Protein AF-0000000072864903 (afdb_homodimer)

Structure (mmCIF, N/CA/C/O backbone):
data_AF-0000000072864903-model_v1
#
loop_
_entity.id
_entity.type
_entity.pdbx_description
1 polymer 'Lysosomal-trafficking regulator'
#
loop_
_atom_site.group_PDB
_atom_site.id
_atom_site.type_symbol
_atom_site.label_atom_id
_atom_site.label_alt_id
_atom_site.label_comp_id
_atom_site.label_asym_id
_atom_site.label_entity_id
_atom_site.label_seq_id
_atom_site.pdbx_PDB_ins_code
_atom_site.Cartn_x
_atom_site.Cartn_y
_atom_site.Cartn_z
_atom_site.occupancy
_atom_site.B_iso_or_equiv
_atom_site.auth_seq_id
_atom_site.auth_comp_id
_atom_site.auth_asym_id
_atom_site.auth_atom_id
_atom_site.pdbx_PDB_model_num
ATOM 1 N N . MET A 1 1 ? -53.281 0.737 -16.188 1 34.94 1 MET A N 1
ATOM 2 C CA . MET A 1 1 ? -52.219 0.933 -15.211 1 34.94 1 MET A CA 1
ATOM 3 C C . MET A 1 1 ? -52.781 1.471 -13.898 1 34.94 1 MET A C 1
ATOM 5 O O . MET A 1 1 ? -53.594 2.393 -13.898 1 34.94 1 MET A O 1
ATOM 9 N N . PRO A 1 2 ? -52.906 0.613 -12.93 1 45.56 2 PRO A N 1
ATOM 10 C CA . PRO A 1 2 ? -53.5 1.177 -11.719 1 45.56 2 PRO A CA 1
ATOM 11 C C . PRO A 1 2 ? -53.062 2.613 -11.453 1 45.56 2 PRO A C 1
ATOM 13 O O . PRO A 1 2 ? -51.969 3.02 -11.891 1 45.56 2 PRO A O 1
ATOM 16 N N . PRO A 1 3 ? -53.938 3.475 -11.242 1 49.12 3 PRO A N 1
ATOM 17 C CA . PRO A 1 3 ? -53.594 4.883 -11.016 1 49.12 3 PRO A CA 1
ATOM 18 C C . PRO A 1 3 ? -52.406 5.062 -10.094 1 49.12 3 PRO A C 1
ATOM 20 O O . PRO A 1 3 ? -52.312 4.43 -9.039 1 49.12 3 PRO A O 1
ATOM 23 N N . VAL A 1 4 ? -51.312 5.539 -10.617 1 65.62 4 VAL A N 1
ATOM 24 C CA . VAL A 1 4 ? -50.062 5.793 -9.875 1 65.62 4 VAL A CA 1
ATOM 25 C C . VAL A 1 4 ? -50.344 6.805 -8.766 1 65.62 4 VAL A C 1
ATOM 27 O O . VAL A 1 4 ? -50.969 7.832 -8.992 1 65.62 4 VAL A O 1
ATOM 30 N N . GLN A 1 5 ? -50.438 6.383 -7.512 1 75.75 5 GLN A N 1
ATOM 31 C CA . GLN A 1 5 ? -50.562 7.285 -6.371 1 75.75 5 GLN A CA 1
ATOM 32 C C . GLN A 1 5 ? -49.656 8.516 -6.555 1 75.75 5 GLN A C 1
ATOM 34 O O . GLN A 1 5 ? -48.625 8.453 -7.223 1 75.75 5 GLN A O 1
ATOM 39 N N . PRO A 1 6 ? -50.219 9.656 -6.145 1 80.44 6 PRO A N 1
ATOM 40 C CA . PRO A 1 6 ? -49.438 10.883 -6.266 1 80.44 6 PRO A CA 1
ATOM 41 C C . PRO A 1 6 ? -48.094 10.781 -5.57 1 80.44 6 PRO A C 1
ATOM 43 O O . PRO A 1 6 ? -47.969 10.109 -4.543 1 80.44 6 PRO A O 1
ATOM 46 N N . TYR A 1 7 ? -47.125 11.281 -6.188 1 85 7 TYR A N 1
ATOM 47 C CA . TYR A 1 7 ? -45.781 11.305 -5.625 1 85 7 TYR A CA 1
ATOM 48 C C . TYR A 1 7 ? -45.062 12.625 -5.922 1 85 7 TYR A C 1
ATOM 50 O O . TYR A 1 7 ? -45.5 13.383 -6.793 1 85 7 TYR A O 1
ATOM 58 N N . HIS A 1 8 ? -44.156 12.969 -5.098 1 81.5 8 HIS A N 1
ATOM 59 C CA . HIS A 1 8 ? -43.375 14.203 -5.262 1 81.5 8 HIS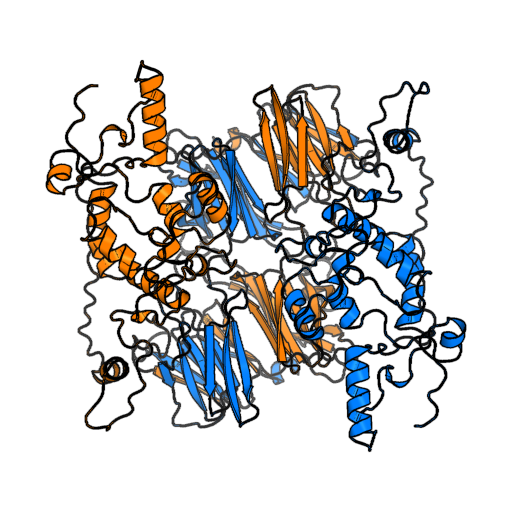 A CA 1
ATOM 60 C C . HIS A 1 8 ? -42.188 14.008 -6.188 1 81.5 8 HIS A C 1
ATOM 62 O O . HIS A 1 8 ? -41.906 14.867 -7.02 1 81.5 8 HIS A O 1
ATOM 68 N N . TYR A 1 9 ? -41.406 12.922 -6.016 1 81.62 9 TYR A N 1
ATOM 69 C CA . TYR A 1 9 ? -40.188 12.711 -6.758 1 81.62 9 TYR A CA 1
ATOM 70 C C . TYR A 1 9 ? -40.25 11.422 -7.566 1 81.62 9 TYR A C 1
ATOM 72 O O . TYR A 1 9 ? -40.625 10.375 -7.047 1 81.62 9 TYR A O 1
ATOM 80 N N . GLY A 1 10 ? -39.719 11.508 -8.75 1 72.44 10 GLY A N 1
ATOM 81 C CA . GLY A 1 10 ? -39.656 10.336 -9.609 1 72.44 10 GLY A CA 1
ATOM 82 C C . GLY A 1 10 ? -38.312 9.625 -9.57 1 72.44 10 GLY A C 1
ATOM 83 O O . GLY A 1 10 ? -38.219 8.484 -10.016 1 72.44 10 GLY A O 1
ATOM 84 N N . SER A 1 11 ? -37.312 10.328 -9.164 1 73.5 11 SER A N 1
ATOM 85 C CA . SER A 1 11 ? -36 9.758 -9.086 1 73.5 11 SER A CA 1
ATOM 86 C C . SER A 1 11 ? -35.375 9.953 -7.695 1 73.5 11 SER A C 1
ATOM 88 O O . SER A 1 11 ? -35.719 10.906 -6.992 1 73.5 11 SER A O 1
ATOM 90 N N . HIS A 1 12 ? -34.625 8.891 -7.305 1 76.25 12 HIS A N 1
ATOM 91 C CA . HIS A 1 12 ? -33.969 8.977 -6 1 76.25 12 HIS A CA 1
ATOM 92 C C . HIS A 1 12 ? -32.719 9.836 -6.07 1 76.25 12 HIS A C 1
ATOM 94 O O . HIS A 1 12 ? -32.156 10.039 -7.148 1 76.25 12 HIS A O 1
ATOM 100 N N . TYR A 1 13 ? -32.312 10.312 -4.891 1 71.06 13 TYR A N 1
ATOM 101 C CA . TYR A 1 13 ? -31.234 11.289 -4.73 1 71.06 13 TYR A CA 1
ATOM 102 C C . TYR A 1 13 ? -29.891 10.703 -5.16 1 71.06 13 TYR A C 1
ATOM 104 O O . TYR A 1 13 ? -29.016 11.43 -5.633 1 71.06 13 TYR A O 1
ATOM 112 N N . SER A 1 14 ? -29.688 9.367 -5.004 1 72.88 14 SER A N 1
ATOM 113 C CA . SER A 1 14 ? -28.391 8.758 -5.32 1 72.88 14 SER A CA 1
ATOM 114 C C . SER A 1 14 ? -28.547 7.609 -6.312 1 72.88 14 SER A C 1
ATOM 116 O O . SER A 1 14 ? -28.062 6.504 -6.074 1 72.88 14 SER A O 1
ATOM 118 N N . ASN A 1 15 ? -29.172 7.879 -7.438 1 79.38 15 ASN A N 1
ATOM 119 C CA . ASN A 1 15 ? -29.312 6.871 -8.484 1 79.38 15 ASN A CA 1
ATOM 120 C C . ASN A 1 15 ? -28.047 6.762 -9.32 1 79.38 15 ASN A C 1
ATOM 122 O O . ASN A 1 15 ? -27.109 7.543 -9.148 1 79.38 15 ASN A O 1
ATOM 126 N N . SER A 1 16 ? -27.984 5.762 -10.18 1 79.56 16 SER A N 1
ATOM 127 C CA . SER A 1 16 ? -26.781 5.488 -10.977 1 79.56 16 SER A CA 1
ATOM 128 C C . SER A 1 16 ? -26.438 6.672 -11.867 1 79.56 16 SER A C 1
ATOM 130 O O . SER A 1 16 ? -25.25 7.02 -12.008 1 79.56 16 SER A O 1
ATOM 132 N N . GLY A 1 17 ? -27.422 7.242 -12.414 1 81.81 17 GLY A N 1
ATOM 133 C CA . GLY A 1 17 ? -27.172 8.383 -13.289 1 81.81 17 GLY A CA 1
ATOM 134 C C . GLY A 1 17 ? -26.531 9.547 -12.57 1 81.81 17 GLY A C 1
ATOM 135 O O . GLY A 1 17 ? -25.578 10.148 -13.078 1 81.81 17 GLY A O 1
ATOM 136 N N . THR A 1 18 ? -27 9.82 -11.375 1 86.5 18 THR A N 1
ATOM 137 C CA . THR A 1 18 ? -26.484 10.93 -10.594 1 86.5 18 THR A CA 1
ATOM 138 C C . THR A 1 18 ? -25.062 10.641 -10.133 1 86.5 18 THR A C 1
ATOM 140 O O . THR A 1 18 ? -24.188 11.508 -10.195 1 86.5 18 THR A O 1
ATOM 143 N N . VAL A 1 19 ? -24.828 9.438 -9.719 1 88.12 19 VAL A N 1
ATOM 144 C CA . VAL A 1 19 ? -23.5 9.055 -9.219 1 88.12 19 VAL A CA 1
ATOM 145 C C . VAL A 1 19 ? -22.484 9.117 -10.352 1 88.12 19 VAL A C 1
ATOM 147 O O . VAL A 1 19 ? -21.406 9.68 -10.195 1 88.12 19 VAL A O 1
ATOM 150 N N . LEU A 1 20 ? -22.891 8.625 -11.5 1 88.56 20 LEU A N 1
ATOM 151 C CA . LEU A 1 20 ? -21.984 8.625 -12.648 1 88.56 20 LEU A CA 1
ATOM 152 C C . LEU A 1 20 ? -21.781 10.039 -13.172 1 88.56 20 LEU A C 1
ATOM 154 O O . LEU A 1 20 ? -20.688 10.367 -13.664 1 88.56 20 LEU A O 1
ATOM 158 N N . HIS A 1 21 ? -22.812 10.812 -13 1 89.88 21 HIS A N 1
ATOM 159 C CA . HIS A 1 21 ? -22.703 12.219 -13.367 1 89.88 21 HIS A CA 1
ATOM 160 C C . HIS A 1 21 ? -21.578 12.906 -12.586 1 89.88 21 HIS A C 1
ATOM 162 O O . HIS A 1 21 ? -20.75 13.609 -13.172 1 89.88 21 HIS A O 1
ATOM 168 N N . PHE A 1 22 ? -21.5 12.633 -11.367 1 93.31 22 PHE A N 1
ATOM 169 C CA . PHE A 1 22 ? -20.484 13.242 -10.523 1 93.31 22 PHE A CA 1
ATOM 170 C C . PHE A 1 22 ? -19.109 12.641 -10.812 1 93.31 22 PHE A C 1
ATOM 172 O O . PHE A 1 22 ? -18.109 13.352 -10.805 1 93.31 22 PHE A O 1
ATOM 179 N N . LEU A 1 23 ? -19.016 11.367 -11.141 1 92.69 23 LEU A N 1
ATOM 180 C CA . LEU A 1 23 ? -17.75 10.648 -11.188 1 92.69 23 LEU A CA 1
ATOM 181 C C . LEU A 1 23 ? -17.25 10.516 -12.625 1 92.69 23 LEU A C 1
ATOM 183 O O . LEU A 1 23 ? -16.375 9.688 -12.914 1 92.69 23 LEU A O 1
ATOM 187 N N . VAL A 1 24 ? -17.641 11.336 -13.469 1 93.12 24 VAL A N 1
ATOM 188 C CA . VAL A 1 24 ? -17.391 11.227 -14.906 1 93.12 24 VAL A CA 1
ATOM 189 C C . VAL A 1 24 ? -15.906 11.398 -15.195 1 93.12 24 VAL A C 1
ATOM 191 O O . VAL A 1 24 ? -15.398 10.898 -16.203 1 93.12 24 VAL A O 1
ATOM 194 N N . ARG A 1 25 ? -15.164 11.938 -14.32 1 92.44 25 ARG A N 1
ATOM 195 C CA . ARG A 1 25 ? -13.758 12.25 -14.57 1 92.44 25 ARG A CA 1
ATOM 196 C C . ARG A 1 25 ? -12.852 11.148 -14.016 1 92.44 25 ARG A C 1
ATOM 198 O O . ARG A 1 25 ? -11.633 11.211 -14.172 1 92.44 25 ARG A O 1
ATOM 205 N N . MET A 1 26 ? -13.398 10.156 -13.438 1 84.94 26 MET A N 1
ATOM 206 C CA . MET A 1 26 ? -12.609 9.148 -12.742 1 84.94 26 MET A CA 1
ATOM 207 C C . MET A 1 26 ? -12.852 7.762 -13.328 1 84.94 26 MET A C 1
ATOM 209 O O . MET A 1 26 ? -13.922 7.188 -13.148 1 84.94 26 MET A O 1
ATOM 213 N N . PRO A 1 27 ? -11.812 7.23 -13.992 1 75.06 27 PRO A N 1
ATOM 214 C CA . PRO A 1 27 ? -11.969 5.816 -14.344 1 75.06 27 PRO A CA 1
ATOM 215 C C . PRO A 1 27 ? -12.047 4.914 -13.117 1 75.06 27 PRO A C 1
ATOM 217 O O . PRO A 1 27 ? -11.398 5.184 -12.102 1 75.06 27 PRO A O 1
ATOM 220 N N . PRO A 1 28 ? -12.906 3.854 -13.188 1 69.88 28 PRO A N 1
ATOM 221 C CA . PRO A 1 28 ? -13.625 3.309 -14.344 1 69.88 28 PRO A CA 1
ATOM 222 C C . PRO A 1 28 ? -15.008 3.932 -14.531 1 69.88 28 PRO A C 1
ATOM 224 O O . PRO A 1 28 ? -15.719 3.59 -15.477 1 69.88 28 PRO A O 1
ATOM 227 N N . PHE A 1 29 ? -15.359 4.812 -13.664 1 80.56 29 PHE A N 1
ATOM 228 C CA . PHE A 1 29 ? -16.703 5.379 -13.703 1 80.56 29 PHE A CA 1
ATOM 229 C C . PHE A 1 29 ? -16.938 6.125 -15.016 1 80.56 29 PHE A C 1
ATOM 231 O O . PHE A 1 29 ? -18.062 6.199 -15.508 1 80.56 29 PHE A O 1
ATOM 238 N N . THR A 1 30 ? -15.852 6.609 -15.602 1 83.56 30 THR A N 1
ATOM 239 C CA . THR A 1 30 ? -15.945 7.258 -16.906 1 83.56 30 THR A CA 1
ATOM 240 C C . THR A 1 30 ? -16.5 6.297 -17.953 1 83.56 30 THR A C 1
ATOM 242 O O . THR A 1 30 ? -17.406 6.645 -18.703 1 83.56 30 THR A O 1
ATOM 245 N N . LYS A 1 31 ? -15.938 5.156 -17.875 1 75.62 31 LYS A N 1
ATOM 246 C CA . LYS A 1 31 ? -16.391 4.148 -18.844 1 75.62 31 LYS A CA 1
ATOM 247 C C . LYS A 1 31 ? -17.844 3.754 -18.578 1 75.62 31 LYS A C 1
ATOM 249 O O . LYS A 1 31 ? -18.609 3.562 -19.516 1 75.62 31 LYS A O 1
ATOM 254 N N . MET A 1 32 ? -18.172 3.639 -17.344 1 76.81 32 MET A N 1
ATOM 255 C CA . MET A 1 32 ? -19.547 3.314 -16.984 1 76.81 32 MET A CA 1
ATOM 256 C C . MET A 1 32 ? -20.5 4.406 -17.469 1 76.81 32 MET A C 1
ATOM 258 O O . MET A 1 32 ? -21.594 4.109 -17.969 1 76.81 32 MET A O 1
ATOM 262 N N . PHE A 1 33 ? -20.094 5.582 -17.406 1 87.56 33 PHE A N 1
ATOM 263 C CA . PHE A 1 33 ? -20.906 6.715 -17.844 1 87.56 33 PHE A CA 1
ATOM 264 C C . PHE A 1 33 ? -21.109 6.676 -19.359 1 87.56 33 PHE A C 1
ATOM 266 O O . PHE A 1 33 ? -22.219 6.891 -19.844 1 87.56 33 PHE A O 1
ATOM 273 N N . LEU A 1 34 ? -20.094 6.355 -20 1 81.75 34 LEU A N 1
ATOM 274 C CA . LEU A 1 34 ? -20.172 6.285 -21.469 1 81.75 34 LEU A CA 1
ATOM 275 C C . LEU A 1 34 ? -21.094 5.164 -21.906 1 81.75 34 LEU A C 1
ATOM 277 O O . LEU A 1 34 ? -21.875 5.332 -22.844 1 81.75 34 LEU A O 1
ATOM 281 N N . ALA A 1 35 ? -21 4.125 -21.188 1 75.94 35 ALA A N 1
ATOM 282 C CA . ALA A 1 35 ? -21.906 3.025 -21.484 1 75.94 35 ALA A CA 1
ATOM 283 C C . ALA A 1 35 ? -23.344 3.418 -21.219 1 75.94 35 ALA A C 1
ATOM 285 O O . ALA A 1 35 ? -24.25 3.031 -21.969 1 75.94 35 ALA A O 1
ATOM 286 N N . TYR A 1 36 ? -23.484 4.18 -20.203 1 77.19 36 TYR A N 1
ATOM 287 C CA . TYR A 1 36 ? -24.797 4.641 -19.781 1 77.19 36 TYR A CA 1
ATOM 288 C C . TYR A 1 36 ? -25.375 5.652 -20.766 1 77.19 36 TYR A C 1
ATOM 290 O O . TYR A 1 36 ? -26.578 5.73 -20.953 1 77.19 36 TYR A O 1
ATOM 298 N N . GLN A 1 37 ? -24.5 6.336 -21.531 1 78.62 37 GLN A N 1
ATOM 299 C CA . GLN A 1 37 ? -24.906 7.426 -22.406 1 78.62 37 GLN A CA 1
ATOM 300 C C . GLN A 1 37 ? -24.594 7.102 -23.875 1 78.62 37 GLN A C 1
ATOM 302 O O . GLN A 1 37 ? -24.203 7.984 -24.641 1 78.62 37 GLN A O 1
ATOM 307 N N . ASP A 1 38 ? -24.672 5.879 -24.219 1 75.94 38 ASP A N 1
ATOM 308 C CA . ASP A 1 38 ? -24.469 5.445 -25.594 1 75.94 38 ASP A CA 1
ATOM 309 C C . ASP A 1 38 ? -23.125 5.914 -26.125 1 75.94 38 ASP A C 1
ATOM 311 O O . ASP A 1 38 ? -23.047 6.5 -27.219 1 75.94 38 ASP A O 1
ATOM 315 N N . GLN A 1 39 ? -22.141 5.883 -25.297 1 76.56 39 GLN A N 1
ATOM 316 C CA . GLN A 1 39 ? -20.734 6.086 -25.625 1 76.56 39 GLN A CA 1
ATOM 317 C C . GLN A 1 39 ? -20.453 7.547 -25.953 1 76.56 39 GLN A C 1
ATOM 319 O O . GLN A 1 39 ? -19.625 7.844 -26.828 1 76.56 39 GLN A O 1
ATOM 324 N N . SER A 1 40 ? -21.203 8.414 -25.359 1 78.62 40 SER A N 1
ATOM 325 C CA . SER A 1 40 ? -21 9.844 -25.531 1 78.62 40 SER A CA 1
ATOM 326 C C . SER A 1 40 ? -21.062 10.57 -24.188 1 78.62 40 SER A C 1
ATOM 328 O O . SER A 1 40 ? -21.781 10.141 -23.281 1 78.62 40 SER A O 1
ATOM 330 N N . PHE A 1 41 ? -20.203 11.719 -24 1 83.5 41 PHE A N 1
ATOM 331 C CA . PHE A 1 41 ? -20.203 12.477 -22.766 1 83.5 41 PHE A CA 1
ATOM 332 C C . PHE A 1 41 ? -21.406 13.406 -22.688 1 83.5 41 PHE A C 1
ATOM 334 O O . PHE A 1 41 ? -21.516 14.211 -21.766 1 83.5 41 PHE A O 1
ATOM 341 N N . ASP A 1 42 ? -22.406 13.172 -23.344 1 77 42 ASP A N 1
ATOM 342 C CA . ASP A 1 42 ? -23.594 14.016 -23.328 1 77 42 ASP A CA 1
ATOM 343 C C . ASP A 1 42 ? -23.25 15.461 -23.688 1 77 42 ASP A C 1
ATOM 345 O O . ASP A 1 42 ? -22.109 15.75 -24.062 1 77 42 ASP A O 1
ATOM 349 N N . ILE A 1 43 ? -24.219 16.391 -23.562 1 83.38 43 ILE A N 1
ATOM 350 C CA . ILE A 1 43 ? -24.016 17.797 -23.875 1 83.38 43 ILE A CA 1
ATOM 351 C C . ILE A 1 43 ? -23.188 18.453 -22.781 1 83.38 43 ILE A C 1
ATOM 353 O O . ILE A 1 43 ? -23.422 18.219 -21.594 1 83.38 43 ILE A O 1
ATOM 357 N N . PRO A 1 44 ? -22.203 19.25 -23.219 1 88.25 44 PRO A N 1
ATOM 358 C CA . PRO A 1 44 ? -21.297 19.875 -22.25 1 88.25 44 PRO A CA 1
ATOM 359 C C . PRO A 1 44 ? -22.031 20.672 -21.172 1 88.25 44 PRO A C 1
ATOM 361 O O . PRO A 1 44 ? -21.625 20.656 -20 1 88.25 44 PRO A O 1
ATOM 364 N N . ASP A 1 45 ? -23.125 21.203 -21.516 1 88.38 45 ASP A N 1
ATOM 365 C CA . ASP A 1 45 ? -23.875 22.016 -20.562 1 88.38 45 ASP A CA 1
ATOM 366 C C . ASP A 1 45 ? -24.5 21.156 -19.469 1 88.38 45 ASP A C 1
ATOM 368 O O . ASP A 1 45 ? -24.859 21.656 -18.391 1 88.38 45 ASP A O 1
ATOM 372 N N . ARG A 1 46 ? -24.609 19.891 -19.688 1 86.38 46 ARG A N 1
ATOM 373 C CA . ARG A 1 46 ? -25.25 19 -18.734 1 86.38 46 ARG A CA 1
ATOM 374 C C . ARG A 1 46 ? -24.219 18.203 -17.953 1 86.38 46 ARG A C 1
ATOM 376 O O . ARG A 1 46 ? -24.562 17.469 -17.016 1 86.38 46 ARG A O 1
ATOM 383 N N . THR A 1 47 ? -22.984 18.375 -18.297 1 91.5 47 THR A N 1
ATOM 384 C CA . THR A 1 47 ? -21.906 17.703 -17.578 1 91.5 47 THR A CA 1
ATOM 385 C C . THR A 1 47 ? -21.609 18.406 -16.266 1 91.5 47 THR A C 1
ATOM 387 O O . THR A 1 47 ? -21.812 19.625 -16.141 1 91.5 47 THR A O 1
ATOM 390 N N . PHE A 1 48 ? -21.219 17.688 -15.266 1 94.56 48 PHE A N 1
ATOM 391 C CA . PHE A 1 48 ? -20.844 18.266 -13.977 1 94.56 48 PHE A CA 1
ATOM 392 C C . PHE A 1 48 ? -19.625 19.172 -14.133 1 94.56 48 PHE A C 1
ATOM 394 O O . PHE A 1 48 ? -18.5 18.703 -14.117 1 94.56 48 PHE A O 1
ATOM 401 N N . HIS A 1 49 ? -19.891 20.453 -14.211 1 94 49 HIS A N 1
ATOM 402 C CA . HIS A 1 49 ? -18.781 21.359 -14.523 1 94 49 HIS A CA 1
ATOM 403 C C . HIS A 1 49 ? -18.609 22.406 -13.43 1 94 49 HIS A C 1
ATOM 405 O O . HIS A 1 49 ? -17.578 23.078 -13.367 1 94 49 HIS A O 1
ATOM 411 N N . SER A 1 50 ? -19.719 22.516 -12.633 1 93.62 50 SER A N 1
ATOM 412 C CA . SER A 1 50 ? -19.656 23.578 -11.633 1 93.62 50 SER A CA 1
ATOM 413 C C . SER A 1 50 ? -20.453 23.203 -10.391 1 93.62 50 SER A C 1
ATOM 415 O O . SER A 1 50 ? -21.609 22.766 -10.492 1 93.62 50 SER A O 1
ATOM 417 N N . THR A 1 51 ? -19.828 23.469 -9.219 1 94 51 THR A N 1
ATOM 418 C CA . THR A 1 51 ? -20.547 23.203 -7.973 1 94 51 THR A CA 1
ATOM 419 C C . THR A 1 51 ? -21.656 24.234 -7.773 1 94 51 THR A C 1
ATOM 421 O O . THR A 1 51 ? -22.719 23.906 -7.246 1 94 51 THR A O 1
ATOM 424 N N . ASN A 1 52 ? -21.391 25.438 -8.18 1 91.88 52 ASN A N 1
ATOM 425 C CA . ASN A 1 52 ? -22.391 26.484 -8.078 1 91.88 52 ASN A CA 1
ATOM 426 C C . ASN A 1 52 ? -23.641 26.156 -8.898 1 91.88 52 ASN A C 1
ATOM 428 O O . ASN A 1 52 ? -24.766 26.219 -8.383 1 91.88 52 ASN A O 1
ATOM 432 N N . THR A 1 53 ? -23.438 25.859 -10.125 1 89.12 53 THR A N 1
ATOM 433 C CA . THR A 1 53 ? -24.531 25.516 -11.016 1 89.12 53 THR A CA 1
ATOM 434 C C . THR A 1 53 ? -25.312 24.312 -10.484 1 89.12 53 THR A C 1
ATOM 436 O O . THR A 1 53 ? -26.547 24.328 -10.438 1 89.12 53 THR A O 1
ATOM 439 N N . THR A 1 54 ? -24.609 23.297 -10.055 1 90.75 54 THR A N 1
ATOM 440 C CA . THR A 1 54 ? -25.25 22.094 -9.555 1 90.75 54 THR A CA 1
ATOM 441 C C . THR A 1 54 ? -26.062 22.375 -8.289 1 90.75 54 THR A C 1
ATOM 443 O O . THR A 1 54 ? -27.172 21.859 -8.125 1 90.75 54 THR A O 1
ATOM 446 N N . TRP A 1 55 ? -25.484 23.219 -7.438 1 90.31 55 TRP A N 1
ATOM 447 C CA . TRP A 1 55 ? -26.188 23.578 -6.215 1 90.31 55 TRP A CA 1
ATOM 448 C C . TRP A 1 55 ? -27.469 24.344 -6.531 1 90.31 55 TRP A C 1
ATOM 450 O O . TRP A 1 55 ? -28.531 24.062 -5.953 1 90.31 55 TRP A O 1
ATOM 460 N N . ARG A 1 56 ? -27.438 25.234 -7.434 1 89.25 56 ARG A N 1
ATOM 461 C CA . ARG A 1 56 ? -28.594 26.031 -7.816 1 89.25 56 ARG A CA 1
ATOM 462 C C . ARG A 1 56 ? -29.672 25.141 -8.453 1 89.25 56 ARG A C 1
ATOM 464 O O . ARG A 1 56 ? -30.844 25.234 -8.094 1 89.25 56 ARG A O 1
ATOM 471 N N . LEU A 1 57 ? -29.266 24.281 -9.344 1 84.31 57 LEU A N 1
ATOM 472 C CA . LEU A 1 57 ? -30.203 23.406 -10.031 1 84.31 57 LEU A CA 1
ATOM 473 C C . LEU A 1 57 ? -30.875 22.438 -9.055 1 84.31 57 LEU A C 1
ATOM 475 O O . LEU A 1 57 ? -32.094 22.219 -9.117 1 84.31 57 LEU A O 1
ATOM 479 N N . SER A 1 58 ? -30.172 21.969 -8.055 1 84.5 58 SER A N 1
ATOM 480 C CA . SER A 1 58 ? -30.688 20.953 -7.141 1 84.5 58 SER A CA 1
ATOM 481 C C . SER A 1 58 ? -31.438 21.594 -5.98 1 84.5 58 SER A C 1
ATOM 483 O O . SER A 1 58 ? -32.219 20.922 -5.309 1 84.5 58 SER A O 1
ATOM 485 N N . SER A 1 59 ? -31.188 22.891 -5.789 1 83.94 59 SER A N 1
ATOM 486 C CA . SER A 1 59 ? -31.766 23.5 -4.605 1 83.94 59 SER A CA 1
ATOM 487 C C . SER A 1 59 ? -33.062 24.25 -4.953 1 83.94 59 SER A C 1
ATOM 489 O O . SER A 1 59 ? -34.062 24.109 -4.254 1 83.94 59 SER A O 1
ATOM 491 N N . PHE A 1 60 ? -33.031 25.078 -6.098 1 84.12 60 PHE A N 1
ATOM 492 C CA . PHE A 1 60 ? -34.219 25.891 -6.223 1 84.12 60 PHE A CA 1
ATOM 493 C C . PHE A 1 60 ? -34.531 26.188 -7.684 1 84.12 60 PHE A C 1
ATOM 495 O O . PHE A 1 60 ? -35.594 26.672 -8.016 1 84.12 60 PHE A O 1
ATOM 502 N N . GLU A 1 61 ? -33.656 25.953 -8.586 1 82.62 61 GLU A N 1
ATOM 503 C CA . GLU A 1 61 ? -33.875 26.359 -9.969 1 82.62 61 GLU A CA 1
ATOM 504 C C . GLU A 1 61 ? -34.594 25.281 -10.758 1 82.62 61 GLU A C 1
ATOM 506 O O . GLU A 1 61 ? -35.406 25.578 -11.641 1 82.62 61 GLU A O 1
ATOM 511 N N . SER A 1 62 ? -34.188 24.062 -10.453 1 77.25 62 SER A N 1
ATOM 512 C CA . SER A 1 62 ? -34.812 22.953 -11.188 1 77.25 62 SER A CA 1
ATOM 513 C C . SER A 1 62 ? -35.688 22.109 -10.281 1 77.25 62 SER A C 1
ATOM 515 O O . SER A 1 62 ? -35.344 21.844 -9.133 1 77.25 62 SER A O 1
ATOM 517 N N . MET A 1 63 ? -36.812 21.688 -10.727 1 71.56 63 MET A N 1
ATOM 518 C CA . MET A 1 63 ? -37.719 20.828 -9.969 1 71.56 63 MET A CA 1
ATOM 519 C C . MET A 1 63 ? -37.406 19.359 -10.211 1 71.56 63 MET A C 1
ATOM 521 O O . MET A 1 63 ? -37.812 18.484 -9.445 1 71.56 63 MET A O 1
ATOM 525 N N . THR A 1 64 ? -36.594 19.141 -11.18 1 69.25 64 THR A N 1
ATOM 526 C CA . THR A 1 64 ? -36.375 17.75 -11.555 1 69.25 64 THR A CA 1
ATOM 527 C C . THR A 1 64 ? -34.969 17.312 -11.188 1 69.25 64 THR A C 1
ATOM 529 O O . THR A 1 64 ? -34.656 16.125 -11.133 1 69.25 64 THR A O 1
ATOM 532 N N . ASP A 1 65 ? -34.156 18.266 -10.945 1 76.44 65 ASP A N 1
ATOM 533 C CA . ASP A 1 65 ? -32.781 17.922 -10.641 1 76.44 65 ASP A CA 1
ATOM 534 C C . ASP A 1 65 ? -32.594 17.656 -9.141 1 76.44 65 ASP A C 1
ATOM 536 O O . ASP A 1 65 ? -32.156 18.547 -8.398 1 76.44 65 ASP A O 1
ATOM 540 N N . VAL A 1 66 ? -32.906 16.5 -8.719 1 77.12 66 VAL A N 1
ATOM 541 C CA . VAL A 1 66 ? -32.781 16.125 -7.316 1 77.12 66 VAL A CA 1
ATOM 542 C C . VAL A 1 66 ? -31.531 15.297 -7.117 1 77.12 66 VAL A C 1
ATOM 544 O O . VAL A 1 66 ? -31.438 14.156 -7.57 1 77.12 66 VAL A O 1
ATOM 547 N N . LYS A 1 67 ? -30.547 15.945 -6.562 1 83.19 67 LYS A N 1
ATOM 548 C CA . LYS A 1 67 ? -29.266 15.266 -6.355 1 83.19 67 LYS A CA 1
ATOM 549 C C . LYS A 1 67 ? -28.828 15.344 -4.898 1 83.19 67 LYS A C 1
ATOM 551 O O . LYS A 1 67 ? -29.094 16.344 -4.219 1 83.19 67 LYS A O 1
ATOM 556 N N . GLU A 1 68 ? -28.219 14.242 -4.426 1 83.62 68 GLU A N 1
ATOM 557 C CA . GLU A 1 68 ? -27.578 14.203 -3.117 1 83.62 68 GLU A CA 1
ATOM 558 C C . GLU A 1 68 ? -26.062 14.109 -3.256 1 83.62 68 GLU A C 1
ATOM 560 O O . GLU A 1 68 ? -25.547 13.617 -4.27 1 83.62 68 GLU A O 1
ATOM 565 N N . LEU A 1 69 ? -25.422 14.609 -2.229 1 88.25 69 LEU A N 1
ATOM 566 C CA . LEU A 1 69 ? -23.969 14.5 -2.225 1 88.25 69 LEU A CA 1
ATOM 567 C C . LEU A 1 69 ? -23.547 13.047 -2.039 1 88.25 69 LEU A C 1
ATOM 569 O O . LEU A 1 69 ? -24.141 12.312 -1.239 1 88.25 69 LEU A O 1
ATOM 573 N N . ILE A 1 70 ? -22.609 12.648 -2.855 1 88.88 70 ILE A N 1
ATOM 574 C CA . ILE A 1 70 ? -22.062 11.305 -2.717 1 88.88 70 ILE A CA 1
ATOM 575 C C . ILE A 1 70 ? -20.828 11.336 -1.812 1 88.88 70 ILE A C 1
ATOM 577 O O . ILE A 1 70 ? -20.297 12.406 -1.523 1 88.88 70 ILE A O 1
ATOM 581 N N . PRO A 1 71 ? -20.375 10.18 -1.292 1 86.25 71 PRO A N 1
ATOM 582 C CA . PRO A 1 71 ? -19.281 10.141 -0.314 1 86.25 71 PRO A CA 1
ATOM 583 C C . PRO A 1 71 ? -18 10.781 -0.835 1 86.25 71 PRO A C 1
ATOM 585 O O . PRO A 1 71 ? -17.219 11.344 -0.055 1 86.25 71 PRO A O 1
ATOM 588 N N . GLU A 1 72 ? -17.797 10.758 -2.102 1 90.62 72 GLU A N 1
ATOM 589 C CA . GLU A 1 72 ? -16.547 11.25 -2.693 1 90.62 72 GLU A CA 1
ATOM 590 C C . GLU A 1 72 ? -16.391 12.75 -2.453 1 90.62 72 GLU A C 1
ATOM 592 O O . GLU A 1 72 ? -15.266 13.273 -2.514 1 90.62 72 GLU A O 1
ATOM 597 N N . PHE A 1 73 ? -17.484 13.453 -2.121 1 93.31 73 PHE A N 1
ATOM 598 C CA . PHE A 1 73 ? -17.422 14.875 -1.821 1 93.31 73 PHE A CA 1
ATOM 599 C C . PHE A 1 73 ? -16.703 15.125 -0.503 1 93.31 73 PHE A C 1
ATOM 601 O O . PHE A 1 73 ? -16.391 16.266 -0.168 1 93.31 73 PHE A O 1
ATOM 608 N N . PHE A 1 74 ? -16.375 14.016 0.152 1 89.25 74 PHE A N 1
ATOM 609 C CA . PHE A 1 74 ? -15.852 14.227 1.496 1 89.25 74 PHE A CA 1
ATOM 610 C C . PHE A 1 74 ? -14.461 13.609 1.635 1 89.25 74 PHE A C 1
ATOM 612 O O . PHE A 1 74 ? -13.797 13.789 2.654 1 89.25 74 PHE A O 1
ATOM 619 N N . TYR A 1 75 ? -13.969 12.883 0.594 1 84.69 75 TYR A N 1
ATOM 620 C CA . TYR A 1 75 ? -12.672 12.266 0.826 1 84.69 75 TYR A CA 1
ATOM 621 C C . TYR A 1 75 ? -11.859 12.203 -0.461 1 84.69 75 TYR A C 1
ATOM 623 O O . TYR A 1 75 ? -10.648 11.977 -0.427 1 84.69 75 TYR A O 1
ATOM 631 N N . LEU A 1 76 ? -12.406 12.5 -1.591 1 87.38 76 LEU A N 1
ATOM 632 C CA . LEU A 1 76 ? -11.711 12.203 -2.838 1 87.38 76 LEU A CA 1
ATOM 633 C C . LEU A 1 76 ? -11.648 13.438 -3.732 1 87.38 76 LEU A C 1
ATOM 635 O O . LEU A 1 76 ? -12.539 13.656 -4.555 1 87.38 76 LEU A O 1
ATOM 639 N N . PRO A 1 77 ? -10.539 14.109 -3.756 1 90.06 77 PRO A N 1
ATOM 640 C CA . PRO A 1 77 ? -10.445 15.305 -4.594 1 90.06 77 PRO A CA 1
ATOM 641 C C . PRO A 1 77 ? -10.281 14.977 -6.078 1 90.06 77 PRO A C 1
ATOM 643 O O . PRO A 1 77 ? -10.602 15.805 -6.938 1 90.06 77 PRO A O 1
ATOM 646 N N . GLU A 1 78 ? -9.977 13.758 -6.422 1 87.31 78 GLU A N 1
ATOM 647 C CA . GLU A 1 78 ? -9.617 13.375 -7.785 1 87.31 78 GLU A CA 1
ATOM 648 C C . GLU A 1 78 ? -10.828 13.422 -8.711 1 87.31 78 GLU A C 1
ATOM 650 O O . GLU A 1 78 ? -10.688 13.609 -9.922 1 87.31 78 GLU A O 1
ATOM 655 N N . PHE A 1 79 ? -12.016 13.258 -8.195 1 93.06 79 PHE A N 1
ATOM 656 C CA . PHE A 1 79 ? -13.172 13.203 -9.078 1 93.06 79 PHE A CA 1
ATOM 657 C C . PHE A 1 79 ? -13.516 14.594 -9.602 1 93.06 79 PHE A C 1
ATOM 659 O O . PHE A 1 79 ? -14.289 14.727 -10.547 1 93.06 79 PHE A O 1
ATOM 666 N N . LEU A 1 80 ? -12.781 15.609 -9.078 1 95.38 80 LEU A N 1
ATOM 667 C CA . LEU A 1 80 ? -13.062 16.984 -9.453 1 95.38 80 LEU A CA 1
ATOM 668 C C . LEU A 1 80 ? -12.078 17.484 -10.508 1 95.38 80 LEU A C 1
ATOM 670 O O . LEU A 1 80 ? -12.227 18.578 -11.039 1 95.38 80 LEU A O 1
ATOM 674 N N . VAL A 1 81 ? -11.078 16.656 -10.812 1 93.12 81 VAL A N 1
ATOM 675 C CA . VAL A 1 81 ? -10.008 17.062 -11.711 1 93.12 81 VAL A CA 1
ATOM 676 C C . VAL A 1 81 ? -9.961 16.125 -12.922 1 93.12 81 VAL A C 1
ATOM 678 O O . VAL A 1 81 ? -10.016 14.898 -12.766 1 93.12 81 VAL A O 1
ATOM 681 N N . ASN A 1 82 ? -9.906 16.734 -14.086 1 90.94 82 ASN A N 1
ATOM 682 C CA . ASN A 1 82 ? -9.773 15.953 -15.305 1 90.94 82 ASN A CA 1
ATOM 683 C C . ASN A 1 82 ? -8.32 15.555 -15.562 1 90.94 82 ASN A C 1
ATOM 685 O O . ASN A 1 82 ? -7.715 16 -16.531 1 90.94 82 ASN A O 1
ATOM 689 N N . ARG A 1 83 ? -7.914 14.664 -14.812 1 78.69 83 ARG A N 1
ATOM 690 C CA . ARG A 1 83 ? -6.51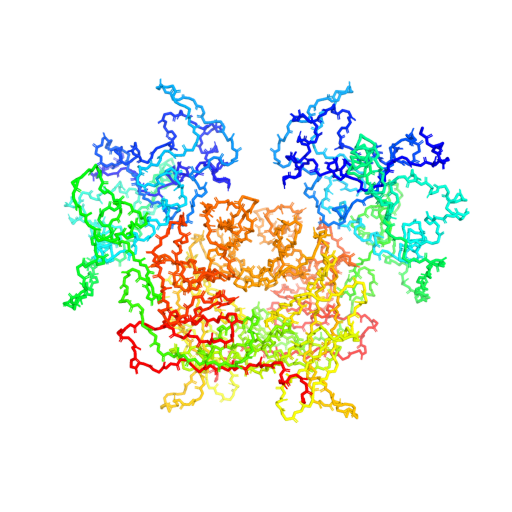2 14.258 -14.859 1 78.69 83 ARG A CA 1
ATOM 691 C C . ARG A 1 83 ? -6.219 13.469 -16.141 1 78.69 83 ARG A C 1
ATOM 693 O O . ARG A 1 83 ? -5.094 13.5 -16.641 1 78.69 83 ARG A O 1
ATOM 700 N N . GLU A 1 84 ? -7.258 12.906 -16.609 1 75 84 GLU A N 1
ATOM 701 C CA . GLU A 1 84 ? -7.094 12.055 -17.781 1 75 84 GLU A CA 1
ATOM 702 C C . GLU A 1 84 ? -7.18 12.875 -19.062 1 75 84 GLU A C 1
ATOM 704 O O . GLU A 1 84 ? -6.875 12.375 -20.156 1 75 84 GLU A O 1
ATOM 709 N N . GLY A 1 85 ? -7.598 14.078 -19 1 81.19 85 GLY A N 1
ATOM 710 C CA . GLY A 1 85 ? -7.684 14.961 -20.156 1 81.19 85 GLY A CA 1
ATOM 711 C C . GLY A 1 85 ? -8.828 14.609 -21.094 1 81.19 85 GLY A C 1
ATOM 712 O O . GLY A 1 85 ? -8.68 14.695 -22.312 1 81.19 85 GLY A O 1
ATOM 713 N N . PHE A 1 86 ? -9.875 14.203 -20.594 1 83.25 86 PHE A N 1
ATOM 714 C CA . PHE A 1 86 ? -11.047 13.906 -21.406 1 83.25 86 PHE A CA 1
ATOM 715 C C . PHE A 1 86 ? -11.586 15.164 -22.062 1 83.25 86 PHE A C 1
ATOM 717 O O . PHE A 1 86 ? -11.531 16.25 -21.484 1 83.25 86 PHE A O 1
ATOM 724 N N . ASP A 1 87 ? -12.008 14.992 -23.281 1 87.69 87 ASP A N 1
ATOM 725 C CA . ASP A 1 87 ? -12.641 16.125 -23.953 1 87.69 87 ASP A CA 1
ATOM 726 C C . ASP A 1 87 ? -14.141 16.156 -23.688 1 87.69 87 ASP A C 1
ATOM 728 O O . ASP A 1 87 ? -14.914 15.484 -24.375 1 87.69 87 ASP A O 1
ATOM 732 N N . PHE A 1 88 ? -14.586 17.047 -22.875 1 91.25 88 PHE A N 1
ATOM 733 C CA . PHE A 1 88 ? -15.992 17.125 -22.5 1 91.25 88 PHE A CA 1
ATOM 734 C C . PHE A 1 88 ? -16.719 18.141 -23.375 1 91.25 88 PHE A C 1
ATOM 736 O O . PHE A 1 88 ? -17.938 18.297 -23.25 1 91.25 88 PHE A O 1
ATOM 743 N N . GLY A 1 89 ? -15.93 18.859 -24.156 1 90.94 89 GLY A N 1
ATOM 744 C CA . GLY A 1 89 ? -16.531 19.797 -25.078 1 90.94 89 GLY A CA 1
ATOM 745 C C . GLY A 1 89 ? -16.641 21.219 -24.531 1 90.94 89 GLY A C 1
ATOM 746 O O . GLY A 1 89 ? -15.977 21.547 -23.547 1 90.94 89 GLY A O 1
ATOM 747 N N . VAL A 1 90 ? -17.422 22.109 -25.359 1 92.75 90 VAL A N 1
ATOM 748 C CA . VAL A 1 90 ? -17.562 23.516 -25.031 1 92.75 90 VAL A CA 1
ATOM 749 C C . VAL A 1 90 ? -19.031 23.844 -24.797 1 92.75 90 VAL A C 1
ATOM 751 O O . VAL A 1 90 ? -19.891 23.453 -25.594 1 92.75 90 VAL A O 1
ATOM 754 N N . ARG A 1 91 ? -19.219 24.531 -23.734 1 92.81 91 ARG A N 1
ATOM 755 C CA . ARG A 1 91 ? -20.578 24.906 -23.406 1 92.81 91 ARG A CA 1
ATOM 756 C C . ARG A 1 91 ? -21.094 25.984 -24.359 1 92.81 91 ARG A C 1
ATOM 758 O O . ARG A 1 91 ? -20.312 26.547 -25.141 1 92.81 91 ARG A O 1
ATOM 765 N N . GLN A 1 92 ? -22.391 26.234 -24.203 1 88.06 92 GLN A N 1
ATOM 766 C CA . GLN A 1 92 ? -23.031 27.219 -25.078 1 88.06 92 GLN A CA 1
ATOM 767 C C . GLN A 1 92 ? -22.469 28.609 -24.828 1 88.06 92 GLN A C 1
ATOM 769 O O . GLN A 1 92 ? -22.406 29.438 -25.75 1 88.06 92 GLN A O 1
ATOM 774 N N . ASN A 1 93 ? -22.031 28.797 -23.656 1 90.12 93 ASN A N 1
ATOM 775 C CA . ASN A 1 93 ? -21.484 30.109 -23.312 1 90.12 93 ASN A CA 1
ATOM 776 C C . ASN A 1 93 ? -20.016 30.234 -23.719 1 90.12 93 ASN A C 1
ATOM 778 O O . ASN A 1 93 ? -19.391 31.25 -23.453 1 90.12 93 ASN A O 1
ATOM 782 N N . GLY A 1 94 ? -19.438 29.219 -24.266 1 90.69 94 GLY A N 1
ATOM 783 C CA . GLY A 1 94 ? -18.094 29.266 -24.797 1 90.69 94 GLY A CA 1
ATOM 784 C C . GLY A 1 94 ? -17.047 28.703 -23.844 1 90.69 94 GLY A C 1
ATOM 785 O O . GLY A 1 94 ? -15.875 28.609 -24.188 1 90.69 94 GLY A O 1
ATOM 786 N N . GLU A 1 95 ? -17.453 28.391 -22.719 1 91.5 95 GLU A N 1
ATOM 787 C CA . GLU A 1 95 ? -16.5 27.875 -21.75 1 91.5 95 GLU A CA 1
ATOM 788 C C . GLU A 1 95 ? -16.281 26.375 -21.922 1 91.5 95 GLU A C 1
ATOM 790 O O . GLU A 1 95 ? -17.234 25.609 -22.078 1 91.5 95 GLU A O 1
ATOM 795 N N . ARG A 1 96 ? -15.086 26.016 -21.922 1 92.38 96 ARG A N 1
ATOM 796 C CA . ARG A 1 96 ? -14.734 24.609 -22.031 1 92.38 96 ARG A CA 1
ATOM 797 C C . ARG A 1 96 ? -14.977 23.875 -20.719 1 92.38 96 ARG A C 1
ATOM 799 O O . ARG A 1 96 ? -14.664 24.406 -19.641 1 92.38 96 ARG A O 1
ATOM 806 N N . VAL A 1 97 ? -15.531 22.641 -20.828 1 93.94 97 VAL A N 1
ATOM 807 C CA . VAL A 1 97 ? -15.711 21.812 -19.641 1 93.94 97 VAL A CA 1
ATOM 808 C C . VAL A 1 97 ? -14.438 21.031 -19.359 1 93.94 97 VAL A C 1
ATOM 810 O O . VAL A 1 97 ? -13.93 20.312 -20.25 1 93.94 97 VAL A O 1
ATOM 813 N N . ASN A 1 98 ? -13.812 21.188 -18.234 1 94 98 ASN A N 1
ATOM 814 C CA . ASN A 1 98 ? -12.578 20.531 -17.844 1 94 98 ASN A CA 1
ATOM 815 C C . ASN A 1 98 ? -12.602 20.125 -16.375 1 94 98 ASN A C 1
ATOM 817 O O . ASN A 1 98 ? -13.234 19.125 -16.016 1 94 98 ASN A O 1
ATOM 821 N N . HIS A 1 99 ? -11.93 20.938 -15.562 1 94.75 99 HIS A N 1
ATOM 822 C CA . HIS A 1 99 ? -12.062 20.734 -14.125 1 94.75 99 HIS A CA 1
ATOM 823 C C . HIS A 1 99 ? -13.352 21.344 -13.594 1 94.75 99 HIS A C 1
ATOM 825 O O . HIS A 1 99 ? -13.93 22.234 -14.227 1 94.75 99 HIS A O 1
ATOM 831 N N . VAL A 1 100 ? -13.789 20.812 -12.492 1 96.25 100 VAL A N 1
ATOM 832 C CA . VAL A 1 100 ? -15.008 21.344 -11.906 1 96.25 100 VAL A CA 1
ATOM 833 C C . VAL A 1 100 ? -14.727 22.719 -11.289 1 96.25 100 VAL A C 1
ATOM 835 O O . VAL A 1 100 ? -13.719 22.906 -10.609 1 96.25 100 VAL A O 1
ATOM 838 N N . ASN A 1 101 ? -15.617 23.656 -11.602 1 94.44 101 ASN A N 1
ATOM 839 C CA . ASN A 1 101 ? -15.523 24.969 -10.961 1 94.44 101 ASN A CA 1
ATOM 840 C C . ASN A 1 101 ? -15.969 24.906 -9.5 1 94.44 101 ASN A C 1
ATOM 842 O O . ASN A 1 101 ? -17.078 24.469 -9.203 1 94.44 101 ASN A O 1
ATOM 846 N N . LEU A 1 102 ? -15.07 25.375 -8.633 1 93.94 102 LEU A N 1
ATOM 847 C CA . LEU A 1 102 ? -15.32 25.266 -7.199 1 93.94 102 LEU A CA 1
ATOM 848 C C . LEU A 1 102 ? -15.68 26.641 -6.617 1 93.94 102 LEU A C 1
ATOM 850 O O . LEU A 1 102 ? -15.453 27.672 -7.254 1 93.94 102 LEU A O 1
ATOM 854 N N . PRO A 1 103 ? -16.312 26.672 -5.465 1 89.56 103 PRO A N 1
ATOM 855 C CA . PRO A 1 103 ? -16.594 27.953 -4.82 1 89.56 103 PRO A CA 1
ATOM 856 C C . PRO A 1 103 ? -15.336 28.734 -4.469 1 89.56 103 PRO A C 1
ATOM 858 O O . PRO A 1 103 ? -14.273 28.141 -4.27 1 89.56 103 PRO A O 1
ATOM 861 N N . PRO A 1 104 ? -15.453 29.969 -4.34 1 84.62 104 PRO A N 1
ATOM 862 C CA . PRO A 1 104 ? -14.281 30.812 -4.105 1 84.62 104 PRO A CA 1
ATOM 863 C C . PRO A 1 104 ? -13.531 30.438 -2.828 1 84.62 104 PRO A C 1
ATOM 865 O O . PRO A 1 104 ? -12.312 30.594 -2.762 1 84.62 104 PRO A O 1
ATOM 868 N N . TRP A 1 105 ? -14.25 30.016 -1.847 1 82.19 105 TRP A N 1
ATOM 869 C CA . TRP A 1 105 ? -13.586 29.703 -0.584 1 82.19 105 TRP A CA 1
ATOM 870 C C . TRP A 1 105 ? -12.641 28.531 -0.744 1 82.19 105 TRP A C 1
ATOM 872 O O . TRP A 1 105 ? -11.781 28.297 0.108 1 82.19 105 TRP A O 1
ATOM 882 N N . ALA A 1 106 ? -12.766 27.734 -1.771 1 87.56 106 ALA A N 1
ATOM 883 C CA . ALA A 1 106 ? -11.891 26.594 -2.023 1 87.56 106 ALA A CA 1
ATOM 884 C C . ALA A 1 106 ? -10.633 27.016 -2.777 1 87.56 106 ALA A C 1
ATOM 886 O O . ALA A 1 106 ? -9.719 26.219 -2.979 1 87.56 106 ALA A O 1
ATOM 887 N N . ARG A 1 107 ? -10.586 28.25 -3.26 1 81.88 107 ARG A N 1
ATOM 888 C CA . ARG A 1 107 ? -9.43 28.797 -3.953 1 81.88 107 ARG A CA 1
ATOM 889 C C . ARG A 1 107 ? -9.016 27.922 -5.129 1 81.88 107 ARG A C 1
ATOM 891 O O . ARG A 1 107 ? -7.836 27.641 -5.312 1 81.88 107 ARG A O 1
ATOM 898 N N . ASN A 1 108 ? -10 27.312 -5.77 1 84.88 108 ASN A N 1
ATOM 899 C CA . ASN A 1 108 ? -9.82 26.453 -6.93 1 84.88 108 ASN A CA 1
ATOM 900 C C . ASN A 1 108 ? -8.969 25.234 -6.594 1 84.88 108 ASN A C 1
ATOM 902 O O . ASN A 1 108 ? -8.242 24.719 -7.453 1 84.88 108 ASN A O 1
ATOM 906 N N . ASP A 1 109 ? -8.914 24.891 -5.34 1 88.12 109 ASP A N 1
ATOM 907 C CA . ASP A 1 109 ? -8.18 23.719 -4.867 1 88.12 109 ASP A CA 1
ATOM 908 C C . ASP A 1 109 ? -9.133 22.609 -4.453 1 88.12 109 ASP A C 1
ATOM 910 O O . ASP A 1 109 ? -9.758 22.672 -3.391 1 88.12 109 ASP A O 1
ATOM 914 N N . PRO A 1 110 ? -9.164 21.547 -5.316 1 91.38 110 PRO A N 1
ATOM 915 C CA . PRO A 1 110 ? -10.07 20.438 -4.988 1 91.38 110 PRO A CA 1
ATOM 916 C C . PRO A 1 110 ? -9.734 19.781 -3.654 1 91.38 110 PRO A C 1
ATOM 918 O O . PRO A 1 110 ? -10.641 19.328 -2.945 1 91.38 110 PRO A O 1
ATOM 921 N N . ARG A 1 111 ? -8.5 19.719 -3.363 1 88.62 111 ARG A N 1
ATOM 922 C CA . ARG A 1 111 ? -8.109 19.141 -2.084 1 88.62 111 ARG A CA 1
ATOM 923 C C . ARG A 1 111 ? -8.664 19.953 -0.918 1 88.62 111 ARG A C 1
ATOM 925 O O . ARG A 1 111 ? -9.242 19.391 0.016 1 88.62 111 ARG A O 1
ATOM 932 N N . LEU A 1 112 ? -8.492 21.234 -0.984 1 86.44 112 LEU A N 1
ATOM 933 C CA . LEU A 1 112 ? -9.008 22.125 0.059 1 86.44 112 LEU A CA 1
ATOM 934 C C . LEU A 1 112 ? -10.523 22.016 0.158 1 86.44 112 LEU A C 1
ATOM 936 O O . LEU A 1 112 ? -11.078 21.969 1.26 1 86.44 112 LEU A O 1
ATOM 940 N N . PHE A 1 113 ? -11.172 21.953 -0.953 1 91.44 113 PHE A N 1
ATOM 941 C CA . PHE A 1 113 ? -12.625 21.797 -1.004 1 91.44 113 PHE A CA 1
ATOM 942 C C . PHE A 1 113 ? -13.07 20.562 -0.227 1 91.44 113 PHE A C 1
ATOM 944 O O . PHE A 1 113 ? -13.977 20.656 0.605 1 91.44 113 PHE A O 1
ATOM 951 N N . ILE A 1 114 ? -12.398 19.469 -0.493 1 90.62 114 ILE A N 1
ATOM 952 C CA . ILE A 1 114 ? -12.781 18.203 0.11 1 90.62 114 ILE A CA 1
ATOM 953 C C . ILE A 1 114 ? -12.5 18.234 1.61 1 90.62 114 ILE A C 1
ATOM 955 O O . ILE A 1 114 ? -13.32 17.781 2.412 1 90.62 114 ILE A O 1
ATOM 959 N N . LEU A 1 115 ? -11.367 18.766 1.978 1 87 115 LEU A N 1
ATOM 960 C CA . LEU A 1 115 ? -11.008 18.812 3.389 1 87 115 LEU A CA 1
ATOM 961 C C . LEU A 1 115 ? -12 19.656 4.176 1 87 115 LEU A C 1
ATOM 963 O O . LEU A 1 115 ? -12.414 19.281 5.273 1 87 115 LEU A O 1
ATOM 967 N N . ILE A 1 116 ? -12.43 20.766 3.648 1 87.06 116 ILE A N 1
ATOM 968 C CA . ILE A 1 116 ? -13.383 21.641 4.309 1 87.06 116 ILE A CA 1
ATOM 969 C C . ILE A 1 116 ? -14.742 20.953 4.41 1 87.06 116 ILE A C 1
ATOM 971 O O . ILE A 1 116 ? -15.398 21.016 5.449 1 87.06 116 ILE A O 1
ATOM 975 N N . HIS A 1 117 ? -15.086 20.312 3.363 1 89.19 117 HIS A N 1
ATOM 976 C CA . HIS A 1 117 ? -16.344 19.578 3.371 1 89.19 117 HIS A CA 1
ATOM 977 C C . HIS A 1 117 ? -16.328 18.484 4.434 1 89.19 117 HIS A C 1
ATOM 979 O O . HIS A 1 117 ? -17.344 18.25 5.109 1 89.19 117 HIS A O 1
ATOM 985 N N . ARG A 1 118 ? -15.258 17.859 4.488 1 87.25 118 ARG A N 1
ATOM 986 C CA . ARG A 1 118 ? -15.141 16.797 5.492 1 87.25 118 ARG A CA 1
ATOM 987 C C . ARG A 1 118 ? -15.273 17.375 6.902 1 87.25 118 ARG A C 1
ATOM 989 O O . ARG A 1 118 ? -15.969 16.797 7.742 1 87.25 118 ARG A O 1
ATOM 996 N N . GLN A 1 119 ? -14.664 18.453 7.148 1 85.19 119 GLN A N 1
ATOM 997 C CA . GLN A 1 119 ? -14.781 19.109 8.445 1 85.19 119 GLN A CA 1
ATOM 998 C C . GLN A 1 119 ? -16.219 19.562 8.703 1 85.19 119 GLN A C 1
ATOM 1000 O O . GLN A 1 119 ? -16.688 19.516 9.844 1 85.19 119 GLN A O 1
ATOM 1005 N N . ALA A 1 120 ? -16.828 20.047 7.707 1 85.88 120 ALA A N 1
ATOM 1006 C CA . ALA A 1 120 ? -18.219 20.484 7.848 1 85.88 120 ALA A CA 1
ATOM 1007 C C . ALA A 1 120 ? -19.109 19.312 8.227 1 85.88 120 ALA A C 1
ATOM 1009 O O . ALA A 1 120 ? -20 19.453 9.078 1 85.88 120 ALA A O 1
ATOM 1010 N N . LEU A 1 121 ? -18.828 18.219 7.578 1 86.62 121 LEU A N 1
ATOM 1011 C CA . LEU A 1 121 ? -19.594 17.016 7.887 1 86.62 121 LEU A CA 1
ATOM 1012 C C . LEU A 1 121 ? -19.422 16.625 9.344 1 86.62 121 LEU A C 1
ATOM 1014 O O . LEU A 1 121 ? -20.375 16.156 9.984 1 86.62 121 LEU A O 1
ATOM 1018 N N . GLU A 1 122 ? -18.266 16.891 9.875 1 82 122 GLU A N 1
ATOM 1019 C CA . GLU A 1 122 ? -17.953 16.469 11.234 1 82 122 GLU A CA 1
ATOM 1020 C C . GLU A 1 122 ? -18.25 17.594 12.234 1 82 122 GLU A C 1
ATOM 1022 O O . GLU A 1 122 ? -17.891 17.484 13.414 1 82 122 GLU A O 1
ATOM 1027 N N . SER A 1 123 ? -18.844 18.625 11.789 1 81.69 123 SER A N 1
ATOM 1028 C CA . SER A 1 123 ? -19.156 19.766 12.648 1 81.69 123 SER A CA 1
ATOM 1029 C C . SER A 1 123 ? -20.234 19.406 13.656 1 81.69 123 SER A C 1
ATOM 1031 O O . SER A 1 123 ? -20.984 18.453 13.461 1 81.69 123 SER A O 1
ATOM 1033 N N . ASP A 1 124 ? -20.328 20.172 14.703 1 76.75 124 ASP A N 1
ATOM 1034 C CA . ASP A 1 124 ? -21.344 19.984 15.734 1 76.75 124 ASP A CA 1
ATOM 1035 C C . ASP A 1 124 ? -22.75 20.188 15.164 1 76.75 124 ASP A C 1
ATOM 1037 O O . ASP A 1 124 ? -23.688 19.484 15.539 1 76.75 124 ASP A O 1
ATOM 1041 N N . TYR A 1 125 ? -22.828 21.109 14.32 1 82.19 125 TYR A N 1
ATOM 1042 C CA . TYR A 1 125 ? -24.125 21.391 13.711 1 82.19 125 TYR A CA 1
ATOM 1043 C C . TYR A 1 125 ? -24.656 20.172 12.969 1 82.19 125 TYR A C 1
ATOM 1045 O O . TYR A 1 125 ? -25.797 19.766 13.164 1 82.19 125 TYR A O 1
ATOM 1053 N N . VAL A 1 126 ? -23.812 19.609 12.125 1 86.56 126 VAL A N 1
ATOM 1054 C CA . VAL A 1 126 ? -24.25 18.453 11.336 1 86.56 126 VAL A CA 1
ATOM 1055 C C . VAL A 1 126 ? -24.516 17.281 12.266 1 86.56 126 VAL A C 1
ATOM 1057 O O . VAL A 1 126 ? -25.5 16.547 12.078 1 86.56 126 VAL A O 1
ATOM 1060 N N . SER A 1 127 ? -23.672 17.109 13.25 1 84 127 SER A N 1
ATOM 1061 C CA . SER A 1 127 ? -23.875 16.016 14.195 1 84 127 SER A CA 1
ATOM 1062 C C . SER A 1 127 ? -25.219 16.141 14.914 1 84 127 SER A C 1
ATOM 1064 O O . SER A 1 127 ? -25.875 15.133 15.164 1 84 127 SER A O 1
ATOM 1066 N N . GLN A 1 128 ? -25.625 17.359 15.156 1 86.12 128 GLN A N 1
ATOM 1067 C CA . GLN A 1 128 ? -26.859 17.594 15.883 1 86.12 128 GLN A CA 1
ATOM 1068 C C . GLN A 1 128 ? -28.078 17.469 14.961 1 86.12 128 GLN A C 1
ATOM 1070 O O . GLN A 1 128 ? -29.172 17.188 15.422 1 86.12 128 GLN A O 1
ATOM 1075 N N . ASN A 1 129 ? -27.812 17.641 13.695 1 88.88 129 ASN A N 1
ATOM 1076 C CA . ASN A 1 129 ? -28.969 17.75 12.82 1 88.88 129 ASN A CA 1
ATOM 1077 C C . ASN A 1 129 ? -29.031 16.594 11.812 1 88.88 129 ASN A C 1
ATOM 1079 O O . ASN A 1 129 ? -29.969 16.5 11.031 1 88.88 129 ASN A O 1
ATOM 1083 N N . ILE A 1 130 ? -28.078 15.742 11.797 1 88.62 130 ILE A N 1
ATOM 1084 C CA . ILE A 1 130 ? -28.016 14.656 10.828 1 88.62 130 ILE A CA 1
ATOM 1085 C C . ILE A 1 130 ? -29.203 13.719 11.023 1 88.62 130 ILE A C 1
ATOM 1087 O O . ILE A 1 130 ? -29.609 13.008 10.102 1 88.62 130 ILE A O 1
ATOM 1091 N N . CYS A 1 131 ? -29.844 13.758 12.18 1 89.62 131 CYS A N 1
ATOM 1092 C CA . CYS A 1 131 ? -31.016 12.953 12.461 1 89.62 131 CYS A CA 1
ATOM 1093 C C . CYS A 1 131 ? -32.188 13.336 11.539 1 89.62 131 CYS A C 1
ATOM 1095 O O . CYS A 1 131 ? -33 12.492 11.18 1 89.62 131 CYS A O 1
ATOM 1097 N N . GLN A 1 132 ? -32.188 14.594 11.156 1 90.25 132 GLN A N 1
ATOM 1098 C CA . GLN A 1 132 ? -33.25 15.047 10.25 1 90.25 132 GLN A CA 1
ATOM 1099 C C . GLN A 1 132 ? -33.125 14.375 8.891 1 90.25 132 GLN A C 1
ATOM 1101 O O . GLN A 1 132 ? -34.125 14.031 8.266 1 90.25 132 GLN A O 1
ATOM 1106 N N . TRP A 1 133 ? -31.922 14.25 8.438 1 89 133 TRP A N 1
ATOM 1107 C CA . TRP A 1 133 ? -31.672 13.539 7.191 1 89 133 TRP A CA 1
ATOM 1108 C C . TRP A 1 133 ? -32 12.055 7.332 1 89 133 TRP A C 1
ATOM 1110 O O . TRP A 1 133 ? -32.625 11.469 6.434 1 89 133 TRP A O 1
ATOM 1120 N N . ILE A 1 134 ? -31.734 11.461 8.43 1 88.69 134 ILE A N 1
ATOM 1121 C CA . ILE A 1 134 ? -32.031 10.055 8.695 1 88.69 134 ILE A CA 1
ATOM 1122 C C . ILE A 1 134 ? -33.531 9.828 8.695 1 88.69 134 ILE A C 1
ATOM 1124 O O . ILE A 1 134 ? -34.031 8.836 8.156 1 88.69 134 ILE A O 1
ATOM 1128 N N . ASP A 1 135 ? -34.25 10.742 9.234 1 91.62 135 ASP A N 1
ATOM 1129 C CA . ASP A 1 135 ? -35.688 10.625 9.297 1 91.62 135 ASP A CA 1
ATOM 1130 C C . ASP A 1 135 ? -36.312 10.602 7.902 1 91.62 135 ASP A C 1
ATOM 1132 O O . ASP A 1 135 ? -37.312 9.93 7.672 1 91.62 135 ASP A O 1
ATOM 1136 N N . LEU A 1 136 ? -35.656 11.266 7.016 1 89.31 136 LEU A N 1
ATOM 1137 C CA . LEU A 1 136 ? -36.156 11.336 5.652 1 89.31 136 LEU A CA 1
ATOM 1138 C C . LEU A 1 136 ? -35.812 10.07 4.875 1 89.31 136 LEU A C 1
ATOM 1140 O O . LEU A 1 136 ? -36.656 9.539 4.145 1 89.31 136 LEU A O 1
ATOM 1144 N N . VAL A 1 137 ? -34.625 9.617 5.066 1 86.31 137 VAL A N 1
ATOM 1145 C CA . VAL A 1 137 ? -34.125 8.555 4.203 1 86.31 137 VAL A CA 1
ATOM 1146 C C . VAL A 1 137 ? -34.469 7.195 4.801 1 86.31 137 VAL A C 1
ATOM 1148 O O . VAL A 1 137 ? -34.938 6.301 4.098 1 86.31 137 VAL A O 1
ATOM 1151 N N . PHE A 1 138 ? -34.344 7.098 6.117 1 87.31 138 PHE A N 1
ATOM 1152 C CA . PHE A 1 138 ? -34.469 5.789 6.75 1 87.31 138 PHE A CA 1
ATOM 1153 C C . PHE A 1 138 ? -35.562 5.82 7.824 1 87.31 138 PHE A C 1
ATOM 1155 O O . PHE A 1 138 ? -35.938 4.777 8.367 1 87.31 138 PHE A O 1
ATOM 1162 N N . GLY A 1 139 ? -36.125 7.004 8.07 1 89.94 139 GLY A N 1
ATOM 1163 C CA . GLY A 1 139 ? -36.969 7.16 9.258 1 89.94 139 GLY A CA 1
ATOM 1164 C C . GLY A 1 139 ? -38.438 7.324 8.938 1 89.94 139 GLY A C 1
ATOM 1165 O O . GLY A 1 139 ? -38.875 6.938 7.863 1 89.94 139 GLY A O 1
ATOM 1166 N N . TYR A 1 140 ? -39.188 7.891 9.914 1 92.19 140 TYR A N 1
ATOM 1167 C CA . TYR A 1 140 ? -40.625 7.922 9.93 1 92.19 140 TYR A CA 1
ATOM 1168 C C . TYR A 1 140 ? -41.188 8.844 8.844 1 92.19 140 TYR A C 1
ATOM 1170 O O . TYR A 1 140 ? -42.344 8.766 8.484 1 92.19 140 TYR A O 1
ATOM 1178 N N . LYS A 1 141 ? -40.312 9.57 8.258 1 93.5 141 LYS A N 1
ATOM 1179 C CA . LYS A 1 141 ? -40.781 10.5 7.227 1 93.5 141 LYS A CA 1
ATOM 1180 C C . LYS A 1 141 ? -40.625 9.898 5.832 1 93.5 141 LYS A C 1
ATOM 1182 O O . LYS A 1 141 ? -40.781 10.602 4.828 1 93.5 141 LYS A O 1
ATOM 1187 N N . GLN A 1 142 ? -40.219 8.633 5.793 1 90.56 142 GLN A N 1
ATOM 1188 C CA . GLN A 1 142 ? -40 7.984 4.5 1 90.56 142 GLN A CA 1
ATOM 1189 C C . GLN A 1 142 ? -41.344 7.539 3.891 1 90.56 142 GLN A C 1
ATOM 1191 O O . GLN A 1 142 ? -41.5 7.539 2.668 1 90.56 142 GLN A O 1
ATOM 1196 N N . LYS A 1 143 ? -42.281 7.184 4.785 1 89.06 143 LYS A N 1
ATOM 1197 C CA . LYS A 1 143 ? -43.594 6.707 4.316 1 89.06 143 LYS A CA 1
ATOM 1198 C C . LYS A 1 143 ? -44.719 7.285 5.164 1 89.06 143 LYS A C 1
ATOM 1200 O O . LYS A 1 143 ? -44.469 7.828 6.246 1 89.06 143 LYS A O 1
ATOM 1205 N N . GLY A 1 144 ? -45.938 7.195 4.562 1 88.75 144 GLY A N 1
ATOM 1206 C CA . GLY A 1 144 ? -47.125 7.574 5.309 1 88.75 144 GLY A CA 1
ATOM 1207 C C . GLY A 1 144 ? -47.375 9.062 5.289 1 88.75 144 GLY A C 1
ATOM 1208 O O . GLY A 1 144 ? -46.969 9.766 4.375 1 88.75 144 GLY A O 1
ATOM 1209 N N . LYS A 1 145 ? -48.188 9.531 6.203 1 92.31 145 LYS A N 1
ATOM 1210 C CA . LYS A 1 145 ? -48.625 10.922 6.281 1 92.31 145 LYS A CA 1
ATOM 1211 C C . LYS A 1 145 ? -47.438 11.852 6.539 1 92.31 145 LYS A C 1
ATOM 1213 O O . LYS A 1 145 ? -47.375 12.961 6.012 1 92.31 145 LYS A O 1
ATOM 1218 N N . ALA A 1 146 ? -46.531 11.336 7.305 1 93.81 146 ALA A N 1
ATOM 1219 C CA . ALA A 1 146 ? -45.344 12.133 7.637 1 93.81 146 ALA A CA 1
ATOM 1220 C C . ALA A 1 146 ? -44.5 12.422 6.395 1 93.81 146 ALA A C 1
ATOM 1222 O O . ALA A 1 146 ? -43.906 13.492 6.281 1 93.81 146 ALA A O 1
ATOM 1223 N N . SER A 1 147 ? -44.438 11.5 5.484 1 92.88 147 SER A N 1
ATOM 1224 C CA . SER A 1 147 ? -43.688 11.688 4.246 1 92.88 147 SER A CA 1
ATOM 1225 C C . SER A 1 147 ? -44.344 12.742 3.357 1 92.88 147 SER A C 1
ATOM 1227 O O . SER A 1 147 ? -43.656 13.516 2.691 1 92.88 147 SER A O 1
ATOM 1229 N N . VAL A 1 148 ? -45.656 12.766 3.359 1 92.81 148 VAL A N 1
ATOM 1230 C CA . VAL A 1 148 ? -46.406 13.75 2.58 1 92.81 148 VAL A CA 1
ATOM 1231 C C . VAL A 1 148 ? -46.125 15.148 3.139 1 92.81 148 VAL A C 1
ATOM 1233 O O . VAL A 1 148 ? -45.875 16.094 2.385 1 92.81 148 VAL A O 1
ATOM 1236 N N . GLN A 1 149 ? -46.188 15.195 4.434 1 92.81 149 GLN A N 1
ATOM 1237 C CA . GLN A 1 149 ? -45.969 16.484 5.086 1 92.81 149 GLN A CA 1
ATOM 1238 C C . GLN A 1 149 ? -44.531 16.984 4.848 1 92.81 149 GLN A C 1
ATOM 1240 O O . GLN A 1 149 ? -44.312 18.188 4.738 1 92.81 149 GLN A O 1
ATOM 1245 N N . ALA A 1 150 ? -43.625 16.078 4.734 1 92.44 150 ALA A N 1
ATOM 1246 C CA . ALA A 1 150 ? -42.219 16.422 4.555 1 92.44 150 ALA A CA 1
ATOM 1247 C C . ALA A 1 150 ? -41.875 16.562 3.072 1 92.44 150 ALA A C 1
ATOM 1249 O O . ALA A 1 150 ? -40.719 16.781 2.715 1 92.44 150 ALA A O 1
ATOM 1250 N N . ILE A 1 151 ? -42.844 16.359 2.217 1 87.81 151 ILE A N 1
ATOM 1251 C CA . ILE A 1 151 ? -42.656 16.422 0.77 1 87.81 151 ILE A CA 1
ATOM 1252 C C . ILE A 1 151 ? -41.562 15.422 0.353 1 87.81 151 ILE A C 1
ATOM 1254 O O . ILE A 1 151 ? -40.656 15.773 -0.386 1 87.81 151 ILE A O 1
ATOM 1258 N N . ASN A 1 152 ? -41.688 14.242 0.842 1 89.56 152 ASN A N 1
ATOM 1259 C CA . ASN A 1 152 ? -40.688 13.188 0.653 1 89.56 152 ASN A CA 1
ATOM 1260 C C . ASN A 1 152 ? -41.312 11.906 0.115 1 89.56 152 ASN A C 1
ATOM 1262 O O . ASN A 1 152 ? -40.938 10.805 0.534 1 89.56 152 ASN A O 1
ATOM 1266 N N . VAL A 1 153 ? -42.25 12.07 -0.767 1 87.62 153 VAL A N 1
ATOM 1267 C CA . VAL A 1 153 ? -42.938 10.898 -1.328 1 87.62 153 VAL A CA 1
ATOM 1268 C C . VAL A 1 153 ? -42.344 10.586 -2.705 1 87.62 153 VAL A C 1
ATOM 1270 O O . VAL A 1 153 ? -42.312 11.445 -3.582 1 87.62 153 VAL A O 1
ATOM 1273 N N . PHE A 1 154 ? -41.875 9.375 -2.891 1 85.06 154 PHE A N 1
ATOM 1274 C CA . PHE A 1 154 ? -41.312 8.922 -4.156 1 85.06 154 PHE A CA 1
ATOM 1275 C C . PHE A 1 154 ? -42.312 8.055 -4.918 1 85.06 154 PHE A C 1
ATOM 1277 O O . PHE A 1 154 ? -43.344 7.656 -4.375 1 85.06 154 PHE A O 1
ATOM 1284 N N . HIS A 1 155 ? -41.969 7.879 -6.172 1 78.88 155 HIS A N 1
ATOM 1285 C CA . HIS A 1 155 ? -42.812 7.008 -6.973 1 78.88 155 HIS A CA 1
ATOM 1286 C C . HIS A 1 155 ? -43 5.645 -6.316 1 78.88 155 HIS A C 1
ATOM 1288 O O . HIS A 1 155 ? -42.031 5.039 -5.867 1 78.88 155 HIS A O 1
ATOM 1294 N N . PRO A 1 156 ? -44.156 5.152 -6.199 1 78.06 156 PRO A N 1
ATOM 1295 C CA . PRO A 1 156 ? -44.469 3.934 -5.445 1 78.06 156 PRO A CA 1
ATOM 1296 C C . PRO A 1 156 ? -43.656 2.725 -5.93 1 78.06 156 PRO A C 1
ATOM 1298 O O . PRO A 1 156 ? -43.344 1.835 -5.137 1 78.06 156 PRO A O 1
ATOM 1301 N N . ALA A 1 157 ? -43.25 2.781 -7.145 1 74.44 157 ALA A N 1
ATOM 1302 C CA . ALA A 1 157 ? -42.562 1.635 -7.723 1 74.44 157 ALA A CA 1
ATOM 1303 C C . ALA A 1 157 ? -41.094 1.596 -7.273 1 74.44 157 ALA A C 1
ATOM 1305 O O . ALA A 1 157 ? -40.438 0.578 -7.434 1 74.44 157 ALA A O 1
ATOM 1306 N N . THR A 1 158 ? -40.656 2.641 -6.668 1 79.19 158 THR A N 1
ATOM 1307 C CA . THR A 1 158 ? -39.25 2.734 -6.371 1 79.19 158 THR A CA 1
ATOM 1308 C C . THR A 1 158 ? -38.969 2.381 -4.91 1 79.19 158 THR A C 1
ATOM 1310 O O . THR A 1 158 ? -37.812 2.342 -4.48 1 79.19 158 THR A O 1
ATOM 1313 N N . TYR A 1 159 ? -40 2.135 -4.125 1 81.56 159 TYR A N 1
ATOM 1314 C CA . TYR A 1 159 ? -39.781 1.812 -2.721 1 81.56 159 TYR A CA 1
ATOM 1315 C C . TYR A 1 159 ? -39.312 0.372 -2.559 1 81.56 159 TYR A C 1
ATOM 1317 O O . TYR A 1 159 ? -39.75 -0.521 -3.275 1 81.56 159 TYR A O 1
ATOM 1325 N N . PHE A 1 160 ? -38.438 0.276 -1.581 1 79.12 160 PHE A N 1
ATOM 1326 C CA . PHE A 1 160 ? -37.875 -1.043 -1.288 1 79.12 160 PHE A CA 1
ATOM 1327 C C . PHE A 1 160 ? -39 -2.031 -0.965 1 79.12 160 PHE A C 1
ATOM 1329 O O . PHE A 1 160 ? -39.969 -1.694 -0.259 1 79.12 160 PHE A O 1
ATOM 1336 N N . GLY A 1 161 ? -38.875 -3.256 -1.472 1 67.25 161 GLY A N 1
ATOM 1337 C CA . GLY A 1 161 ? -39.844 -4.301 -1.156 1 67.25 161 GLY A CA 1
ATOM 1338 C C . GLY A 1 161 ? -40.875 -4.508 -2.244 1 67.25 161 GLY A C 1
ATOM 1339 O O . GLY A 1 161 ? -41.719 -5.418 -2.156 1 67.25 161 GLY A O 1
ATOM 1340 N N . MET A 1 162 ? -40.938 -3.596 -3.166 1 66.12 162 MET A N 1
ATOM 1341 C CA . MET A 1 162 ? -41.844 -3.834 -4.273 1 66.12 162 MET A CA 1
ATOM 1342 C C . MET A 1 162 ? -41.531 -5.141 -4.984 1 66.12 162 MET A C 1
ATOM 1344 O O . MET A 1 162 ? -40.375 -5.363 -5.383 1 66.12 162 MET A O 1
ATOM 1348 N N . ASP A 1 163 ? -42.281 -6.082 -4.801 1 67.44 163 ASP A N 1
ATOM 1349 C CA . ASP A 1 163 ? -42.125 -7.391 -5.426 1 67.44 163 ASP A CA 1
ATOM 1350 C C . ASP A 1 163 ? -42.312 -7.309 -6.938 1 67.44 163 ASP A C 1
ATOM 1352 O O . ASP A 1 163 ? -43.438 -7.398 -7.426 1 67.44 163 ASP A O 1
ATOM 1356 N N . VAL A 1 164 ? -41.312 -7.129 -7.68 1 72.12 164 VAL A N 1
ATOM 1357 C CA . VAL A 1 164 ? -41.344 -7.023 -9.133 1 72.12 164 VAL A CA 1
ATOM 1358 C C . VAL A 1 164 ? -41.812 -8.328 -9.75 1 72.12 164 VAL A C 1
ATOM 1360 O O . VAL A 1 164 ? -42.469 -8.328 -10.805 1 72.12 164 VAL A O 1
ATOM 1363 N N . SER A 1 165 ? -41.656 -9.336 -9.047 1 70.12 165 SER A N 1
ATOM 1364 C CA . SER A 1 165 ? -42.062 -10.648 -9.555 1 70.12 165 SER A CA 1
ATOM 1365 C C . SER A 1 165 ? -43.562 -10.836 -9.516 1 70.12 165 SER A C 1
ATOM 1367 O O . SER A 1 165 ? -44.125 -11.664 -10.242 1 70.12 165 SER A O 1
ATOM 1369 N N . ALA A 1 166 ? -44.219 -10.055 -8.695 1 69.44 166 ALA A N 1
ATOM 1370 C CA . ALA A 1 166 ? -45.688 -10.18 -8.555 1 69.44 166 ALA A CA 1
ATOM 1371 C C . ALA A 1 166 ? -46.406 -9.57 -9.75 1 69.44 166 ALA A C 1
ATOM 1373 O O . ALA A 1 166 ? -47.594 -9.789 -9.938 1 69.44 166 ALA A O 1
ATOM 1374 N N . VAL A 1 167 ? -45.594 -8.875 -10.508 1 73.44 167 VAL A N 1
ATOM 1375 C CA . VAL A 1 167 ? -46.219 -8.289 -11.703 1 73.44 167 VAL A CA 1
ATOM 1376 C C . VAL A 1 167 ? -46.281 -9.336 -12.812 1 73.44 167 VAL A C 1
ATOM 1378 O O . VAL A 1 167 ? -45.25 -9.891 -13.219 1 73.44 167 VAL A O 1
ATOM 1381 N N . GLU A 1 168 ? -47.469 -9.781 -13.188 1 77 168 GLU A N 1
ATOM 1382 C CA . GLU A 1 168 ? -47.719 -10.867 -14.125 1 77 168 GLU A CA 1
ATOM 1383 C C . GLU A 1 168 ? -47.344 -10.477 -15.547 1 77 168 GLU A C 1
ATOM 1385 O O . GLU A 1 168 ? -46.781 -11.297 -16.297 1 77 168 GLU A O 1
ATOM 1390 N N . ASP A 1 169 ? -47.594 -9.234 -15.914 1 78.12 169 ASP A N 1
ATOM 1391 C CA . ASP A 1 169 ? -47.281 -8.789 -17.266 1 78.12 169 ASP A CA 1
ATOM 1392 C C . ASP A 1 169 ? -45.781 -8.609 -17.438 1 78.12 169 ASP A C 1
ATOM 1394 O O . ASP A 1 169 ? -45.156 -7.801 -16.75 1 78.12 169 ASP A O 1
ATOM 1398 N N . PRO A 1 170 ? -45.188 -9.438 -18.297 1 81 170 PRO A N 1
ATOM 1399 C CA . PRO A 1 170 ? -43.719 -9.383 -18.484 1 81 170 PRO A CA 1
ATOM 1400 C C . PRO A 1 170 ? -43.25 -8 -18.922 1 81 170 PRO A C 1
ATOM 1402 O O . PRO A 1 170 ? -42.156 -7.574 -18.531 1 81 170 PRO A O 1
ATOM 1405 N N . VAL A 1 171 ? -44 -7.348 -19.766 1 77.56 171 VAL A N 1
ATOM 1406 C CA . VAL A 1 171 ? -43.625 -6.016 -20.234 1 77.56 171 VAL A CA 1
ATOM 1407 C C . VAL A 1 171 ? -43.625 -5.039 -19.062 1 77.56 171 VAL A C 1
ATOM 1409 O O . VAL A 1 171 ? -42.688 -4.234 -18.922 1 77.56 171 VAL A O 1
ATOM 1412 N N . GLN A 1 172 ? -44.562 -5.211 -18.234 1 77.75 172 GLN A N 1
ATOM 1413 C CA . GLN A 1 172 ? -44.656 -4.344 -17.078 1 77.75 172 GLN A CA 1
ATOM 1414 C C . GLN A 1 172 ? -43.562 -4.66 -16.062 1 77.75 172 GLN A C 1
ATOM 1416 O O . GLN A 1 172 ? -43.031 -3.76 -15.422 1 77.75 172 GLN A O 1
ATOM 1421 N N . ARG A 1 173 ? -43.281 -5.883 -15.992 1 81.19 173 ARG A N 1
ATOM 1422 C CA . ARG A 1 173 ? -42.219 -6.309 -15.078 1 81.19 173 ARG A CA 1
ATOM 1423 C C . ARG A 1 173 ? -40.875 -5.738 -15.5 1 81.19 173 ARG A C 1
ATOM 1425 O O . ARG A 1 173 ? -40.125 -5.207 -14.672 1 81.19 173 ARG A O 1
ATOM 1432 N N . ARG A 1 174 ? -40.562 -5.879 -16.703 1 78.81 174 ARG A N 1
ATOM 1433 C CA . ARG A 1 174 ? -39.312 -5.352 -17.234 1 78.81 174 ARG A CA 1
ATOM 1434 C C . ARG A 1 174 ? -39.25 -3.838 -17.078 1 78.81 174 ARG A C 1
ATOM 1436 O O . ARG A 1 174 ? -38.188 -3.283 -16.797 1 78.81 174 ARG A O 1
ATOM 1443 N N . ALA A 1 175 ? -40.344 -3.225 -17.312 1 77.12 175 ALA A N 1
ATOM 1444 C CA . ALA A 1 175 ? -40.406 -1.771 -17.172 1 77.12 175 ALA A CA 1
ATOM 1445 C C . ALA A 1 175 ? -40.125 -1.347 -15.734 1 77.12 175 ALA A C 1
ATOM 1447 O O . ALA A 1 175 ? -39.375 -0.388 -15.5 1 77.12 175 ALA A O 1
ATOM 1448 N N . LEU A 1 176 ? -40.594 -2.168 -14.891 1 77.19 176 LEU A N 1
ATOM 1449 C CA . LEU A 1 176 ? -40.406 -1.853 -13.484 1 77.19 176 LEU A CA 1
ATOM 1450 C C . LEU A 1 176 ? -38.938 -2.094 -13.062 1 77.19 176 LEU A C 1
ATOM 1452 O O . LEU A 1 176 ? -38.375 -1.306 -12.305 1 77.19 176 LEU A O 1
ATOM 1456 N N . GLU A 1 177 ? -38.406 -3.08 -13.555 1 78.44 177 GLU A N 1
ATOM 1457 C CA . GLU A 1 177 ? -37 -3.377 -13.266 1 78.44 177 GLU A CA 1
ATOM 1458 C C . GLU A 1 177 ? -36.062 -2.275 -13.789 1 78.44 177 GLU A C 1
ATOM 1460 O O . GLU A 1 177 ? -35.125 -1.869 -13.109 1 78.44 177 GLU A O 1
ATOM 1465 N N . THR A 1 178 ? -36.344 -1.865 -14.875 1 74.25 178 THR A N 1
ATOM 1466 C CA . THR A 1 178 ? -35.562 -0.798 -15.492 1 74.25 178 THR A CA 1
ATOM 1467 C C . THR A 1 178 ? -35.719 0.505 -14.711 1 74.25 178 THR A C 1
ATOM 1469 O O . THR A 1 178 ? -34.75 1.256 -14.547 1 74.25 178 THR A O 1
ATOM 1472 N N . MET A 1 179 ? -36.906 0.701 -14.281 1 73.62 179 MET A N 1
ATOM 1473 C CA . MET A 1 179 ? -37.156 1.909 -13.508 1 73.62 179 MET A CA 1
ATOM 1474 C C . MET A 1 179 ? -36.344 1.909 -12.219 1 73.62 179 MET A C 1
ATOM 1476 O O . MET A 1 179 ? -35.75 2.922 -11.859 1 73.62 179 MET A O 1
ATOM 1480 N N . ILE A 1 180 ? -36.312 0.838 -11.625 1 73.44 180 ILE A N 1
ATOM 1481 C CA . ILE A 1 180 ? -35.594 0.703 -10.359 1 73.44 180 ILE A CA 1
ATOM 1482 C C . ILE A 1 180 ? -34.125 0.872 -10.594 1 73.44 180 ILE A C 1
ATOM 1484 O O . ILE A 1 180 ? -33.438 1.535 -9.812 1 73.44 180 ILE A O 1
ATOM 1488 N N . LYS A 1 181 ? -33.656 0.386 -11.625 1 73.12 181 LYS A N 1
ATOM 1489 C CA . LYS A 1 181 ? -32.219 0.452 -11.945 1 73.12 181 LYS A CA 1
ATOM 1490 C C . LYS A 1 181 ? -31.812 1.869 -12.336 1 73.12 181 LYS A C 1
ATOM 1492 O O . LYS A 1 181 ? -30.719 2.318 -11.992 1 73.12 181 LYS A O 1
ATOM 1497 N N . THR A 1 182 ? -32.688 2.561 -12.914 1 71.12 182 THR A N 1
ATOM 1498 C CA . THR A 1 182 ? -32.344 3.861 -13.484 1 71.12 182 THR A CA 1
ATOM 1499 C C . THR A 1 182 ? -32.688 4.98 -12.5 1 71.12 182 THR A C 1
ATOM 1501 O O . THR A 1 182 ? -31.906 5.926 -12.336 1 71.12 182 THR A O 1
ATOM 1504 N N . TYR A 1 183 ? -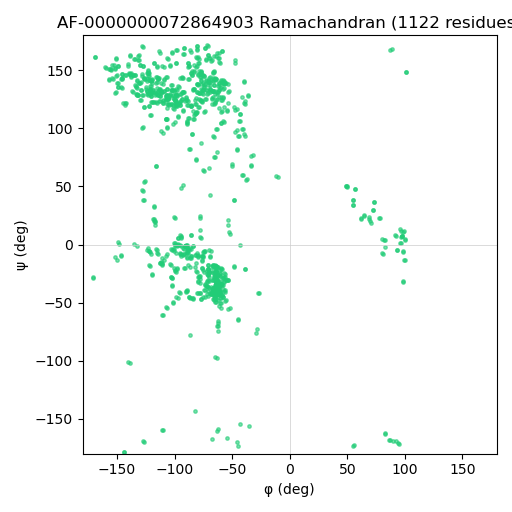33.875 4.812 -11.852 1 73.75 183 TYR A N 1
ATOM 1505 C CA . TYR A 1 183 ? -34.344 5.914 -11.016 1 73.75 183 TYR A CA 1
ATOM 1506 C C . TYR A 1 183 ? -33.938 5.711 -9.562 1 73.75 183 TYR A C 1
ATOM 1508 O O . TYR A 1 183 ? -34 6.645 -8.758 1 73.75 183 TYR A O 1
ATOM 1516 N N . GLY A 1 184 ? -33.406 4.582 -9.328 1 77.12 184 GLY A N 1
ATOM 1517 C CA . GLY A 1 184 ? -32.969 4.301 -7.969 1 77.12 184 GLY A CA 1
ATOM 1518 C C . GLY A 1 184 ? -34.062 3.713 -7.102 1 77.12 184 GLY A C 1
ATOM 1519 O O . GLY A 1 184 ? -35.25 3.674 -7.508 1 77.12 184 GLY A O 1
ATOM 1520 N N . GLN A 1 185 ? -33.688 3.193 -5.938 1 77.12 185 GLN A N 1
ATOM 1521 C CA . GLN A 1 185 ? -34.594 2.574 -4.996 1 77.12 185 GLN A CA 1
ATOM 1522 C C . GLN A 1 185 ? -34.531 3.246 -3.629 1 77.12 185 GLN A C 1
ATOM 1524 O O . GLN A 1 185 ? -33.438 3.527 -3.127 1 77.12 185 GLN A O 1
ATOM 1529 N N . THR A 1 186 ? -35.781 3.584 -3.195 1 80.88 186 THR A N 1
ATOM 1530 C CA . THR A 1 186 ? -35.812 4.074 -1.823 1 80.88 186 THR A CA 1
ATOM 1531 C C . THR A 1 186 ? -35.406 2.982 -0.843 1 80.88 186 THR A C 1
ATOM 1533 O O . THR A 1 186 ? -35.906 1.857 -0.906 1 80.88 186 THR A O 1
ATOM 1536 N N . PRO A 1 187 ? -34.469 3.361 0.007 1 79.06 187 PRO A N 1
ATOM 1537 C CA . PRO A 1 187 ? -33.969 2.336 0.931 1 79.06 187 PRO A CA 1
ATOM 1538 C C . PRO A 1 187 ? -35.062 1.847 1.898 1 79.06 187 PRO A C 1
ATOM 1540 O O . PRO A 1 187 ? -36.125 2.469 2.018 1 79.06 187 PRO A O 1
ATOM 1543 N N . ARG A 1 188 ? -34.75 0.691 2.461 1 80.19 188 ARG A N 1
ATOM 1544 C CA . ARG A 1 188 ? -35.656 0.146 3.467 1 80.19 188 ARG A CA 1
ATOM 1545 C C . ARG A 1 188 ? -35.781 1.083 4.664 1 80.19 188 ARG A C 1
ATOM 1547 O O . ARG A 1 188 ? -34.781 1.658 5.109 1 80.19 188 ARG A O 1
ATOM 1554 N N . GLN A 1 189 ? -37.062 1.27 5.023 1 85.31 189 GLN A N 1
ATOM 1555 C CA . GLN A 1 189 ? -37.281 2.086 6.215 1 85.31 189 GLN A CA 1
ATOM 1556 C C . GLN A 1 189 ? -36.781 1.381 7.465 1 85.31 189 GLN A C 1
ATOM 1558 O O . GLN A 1 189 ? -37.188 0.253 7.758 1 85.31 189 GLN A O 1
ATOM 1563 N N . LEU A 1 190 ? -35.938 1.976 8.219 1 81.06 190 LEU A N 1
ATOM 1564 C CA . LEU A 1 190 ? -35.312 1.354 9.383 1 81.06 190 LEU A CA 1
ATOM 1565 C C . LEU A 1 190 ? -35.969 1.827 10.672 1 81.06 190 LEU A C 1
ATOM 1567 O O . LEU A 1 190 ? -36 1.088 11.664 1 81.06 190 LEU A O 1
ATOM 1571 N N . PHE A 1 191 ? -36.531 3.061 10.695 1 86.12 191 PHE A N 1
ATOM 1572 C CA . PHE A 1 191 ? -37.062 3.646 11.922 1 86.12 191 PHE A CA 1
ATOM 1573 C C . PHE A 1 191 ? -38.469 4.152 11.727 1 86.12 191 PHE A C 1
ATOM 1575 O O . PHE A 1 191 ? -38.812 4.691 10.664 1 86.12 191 PHE A O 1
ATOM 1582 N N . GLN A 1 192 ? -39.281 3.938 12.695 1 88.5 192 GLN A N 1
ATOM 1583 C CA . GLN A 1 192 ? -40.656 4.383 12.617 1 88.5 192 GLN A CA 1
ATOM 1584 C C . GLN A 1 192 ? -40.875 5.633 13.461 1 88.5 192 GLN A C 1
ATOM 1586 O O . GLN A 1 192 ? -41.906 6.316 13.32 1 88.5 192 GLN A O 1
ATOM 1591 N N . SER A 1 193 ? -39.875 5.828 14.352 1 89 193 SER A N 1
ATOM 1592 C CA . SER A 1 193 ? -39.938 7.023 15.188 1 89 193 SER A CA 1
ATOM 1593 C C . SER A 1 193 ? -38.812 7.98 14.859 1 89 193 SER A C 1
ATOM 1595 O O . SER A 1 193 ? -37.812 7.59 14.219 1 89 193 SER A O 1
ATOM 1597 N N . ALA A 1 194 ? -39 9.18 15.383 1 89.12 194 ALA A N 1
ATOM 1598 C CA . ALA A 1 194 ? -38 10.211 15.117 1 89.12 194 ALA A CA 1
ATOM 1599 C C . ALA A 1 194 ? -36.656 9.828 15.711 1 89.12 194 ALA A C 1
ATOM 1601 O O . ALA A 1 194 ? -36.594 9.344 16.844 1 89.12 194 ALA A O 1
ATOM 1602 N N . HIS A 1 195 ? -35.656 9.953 14.898 1 87.81 195 HIS A N 1
ATOM 1603 C CA . HIS A 1 195 ? -34.312 9.672 15.367 1 87.81 195 HIS A CA 1
ATOM 1604 C C . HIS A 1 195 ? -33.844 10.742 16.344 1 87.81 195 HIS A C 1
ATOM 1606 O O . HIS A 1 195 ? -34.031 11.938 16.125 1 87.81 195 HIS A O 1
ATOM 1612 N N . ALA A 1 196 ? -33.188 10.32 17.359 1 84.5 196 ALA A N 1
ATOM 1613 C CA . ALA A 1 196 ? -32.75 11.234 18.422 1 84.5 196 ALA A CA 1
ATOM 1614 C C . ALA A 1 196 ? -31.578 12.086 17.969 1 84.5 196 ALA A C 1
ATOM 1616 O O . ALA A 1 196 ? -30.703 11.617 17.234 1 84.5 196 ALA A O 1
ATOM 1617 N N . SER A 1 197 ? -31.656 13.312 18.312 1 84.44 197 SER A N 1
ATOM 1618 C CA . SER A 1 197 ? -30.562 14.227 18.031 1 84.44 197 SER A CA 1
ATOM 1619 C C . SER A 1 197 ? -29.453 14.086 19.062 1 84.44 197 SER A C 1
ATOM 1621 O O . SER A 1 197 ? -29.703 13.758 20.219 1 84.44 197 SER A O 1
ATOM 1623 N N . ARG A 1 198 ? -28.234 14.094 18.688 1 76.56 198 ARG A N 1
ATOM 1624 C CA . ARG A 1 198 ? -27.109 14.102 19.609 1 76.56 198 ARG A CA 1
ATOM 1625 C C . ARG A 1 198 ? -27.078 15.391 20.422 1 76.56 198 ARG A C 1
ATOM 1627 O O . ARG A 1 198 ? -27.266 16.484 19.875 1 76.56 198 ARG A O 1
ATOM 1634 N N . PRO A 1 199 ? -27.141 15.148 21.766 1 68.25 199 PRO A N 1
ATOM 1635 C CA . PRO A 1 199 ? -27.094 16.375 22.578 1 68.25 199 PRO A CA 1
ATOM 1636 C C . PRO A 1 199 ? -25.812 17.172 22.328 1 68.25 199 PRO A C 1
ATOM 1638 O O . PRO A 1 199 ? -24.766 16.609 22.031 1 68.25 199 PRO A O 1
ATOM 1641 N N . GLY A 1 200 ? -26.016 18.234 21.828 1 56.94 200 GLY A N 1
ATOM 1642 C CA . GLY A 1 200 ? -24.875 19.125 21.609 1 56.94 200 GLY A CA 1
ATOM 1643 C C . GLY A 1 200 ? -23.938 19.188 22.781 1 56.94 200 GLY A C 1
ATOM 1644 O O . GLY A 1 200 ? -24.344 18.984 23.938 1 56.94 200 GLY A O 1
ATOM 1645 N N . SER A 1 201 ? -22.844 18.625 22.719 1 48.25 201 SER A N 1
ATOM 1646 C CA . SER A 1 201 ? -21.906 18.875 23.797 1 48.25 201 SER A CA 1
ATOM 1647 C C . SER A 1 201 ? -21.938 20.344 24.234 1 48.25 201 SER A C 1
ATOM 1649 O O . SER A 1 201 ? -21.891 21.25 23.406 1 48.25 201 SER A O 1
ATOM 1651 N N . ARG A 1 202 ? -22.766 20.766 25.359 1 43.38 202 ARG A N 1
ATOM 1652 C CA . ARG A 1 202 ? -22.578 22.062 25.984 1 43.38 202 ARG A CA 1
ATOM 1653 C C . ARG A 1 202 ? -21.094 22.391 26.109 1 43.38 202 ARG A C 1
ATOM 1655 O O . ARG A 1 202 ? -20.391 21.859 26.969 1 43.38 202 ARG A O 1
ATOM 1662 N N . LEU A 1 203 ? -20.469 22.438 25.125 1 38.28 203 LEU A N 1
ATOM 1663 C CA . LEU A 1 203 ? -19.188 23.062 25.422 1 38.28 203 LEU A CA 1
ATOM 1664 C C . LEU A 1 203 ? -19.375 24.312 26.281 1 38.28 203 LEU A C 1
ATOM 1666 O O . LEU A 1 203 ? -20.094 25.234 25.906 1 38.28 203 LEU A O 1
ATOM 1670 N N . SER A 1 204 ? -19.547 24.188 27.609 1 33.78 204 SER A N 1
ATOM 1671 C CA . SER A 1 204 ? -19.234 25.297 28.484 1 33.78 204 SER A CA 1
ATOM 1672 C C . SER A 1 204 ? -17.984 26.047 28.016 1 33.78 204 SER A C 1
ATOM 1674 O O . SER A 1 204 ? -16.859 25.578 28.219 1 33.78 204 SER A O 1
ATOM 1676 N N . ILE A 1 205 ? -17.953 26.484 26.859 1 35.25 205 ILE A N 1
ATOM 1677 C CA . ILE A 1 205 ? -16.906 27.438 26.531 1 35.25 205 ILE A CA 1
ATOM 1678 C C . ILE A 1 205 ? -16.938 28.594 27.516 1 35.25 205 ILE A C 1
ATOM 1680 O O . ILE A 1 205 ? -17.344 29.703 27.172 1 35.25 205 ILE A O 1
ATOM 1684 N N . GLU A 1 206 ? -17.5 28.531 28.719 1 32.47 206 GLU A N 1
ATOM 1685 C CA . GLU A 1 206 ? -17.312 29.75 29.484 1 32.47 206 GLU A CA 1
ATOM 1686 C C . GLU A 1 206 ? -15.844 30.125 29.562 1 32.47 206 GLU A C 1
ATOM 1688 O O . GLU A 1 206 ? -15.484 31.125 30.203 1 32.47 206 GLU A O 1
ATOM 1693 N N . GLY A 1 207 ? -14.93 29.172 29.547 1 30.8 207 GLY A N 1
ATOM 1694 C CA . GLY A 1 207 ? -13.656 29.781 29.891 1 30.8 207 GLY A CA 1
ATOM 1695 C C . GLY A 1 207 ? -13.156 30.75 28.828 1 30.8 207 GLY A C 1
ATOM 1696 O O . GLY A 1 207 ? -13.461 30.594 27.641 1 30.8 207 GLY A O 1
ATOM 1697 N N . GLU A 1 208 ? -12.938 32.062 29.172 1 28.14 208 GLU A N 1
ATOM 1698 C CA . GLU A 1 208 ? -12.414 33.25 28.453 1 28.14 208 GLU A CA 1
ATOM 1699 C C . GLU A 1 208 ? -11.344 32.844 27.453 1 28.14 208 GLU A C 1
ATOM 1701 O O . GLU A 1 208 ? -10.25 32.406 27.828 1 28.14 208 GLU A O 1
ATOM 1706 N N . LEU A 1 209 ? -11.656 32.188 26.469 1 31.58 209 LEU A N 1
ATOM 1707 C CA . LEU A 1 209 ? -10.609 32.188 25.453 1 31.58 209 LEU A CA 1
ATOM 1708 C C . LEU A 1 209 ? -10.07 33.594 25.234 1 31.58 209 LEU A C 1
ATOM 1710 O O . LEU A 1 209 ? -10.836 34.531 25.047 1 31.58 209 LEU A O 1
ATOM 1714 N N . PRO A 1 210 ? -8.945 34 25.812 1 30.12 210 PRO A N 1
ATOM 1715 C CA . PRO A 1 210 ? -8.57 35.406 25.578 1 30.12 210 PRO A CA 1
ATOM 1716 C C . PRO A 1 210 ? -8.844 35.875 24.141 1 30.12 210 PRO A C 1
ATOM 1718 O O . PRO A 1 210 ? -8.766 35.062 23.219 1 30.12 210 PRO A O 1
ATOM 1721 N N . ALA A 1 211 ? -9.703 36.969 23.906 1 30.67 211 ALA A N 1
ATOM 1722 C CA . ALA A 1 211 ? -10.141 37.812 22.781 1 30.67 211 ALA A CA 1
ATOM 1723 C C . ALA A 1 211 ? -9.055 37.875 21.703 1 30.67 211 ALA A C 1
ATOM 1725 O O . ALA A 1 211 ? -9.359 38.062 20.531 1 30.67 211 ALA A O 1
ATOM 1726 N N . ALA A 1 212 ? -7.82 38 22.188 1 28.17 212 ALA A N 1
ATOM 1727 C CA . ALA A 1 212 ? -6.766 38.406 21.266 1 28.17 212 ALA A CA 1
ATOM 1728 C C . ALA A 1 212 ? -6.539 37.375 20.188 1 28.17 212 ALA A C 1
ATOM 1730 O O . ALA A 1 212 ? -6.043 37.688 19.109 1 28.17 212 ALA A O 1
ATOM 1731 N N . VAL A 1 213 ? -6.824 36.188 20.578 1 28.78 213 VAL A N 1
ATOM 1732 C CA . VAL A 1 213 ? -6.418 35.156 19.625 1 28.78 213 VAL A CA 1
ATOM 1733 C C . VAL A 1 213 ? -7.461 35.031 18.516 1 28.78 213 VAL A C 1
ATOM 1735 O O . VAL A 1 213 ? -7.195 34.469 17.453 1 28.78 213 VAL A O 1
ATOM 1738 N N . GLY A 1 214 ? -8.734 35.594 18.719 1 28.94 214 GLY A N 1
ATOM 1739 C CA . GLY A 1 214 ? -9.836 35.656 17.766 1 28.94 214 GLY A CA 1
ATOM 1740 C C . GLY A 1 214 ? -9.602 36.688 16.672 1 28.94 214 GLY A C 1
ATOM 1741 O O . GLY A 1 214 ? -10.227 36.625 15.609 1 28.94 214 GLY A O 1
ATOM 1742 N N . LEU A 1 215 ? -9.141 37.875 17.109 1 27.88 215 LEU A N 1
ATOM 1743 C CA . LEU A 1 215 ? -8.945 39 16.219 1 27.88 215 LEU A CA 1
ATOM 1744 C C . LEU A 1 215 ? -7.996 38.625 15.078 1 27.88 215 LEU A C 1
ATOM 1746 O O . LEU A 1 215 ? -8.195 39.031 13.93 1 27.88 215 LEU A O 1
ATOM 1750 N N . LEU A 1 216 ? -6.922 37.844 15.445 1 27.97 216 LEU A N 1
ATOM 1751 C CA . LEU A 1 216 ? -5.957 37.594 14.383 1 27.97 216 LEU A CA 1
ATOM 1752 C C . LEU A 1 216 ? -6.535 36.656 13.328 1 27.97 216 LEU A C 1
ATOM 1754 O O . LEU A 1 216 ? -6.164 36.75 12.156 1 27.97 216 LEU A O 1
ATOM 1758 N N . VAL A 1 217 ? -7.52 35.938 13.703 1 29.09 217 VAL A N 1
ATOM 1759 C CA . VAL A 1 217 ? -8.211 35.125 12.711 1 29.09 217 VAL A CA 1
ATOM 1760 C C . VAL A 1 217 ? -9.148 36 11.883 1 29.09 217 VAL A C 1
ATOM 1762 O O . VAL A 1 217 ? -9.32 35.781 10.68 1 29.09 217 VAL A O 1
ATOM 1765 N N . GLN A 1 218 ? -9.711 37.125 12.438 1 28.91 218 GLN A N 1
ATOM 1766 C CA . GLN A 1 218 ? -10.641 38.031 11.75 1 28.91 218 GLN A CA 1
ATOM 1767 C C . GLN A 1 218 ? -9.898 38.906 10.766 1 28.91 218 GLN A C 1
ATOM 1769 O O . GLN A 1 218 ? -10.453 39.281 9.719 1 28.91 218 GLN A O 1
ATOM 1774 N N . PHE A 1 219 ? -8.734 39.5 11.133 1 29.61 219 PHE A N 1
ATOM 1775 C CA . PHE A 1 219 ? -8.086 40.5 10.281 1 29.61 219 PHE A CA 1
ATOM 1776 C C . PHE A 1 219 ? -7.594 39.875 8.984 1 29.61 219 PHE A C 1
ATOM 1778 O O . PHE A 1 219 ? -7.289 40.594 8.023 1 29.61 219 PHE A O 1
ATOM 1785 N N . ALA A 1 220 ? -7.203 38.531 8.977 1 28.2 220 ALA A N 1
ATOM 1786 C CA . ALA A 1 220 ? -6.562 38.125 7.723 1 28.2 220 ALA A CA 1
ATOM 1787 C C . ALA A 1 220 ? -7.539 38.219 6.555 1 28.2 220 ALA A C 1
ATOM 1789 O O . ALA A 1 220 ? -7.156 38 5.398 1 28.2 220 ALA A O 1
ATOM 1790 N N . PHE A 1 221 ? -8.953 38.156 6.875 1 29.94 221 PHE A N 1
ATOM 1791 C CA . PHE A 1 221 ? -9.883 38.375 5.777 1 29.94 221 PHE A CA 1
ATOM 1792 C C . PHE A 1 221 ? -10.203 39.875 5.656 1 29.94 221 PHE A C 1
ATOM 1794 O O . PHE A 1 221 ? -11.273 40.25 5.172 1 29.94 221 PHE A O 1
ATOM 1801 N N . ARG A 1 222 ? -9.641 40.875 6.625 1 27.39 222 ARG A N 1
ATOM 1802 C CA . ARG A 1 222 ? -10.078 42.25 6.406 1 27.39 222 ARG A CA 1
ATOM 1803 C C . ARG A 1 222 ? -9.531 42.781 5.09 1 27.39 222 ARG A C 1
ATOM 1805 O O . ARG A 1 222 ? -8.352 42.594 4.773 1 27.39 222 ARG A O 1
ATOM 1812 N N . GLU A 1 223 ? -10.352 43.281 4.27 1 28.64 223 GLU A N 1
ATOM 1813 C CA . GLU A 1 223 ? -10.086 44.344 3.287 1 28.64 223 GLU A CA 1
ATOM 1814 C C . GLU A 1 223 ? -9.102 45.375 3.828 1 28.64 223 GLU A C 1
ATOM 1816 O O . GLU A 1 223 ? -8.844 45.406 5.035 1 28.64 223 GLU A O 1
ATOM 1821 N N . THR A 1 224 ? -9.023 46.688 3.373 1 27.88 224 THR A N 1
ATOM 1822 C CA . THR A 1 224 ? -8.242 47.906 3.402 1 27.88 224 THR A CA 1
ATOM 1823 C C . THR A 1 224 ? -7.988 48.344 4.84 1 27.88 224 THR A C 1
ATOM 1825 O O . THR A 1 224 ? -8.727 47.969 5.75 1 27.88 224 THR A O 1
ATOM 1828 N N . LYS A 1 225 ? -7.488 49.656 5.266 1 29.7 225 LYS A N 1
ATOM 1829 C CA . LYS A 1 225 ? -6.773 50.594 6.125 1 29.7 225 LYS A CA 1
ATOM 1830 C C . LYS A 1 225 ? -7.422 50.656 7.504 1 29.7 225 LYS A C 1
ATOM 1832 O O . LYS A 1 225 ? -6.992 51.469 8.352 1 29.7 225 LYS A O 1
ATOM 1837 N N . GLU A 1 226 ? -8.414 50.625 8.258 1 27.72 226 GLU A N 1
ATOM 1838 C CA . GLU A 1 226 ? -8.086 51.562 9.32 1 27.72 226 GLU A CA 1
ATOM 1839 C C . GLU A 1 226 ? -6.926 51.062 10.172 1 27.72 226 GLU A C 1
ATOM 1841 O O . GLU A 1 226 ? -6.609 49.875 10.156 1 27.72 226 GLU A O 1
ATOM 1846 N N . GLN A 1 227 ? -6.41 51.5 11.43 1 28.25 227 GLN A N 1
ATOM 1847 C CA . GLN A 1 227 ? -5.43 51.719 12.492 1 28.25 227 GLN A CA 1
ATOM 1848 C C . GLN A 1 227 ? -5.195 50.438 13.281 1 28.25 227 GLN A C 1
ATOM 1850 O O . GLN A 1 227 ? -4.531 50.469 14.32 1 28.25 227 GLN A O 1
ATOM 1855 N N . VAL A 1 228 ? -5.512 49.125 13.117 1 29.05 228 VAL A N 1
ATOM 1856 C CA . VAL A 1 228 ? -5.121 48.375 14.305 1 29.05 228 VAL A CA 1
ATOM 1857 C C . VAL A 1 228 ? -3.6 48.281 14.367 1 29.05 228 VAL A C 1
ATOM 1859 O O . VAL A 1 228 ? -2.953 47.938 13.375 1 29.05 228 VAL A O 1
ATOM 1862 N N . LYS A 1 229 ? -2.785 48.438 15.484 1 31.55 229 LYS A N 1
ATOM 1863 C CA . LYS A 1 229 ? -1.471 48.375 16.109 1 31.55 229 LYS A CA 1
ATOM 1864 C C . LYS A 1 229 ? -0.93 46.938 16.094 1 31.55 229 LYS A C 1
ATOM 1866 O O . LYS A 1 229 ? 0.255 46.719 15.844 1 31.55 229 LYS A O 1
ATOM 1871 N N . GLU A 1 230 ? -1.409 45.844 16.984 1 33.75 230 GLU A N 1
ATOM 1872 C CA . GLU A 1 230 ? -1.002 44.594 17.641 1 33.75 230 GLU A CA 1
ATOM 1873 C C . GLU A 1 230 ? -0.933 43.438 16.656 1 33.75 230 GLU A C 1
ATOM 1875 O O . GLU A 1 230 ? -1.81 43.281 15.805 1 33.75 230 GLU A O 1
ATOM 1880 N N . VAL A 1 231 ? 0.124 42.531 16.469 1 33.62 231 VAL A N 1
ATOM 1881 C CA . VAL A 1 231 ? 0.749 41.688 15.445 1 33.62 231 VAL A CA 1
ATOM 1882 C C . VAL A 1 231 ? -0.167 40.531 15.102 1 33.62 231 VAL A C 1
ATOM 1884 O O . VAL A 1 231 ? -0.355 39.625 15.914 1 33.62 231 VAL A O 1
ATOM 1887 N N . THR A 1 232 ? -1.361 40.5 14.516 1 32.84 232 THR A N 1
ATOM 1888 C CA . THR A 1 232 ? -2.486 39.625 14.188 1 32.84 232 THR A CA 1
ATOM 1889 C C . THR A 1 232 ? -2.049 38.5 13.242 1 32.84 232 THR A C 1
ATOM 1891 O O . THR A 1 232 ? -1.659 38.75 12.102 1 32.84 232 THR A O 1
ATOM 1894 N N . TYR A 1 233 ? -1.382 37.344 13.633 1 35.22 233 TYR A N 1
ATOM 1895 C CA . TYR A 1 233 ? -1.157 36.312 12.648 1 35.22 233 TYR A CA 1
ATOM 1896 C C . TYR A 1 233 ? -2.439 36 11.891 1 35.22 233 TYR A C 1
ATOM 1898 O O . TYR A 1 233 ? -3.521 35.938 12.477 1 35.22 233 TYR A O 1
ATOM 1906 N N . PRO A 1 234 ? -2.518 36.188 10.586 1 39 234 PRO A N 1
ATOM 1907 C CA . PRO A 1 234 ? -3.682 35.969 9.727 1 39 234 PRO A CA 1
ATOM 1908 C C . PRO A 1 234 ? -4.234 34.531 9.805 1 39 234 PRO A C 1
ATOM 1910 O O . PRO A 1 234 ? -3.484 33.594 10.086 1 39 234 PRO A O 1
ATOM 1913 N N . SER A 1 235 ? -5.453 34.375 10.234 1 45.38 235 SER A N 1
ATOM 1914 C CA . SER A 1 235 ? -6.152 33.094 10.156 1 45.38 235 SER A CA 1
ATOM 1915 C C . SER A 1 235 ? -5.879 32.406 8.828 1 45.38 235 SER A C 1
ATOM 1917 O O . SER A 1 235 ? -5.75 33.062 7.793 1 45.38 235 SER A O 1
ATOM 1919 N N . PRO A 1 236 ? -5.438 31.172 8.93 1 45.12 236 PRO A N 1
ATOM 1920 C CA . PRO A 1 236 ? -5.098 30.5 7.668 1 45.12 236 PRO A CA 1
ATOM 1921 C C . PRO A 1 236 ? -6.156 30.719 6.59 1 45.12 236 PRO A C 1
ATOM 1923 O O . PRO A 1 236 ? -5.82 30.906 5.418 1 45.12 236 PRO A O 1
ATOM 1926 N N . LEU A 1 237 ? -7.453 30.188 6.789 1 50.5 237 LEU A N 1
ATOM 1927 C CA . LEU A 1 237 ? -8.422 30.391 5.715 1 50.5 237 LEU A CA 1
ATOM 1928 C C . LEU A 1 237 ? -9.344 31.562 6.031 1 50.5 237 LEU A C 1
ATOM 1930 O O . LEU A 1 237 ? -9.797 31.719 7.172 1 50.5 237 LEU A O 1
ATOM 1934 N N . SER A 1 238 ? -9.539 32.656 5.277 1 50.5 238 SER A N 1
ATOM 1935 C CA . SER A 1 238 ? -10.172 33.938 5.5 1 50.5 238 SER A CA 1
ATOM 1936 C C . SER A 1 238 ? -11.688 33.781 5.66 1 50.5 238 SER A C 1
ATOM 1938 O O . SER A 1 238 ? -12.32 34.594 6.328 1 50.5 238 SER A O 1
ATOM 1940 N N . TRP A 1 239 ? -12.328 32.781 5.211 1 56.03 239 TRP A N 1
ATOM 1941 C CA . TRP A 1 239 ? -13.773 32.906 5.062 1 56.03 239 TRP A CA 1
ATOM 1942 C C . TRP A 1 239 ? -14.492 31.688 5.648 1 56.03 239 TRP A C 1
ATOM 1944 O O . TRP A 1 239 ? -15.727 31.625 5.637 1 56.03 239 TRP A O 1
ATOM 1954 N N . ILE A 1 240 ? -13.75 30.75 6.145 1 65.12 240 ILE A N 1
ATOM 1955 C CA . ILE A 1 240 ? -14.461 29.562 6.617 1 65.12 240 ILE A CA 1
ATOM 1956 C C . ILE A 1 240 ? -14.469 29.547 8.148 1 65.12 240 ILE A C 1
ATOM 1958 O O . ILE A 1 240 ? -13.422 29.672 8.781 1 65.12 240 ILE A O 1
ATOM 1962 N N . LYS A 1 241 ? -15.695 29.609 8.758 1 66.75 241 LYS A N 1
ATOM 1963 C CA . LYS A 1 241 ? -15.867 29.562 10.203 1 66.75 241 LYS A CA 1
ATOM 1964 C C . LYS A 1 241 ? -16.109 28.141 10.688 1 66.75 241 LYS A C 1
ATOM 1966 O O . LYS A 1 241 ? -16.75 27.344 9.992 1 66.75 241 LYS A O 1
ATOM 1971 N N . GLY A 1 242 ? -15.539 27.844 11.875 1 70.75 242 GLY A N 1
ATOM 1972 C CA . GLY A 1 242 ? -15.891 26.609 12.562 1 70.75 242 GLY A CA 1
ATOM 1973 C C . GLY A 1 242 ? -14.914 25.484 12.297 1 70.75 242 GLY A C 1
ATOM 1974 O O . GLY A 1 242 ? -15.211 24.312 12.562 1 70.75 242 GLY A O 1
ATOM 1975 N N . LEU A 1 243 ? -13.875 25.891 11.742 1 77.62 243 LEU A N 1
ATOM 1976 C CA . LEU A 1 243 ? -12.875 24.844 11.523 1 77.62 243 LEU A CA 1
ATOM 1977 C C . LEU A 1 243 ? -12.219 24.438 12.844 1 77.62 243 LEU A C 1
ATOM 1979 O O . LEU A 1 243 ? -11.969 25.281 13.703 1 77.62 243 LEU A O 1
ATOM 1983 N N . LYS A 1 244 ? -11.984 23.156 12.969 1 80.38 244 LYS A N 1
ATOM 1984 C CA . LYS A 1 244 ? -11.367 22.609 14.172 1 80.38 244 LYS A CA 1
ATOM 1985 C C . LYS A 1 244 ? -9.891 22.297 13.93 1 80.38 244 LYS A C 1
ATOM 1987 O O . LYS A 1 244 ? -9.539 21.703 12.914 1 80.38 244 LYS A O 1
ATOM 1992 N N . TRP A 1 245 ? -8.953 22.656 14.766 1 80 245 TRP A N 1
ATOM 1993 C CA . TRP A 1 245 ? -7.512 22.531 14.578 1 80 245 TRP A CA 1
ATOM 1994 C C . TRP A 1 245 ? -6.945 21.422 15.453 1 80 245 TRP A C 1
ATOM 1996 O O . TRP A 1 245 ? -5.793 21.016 15.289 1 80 245 TRP A O 1
ATOM 2006 N N . GLY A 1 246 ? -7.605 20.859 16.328 1 79.19 246 GLY A N 1
ATOM 2007 C CA . GLY A 1 246 ? -7.109 19.828 17.219 1 79.19 246 GLY A CA 1
ATOM 2008 C C . GLY A 1 246 ? -6.578 20.391 18.531 1 79.19 246 GLY A C 1
ATOM 2009 O O . GLY A 1 246 ? -6.68 21.578 18.781 1 79.19 246 GLY A O 1
ATOM 2010 N N . GLU A 1 247 ? -5.879 19.469 19.312 1 80.06 247 GLU A N 1
ATOM 2011 C CA . GLU A 1 247 ? -5.461 19.859 20.656 1 80.06 247 GLU A CA 1
ATOM 2012 C C . GLU A 1 247 ? -3.941 19.828 20.781 1 80.06 247 GLU A C 1
ATOM 2014 O O . GLU A 1 247 ? -3.414 19.688 21.891 1 80.06 247 GLU A O 1
ATOM 2019 N N . TYR A 1 248 ? -3.27 19.906 19.703 1 86.94 248 TYR A N 1
ATOM 2020 C CA . TYR A 1 248 ? -1.813 19.906 19.766 1 86.94 248 TYR A CA 1
ATOM 2021 C C . TYR A 1 248 ? -1.295 21.234 20.312 1 86.94 248 TYR A C 1
ATOM 2023 O O . TYR A 1 248 ? -2.008 22.234 20.297 1 86.94 248 TYR A O 1
ATOM 2031 N N . VAL A 1 249 ? -0.052 21.188 20.828 1 88.31 249 VAL A N 1
ATOM 2032 C CA . VAL A 1 249 ? 0.575 22.406 21.328 1 88.31 249 VAL A CA 1
ATOM 2033 C C . VAL A 1 249 ? 0.698 23.438 20.219 1 88.31 249 VAL A C 1
ATOM 2035 O O . VAL A 1 249 ? 1.206 23.141 19.141 1 88.31 249 VAL A O 1
ATOM 2038 N N . GLY A 1 250 ? 0.199 24.656 20.469 1 86.69 250 GLY A N 1
ATOM 2039 C CA . GLY A 1 250 ? 0.262 25.719 19.469 1 86.69 250 GLY A CA 1
ATOM 2040 C C . GLY A 1 250 ? -0.979 25.797 18.609 1 86.69 250 GLY A C 1
ATOM 2041 O O . GLY A 1 250 ? -1.099 26.688 17.766 1 86.69 250 GLY A O 1
ATOM 2042 N N . SER A 1 251 ? -1.873 24.828 18.828 1 85.38 251 SER A N 1
ATOM 2043 C CA . SER A 1 251 ? -3.129 24.859 18.094 1 85.38 251 SER A CA 1
ATOM 2044 C C . SER A 1 251 ? -3.883 26.156 18.328 1 85.38 251 SER A C 1
ATOM 2046 O O . SER A 1 251 ? -3.916 26.656 19.453 1 85.38 251 SER A O 1
ATOM 2048 N N . PRO A 1 252 ? -4.469 26.719 17.25 1 79.62 252 PRO A N 1
ATOM 2049 C CA . PRO A 1 252 ? -5.273 27.922 17.422 1 79.62 252 PRO A CA 1
ATOM 2050 C C . PRO A 1 252 ? -6.461 27.719 18.359 1 79.62 252 PRO A C 1
ATOM 2052 O O . PRO A 1 252 ? -6.992 28.688 18.906 1 79.62 252 PRO A O 1
ATOM 2055 N N . SER A 1 253 ? -6.828 26.5 18.5 1 75.62 253 SER A N 1
ATOM 2056 C CA . SER A 1 253 ? -7.973 26.172 19.344 1 75.62 253 SER A CA 1
ATOM 2057 C C . SER A 1 253 ? -7.535 25.906 20.781 1 75.62 253 SER A C 1
ATOM 2059 O O . SER A 1 253 ? -8.367 25.609 21.641 1 75.62 253 SER A O 1
ATOM 2061 N N . ALA A 1 254 ? -6.258 25.984 21.047 1 77.88 254 ALA A N 1
ATOM 2062 C CA . ALA A 1 254 ? -5.723 25.703 22.375 1 77.88 254 ALA A CA 1
ATOM 2063 C C . ALA A 1 254 ? -5.043 26.938 22.969 1 77.88 254 ALA A C 1
ATOM 2065 O O . ALA A 1 254 ? -4.691 27.875 22.234 1 77.88 254 ALA A O 1
ATOM 2066 N N . PRO A 1 255 ? -4.961 26.953 24.344 1 79.69 255 PRO A N 1
ATOM 2067 C CA . PRO A 1 255 ? -4.258 28.078 24.969 1 79.69 255 PRO A CA 1
ATOM 2068 C C . PRO A 1 255 ? -2.807 28.203 24.516 1 79.69 255 PRO A C 1
ATOM 2070 O O . PRO A 1 255 ? -2.275 27.281 23.891 1 79.69 255 PRO A O 1
ATOM 2073 N N . VAL A 1 256 ? -2.262 29.328 24.844 1 82.69 256 VAL A N 1
ATOM 2074 C CA . VAL A 1 256 ? -0.883 29.625 24.469 1 82.69 256 VAL A CA 1
ATOM 2075 C C . VAL A 1 256 ? 0.06 28.609 25.109 1 82.69 256 VAL A C 1
ATOM 2077 O O . VAL A 1 256 ? -0.117 28.25 26.281 1 82.69 256 VAL A O 1
ATOM 2080 N N . PRO A 1 257 ? 0.985 28.203 24.297 1 88.25 257 PRO A N 1
ATOM 2081 C CA . PRO A 1 257 ? 1.942 27.234 24.844 1 88.25 257 PRO A CA 1
ATOM 2082 C C . PRO A 1 257 ? 2.816 27.828 25.938 1 88.25 257 PRO A C 1
ATOM 2084 O O . PRO A 1 257 ? 3.186 29.016 25.875 1 88.25 257 PRO A O 1
ATOM 2087 N N . VAL A 1 258 ? 3.109 27.047 26.922 1 89.75 258 VAL A N 1
ATOM 2088 C CA . VAL A 1 258 ? 3.998 27.453 28 1 89.75 258 VAL A CA 1
ATOM 2089 C C . VAL A 1 258 ? 5.109 26.422 28.172 1 89.75 258 VAL A C 1
ATOM 2091 O O . VAL A 1 258 ? 4.941 25.25 27.828 1 89.75 258 VAL A O 1
ATOM 2094 N N . VAL A 1 259 ? 6.27 26.875 28.703 1 90 259 VAL A N 1
ATOM 2095 C CA . VAL A 1 259 ? 7.398 25.984 28.938 1 90 259 VAL A CA 1
ATOM 2096 C C . VAL A 1 259 ? 7.141 25.141 30.188 1 90 259 VAL A C 1
ATOM 2098 O O . VAL A 1 259 ? 6.855 25.688 31.266 1 90 259 VAL A O 1
ATOM 2101 N N . CYS A 1 260 ? 7.195 23.859 30.031 1 87.25 260 CYS A N 1
ATOM 2102 C CA . CYS A 1 260 ? 6.949 23 31.188 1 87.25 260 CYS A CA 1
ATOM 2103 C C . CYS A 1 260 ? 8.219 22.25 31.594 1 87.25 260 CYS A C 1
ATOM 2105 O O . CYS A 1 260 ? 8.273 21.656 32.656 1 87.25 260 CYS A O 1
ATOM 2107 N N . PHE A 1 261 ? 9.094 22.234 30.781 1 84.38 261 PHE A N 1
ATOM 2108 C CA . PHE A 1 261 ? 10.352 21.531 31 1 84.38 261 PHE A CA 1
ATOM 2109 C C . PHE A 1 261 ? 11.492 22.188 30.234 1 84.38 261 PHE A C 1
ATOM 2111 O O . PHE A 1 261 ? 11.297 22.672 29.109 1 84.38 261 PHE A O 1
ATOM 2118 N N . SER A 1 262 ? 12.641 22.484 30.859 1 89 262 SER A N 1
ATOM 2119 C CA . SER A 1 262 ? 13.859 22.969 30.219 1 89 262 SER A CA 1
ATOM 2120 C C . SER A 1 262 ? 15.109 22.375 30.859 1 89 262 SER A C 1
ATOM 2122 O O . SER A 1 262 ? 15.32 22.516 32.062 1 89 262 SER A O 1
ATOM 2124 N N . GLN A 1 263 ? 15.898 21.703 30.078 1 90.38 263 GLN A N 1
ATOM 2125 C CA . GLN A 1 263 ? 17.078 21.047 30.641 1 90.38 263 GLN A CA 1
ATOM 2126 C C . GLN A 1 263 ? 18.25 21.078 29.641 1 90.38 263 GLN A C 1
ATOM 2128 O O . GLN A 1 263 ? 18.109 20.625 28.5 1 90.38 263 GLN A O 1
ATOM 2133 N N . PRO A 1 264 ? 19.344 21.656 30.062 1 91.5 264 PRO A N 1
ATOM 2134 C CA . PRO A 1 264 ? 20.547 21.562 29.234 1 91.5 264 PRO A CA 1
ATOM 2135 C C . PRO A 1 264 ? 21.234 20.203 29.344 1 91.5 264 PRO A C 1
ATOM 2137 O O . PRO A 1 264 ? 21.297 19.625 30.438 1 91.5 264 PRO A O 1
ATOM 2140 N N . HIS A 1 265 ? 21.766 19.609 28.328 1 89.75 265 HIS A N 1
ATOM 2141 C CA . HIS A 1 265 ? 22.406 18.297 28.344 1 89.75 265 HIS A CA 1
ATOM 2142 C C . HIS A 1 265 ? 23.859 18.391 27.906 1 89.75 265 HIS A C 1
ATOM 2144 O O . HIS A 1 265 ? 24.594 17.406 27.953 1 89.75 265 HIS A O 1
ATOM 2150 N N . GLY A 1 266 ? 24.281 19.547 27.438 1 87.94 266 GLY A N 1
ATOM 2151 C CA . GLY A 1 266 ? 25.672 19.797 27.125 1 87.94 266 GLY A CA 1
ATOM 2152 C C . GLY A 1 266 ? 26.094 19.234 25.781 1 87.94 266 GLY A C 1
ATOM 2153 O O . GLY A 1 266 ? 27.281 19.297 25.422 1 87.94 266 GLY A O 1
ATOM 2154 N N . GLU A 1 267 ? 25.281 18.469 25.094 1 90.44 267 GLU A N 1
ATOM 2155 C CA . GLU A 1 267 ? 25.562 17.891 23.797 1 90.44 267 GLU A CA 1
ATOM 2156 C C . GLU A 1 267 ? 24.391 18.094 22.828 1 90.44 267 GLU A C 1
ATOM 2158 O O . GLU A 1 267 ? 23.234 18 23.234 1 90.44 267 GLU A O 1
ATOM 2163 N N . ARG A 1 268 ? 24.859 18.375 21.594 1 91.06 268 ARG A N 1
ATOM 2164 C CA . ARG A 1 268 ? 23.844 18.562 20.547 1 91.06 268 ARG A CA 1
ATOM 2165 C C . ARG A 1 268 ? 23.188 17.234 20.188 1 91.06 268 ARG A C 1
ATOM 2167 O O . ARG A 1 268 ? 23.859 16.25 19.891 1 91.06 268 ARG A O 1
ATOM 2174 N N . PHE A 1 269 ? 21.891 17.281 20.188 1 91.06 269 PHE A N 1
ATOM 2175 C CA . PHE A 1 269 ? 21.156 16.078 19.797 1 91.06 269 PHE A CA 1
ATOM 2176 C C . PHE A 1 269 ? 21.016 16 18.281 1 91.06 269 PHE A C 1
ATOM 2178 O O . PHE A 1 269 ? 20.984 17.031 17.609 1 91.06 269 PHE A O 1
ATOM 2185 N N . GLY A 1 270 ? 20.969 14.828 17.781 1 90.25 270 GLY A N 1
ATOM 2186 C CA . GLY A 1 270 ? 20.656 14.609 16.391 1 90.25 270 GLY A CA 1
ATOM 2187 C C . GLY A 1 270 ? 19.156 14.586 16.109 1 90.25 270 GLY A C 1
ATOM 2188 O O . GLY A 1 270 ? 18.688 15.211 15.164 1 90.25 270 GLY A O 1
ATOM 2189 N N . PHE A 1 271 ? 18.484 13.797 17.016 1 90.56 271 PHE A N 1
ATOM 2190 C CA . PHE A 1 271 ? 17.062 13.617 16.766 1 90.56 271 PHE A CA 1
ATOM 2191 C C . PHE A 1 271 ? 16.297 13.43 18.078 1 90.56 271 PHE A C 1
ATOM 2193 O O . PHE A 1 271 ? 16.812 12.812 19.016 1 90.56 271 PHE A O 1
ATOM 2200 N N . LEU A 1 272 ? 15.102 14.109 18.109 1 92.31 272 LEU A N 1
ATOM 2201 C CA . LEU A 1 272 ? 14.117 13.797 19.141 1 92.31 272 LEU A CA 1
ATOM 2202 C C . LEU A 1 272 ? 13.055 12.836 18.609 1 92.31 272 LEU A C 1
ATOM 2204 O O . LEU A 1 272 ? 12.594 12.977 17.469 1 92.31 272 LEU A O 1
ATOM 2208 N N . GLN A 1 273 ? 12.773 11.859 19.344 1 89.81 273 GLN A N 1
ATOM 2209 C CA . GLN A 1 273 ? 11.797 10.859 18.906 1 89.81 273 GLN A CA 1
ATOM 2210 C C . GLN A 1 273 ? 10.742 10.617 19.969 1 89.81 273 GLN A C 1
ATOM 2212 O O . GLN A 1 273 ? 11.07 10.383 21.141 1 89.81 273 GLN A O 1
ATOM 2217 N N . ALA A 1 274 ? 9.508 10.789 19.562 1 89.19 274 ALA A N 1
ATOM 2218 C CA . ALA A 1 274 ? 8.398 10.453 20.453 1 89.19 274 ALA A CA 1
ATOM 2219 C C . ALA A 1 274 ? 8.086 8.961 20.391 1 89.19 274 ALA A C 1
ATOM 2221 O O . ALA A 1 274 ? 8.094 8.359 19.312 1 89.19 274 ALA A O 1
ATOM 2222 N N . LEU A 1 275 ? 7.918 8.359 21.5 1 82.06 275 LEU A N 1
ATOM 2223 C CA . LEU A 1 275 ? 7.598 6.934 21.578 1 82.06 275 LEU A CA 1
ATOM 2224 C C . LEU A 1 275 ? 6.121 6.727 21.906 1 82.06 275 LEU A C 1
ATOM 2226 O O . LEU A 1 275 ? 5.516 7.551 22.594 1 82.06 275 LEU A O 1
ATOM 2230 N N . PRO A 1 276 ? 5.625 5.574 21.484 1 74.56 276 PRO A N 1
ATOM 2231 C CA . PRO A 1 276 ? 4.227 5.277 21.797 1 74.56 276 PRO A CA 1
ATOM 2232 C C . PRO A 1 276 ? 3.984 5.125 23.297 1 74.56 276 PRO A C 1
ATOM 2234 O O . PRO A 1 276 ? 2.842 5.215 23.766 1 74.56 276 PRO A O 1
ATOM 2237 N N . THR A 1 277 ? 4.977 4.871 24.109 1 69.56 277 THR A N 1
ATOM 2238 C CA . THR A 1 277 ? 4.875 4.754 25.562 1 69.56 277 THR A CA 1
ATOM 2239 C C . THR A 1 277 ? 4.781 6.133 26.203 1 69.56 277 THR A C 1
ATOM 2241 O O . THR A 1 277 ? 4.879 6.258 27.438 1 69.56 277 THR A O 1
ATOM 2244 N N . ARG A 1 278 ? 4.668 7.203 25.516 1 75.12 278 ARG A N 1
ATOM 2245 C CA . ARG A 1 278 ? 4.523 8.594 25.922 1 75.12 278 ARG A CA 1
ATOM 2246 C C . ARG A 1 278 ? 5.871 9.195 26.312 1 75.12 278 ARG A C 1
ATOM 2248 O O . ARG A 1 278 ? 5.938 10.344 26.766 1 75.12 278 ARG A O 1
ATOM 2255 N N . ALA A 1 279 ? 6.875 8.422 26.125 1 81.5 279 ALA A N 1
ATOM 2256 C CA . ALA A 1 279 ? 8.203 8.953 26.391 1 81.5 279 ALA A CA 1
ATOM 2257 C C . ALA A 1 279 ? 8.781 9.656 25.156 1 81.5 279 ALA A C 1
ATOM 2259 O O . ALA A 1 279 ? 8.312 9.445 24.047 1 81.5 279 ALA A O 1
ATOM 2260 N N . ILE A 1 280 ? 9.672 10.594 25.422 1 90.44 280 ILE A N 1
ATOM 2261 C CA . ILE A 1 280 ? 10.43 11.258 24.375 1 90.44 280 ILE A CA 1
ATOM 2262 C C . ILE A 1 280 ? 11.914 10.914 24.5 1 90.44 280 ILE A C 1
ATOM 2264 O O . ILE A 1 280 ? 12.469 10.953 25.609 1 90.44 280 ILE A O 1
ATOM 2268 N N . CYS A 1 281 ? 12.523 10.555 23.453 1 90.75 281 CYS A N 1
ATOM 2269 C CA . CYS A 1 281 ? 13.945 10.211 23.469 1 90.75 281 CYS A CA 1
ATOM 2270 C C . CYS A 1 281 ? 14.758 11.234 22.688 1 90.75 281 CYS A C 1
ATOM 2272 O O . CYS A 1 281 ? 14.352 11.656 21.594 1 90.75 281 CYS A O 1
ATOM 2274 N N . GLY A 1 282 ? 15.758 11.742 23.312 1 93.31 282 GLY A N 1
ATOM 2275 C CA . GLY A 1 282 ? 16.781 12.492 22.609 1 93.31 282 GLY A CA 1
ATOM 2276 C C . GLY A 1 282 ? 17.984 11.648 22.219 1 93.31 282 GLY A C 1
ATOM 2277 O O . GLY A 1 282 ? 18.594 11.016 23.078 1 93.31 282 GLY A O 1
ATOM 2278 N N . LEU A 1 283 ? 18.297 11.617 20.969 1 92.62 283 LEU A N 1
ATOM 2279 C CA . LEU A 1 283 ? 19.391 10.797 20.469 1 92.62 283 LEU A CA 1
ATOM 2280 C C . LEU A 1 283 ? 20.531 11.664 19.953 1 92.62 283 LEU A C 1
ATOM 2282 O O . LEU A 1 283 ? 20.297 12.633 19.234 1 92.62 283 LEU A O 1
ATOM 2286 N N . SER A 1 284 ? 21.703 11.281 20.375 1 93.25 284 SER A N 1
ATOM 2287 C CA . SER A 1 284 ? 22.891 11.977 19.859 1 93.25 284 SER A CA 1
ATOM 2288 C C . SER A 1 284 ? 23.016 11.82 18.359 1 93.25 284 SER A C 1
ATOM 2290 O O . SER A 1 284 ? 22.281 11.039 17.734 1 93.25 284 SER A O 1
ATOM 2292 N N . ARG A 1 285 ? 23.891 12.695 17.812 1 92.25 285 ARG A N 1
ATOM 2293 C CA . ARG A 1 285 ? 24.172 12.562 16.391 1 92.25 285 ARG A CA 1
ATOM 2294 C C . ARG A 1 285 ? 24.703 11.172 16.062 1 92.25 285 ARG A C 1
ATOM 2296 O O . ARG A 1 285 ? 25.484 10.602 16.828 1 92.25 285 ARG A O 1
ATOM 2303 N N . ASN A 1 286 ? 24.344 10.609 15 1 93.69 286 ASN A N 1
ATOM 2304 C CA . ASN A 1 286 ? 24.766 9.305 14.492 1 93.69 286 ASN A CA 1
ATOM 2305 C C . ASN A 1 286 ? 24.219 8.172 15.352 1 93.69 286 ASN A C 1
ATOM 2307 O O . ASN A 1 286 ? 24.875 7.141 15.523 1 93.69 286 ASN A O 1
ATOM 2311 N N . PHE A 1 287 ? 23.156 8.469 16.062 1 93.12 287 PHE A N 1
ATOM 2312 C CA . PHE A 1 287 ? 22.438 7.438 16.797 1 93.12 287 PHE A CA 1
ATOM 2313 C C . PHE A 1 287 ? 21.109 7.105 16.125 1 93.12 287 PHE A C 1
ATOM 2315 O O . PHE A 1 287 ? 20.484 7.977 15.531 1 93.12 287 PHE A O 1
ATOM 2322 N N . CYS A 1 288 ? 20.734 5.922 16.156 1 93.56 288 CYS A N 1
ATOM 2323 C CA . CYS A 1 288 ? 19.406 5.453 15.742 1 93.56 288 CYS A CA 1
ATOM 2324 C C . CYS A 1 288 ? 18.812 4.504 16.781 1 93.56 288 CYS A C 1
ATOM 2326 O O . CYS A 1 288 ? 19.5 3.594 17.25 1 93.56 288 CYS A O 1
ATOM 2328 N N . LEU A 1 289 ? 17.609 4.785 17.156 1 91.75 289 LEU A N 1
ATOM 2329 C CA . LEU A 1 289 ? 16.922 3.939 18.141 1 91.75 289 LEU A CA 1
ATOM 2330 C C . LEU A 1 289 ? 16.25 2.76 17.453 1 91.75 289 LEU A C 1
ATOM 2332 O O . LEU A 1 289 ? 15.398 2.951 16.578 1 91.75 289 LEU A O 1
ATOM 2336 N N . LEU A 1 290 ? 16.656 1.595 17.812 1 90.56 290 LEU A N 1
ATOM 2337 C CA . LEU A 1 290 ? 16 0.375 17.359 1 90.56 290 LEU A CA 1
ATOM 2338 C C . LEU A 1 290 ? 15.039 -0.153 18.422 1 90.56 290 LEU A C 1
ATOM 2340 O O . LEU A 1 290 ? 15.422 -0.333 19.578 1 90.56 290 LEU A O 1
ATOM 2344 N N . MET A 1 291 ? 13.844 -0.237 18.016 1 86.31 291 MET A N 1
ATOM 2345 C CA . MET A 1 291 ? 12.875 -0.735 18.984 1 86.31 291 MET A CA 1
ATOM 2346 C C . MET A 1 291 ? 11.891 -1.694 18.328 1 86.31 291 MET A C 1
ATOM 2348 O O . MET A 1 291 ? 11.625 -1.592 17.125 1 86.31 291 MET A O 1
ATOM 2352 N N . THR A 1 292 ? 11.516 -2.584 19.078 1 78.31 292 THR A N 1
ATOM 2353 C CA . THR A 1 292 ? 10.383 -3.438 18.719 1 78.31 292 THR A CA 1
ATOM 2354 C C . THR A 1 292 ? 9.305 -3.391 19.797 1 78.31 292 THR A C 1
ATOM 2356 O O . THR A 1 292 ? 9.609 -3.238 20.984 1 78.31 292 THR A O 1
ATOM 2359 N N . TYR A 1 293 ? 8.25 -3.229 19.375 1 65.31 293 TYR A N 1
ATOM 2360 C CA . TYR A 1 293 ? 7.141 -3.082 20.312 1 65.31 293 TYR A CA 1
ATOM 2361 C C . TYR A 1 293 ? 6.395 -4.398 20.484 1 65.31 293 TYR A C 1
ATOM 2363 O O . TYR A 1 293 ? 6.414 -5.254 19.594 1 65.31 293 TYR A O 1
ATOM 2371 N N . SER A 1 294 ? 6.34 -4.621 21.797 1 52.97 294 SER A N 1
ATOM 2372 C CA . SER A 1 294 ? 5.395 -5.699 22.062 1 52.97 294 SER A CA 1
ATOM 2373 C C . SER A 1 294 ? 3.967 -5.172 22.156 1 52.97 294 SER A C 1
ATOM 2375 O O . SER A 1 294 ? 3.74 -4.051 22.609 1 52.97 294 SER A O 1
ATOM 2377 N N . LYS A 1 295 ? 3.305 -5.191 21.25 1 46.31 295 LYS A N 1
ATOM 2378 C CA . LYS A 1 295 ? 1.938 -4.719 21.438 1 46.31 295 LYS A CA 1
ATOM 2379 C C . LYS A 1 295 ? 1.289 -5.391 22.641 1 46.31 295 LYS A C 1
ATOM 2381 O O . LYS A 1 295 ? 1.128 -6.613 22.672 1 46.31 295 LYS A O 1
ATOM 2386 N N . GLU A 1 296 ? 1.756 -5.105 23.938 1 38 296 GLU A N 1
ATOM 2387 C CA . GLU A 1 296 ? 1 -5.656 25.047 1 38 296 GLU A CA 1
ATOM 2388 C C . GLU A 1 296 ? -0.475 -5.27 24.969 1 38 296 GLU A C 1
ATOM 2390 O O . GLU A 1 296 ? -0.806 -4.129 24.641 1 38 296 GLU A O 1
ATOM 2395 N N . GLN A 1 297 ? -1.322 -6.293 24.781 1 34.53 297 GLN A N 1
ATOM 2396 C CA . GLN A 1 297 ? -2.781 -6.305 24.75 1 34.53 297 GLN A CA 1
ATOM 2397 C C . GLN A 1 297 ? -3.357 -5.625 26 1 34.53 297 GLN A C 1
ATOM 2399 O O . GLN A 1 297 ? -4.344 -6.098 26.562 1 34.53 297 GLN A O 1
ATOM 2404 N N . GLY A 1 298 ? -2.703 -4.895 27 1 30.44 298 GLY A N 1
ATOM 2405 C CA . GLY A 1 298 ? -3.605 -4.648 28.109 1 30.44 298 GLY A CA 1
ATOM 2406 C C . GLY A 1 298 ? -4.809 -3.807 27.719 1 30.44 298 GLY A C 1
ATOM 2407 O O . GLY A 1 298 ? -4.992 -3.473 26.547 1 30.44 298 GLY A O 1
ATOM 2408 N N . VAL A 1 299 ? -5.504 -3.107 28.844 1 29.2 299 VAL A N 1
ATOM 2409 C CA . VAL A 1 299 ? -6.762 -2.387 29 1 29.2 299 VAL A CA 1
ATOM 2410 C C . VAL A 1 299 ? -6.926 -1.381 27.859 1 29.2 299 VAL A C 1
ATOM 2412 O O . VAL A 1 299 ? -5.941 -0.925 27.281 1 29.2 299 VAL A O 1
ATOM 2415 N N . ARG A 1 300 ? -8.227 -0.971 27.609 1 33.53 300 ARG A N 1
ATOM 2416 C CA . ARG A 1 300 ? -8.961 -0.088 26.703 1 33.53 300 ARG A CA 1
ATOM 2417 C C . ARG A 1 300 ? -8.086 1.078 26.25 1 33.53 300 ARG A C 1
ATOM 2419 O O . ARG A 1 300 ? -8.203 1.542 25.109 1 33.53 300 ARG A O 1
ATOM 2426 N N . SER A 1 301 ? -7.953 1.974 27.188 1 34.16 301 SER A N 1
ATOM 2427 C CA . SER A 1 301 ? -7.641 3.391 27.047 1 34.16 301 SER A CA 1
ATOM 2428 C C . SER A 1 301 ? -6.27 3.592 26.406 1 34.16 301 SER A C 1
ATOM 2430 O O . SER A 1 301 ? -6.102 4.469 25.547 1 34.16 301 SER A O 1
ATOM 2432 N N . MET A 1 302 ? -5.27 3.17 27.219 1 33.59 302 MET A N 1
ATOM 2433 C CA . MET A 1 302 ? -3.896 3.59 26.938 1 33.59 302 MET A CA 1
ATOM 2434 C C . MET A 1 302 ? -3.174 2.566 26.078 1 33.59 302 MET A C 1
ATOM 2436 O O . MET A 1 302 ? -2.783 1.502 26.562 1 33.59 302 MET A O 1
ATOM 2440 N N . ASN A 1 303 ? -3.625 2.002 24.859 1 41 303 ASN A N 1
ATOM 2441 C CA . ASN A 1 303 ? -2.771 1.296 23.906 1 41 303 ASN A CA 1
ATOM 2442 C C . ASN A 1 303 ? -1.293 1.457 24.266 1 41 303 ASN A C 1
ATOM 2444 O O . ASN A 1 303 ? -0.673 2.459 23.906 1 41 303 ASN A O 1
ATOM 2448 N N . SER A 1 304 ? -1.093 1.018 25.453 1 44.84 304 SER A N 1
ATOM 2449 C CA . SER A 1 304 ? 0.272 1.198 25.938 1 44.84 304 SER A CA 1
ATOM 2450 C C . SER A 1 304 ? 1.258 0.351 25.125 1 44.84 304 SER A C 1
ATOM 2452 O O . SER A 1 304 ? 1.083 -0.863 25.016 1 44.84 304 SER A O 1
ATOM 2454 N N . THR A 1 305 ? 1.624 0.629 24 1 57.22 305 THR A N 1
ATOM 2455 C CA . THR A 1 305 ? 2.76 0.07 23.266 1 57.22 305 THR A CA 1
ATOM 2456 C C . THR A 1 305 ? 3.965 -0.087 24.188 1 57.22 305 THR A C 1
ATOM 2458 O O . THR A 1 305 ? 4.379 0.871 24.844 1 57.22 305 THR A O 1
ATOM 2461 N N . ASP A 1 306 ? 4.008 -1.523 24.609 1 63.12 306 ASP A N 1
ATOM 2462 C CA . ASP A 1 306 ? 5.219 -1.775 25.391 1 63.12 306 ASP A CA 1
ATOM 2463 C C . ASP A 1 306 ? 6.406 -2.072 24.469 1 63.12 306 ASP A C 1
ATOM 2465 O O . ASP A 1 306 ? 6.238 -2.625 23.391 1 63.12 306 ASP A O 1
ATOM 2469 N N . ILE A 1 307 ? 7.473 -1.604 25 1 72.88 307 ILE A N 1
ATOM 2470 C CA . ILE A 1 307 ? 8.719 -1.832 24.281 1 72.88 307 ILE A CA 1
ATOM 2471 C C . ILE A 1 307 ? 9.242 -3.234 24.578 1 72.88 307 ILE A C 1
ATOM 2473 O O . ILE A 1 307 ? 9.469 -3.582 25.75 1 72.88 307 ILE A O 1
ATOM 2477 N N . GLN A 1 308 ? 9.297 -4.129 23.625 1 68.75 308 GLN A N 1
ATOM 2478 C CA . GLN A 1 308 ? 9.82 -5.484 23.781 1 68.75 308 GLN A CA 1
ATOM 2479 C C . GLN A 1 308 ? 11.344 -5.488 23.797 1 68.75 308 GLN A C 1
ATOM 2481 O O . GLN A 1 308 ? 11.953 -6.223 24.578 1 68.75 308 GLN A O 1
ATOM 2486 N N . TRP A 1 309 ? 11.844 -4.852 22.953 1 77 309 TRP A N 1
ATOM 2487 C CA . TRP A 1 309 ? 13.297 -4.758 22.797 1 77 309 TRP A CA 1
ATOM 2488 C C . TRP A 1 309 ? 13.703 -3.377 22.297 1 77 309 TRP A C 1
ATOM 2490 O O . TRP A 1 309 ? 12.969 -2.754 21.516 1 77 309 TRP A O 1
ATOM 2500 N N . SER A 1 310 ? 14.812 -2.926 22.828 1 86 310 SER A N 1
ATOM 2501 C CA . SER A 1 310 ? 15.344 -1.658 22.344 1 86 310 SER A CA 1
ATOM 2502 C C . SER A 1 310 ? 16.875 -1.652 22.344 1 86 310 SER A C 1
ATOM 2504 O O . SER A 1 310 ? 17.484 -2.361 23.141 1 86 310 SER A O 1
ATOM 2506 N N . ALA A 1 311 ? 17.469 -1.011 21.453 1 88.69 311 ALA A N 1
ATOM 2507 C CA . ALA A 1 311 ? 18.906 -0.81 21.375 1 88.69 311 ALA A CA 1
ATOM 2508 C C . ALA A 1 311 ? 19.25 0.492 20.656 1 88.69 311 ALA A C 1
ATOM 2510 O O . ALA A 1 311 ? 18.438 0.996 19.859 1 88.69 311 ALA A O 1
ATOM 2511 N N . ILE A 1 312 ? 20.375 1.022 21.031 1 92 312 ILE A N 1
ATOM 2512 C CA . ILE A 1 312 ? 20.875 2.191 20.312 1 92 312 ILE A CA 1
ATOM 2513 C C . ILE A 1 312 ? 21.938 1.76 19.297 1 92 312 ILE A C 1
ATOM 2515 O O . ILE A 1 312 ? 22.922 1.105 19.656 1 92 312 ILE A O 1
ATOM 2519 N N . LEU A 1 313 ? 21.656 2.029 18.078 1 93.19 313 LEU A N 1
ATOM 2520 C CA . LEU A 1 313 ? 22.641 1.844 17.016 1 93.19 313 LEU A CA 1
ATOM 2521 C C . LEU A 1 313 ? 23.469 3.111 16.812 1 93.19 313 LEU A C 1
ATOM 2523 O O . LEU A 1 313 ? 22.906 4.207 16.703 1 93.19 313 LEU A O 1
ATOM 2527 N N . SER A 1 314 ? 24.766 2.969 16.875 1 93.94 314 SER A N 1
ATOM 2528 C CA . SER A 1 314 ? 25.656 4.102 16.641 1 93.94 314 SER A CA 1
ATOM 2529 C C . SER A 1 314 ? 26.625 3.824 15.508 1 93.94 314 SER A C 1
ATOM 2531 O O . SER A 1 314 ? 27 2.674 15.273 1 93.94 314 SER A O 1
ATOM 2533 N N . TRP A 1 315 ? 26.984 4.891 14.781 1 92.5 315 TRP A N 1
ATOM 2534 C CA . TRP A 1 315 ? 27.938 4.766 13.68 1 92.5 315 TRP A CA 1
ATOM 2535 C C . TRP A 1 315 ? 28.828 5.992 13.602 1 92.5 315 TRP A C 1
ATOM 2537 O O . TRP A 1 315 ? 28.766 6.879 14.453 1 92.5 315 TRP A O 1
ATOM 2547 N N . GLY A 1 316 ? 29.766 6.07 12.602 1 89.44 316 GLY A N 1
ATOM 2548 C CA . GLY A 1 316 ? 30.672 7.188 12.406 1 89.44 316 GLY A CA 1
ATOM 2549 C C . GLY A 1 316 ? 32.062 6.941 12.977 1 89.44 316 GLY A C 1
ATOM 2550 O O . GLY A 1 316 ? 32.844 7.883 13.18 1 89.44 316 GLY A O 1
ATOM 2551 N N . TYR A 1 317 ? 32.344 5.781 13.336 1 88 317 TYR A N 1
ATOM 2552 C CA . TYR A 1 317 ? 33.625 5.43 13.883 1 88 317 TYR A CA 1
ATOM 2553 C C . TYR A 1 317 ? 34.656 5.23 12.773 1 88 317 TYR A C 1
ATOM 2555 O O . TYR A 1 317 ? 34.281 4.984 11.625 1 88 317 TYR A O 1
ATOM 2563 N N . ALA A 1 318 ? 35.875 5.301 13.133 1 85.69 318 ALA A N 1
ATOM 2564 C CA . ALA A 1 318 ? 36.969 5.203 12.172 1 85.69 318 ALA A CA 1
ATOM 2565 C C . ALA A 1 318 ? 37 3.834 11.5 1 85.69 318 ALA A C 1
ATOM 2567 O O . ALA A 1 318 ? 37.375 3.713 10.328 1 85.69 318 ALA A O 1
ATOM 2568 N N . ASP A 1 319 ? 36.562 2.809 12.172 1 84.88 319 ASP A N 1
ATOM 2569 C CA . ASP A 1 319 ? 36.594 1.455 11.617 1 84.88 319 ASP A CA 1
ATOM 2570 C C . ASP A 1 319 ? 35.344 1.179 10.781 1 84.88 319 ASP A C 1
ATOM 2572 O O . ASP A 1 319 ? 35.188 0.083 10.234 1 84.88 319 ASP A O 1
ATOM 2576 N N . ASN A 1 320 ? 34.375 2.066 10.672 1 85.62 320 ASN A N 1
ATOM 2577 C CA . ASN A 1 320 ? 33.156 1.992 9.875 1 85.62 320 ASN A CA 1
ATOM 2578 C C . ASN A 1 320 ? 32.25 0.867 10.344 1 85.62 320 ASN A C 1
ATOM 2580 O O . ASN A 1 320 ? 31.516 0.277 9.547 1 85.62 320 ASN A O 1
ATOM 2584 N N . ILE A 1 321 ? 32.375 0.512 11.57 1 89 321 ILE A N 1
ATOM 2585 C CA . ILE A 1 321 ? 31.516 -0.509 12.141 1 89 321 ILE A CA 1
ATOM 2586 C C . ILE A 1 321 ? 30.328 0.154 12.844 1 89 321 ILE A C 1
ATOM 2588 O O . ILE A 1 321 ? 30.516 1.11 13.602 1 89 321 ILE A O 1
ATOM 2592 N N . LEU A 1 322 ? 29.156 -0.318 12.508 1 92.06 322 LEU A N 1
ATOM 2593 C CA . LEU A 1 322 ? 27.984 0.075 13.281 1 92.06 322 LEU A CA 1
ATOM 2594 C C . LEU A 1 322 ? 27.875 -0.749 14.555 1 92.06 322 LEU A C 1
ATOM 2596 O O . LEU A 1 322 ? 28 -1.976 14.523 1 92.06 322 LEU A O 1
ATOM 2600 N N . ARG A 1 323 ? 27.688 -0.089 15.609 1 92.19 323 ARG A N 1
ATOM 2601 C CA . ARG A 1 323 ? 27.688 -0.75 16.906 1 92.19 323 ARG A CA 1
ATOM 2602 C C . ARG A 1 323 ? 26.312 -0.67 17.578 1 92.19 323 ARG A C 1
ATOM 2604 O O . ARG A 1 323 ? 25.594 0.311 17.391 1 92.19 323 ARG A O 1
ATOM 2611 N N . LEU A 1 324 ? 26 -1.723 18.25 1 90.94 324 LEU A N 1
ATOM 2612 C CA . LEU A 1 324 ? 24.719 -1.845 18.922 1 90.94 324 LEU A CA 1
ATOM 2613 C C . LEU A 1 324 ? 24.891 -1.94 20.422 1 90.94 324 LEU A C 1
ATOM 2615 O O . LEU A 1 324 ? 25.703 -2.715 20.922 1 90.94 324 LEU A O 1
ATOM 2619 N N . LYS A 1 325 ? 24.141 -1.095 21.125 1 88.69 325 LYS A N 1
ATOM 2620 C CA . LYS A 1 325 ? 24.141 -1.141 22.578 1 88.69 325 LYS A CA 1
ATOM 2621 C C . LYS A 1 325 ? 22.719 -1.262 23.125 1 88.69 325 LYS A C 1
ATOM 2623 O O . LYS A 1 325 ? 21.875 -0.381 22.891 1 88.69 325 LYS A O 1
ATOM 2628 N N . SER A 1 326 ? 22.406 -2.309 23.812 1 82.25 326 SER A N 1
ATOM 2629 C CA . SER A 1 326 ? 21.062 -2.568 24.297 1 82.25 326 SER A CA 1
ATOM 2630 C C . SER A 1 326 ? 20.922 -2.238 25.781 1 82.25 326 SER A C 1
ATOM 2632 O O . SER A 1 326 ? 19.844 -1.854 26.234 1 82.25 326 SER A O 1
ATOM 2634 N N . LYS A 1 327 ? 22.016 -2.484 26.547 1 79.06 327 LYS A N 1
ATOM 2635 C CA . LYS A 1 327 ? 21.969 -2.225 27.984 1 79.06 327 LYS A CA 1
ATOM 2636 C C . LYS A 1 327 ? 23.078 -1.261 28.406 1 79.06 327 LYS A C 1
ATOM 2638 O O . LYS A 1 327 ? 24.203 -1.331 27.875 1 79.06 327 LYS A O 1
ATOM 2643 N N . GLN A 1 328 ? 22.75 -0.43 29.375 1 78.06 328 GLN A N 1
ATOM 2644 C CA . GLN A 1 328 ? 23.703 0.573 29.859 1 78.06 328 GLN A CA 1
ATOM 2645 C C . GLN A 1 328 ? 24.922 -0.083 30.484 1 78.06 328 GLN A C 1
ATOM 2647 O O . GLN A 1 328 ? 26.031 0.441 30.391 1 78.06 328 GLN A O 1
ATOM 2652 N N . SER A 1 329 ? 24.703 -1.215 31.094 1 77.12 329 SER A N 1
ATOM 2653 C CA . SER A 1 329 ? 25.766 -1.866 31.859 1 77.12 329 SER A CA 1
ATOM 2654 C C . SER A 1 329 ? 26.688 -2.658 30.938 1 77.12 329 SER A C 1
ATOM 2656 O O . SER A 1 329 ? 27.781 -3.062 31.344 1 77.12 329 SER A O 1
ATOM 2658 N N . GLU A 1 330 ? 26.391 -2.834 29.703 1 78.62 330 GLU A N 1
ATOM 2659 C CA . GLU A 1 330 ? 27.172 -3.641 28.766 1 78.62 330 GLU A CA 1
ATOM 2660 C C . GLU A 1 330 ? 27.797 -2.773 27.672 1 78.62 330 GLU A C 1
ATOM 2662 O O . GLU A 1 330 ? 27.234 -1.745 27.297 1 78.62 330 GLU A O 1
ATOM 2667 N N . PRO A 1 331 ? 28.984 -3.143 27.297 1 83.81 331 PRO A N 1
ATOM 2668 C CA . PRO A 1 331 ? 29.578 -2.402 26.188 1 83.81 331 PRO A CA 1
ATOM 2669 C C . PRO A 1 331 ? 28.859 -2.629 24.859 1 83.81 331 PRO A C 1
ATOM 2671 O O . PRO A 1 331 ? 28.156 -3.627 24.703 1 83.81 331 PRO A O 1
ATOM 2674 N N . PRO A 1 332 ? 29.062 -1.661 23.953 1 87.75 332 PRO A N 1
ATOM 2675 C CA . PRO A 1 332 ? 28.453 -1.855 22.625 1 87.75 332 PRO A CA 1
ATOM 2676 C C . PRO A 1 332 ? 29.062 -3.031 21.859 1 87.75 332 PRO A C 1
ATOM 2678 O O . PRO A 1 332 ? 30.266 -3.322 22.031 1 87.75 332 PRO A O 1
ATOM 2681 N N . VAL A 1 333 ? 28.266 -3.715 21.047 1 85.38 333 VAL A N 1
ATOM 2682 C CA . VAL A 1 333 ? 28.703 -4.863 20.266 1 85.38 333 VAL A CA 1
ATOM 2683 C C . VAL A 1 333 ? 28.766 -4.48 18.781 1 85.38 333 VAL A C 1
ATOM 2685 O O . VAL A 1 333 ? 27.953 -3.689 18.312 1 85.38 333 VAL A O 1
ATOM 2688 N N . SER A 1 334 ? 29.781 -5.016 18.109 1 87.5 334 SER A N 1
ATOM 2689 C CA . SER A 1 334 ? 29.859 -4.828 16.656 1 87.5 334 SER A CA 1
ATOM 2690 C C . SER A 1 334 ? 28.672 -5.496 15.953 1 87.5 334 SER A C 1
ATOM 2692 O O . SER A 1 334 ? 28.453 -6.699 16.109 1 87.5 334 SER A O 1
ATOM 2694 N N . PHE A 1 335 ? 27.953 -4.746 15.188 1 88.56 335 PHE A N 1
ATOM 2695 C CA . PHE A 1 335 ? 26.719 -5.25 14.594 1 88.56 335 PHE A CA 1
ATOM 2696 C C . PHE A 1 335 ? 26.875 -5.43 13.094 1 88.56 335 PHE A C 1
ATOM 2698 O O . PHE A 1 335 ? 26.734 -6.543 12.578 1 88.56 335 PHE A O 1
ATOM 2705 N N . ILE A 1 336 ? 27.156 -4.328 12.406 1 87.88 336 ILE A N 1
ATOM 2706 C CA . ILE A 1 336 ? 27.297 -4.375 10.961 1 87.88 336 ILE A CA 1
ATOM 2707 C C . ILE A 1 336 ? 28.609 -3.732 10.539 1 87.88 336 ILE A C 1
ATOM 2709 O O . ILE A 1 336 ? 28.953 -2.635 10.984 1 87.88 336 ILE A O 1
ATOM 2713 N N . GLN A 1 337 ? 29.359 -4.449 9.742 1 83.38 337 GLN A N 1
ATOM 2714 C CA . GLN A 1 337 ? 30.562 -3.871 9.156 1 83.38 337 GLN A CA 1
ATOM 2715 C C . GLN A 1 337 ? 30.219 -3.07 7.898 1 83.38 337 GLN A C 1
ATOM 2717 O O . GLN A 1 337 ? 29.812 -3.641 6.883 1 83.38 337 GLN A O 1
ATOM 2722 N N . GLY A 1 338 ? 30.312 -1.855 8.047 1 77.31 338 GLY A N 1
ATOM 2723 C CA . GLY A 1 338 ? 30.047 -0.988 6.914 1 77.31 338 GLY A CA 1
ATOM 2724 C C . GLY A 1 338 ? 31.094 -1.063 5.828 1 77.31 338 GLY A C 1
ATOM 2725 O O . GLY A 1 338 ? 32.25 -1.386 6.105 1 77.31 338 GLY A O 1
ATOM 2726 N N . SER A 1 339 ? 30.688 -0.963 4.57 1 73.88 339 SER A N 1
ATOM 2727 C CA . SER A 1 339 ? 31.625 -0.875 3.463 1 73.88 339 SER A CA 1
ATOM 2728 C C . SER A 1 339 ? 32.344 0.474 3.449 1 73.88 339 SER A C 1
ATOM 2730 O O . SER A 1 339 ? 31.766 1.489 3.846 1 73.88 339 SER A O 1
ATOM 2732 N N . ARG A 1 340 ? 33.656 0.531 3.133 1 76.5 340 ARG A N 1
ATOM 2733 C CA . ARG A 1 340 ? 34.406 1.782 2.992 1 76.5 340 ARG A CA 1
ATOM 2734 C C . ARG A 1 340 ? 33.812 2.646 1.887 1 76.5 340 ARG A C 1
ATOM 2736 O O . ARG A 1 340 ? 33.906 3.875 1.936 1 76.5 340 ARG A O 1
ATOM 2743 N N . GLN A 1 341 ? 33.156 1.969 0.973 1 78.5 341 GLN A N 1
ATOM 2744 C CA . GLN A 1 341 ? 32.562 2.678 -0.159 1 78.5 341 GLN A CA 1
ATOM 2745 C C . GLN A 1 341 ? 31.25 3.361 0.238 1 78.5 341 GLN A C 1
ATOM 2747 O O . GLN A 1 341 ? 30.891 4.398 -0.326 1 78.5 341 GLN A O 1
ATOM 2752 N N . TYR A 1 342 ? 30.609 2.801 1.19 1 83.75 342 TYR A N 1
ATOM 2753 C CA . TYR A 1 342 ? 29.312 3.316 1.576 1 83.75 342 TYR A CA 1
ATOM 2754 C C . TYR A 1 342 ? 29.328 3.861 3 1 83.75 342 TYR A C 1
ATOM 2756 O O . TYR A 1 342 ? 28.641 3.342 3.883 1 83.75 342 TYR A O 1
ATOM 2764 N N . GLN A 1 343 ? 30.047 4.93 3.193 1 90.5 343 GLN A N 1
ATOM 2765 C CA . GLN A 1 343 ? 30.078 5.551 4.512 1 90.5 343 GLN A CA 1
ATOM 2766 C C . GLN A 1 343 ? 28.688 5.949 4.969 1 90.5 343 GLN A C 1
ATOM 2768 O O . GLN A 1 343 ? 28 6.719 4.289 1 90.5 343 GLN A O 1
ATOM 2773 N N . VAL A 1 344 ? 28.297 5.504 6.141 1 93.31 344 VAL A N 1
ATOM 2774 C CA . VAL A 1 344 ? 26.938 5.668 6.617 1 93.31 344 VAL A CA 1
ATOM 2775 C C . VAL A 1 344 ? 26.703 7.113 7.059 1 93.31 344 VAL A C 1
ATOM 2777 O O . VAL A 1 344 ? 27.531 7.68 7.781 1 93.31 344 VAL A O 1
ATOM 2780 N N . THR A 1 345 ? 25.594 7.707 6.625 1 94 345 THR A N 1
ATOM 2781 C CA . THR A 1 345 ? 25.281 9.094 6.973 1 94 345 THR A CA 1
ATOM 2782 C C . THR A 1 345 ? 23.969 9.172 7.73 1 94 345 THR A C 1
ATOM 2784 O O . THR A 1 345 ? 23.703 10.148 8.438 1 94 345 THR A O 1
ATOM 2787 N N . SER A 1 346 ? 23.125 8.234 7.516 1 93.88 346 SER A N 1
ATOM 2788 C CA . SER A 1 346 ? 21.812 8.234 8.133 1 93.88 346 SER A CA 1
ATOM 2789 C C . SER A 1 346 ? 21.297 6.816 8.344 1 93.88 346 SER A C 1
ATOM 2791 O O . SER A 1 346 ? 21.812 5.871 7.75 1 93.88 346 SER A O 1
ATOM 2793 N N . CYS A 1 347 ? 20.328 6.723 9.266 1 93.81 347 CYS A N 1
ATOM 2794 C CA . CYS A 1 347 ? 19.766 5.414 9.57 1 93.81 347 CYS A CA 1
ATOM 2795 C C . CYS A 1 347 ? 18.281 5.523 9.891 1 93.81 347 CYS A C 1
ATOM 2797 O O . CYS A 1 347 ? 17.812 6.555 10.391 1 93.81 347 CYS A O 1
ATOM 2799 N N . ALA A 1 348 ? 17.547 4.559 9.477 1 93.62 348 ALA A N 1
ATOM 2800 C CA . ALA A 1 348 ? 16.141 4.43 9.844 1 93.62 348 ALA A CA 1
ATOM 2801 C C . ALA A 1 348 ? 15.789 2.982 10.164 1 93.62 348 ALA A C 1
ATOM 2803 O O . ALA A 1 348 ? 16.328 2.053 9.555 1 93.62 348 ALA A O 1
ATOM 2804 N N . TRP A 1 349 ? 14.922 2.834 11.125 1 91.44 349 TRP A N 1
ATOM 2805 C CA . TRP A 1 349 ? 14.523 1.52 11.609 1 91.44 349 TRP A CA 1
ATOM 2806 C C . TRP A 1 349 ? 13.016 1.319 11.461 1 91.44 349 TRP A C 1
ATOM 2808 O O . TRP A 1 349 ? 12.234 2.236 11.727 1 91.44 349 TRP A O 1
ATOM 2818 N N . VAL A 1 350 ? 12.695 0.174 10.93 1 86.94 350 VAL A N 1
ATOM 2819 C CA . VAL A 1 350 ? 11.289 -0.216 10.836 1 86.94 350 VAL A CA 1
ATOM 2820 C C . VAL A 1 350 ? 10.992 -1.311 11.852 1 86.94 350 VAL A C 1
ATOM 2822 O O . VAL A 1 350 ? 11.336 -2.477 11.641 1 86.94 350 VAL A O 1
ATOM 2825 N N . PRO A 1 351 ? 10.273 -1.004 12.891 1 76.62 351 PRO A N 1
ATOM 2826 C CA . PRO A 1 351 ? 10.094 -1.948 14 1 76.62 351 PRO A CA 1
ATOM 2827 C C . PRO A 1 351 ? 9.32 -3.199 13.586 1 76.62 351 PRO A C 1
ATOM 2829 O O . PRO A 1 351 ? 9.664 -4.309 14.008 1 76.62 351 PRO A O 1
ATOM 2832 N N . ASP A 1 352 ? 8.281 -3.066 12.812 1 69.25 352 ASP A N 1
ATOM 2833 C CA . ASP A 1 352 ? 7.391 -4.18 12.5 1 69.25 352 ASP A CA 1
ATOM 2834 C C . ASP A 1 352 ? 8.102 -5.234 11.656 1 69.25 352 ASP A C 1
ATOM 2836 O O . ASP A 1 352 ? 7.949 -6.434 11.898 1 69.25 352 ASP A O 1
ATOM 2840 N N . SER A 1 353 ? 8.867 -4.789 10.688 1 71.5 353 SER A N 1
ATOM 2841 C CA . SER A 1 353 ? 9.531 -5.719 9.781 1 71.5 353 SER A CA 1
ATOM 2842 C C . SER A 1 353 ? 10.992 -5.934 10.18 1 71.5 353 SER A C 1
ATOM 2844 O O . SER A 1 353 ? 11.711 -6.684 9.523 1 71.5 353 SER A O 1
ATOM 2846 N N . CYS A 1 354 ? 11.422 -5.328 11.211 1 79.75 354 CYS A N 1
ATOM 2847 C CA . CYS A 1 354 ? 12.797 -5.402 11.688 1 79.75 354 CYS A CA 1
ATOM 2848 C C . CYS A 1 354 ? 13.781 -5.125 10.555 1 79.75 354 CYS A C 1
ATOM 2850 O O . CYS A 1 354 ? 14.703 -5.906 10.328 1 79.75 354 CYS A O 1
ATOM 2852 N N . GLN A 1 355 ? 13.562 -4.113 9.891 1 87.06 355 GLN A N 1
ATOM 2853 C CA . GLN A 1 355 ? 14.438 -3.686 8.805 1 87.06 355 GLN A CA 1
ATOM 2854 C C . GLN A 1 355 ? 15.211 -2.426 9.18 1 87.06 355 GLN A C 1
ATOM 2856 O O . GLN A 1 355 ? 14.664 -1.522 9.82 1 87.06 355 GLN A O 1
ATOM 2861 N N . LEU A 1 356 ? 16.453 -2.5 8.93 1 92.44 356 LEU A N 1
ATOM 2862 C CA . LEU A 1 356 ? 17.328 -1.341 9.109 1 92.44 356 LEU A CA 1
ATOM 2863 C C . LEU A 1 356 ? 17.75 -0.76 7.758 1 92.44 356 LEU A C 1
ATOM 2865 O O . LEU A 1 356 ? 18.188 -1.494 6.871 1 92.44 356 LEU A O 1
ATOM 2869 N N . PHE A 1 357 ? 17.547 0.505 7.598 1 93.38 357 PHE A N 1
ATOM 2870 C CA . PHE A 1 357 ? 18.016 1.202 6.398 1 93.38 357 PHE A CA 1
ATOM 2871 C C . PHE A 1 357 ? 19.141 2.164 6.73 1 93.38 357 PHE A C 1
ATOM 2873 O O . PHE A 1 357 ? 19.062 2.92 7.699 1 93.38 357 PHE A O 1
ATOM 2880 N N . THR A 1 358 ? 20.203 2.1 5.984 1 94.5 358 THR A N 1
ATOM 2881 C CA . THR A 1 358 ? 21.297 3.049 6.148 1 94.5 358 THR A CA 1
ATOM 2882 C C . THR A 1 358 ? 21.531 3.828 4.855 1 94.5 358 THR A C 1
ATOM 2884 O O . THR A 1 358 ? 21.5 3.256 3.764 1 94.5 358 THR A O 1
ATOM 2887 N N . GLY A 1 359 ? 21.594 5.121 4.984 1 94.31 359 GLY A N 1
ATOM 2888 C CA . GLY A 1 359 ? 22.031 5.965 3.887 1 94.31 359 GLY A CA 1
ATOM 2889 C C . GLY A 1 359 ? 23.531 6.176 3.857 1 94.31 359 GLY A C 1
ATOM 2890 O O . GLY A 1 359 ? 24.188 6.121 4.898 1 94.31 359 GLY A O 1
ATOM 2891 N N . SER A 1 360 ? 24.109 6.508 2.678 1 93.38 360 SER A N 1
ATOM 2892 C CA . SER A 1 360 ? 25.547 6.668 2.547 1 93.38 360 SER A CA 1
ATOM 2893 C C . SER A 1 360 ? 25.906 8.008 1.9 1 93.38 360 SER A C 1
ATOM 2895 O O . SER A 1 360 ? 25.031 8.711 1.403 1 93.38 360 SER A O 1
ATOM 2897 N N . LYS A 1 361 ? 27.125 8.312 1.916 1 92.81 361 LYS A N 1
ATOM 2898 C CA . LYS A 1 361 ? 27.656 9.547 1.336 1 92.81 361 LYS A CA 1
ATOM 2899 C C . LYS A 1 361 ? 27.578 9.516 -0.188 1 92.81 361 LYS A C 1
ATOM 2901 O O . LYS A 1 361 ? 27.484 10.562 -0.832 1 92.81 361 LYS A O 1
ATOM 2906 N N . CYS A 1 362 ? 27.531 8.312 -0.752 1 88.38 362 CYS A N 1
ATOM 2907 C CA . CYS A 1 362 ? 27.547 8.203 -2.207 1 88.38 362 CYS A CA 1
ATOM 2908 C C . CYS A 1 362 ? 26.141 8.023 -2.75 1 88.38 362 CYS A C 1
ATOM 2910 O O . CYS A 1 362 ? 25.953 7.77 -3.943 1 88.38 362 CYS A O 1
ATOM 2912 N N . GLY A 1 363 ? 25.203 7.988 -1.898 1 88.69 363 GLY A N 1
ATOM 2913 C CA . GLY A 1 363 ? 23.812 7.98 -2.365 1 88.69 363 GLY A CA 1
ATOM 2914 C C . GLY A 1 363 ? 23.188 6.598 -2.355 1 88.69 363 GLY A C 1
ATOM 2915 O O . GLY A 1 363 ? 22.047 6.426 -2.787 1 88.69 363 GLY A O 1
ATOM 2916 N N . VAL A 1 364 ? 23.875 5.648 -1.878 1 88.44 364 VAL A N 1
ATOM 2917 C CA . VAL A 1 364 ? 23.359 4.285 -1.839 1 88.44 364 VAL A CA 1
ATOM 2918 C C . VAL A 1 364 ? 22.672 4.027 -0.498 1 88.44 364 VAL A C 1
ATOM 2920 O O . VAL A 1 364 ? 23.203 4.395 0.555 1 88.44 364 VAL A O 1
ATOM 2923 N N . ILE A 1 365 ? 21.469 3.479 -0.608 1 91.62 365 ILE A N 1
ATOM 2924 C CA . ILE A 1 365 ? 20.766 3.043 0.599 1 91.62 365 ILE A CA 1
ATOM 2925 C C . ILE A 1 365 ? 20.906 1.529 0.753 1 91.62 365 ILE A C 1
ATOM 2927 O O . ILE A 1 365 ? 20.781 0.786 -0.223 1 91.62 365 ILE A O 1
ATOM 2931 N N . THR A 1 366 ? 21.234 1.073 1.907 1 91.25 366 THR A N 1
ATOM 2932 C CA . THR A 1 366 ? 21.312 -0.359 2.174 1 91.25 366 THR A CA 1
ATOM 2933 C C . THR A 1 366 ? 20.188 -0.796 3.109 1 91.25 366 THR A C 1
ATOM 2935 O O . THR A 1 366 ? 19.984 -0.2 4.168 1 91.25 366 THR A O 1
ATOM 2938 N N . ALA A 1 367 ? 19.438 -1.749 2.639 1 90.06 367 ALA A N 1
ATOM 2939 C CA . ALA A 1 367 ? 18.375 -2.332 3.461 1 90.06 367 ALA A CA 1
ATOM 2940 C C . ALA A 1 367 ? 18.828 -3.641 4.098 1 90.06 367 ALA A C 1
ATOM 2942 O O . ALA A 1 367 ? 19.266 -4.562 3.398 1 90.06 367 ALA A O 1
ATOM 2943 N N . TYR A 1 368 ? 18.812 -3.67 5.445 1 88.88 368 TYR A N 1
ATOM 2944 C CA . TYR A 1 368 ? 19.172 -4.871 6.191 1 88.88 368 TYR A CA 1
ATOM 2945 C C . TYR A 1 368 ? 17.922 -5.531 6.785 1 88.88 368 TYR A C 1
ATOM 2947 O O . TYR A 1 368 ? 17.156 -4.891 7.512 1 88.88 368 TYR A O 1
ATOM 2955 N N . THR A 1 369 ? 17.734 -6.676 6.414 1 82.06 369 THR A N 1
ATOM 2956 C CA . THR A 1 369 ? 16.719 -7.453 7.109 1 82.06 369 THR A CA 1
ATOM 2957 C C . THR A 1 369 ? 17.312 -8.18 8.312 1 82.06 369 THR A C 1
ATOM 2959 O O . THR A 1 369 ? 18.344 -8.852 8.188 1 82.06 369 THR A O 1
ATOM 2962 N N . ASN A 1 370 ? 16.719 -7.914 9.469 1 82.12 370 ASN A N 1
ATOM 2963 C CA . ASN A 1 370 ? 17.266 -8.445 10.711 1 82.12 370 ASN A CA 1
ATOM 2964 C C . ASN A 1 370 ? 16.312 -9.438 11.367 1 82.12 370 ASN A C 1
ATOM 2966 O O . ASN A 1 370 ? 15.109 -9.406 11.117 1 82.12 370 ASN A O 1
ATOM 2970 N N . ARG A 1 371 ? 16.984 -10.352 12.156 1 74.62 371 ARG A N 1
ATOM 2971 C CA . ARG A 1 371 ? 16.203 -11.328 12.898 1 74.62 371 ARG A CA 1
ATOM 2972 C C . ARG A 1 371 ? 16.688 -11.438 14.344 1 74.62 371 ARG A C 1
ATOM 2974 O O . ARG A 1 371 ? 17.891 -11.383 14.602 1 74.62 371 ARG A O 1
ATOM 2981 N N . PHE A 1 372 ? 15.75 -11.508 15.281 1 67.69 372 PHE A N 1
ATOM 2982 C CA . PHE A 1 372 ? 16.109 -11.672 16.688 1 67.69 372 PHE A CA 1
ATOM 2983 C C . PHE A 1 372 ? 16.438 -13.125 16.984 1 67.69 372 PHE A C 1
ATOM 2985 O O . PHE A 1 372 ? 15.781 -14.039 16.484 1 67.69 372 PHE A O 1
ATOM 2992 N N . THR A 1 373 ? 17.75 -13.477 17.438 1 57.38 373 THR A N 1
ATOM 2993 C CA . THR A 1 373 ? 18.188 -14.828 17.781 1 57.38 373 THR A CA 1
ATOM 2994 C C . THR A 1 373 ? 17.75 -15.195 19.188 1 57.38 373 THR A C 1
ATOM 2996 O O . THR A 1 373 ? 17.812 -14.367 20.094 1 57.38 373 THR A O 1
ATOM 2999 N N . SER A 1 374 ? 16.906 -16.078 19.469 1 47.97 374 SER A N 1
ATOM 3000 C CA . SER A 1 374 ? 16.578 -16.609 20.781 1 47.97 374 SER A CA 1
ATOM 3001 C C . SER A 1 374 ? 17.812 -17.203 21.469 1 47.97 374 SER A C 1
ATOM 3003 O O . SER A 1 374 ? 18.781 -17.562 20.797 1 47.97 374 SER A O 1
ATOM 3005 N N . GLY A 1 375 ? 18.031 -17.016 22.812 1 40.38 375 GLY A N 1
ATOM 3006 C CA . GLY A 1 375 ? 19.062 -17.484 23.734 1 40.38 375 GLY A CA 1
ATOM 3007 C C . GLY A 1 375 ? 19.5 -18.906 23.484 1 40.38 375 GLY A C 1
ATOM 3008 O O . GLY A 1 375 ? 20.25 -19.484 24.266 1 40.38 375 GLY A O 1
ATOM 3009 N N . THR A 1 376 ? 18.859 -19.859 22.844 1 35.5 376 THR A N 1
ATOM 3010 C CA . THR A 1 376 ? 19.375 -21.188 23.188 1 35.5 376 THR A CA 1
ATOM 3011 C C . THR A 1 376 ? 20.828 -21.328 22.781 1 35.5 376 THR A C 1
ATOM 3013 O O . THR A 1 376 ? 21.594 -22.031 23.438 1 35.5 376 THR A O 1
ATOM 3016 N N . LEU A 1 377 ? 21.266 -21.406 21.547 1 33.38 377 LEU A N 1
ATOM 3017 C CA . LEU A 1 377 ? 22.656 -21.812 21.391 1 33.38 377 LEU A CA 1
ATOM 3018 C C . LEU A 1 377 ? 23.594 -20.656 21.75 1 33.38 377 LEU A C 1
ATOM 3020 O O . LEU A 1 377 ? 23.781 -19.734 20.969 1 33.38 377 LEU A O 1
ATOM 3024 N N . ILE A 1 378 ? 23.609 -20.25 22.875 1 31.81 378 ILE A N 1
ATOM 3025 C CA . ILE A 1 378 ? 24.609 -19.391 23.531 1 31.81 378 ILE A CA 1
ATOM 3026 C C . ILE A 1 378 ? 26 -19.938 23.266 1 31.81 378 ILE A C 1
ATOM 3028 O O . ILE A 1 378 ? 26.469 -20.859 23.969 1 31.81 378 ILE A O 1
ATOM 3032 N N . LEU A 1 379 ? 26.484 -20.469 22.188 1 31.36 379 LEU A N 1
ATOM 3033 C CA . LEU A 1 379 ? 27.922 -20.547 22.406 1 31.36 379 LEU A CA 1
ATOM 3034 C C . LEU A 1 379 ? 28.453 -19.266 23 1 31.36 379 LEU A C 1
ATOM 3036 O O . LEU A 1 379 ? 27.797 -18.219 22.953 1 31.36 379 LEU A O 1
ATOM 3040 N N . LEU A 1 380 ? 29.891 -19.156 23.125 1 31.89 380 LEU A N 1
ATOM 3041 C CA . LEU A 1 380 ? 30.859 -18.312 23.828 1 31.89 380 LEU A CA 1
ATOM 3042 C C . LEU A 1 380 ? 30.578 -16.844 23.578 1 31.89 380 LEU A C 1
ATOM 3044 O O . LEU A 1 380 ? 31.078 -15.977 24.297 1 31.89 380 LEU A O 1
ATOM 3048 N N . PHE A 1 381 ? 30.5 -16.438 22.266 1 34.66 381 PHE A N 1
ATOM 3049 C CA . PHE A 1 381 ? 30.594 -14.992 22.094 1 34.66 381 PHE A CA 1
ATOM 3050 C C . PHE A 1 381 ? 29.266 -14.32 22.469 1 34.66 381 PHE A C 1
ATOM 3052 O O . PHE A 1 381 ? 28.219 -14.961 22.438 1 34.66 381 PHE A O 1
ATOM 3059 N N . GLN A 1 382 ? 29.156 -13.297 23.203 1 40.72 382 GLN A N 1
ATOM 3060 C CA . GLN A 1 382 ? 28.047 -12.469 23.656 1 40.72 382 GLN A CA 1
ATOM 3061 C C . GLN A 1 382 ? 26.953 -12.375 22.594 1 40.72 382 GLN A C 1
ATOM 3063 O O . GLN A 1 382 ? 27.172 -11.781 21.531 1 40.72 382 GLN A O 1
ATOM 3068 N N . PRO A 1 383 ? 26.078 -13.383 22.344 1 44.94 383 PRO A N 1
ATOM 3069 C CA . PRO A 1 383 ? 25.062 -13.5 21.281 1 44.94 383 PRO A CA 1
ATOM 3070 C C . PRO A 1 383 ? 24.25 -12.211 21.094 1 44.94 383 PRO A C 1
ATOM 3072 O O . PRO A 1 383 ? 23.766 -11.633 22.078 1 44.94 383 PRO A O 1
ATOM 3075 N N . SER A 1 384 ? 24.578 -11.305 20.219 1 56.88 384 SER A N 1
ATOM 3076 C CA . SER A 1 384 ? 23.703 -10.188 19.875 1 56.88 384 SER A CA 1
ATOM 3077 C C . SER A 1 384 ? 22.266 -10.656 19.641 1 56.88 384 SER A C 1
ATOM 3079 O O . SER A 1 384 ? 22.047 -11.719 19.047 1 56.88 384 SER A O 1
ATOM 3081 N N . GLU A 1 385 ? 21.312 -10.203 20.469 1 68 385 GLU A N 1
ATOM 3082 C CA . GLU A 1 385 ? 19.891 -10.492 20.438 1 68 385 GLU A CA 1
ATOM 3083 C C . GLU A 1 385 ? 19.312 -10.32 19.031 1 68 385 GLU A C 1
ATOM 3085 O O . GLU A 1 385 ? 18.312 -10.945 18.688 1 68 385 GLU A O 1
ATOM 3090 N N . ILE A 1 386 ? 20.016 -9.609 18.188 1 76.31 386 ILE A N 1
ATOM 3091 C CA . ILE A 1 386 ? 19.531 -9.336 16.844 1 76.31 386 ILE A CA 1
ATOM 3092 C C . ILE A 1 386 ? 20.641 -9.625 15.828 1 76.31 386 ILE A C 1
ATOM 3094 O O . ILE A 1 386 ? 21.812 -9.328 16.078 1 76.31 386 ILE A O 1
ATOM 3098 N N . GLU A 1 387 ? 20.359 -10.43 14.766 1 77.75 387 GLU A N 1
ATOM 3099 C CA . GLU A 1 387 ? 21.312 -10.766 13.719 1 77.75 387 GLU A CA 1
ATOM 3100 C C . GLU A 1 387 ? 20.828 -10.305 12.344 1 77.75 387 GLU A C 1
ATOM 3102 O O . GLU A 1 387 ? 19.625 -10.352 12.062 1 77.75 387 GLU A O 1
ATOM 3107 N N . MET A 1 388 ? 21.781 -9.852 11.602 1 78.06 388 MET A N 1
ATOM 3108 C CA . MET A 1 388 ? 21.5 -9.414 10.234 1 78.06 388 MET A CA 1
ATOM 3109 C C . MET A 1 388 ? 21.328 -10.609 9.305 1 78.06 388 MET A C 1
ATOM 3111 O O . MET A 1 388 ? 22.203 -11.477 9.234 1 78.06 388 MET A O 1
ATOM 3115 N N . GLU A 1 389 ? 20.266 -10.641 8.531 1 70.69 389 GLU A N 1
ATOM 3116 C CA . GLU A 1 389 ? 19.938 -11.773 7.676 1 70.69 389 GLU A CA 1
ATOM 3117 C C . GLU A 1 389 ? 20.328 -11.508 6.227 1 70.69 389 GLU A C 1
ATOM 3119 O O . GLU A 1 389 ? 20.906 -12.375 5.562 1 70.69 389 GLU A O 1
ATOM 3124 N N . SER A 1 390 ? 19.922 -10.414 5.762 1 73.12 390 SER A N 1
ATOM 3125 C CA . SER A 1 390 ? 20.203 -10.086 4.371 1 73.12 390 SER A CA 1
ATOM 3126 C C . SER A 1 390 ? 20.359 -8.578 4.18 1 73.12 390 SER A C 1
ATOM 3128 O O . SER A 1 390 ? 19.984 -7.797 5.055 1 73.12 390 SER A O 1
ATOM 3130 N N . GLN A 1 391 ? 21.141 -8.266 3.121 1 83.19 391 GLN A N 1
ATOM 3131 C CA . GLN A 1 391 ? 21.312 -6.859 2.783 1 83.19 391 GLN A CA 1
ATOM 3132 C C . GLN A 1 391 ? 21.031 -6.605 1.306 1 83.19 391 GLN A C 1
ATOM 3134 O O . GLN A 1 391 ? 21.359 -7.434 0.453 1 83.19 391 GLN A O 1
ATOM 3139 N N . VAL A 1 392 ? 20.266 -5.605 0.999 1 79.5 392 VAL A N 1
ATOM 3140 C CA . VAL A 1 392 ? 19.984 -5.184 -0.367 1 79.5 392 VAL A CA 1
ATOM 3141 C C . VAL A 1 392 ? 20.344 -3.713 -0.544 1 79.5 392 VAL A C 1
ATOM 3143 O O . VAL A 1 392 ? 20.094 -2.893 0.342 1 79.5 392 VAL A O 1
ATOM 3146 N N . HIS A 1 393 ? 21 -3.385 -1.637 1 80.75 393 HIS A N 1
ATOM 3147 C CA . HIS A 1 393 ? 21.328 -1.996 -1.935 1 80.75 393 HIS A CA 1
ATOM 3148 C C . HIS A 1 393 ? 20.266 -1.354 -2.816 1 80.75 393 HIS A C 1
ATOM 3150 O O . HIS A 1 393 ? 19.797 -1.971 -3.775 1 80.75 393 HIS A O 1
ATOM 3156 N N . LEU A 1 394 ? 19.844 -0.275 -2.453 1 81.81 394 LEU A N 1
ATOM 3157 C CA . LEU A 1 394 ? 18.891 0.525 -3.209 1 81.81 394 LEU A CA 1
ATOM 3158 C C . LEU A 1 394 ? 19.578 1.714 -3.873 1 81.81 394 LEU A C 1
ATOM 3160 O O . LEU A 1 394 ? 20.234 2.518 -3.199 1 81.81 394 LEU A O 1
ATOM 3164 N N . TYR A 1 395 ? 19.406 1.804 -5.164 1 77.38 395 TYR A N 1
ATOM 3165 C CA . TYR A 1 395 ? 20.047 2.861 -5.934 1 77.38 395 TYR A CA 1
ATOM 3166 C C . TYR A 1 395 ? 19.031 3.85 -6.469 1 77.38 395 TYR A C 1
ATOM 3168 O O . TYR A 1 395 ? 17.953 3.451 -6.949 1 77.38 395 TYR A O 1
ATOM 3176 N N . GLY A 1 396 ? 19.203 5.102 -6.316 1 76.81 396 GLY A N 1
ATOM 3177 C CA . GLY A 1 396 ? 18.328 6.129 -6.848 1 76.81 396 GLY A CA 1
ATOM 3178 C C . GLY A 1 396 ? 18.891 7.531 -6.711 1 76.81 396 GLY A C 1
ATOM 3179 O O . GLY A 1 396 ? 18.641 8.391 -7.555 1 76.81 396 GLY A O 1
ATOM 3180 N N . HIS A 1 397 ? 19.719 7.695 -5.68 1 83.06 397 HIS A N 1
ATOM 3181 C CA . HIS A 1 397 ? 20.344 8.992 -5.414 1 83.06 397 HIS A CA 1
ATOM 3182 C C . HIS A 1 397 ? 21.766 9.047 -5.961 1 83.06 397 HIS A C 1
ATOM 3184 O O . HIS A 1 397 ? 22.375 8 -6.211 1 83.06 397 HIS A O 1
ATOM 3190 N N . THR A 1 398 ? 22.266 10.281 -6.227 1 81.69 398 THR A N 1
ATOM 3191 C CA . THR A 1 398 ? 23.594 10.422 -6.793 1 81.69 398 THR A CA 1
ATOM 3192 C C . THR A 1 398 ? 24.547 11.055 -5.781 1 81.69 398 THR A C 1
ATOM 3194 O O . THR A 1 398 ? 25.766 11.078 -5.992 1 81.69 398 THR A O 1
ATOM 3197 N N . GLU A 1 399 ? 23.984 11.625 -4.758 1 91.38 399 GLU A N 1
ATOM 3198 C CA . GLU A 1 399 ? 24.797 12.25 -3.721 1 91.38 399 GLU A CA 1
ATOM 3199 C C . GLU A 1 399 ? 24.422 11.734 -2.336 1 91.38 399 GLU A C 1
ATOM 3201 O O . GLU A 1 399 ? 23.641 10.797 -2.209 1 91.38 399 GLU A O 1
ATOM 3206 N N . GLU A 1 400 ? 24.906 12.344 -1.347 1 94 400 GLU A N 1
ATOM 3207 C CA . GLU A 1 400 ? 24.766 11.938 0.047 1 94 400 GLU A CA 1
ATOM 3208 C C . GLU A 1 400 ? 23.312 11.898 0.469 1 94 400 GLU A C 1
ATOM 3210 O O . GLU A 1 400 ? 22.547 12.812 0.158 1 94 400 GLU A O 1
ATOM 3215 N N . ILE A 1 401 ? 23 10.789 1.155 1 92.88 401 ILE A N 1
ATOM 3216 C CA . ILE A 1 401 ? 21.672 10.688 1.772 1 92.88 401 ILE A CA 1
ATOM 3217 C C . ILE A 1 401 ? 21.641 11.508 3.061 1 92.88 401 ILE A C 1
ATOM 3219 O O . ILE A 1 401 ? 22.438 11.273 3.971 1 92.88 401 ILE A O 1
ATOM 3223 N N . THR A 1 402 ? 20.703 12.414 3.146 1 91.94 402 THR A N 1
ATOM 3224 C CA . THR A 1 402 ? 20.703 13.32 4.293 1 91.94 402 THR A CA 1
ATOM 3225 C C . THR A 1 402 ? 19.656 12.891 5.316 1 91.94 402 THR A C 1
ATOM 3227 O O . THR A 1 402 ? 19.766 13.203 6.504 1 91.94 402 THR A O 1
ATOM 3230 N N . SER A 1 403 ? 18.578 12.242 4.793 1 92.19 403 SER A N 1
ATOM 3231 C CA . SER A 1 403 ? 17.547 11.836 5.742 1 92.19 403 SER A CA 1
ATOM 3232 C C . SER A 1 403 ? 16.766 10.633 5.227 1 92.19 403 SER A C 1
ATOM 3234 O O . SER A 1 403 ? 16.625 10.461 4.016 1 92.19 403 SER A O 1
ATOM 3236 N N . LEU A 1 404 ? 16.453 9.812 6.137 1 92.69 404 LEU A N 1
ATOM 3237 C CA . LEU A 1 404 ? 15.547 8.688 5.926 1 92.69 404 LEU A CA 1
ATOM 3238 C C . LEU A 1 404 ? 14.344 8.773 6.859 1 92.69 404 LEU A C 1
ATOM 3240 O O . LEU A 1 404 ? 14.5 9.016 8.055 1 92.69 404 LEU A O 1
ATOM 3244 N N . CYS A 1 405 ? 13.133 8.633 6.238 1 90.31 405 CYS A N 1
ATOM 3245 C CA . CYS A 1 405 ? 11.914 8.703 7.039 1 90.31 405 CYS A CA 1
ATOM 3246 C C . CYS A 1 405 ? 10.977 7.559 6.703 1 90.31 405 CYS A C 1
ATOM 3248 O O . CYS A 1 405 ? 10.672 7.32 5.535 1 90.31 405 CYS A O 1
ATOM 3250 N N . VAL A 1 406 ? 10.57 6.891 7.746 1 86.62 406 VAL A N 1
ATOM 3251 C CA . VAL A 1 406 ? 9.664 5.758 7.566 1 86.62 406 VAL A CA 1
ATOM 3252 C C . VAL A 1 406 ? 8.234 6.184 7.895 1 86.62 406 VAL A C 1
ATOM 3254 O O . VAL A 1 406 ? 7.992 6.855 8.898 1 86.62 406 VAL A O 1
ATOM 3257 N N . CYS A 1 407 ? 7.352 5.91 6.98 1 81.44 407 CYS A N 1
ATOM 3258 C CA . CYS A 1 407 ? 5.918 6.051 7.227 1 81.44 407 CYS A CA 1
ATOM 3259 C C . CYS A 1 407 ? 5.254 4.688 7.367 1 81.44 407 CYS A C 1
ATOM 3261 O O . CYS A 1 407 ? 4.898 4.055 6.371 1 81.44 407 CYS A O 1
ATOM 3263 N N . LYS A 1 408 ? 5.008 4.281 8.531 1 73.5 408 LYS A N 1
ATOM 3264 C CA . LYS A 1 408 ? 4.547 2.93 8.844 1 73.5 408 LYS A CA 1
ATOM 3265 C C . LYS A 1 408 ? 3.152 2.68 8.273 1 73.5 408 LYS A C 1
ATOM 3267 O O . LYS A 1 408 ? 2.922 1.666 7.609 1 73.5 408 LYS A O 1
ATOM 3272 N N . PRO A 1 409 ? 2.281 3.635 8.516 1 68.06 409 PRO A N 1
ATOM 3273 C CA . PRO A 1 409 ? 0.925 3.354 8.039 1 68.06 409 PRO A CA 1
ATOM 3274 C C . PRO A 1 409 ? 0.875 3.061 6.539 1 68.06 409 PRO A C 1
ATOM 3276 O O . PRO A 1 409 ? 0.069 2.24 6.094 1 68.06 409 PRO A O 1
ATOM 3279 N N . TYR A 1 410 ? 1.732 3.66 5.801 1 70.19 410 TYR A N 1
ATOM 3280 C CA . TYR A 1 410 ? 1.733 3.477 4.355 1 70.19 410 TYR A CA 1
ATOM 3281 C C . TYR A 1 410 ? 2.801 2.475 3.932 1 70.19 410 TYR A C 1
ATOM 3283 O O . TYR A 1 410 ? 2.949 2.182 2.742 1 70.19 410 TYR A O 1
ATOM 3291 N N . SER A 1 411 ? 3.502 1.986 4.895 1 75.62 411 SER A N 1
ATOM 3292 C CA . SER A 1 411 ? 4.598 1.059 4.633 1 75.62 411 SER A CA 1
ATOM 3293 C C . SER A 1 411 ? 5.516 1.584 3.535 1 75.62 411 SER A C 1
ATOM 3295 O O . SER A 1 411 ? 5.812 0.873 2.57 1 75.62 411 SER A O 1
ATOM 3297 N N . ILE A 1 412 ? 5.934 2.805 3.686 1 81.12 412 ILE A N 1
ATOM 3298 C CA . ILE A 1 412 ? 6.859 3.41 2.734 1 81.12 412 ILE A CA 1
ATOM 3299 C C . ILE A 1 412 ? 8.031 4.043 3.486 1 81.12 412 ILE A C 1
ATOM 3301 O O . ILE A 1 412 ? 7.926 4.332 4.68 1 81.12 412 ILE A O 1
ATOM 3305 N N . MET A 1 413 ? 9.086 4.156 2.875 1 87.06 413 MET A N 1
ATOM 3306 C CA . MET A 1 413 ? 10.258 4.883 3.352 1 87.06 413 MET A CA 1
ATOM 3307 C C . MET A 1 413 ? 10.664 5.977 2.365 1 87.06 413 MET A C 1
ATOM 3309 O O . MET A 1 413 ? 10.664 5.75 1.153 1 87.06 413 MET A O 1
ATOM 3313 N N . ILE A 1 414 ? 10.859 7.18 2.898 1 88.75 414 ILE A N 1
ATOM 3314 C CA . ILE A 1 414 ? 11.281 8.312 2.078 1 88.75 414 ILE A CA 1
ATOM 3315 C C . ILE A 1 414 ? 12.766 8.586 2.305 1 88.75 414 ILE A C 1
ATOM 3317 O O . ILE A 1 414 ? 13.227 8.641 3.447 1 88.75 414 ILE A O 1
ATOM 3321 N N . SER A 1 415 ? 13.5 8.688 1.264 1 91.31 415 SER A N 1
ATOM 3322 C CA . SER A 1 415 ? 14.906 9.086 1.332 1 91.31 415 SER A CA 1
ATOM 3323 C C . SER A 1 415 ? 15.133 10.414 0.618 1 91.31 415 SER A C 1
ATOM 3325 O O . SER A 1 415 ? 14.492 10.703 -0.396 1 91.31 415 SER A O 1
ATOM 3327 N N . VAL A 1 416 ? 15.945 11.25 1.209 1 91.06 416 VAL A N 1
ATOM 3328 C CA . VAL A 1 416 ? 16.312 12.523 0.603 1 91.06 416 VAL A CA 1
ATOM 3329 C C . VAL A 1 416 ? 17.844 12.609 0.47 1 91.06 416 VAL A C 1
ATOM 3331 O O . VAL A 1 416 ? 18.562 12.078 1.307 1 91.06 416 VAL A O 1
ATOM 3334 N N . SER A 1 417 ? 18.297 13.32 -0.537 1 89.5 417 SER A N 1
ATOM 3335 C CA . SER A 1 417 ? 19.719 13.406 -0.853 1 89.5 417 SER A CA 1
ATOM 3336 C C . SER A 1 417 ? 20.125 14.844 -1.139 1 89.5 417 SER A C 1
ATOM 3338 O O . SER A 1 417 ? 19.281 15.695 -1.421 1 89.5 417 SER A O 1
ATOM 3340 N N . ARG A 1 418 ? 21.391 15.094 -1.028 1 91.19 418 ARG A N 1
ATOM 3341 C CA . ARG A 1 418 ? 21.969 16.391 -1.356 1 91.19 418 ARG A CA 1
ATOM 3342 C C . ARG A 1 418 ? 21.797 16.703 -2.84 1 91.19 418 ARG A C 1
ATOM 3344 O O . ARG A 1 418 ? 21.906 17.859 -3.25 1 91.19 418 ARG A O 1
ATOM 3351 N N . ASP A 1 419 ? 21.547 15.703 -3.59 1 83.31 419 ASP A N 1
ATOM 3352 C CA . ASP A 1 419 ? 21.359 15.93 -5.02 1 83.31 419 ASP A CA 1
ATOM 3353 C C . ASP A 1 419 ? 20 16.562 -5.316 1 83.31 419 ASP A C 1
ATOM 3355 O O . ASP A 1 419 ? 19.688 16.844 -6.473 1 83.31 419 ASP A O 1
ATOM 3359 N N . GLY A 1 420 ? 19.125 16.688 -4.25 1 80.19 420 GLY A N 1
ATOM 3360 C CA . GLY A 1 420 ? 17.844 17.359 -4.398 1 80.19 420 GLY A CA 1
ATOM 3361 C C . GLY A 1 420 ? 16.703 16.391 -4.66 1 80.19 420 GLY A C 1
ATOM 3362 O O . GLY A 1 420 ? 15.555 16.828 -4.824 1 80.19 420 GLY A O 1
ATOM 3363 N N . THR A 1 421 ? 16.953 15.148 -4.703 1 79.62 421 THR A N 1
ATOM 3364 C CA . THR A 1 421 ? 15.898 14.18 -5 1 79.62 421 THR A CA 1
ATOM 3365 C C . THR A 1 421 ? 15.281 13.641 -3.711 1 79.62 421 THR A C 1
ATOM 3367 O O . THR A 1 421 ? 15.945 13.602 -2.67 1 79.62 421 THR A O 1
ATOM 3370 N N . CYS A 1 422 ? 13.977 13.406 -3.785 1 87.19 422 CYS A N 1
ATOM 3371 C CA . CYS A 1 422 ? 13.203 12.695 -2.77 1 87.19 422 CYS A CA 1
ATOM 3372 C C . CYS A 1 422 ? 12.547 11.453 -3.359 1 87.19 422 CYS A C 1
ATOM 3374 O O . CYS A 1 422 ? 11.836 11.539 -4.363 1 87.19 422 CYS A O 1
ATOM 3376 N N . ILE A 1 423 ? 12.828 10.281 -2.781 1 83.19 423 ILE A N 1
ATOM 3377 C CA . ILE A 1 423 ? 12.328 9.039 -3.361 1 83.19 423 ILE A CA 1
ATOM 3378 C C . ILE A 1 423 ? 11.469 8.297 -2.338 1 83.19 423 ILE A C 1
ATOM 3380 O O . ILE A 1 423 ? 11.844 8.195 -1.167 1 83.19 423 ILE A O 1
ATOM 3384 N N . ILE A 1 424 ? 10.297 7.828 -2.793 1 84.25 424 ILE A N 1
ATOM 3385 C CA . ILE A 1 424 ? 9.414 6.992 -1.982 1 84.25 424 ILE A CA 1
ATOM 3386 C C . ILE A 1 424 ? 9.664 5.52 -2.299 1 84.25 424 ILE A C 1
ATOM 3388 O O . ILE A 1 424 ? 9.562 5.102 -3.453 1 84.25 424 ILE A O 1
ATOM 3392 N N . TRP A 1 425 ? 10.031 4.711 -1.264 1 81.25 425 TRP A N 1
ATOM 3393 C CA . TRP A 1 425 ? 10.289 3.283 -1.403 1 81.25 425 TRP A CA 1
ATOM 3394 C C . TRP A 1 425 ? 9.156 2.461 -0.802 1 81.25 425 TRP A C 1
ATOM 3396 O O . TRP A 1 425 ? 8.742 2.707 0.333 1 81.25 425 TRP A O 1
ATOM 3406 N N . ASP A 1 426 ? 8.633 1.519 -1.591 1 77.06 426 ASP A N 1
ATOM 3407 C CA . ASP A 1 426 ? 7.625 0.592 -1.084 1 77.06 426 ASP A CA 1
ATOM 3408 C C . ASP A 1 426 ? 8.266 -0.521 -0.259 1 77.06 426 ASP A C 1
ATOM 3410 O O . ASP A 1 426 ? 9.195 -1.188 -0.722 1 77.06 426 ASP A O 1
ATOM 3414 N N . LEU A 1 427 ? 7.777 -0.752 0.866 1 69.94 427 LEU A N 1
ATOM 3415 C CA . LEU A 1 427 ? 8.383 -1.711 1.782 1 69.94 427 LEU A CA 1
ATOM 3416 C C . LEU A 1 427 ? 7.723 -3.08 1.651 1 69.94 427 LEU A C 1
ATOM 3418 O O . LEU A 1 427 ? 8.148 -4.043 2.297 1 69.94 427 LEU A O 1
ATOM 3422 N N . ASN A 1 428 ? 6.668 -3.225 0.729 1 60.94 428 ASN A N 1
ATOM 3423 C CA . ASN A 1 428 ? 5.957 -4.492 0.604 1 60.94 428 ASN A CA 1
ATOM 3424 C C . ASN A 1 428 ? 6.617 -5.41 -0.419 1 60.94 428 ASN A C 1
ATOM 3426 O O . ASN A 1 428 ? 7.035 -4.957 -1.486 1 60.94 428 ASN A O 1
ATOM 3430 N N . SER A 1 429 ? 7.449 -6.598 -0.241 1 56.72 429 SER A N 1
ATOM 3431 C CA . SER A 1 429 ? 8.266 -7.246 -1.266 1 56.72 429 SER A CA 1
ATOM 3432 C C . SER A 1 429 ? 7.703 -8.609 -1.638 1 56.72 429 SER A C 1
ATOM 3434 O O . SER A 1 429 ? 8.172 -9.25 -2.584 1 56.72 429 SER A O 1
ATOM 3436 N N . GLU A 1 430 ? 6.82 -9.281 -1.066 1 57 430 GLU A N 1
ATOM 3437 C CA . GLU A 1 430 ? 7.066 -10.711 -1.196 1 57 430 GLU A CA 1
ATOM 3438 C C . GLU A 1 430 ? 6.207 -11.328 -2.301 1 57 430 GLU A C 1
ATOM 3440 O O . GLU A 1 430 ? 6.516 -12.406 -2.809 1 57 430 GLU A O 1
ATOM 3445 N N . THR A 1 431 ? 5.141 -10.766 -2.693 1 62.28 431 THR A N 1
ATOM 3446 C CA . THR A 1 431 ? 4.297 -11.445 -3.666 1 62.28 431 THR A CA 1
ATOM 3447 C C . THR A 1 431 ? 3.793 -10.477 -4.727 1 62.28 431 THR A C 1
ATOM 3449 O O . THR A 1 431 ? 3.807 -9.258 -4.516 1 62.28 431 THR A O 1
ATOM 3452 N N . THR A 1 432 ? 3.623 -11.055 -5.988 1 64.88 432 THR A N 1
ATOM 3453 C CA . THR A 1 432 ? 3.074 -10.242 -7.062 1 64.88 432 THR A CA 1
ATOM 3454 C C . THR A 1 432 ? 1.686 -9.727 -6.695 1 64.88 432 THR A C 1
ATOM 3456 O O . THR A 1 432 ? 1.188 -8.773 -7.305 1 64.88 432 THR A O 1
ATOM 3459 N N . GLY A 1 433 ? 1.062 -10.445 -5.707 1 73.56 433 GLY A N 1
ATOM 3460 C CA . GLY A 1 433 ? -0.25 -10.008 -5.258 1 73.56 433 GLY A CA 1
ATOM 3461 C C . GLY A 1 433 ? -1.367 -10.391 -6.207 1 73.56 433 GLY A C 1
ATOM 3462 O O . GLY A 1 433 ? -2.424 -9.758 -6.223 1 73.56 433 GLY A O 1
ATOM 3463 N N . ASP A 1 434 ? -1.162 -11.469 -7.074 1 83.56 434 ASP A N 1
ATOM 3464 C CA . ASP A 1 434 ? -2.182 -11.898 -8.023 1 83.56 434 ASP A CA 1
ATOM 3465 C C . ASP A 1 434 ? -3.408 -12.453 -7.305 1 83.56 434 ASP A C 1
ATOM 3467 O O . ASP A 1 434 ? -3.295 -12.992 -6.199 1 83.56 434 ASP A O 1
ATOM 3471 N N . ILE A 1 435 ? -4.57 -12.273 -7.93 1 86.56 435 ILE A N 1
ATOM 3472 C CA . ILE A 1 435 ? -5.84 -12.695 -7.352 1 86.56 435 ILE A CA 1
ATOM 3473 C C . ILE A 1 435 ? -6.5 -13.727 -8.258 1 86.56 435 ILE A C 1
ATOM 3475 O O . ILE A 1 435 ? -6.684 -13.492 -9.453 1 86.56 435 ILE A O 1
ATOM 3479 N N . ALA A 1 436 ? -6.793 -14.906 -7.723 1 92.62 436 ALA A N 1
ATOM 3480 C CA . ALA A 1 436 ? -7.551 -15.93 -8.445 1 92.62 436 ALA A CA 1
ATOM 3481 C C . ALA A 1 436 ? -9.016 -15.914 -8.023 1 92.62 436 ALA A C 1
ATOM 3483 O O . ALA A 1 436 ? -9.328 -15.922 -6.832 1 92.62 436 ALA A O 1
ATOM 3484 N N . THR A 1 437 ? -9.922 -15.859 -9.008 1 90.88 437 THR A N 1
ATOM 3485 C CA . THR A 1 437 ? -11.352 -15.922 -8.734 1 90.88 437 THR A CA 1
ATOM 3486 C C . THR A 1 437 ? -11.984 -17.125 -9.445 1 90.88 437 THR A C 1
ATOM 3488 O O . THR A 1 437 ? -11.594 -17.469 -10.562 1 90.88 437 THR A O 1
ATOM 3491 N N . VAL A 1 438 ? -12.898 -17.781 -8.812 1 93.25 438 VAL A N 1
ATOM 3492 C CA . VAL A 1 438 ? -13.641 -18.906 -9.383 1 93.25 438 VAL A CA 1
ATOM 3493 C C . VAL A 1 438 ? -15.141 -18.578 -9.383 1 93.25 438 VAL A C 1
ATOM 3495 O O . VAL A 1 438 ? -15.688 -18.141 -8.367 1 93.25 438 VAL A O 1
ATOM 3498 N N . CYS A 1 439 ? -15.773 -18.719 -10.539 1 89.69 439 CYS A N 1
ATOM 3499 C CA . CYS A 1 439 ? -17.219 -18.531 -10.656 1 89.69 439 CYS A CA 1
ATOM 3500 C C . CYS A 1 439 ? -17.859 -19.703 -11.406 1 89.69 439 CYS A C 1
ATOM 3502 O O . CYS A 1 439 ? -17.281 -20.234 -12.352 1 89.69 439 CYS A O 1
ATOM 3504 N N . ASP A 1 440 ? -19 -20.109 -10.914 1 89.12 440 ASP A N 1
ATOM 3505 C CA . ASP A 1 440 ? -19.734 -21.125 -11.656 1 89.12 440 ASP A CA 1
ATOM 3506 C C . ASP A 1 440 ? -20.281 -20.578 -12.969 1 89.12 440 ASP A C 1
ATOM 3508 O O . ASP A 1 440 ? -20.766 -19.438 -13.016 1 89.12 440 ASP A O 1
ATOM 3512 N N . SER A 1 441 ? -20.078 -21.297 -13.969 1 85.81 441 SER A N 1
ATOM 3513 C CA . SER A 1 441 ? -20.5 -20.875 -15.297 1 85.81 441 SER A CA 1
ATOM 3514 C C . SER A 1 441 ? -21.953 -21.25 -15.578 1 85.81 441 SER A C 1
ATOM 3516 O O . SER A 1 441 ? -22.422 -22.297 -15.109 1 85.81 441 SER A O 1
ATOM 3518 N N . ALA A 1 442 ? -22.703 -20.453 -16.375 1 81.31 442 ALA A N 1
ATOM 3519 C CA . ALA A 1 442 ? -24.094 -20.703 -16.75 1 81.31 442 ALA A CA 1
ATOM 3520 C C . ALA A 1 442 ? -24.234 -22 -17.531 1 81.31 442 ALA A C 1
ATOM 3522 O O . ALA A 1 442 ? -25.234 -22.719 -17.391 1 81.31 442 ALA A O 1
ATOM 3523 N N . GLY A 1 443 ? -23.344 -22.359 -18.359 1 85.69 443 GLY A N 1
ATOM 3524 C CA . GLY A 1 443 ? -23.391 -23.562 -19.172 1 85.69 443 GLY A CA 1
ATOM 3525 C C . GLY A 1 443 ? -22.844 -24.781 -18.469 1 85.69 443 GLY A C 1
ATOM 3526 O O . GLY A 1 443 ? -22.719 -25.859 -19.062 1 85.69 443 GLY A O 1
ATOM 3527 N N . GLY A 1 444 ? -22.562 -24.688 -17.219 1 89.56 444 GLY A N 1
ATOM 3528 C CA . GLY A 1 444 ? -21.969 -25.781 -16.453 1 89.56 444 GLY A CA 1
ATOM 3529 C C . GLY A 1 444 ? -20.484 -25.609 -16.234 1 89.56 444 GLY A C 1
ATOM 3530 O O . GLY A 1 444 ? -19.797 -24.953 -17.031 1 89.56 444 GLY A O 1
ATOM 3531 N N . GLY A 1 445 ? -20.016 -26.125 -15.086 1 93.56 445 GLY A N 1
ATOM 3532 C CA . GLY A 1 445 ? -18.594 -26.031 -14.766 1 93.56 445 GLY A CA 1
ATOM 3533 C C . GLY A 1 445 ? -18.234 -24.734 -14.07 1 93.56 445 GLY A C 1
ATOM 3534 O O . GLY A 1 445 ? -19.109 -24.062 -13.508 1 93.56 445 GLY A O 1
ATOM 3535 N N . SER A 1 446 ? -16.953 -24.484 -13.984 1 94.62 446 SER A N 1
ATOM 3536 C CA . SER A 1 446 ? -16.469 -23.281 -13.312 1 94.62 446 SER A CA 1
ATOM 3537 C C . SER A 1 446 ? -15.492 -22.516 -14.203 1 94.62 446 SER A C 1
ATOM 3539 O O . SER A 1 446 ? -14.805 -23.109 -15.039 1 94.62 446 SER A O 1
ATOM 3541 N N . ASP A 1 447 ? -15.539 -21.219 -14.055 1 93.62 447 ASP A N 1
ATOM 3542 C CA . ASP A 1 447 ? -14.547 -20.359 -14.703 1 93.62 447 ASP A CA 1
ATOM 3543 C C . ASP A 1 447 ? -13.516 -19.875 -13.695 1 93.62 447 ASP A C 1
ATOM 3545 O O . ASP A 1 447 ? -13.867 -19.297 -12.664 1 93.62 447 ASP A O 1
ATOM 3549 N N . LEU A 1 448 ? -12.297 -20.203 -13.984 1 94.62 448 LEU A N 1
ATOM 3550 C CA . LEU A 1 448 ? -11.172 -19.688 -13.211 1 94.62 448 LEU A CA 1
ATOM 3551 C C . LEU A 1 448 ? -10.508 -18.516 -13.914 1 94.62 448 LEU A C 1
ATOM 3553 O O . LEU A 1 448 ? -10.172 -18.609 -15.102 1 94.62 448 LEU A O 1
ATOM 3557 N N . ARG A 1 449 ? -10.422 -17.391 -13.188 1 93.19 449 ARG A N 1
ATOM 3558 C CA . ARG A 1 449 ? -9.766 -16.203 -13.711 1 93.19 449 ARG A CA 1
ATOM 3559 C C . ARG A 1 449 ? -8.625 -15.758 -12.797 1 93.19 449 ARG A C 1
ATOM 3561 O O . ARG A 1 449 ? -8.719 -15.875 -11.57 1 93.19 449 ARG A O 1
ATOM 3568 N N . LEU A 1 450 ? -7.562 -15.32 -13.367 1 91.62 450 LEU A N 1
ATOM 3569 C CA . LEU A 1 450 ? -6.402 -14.773 -12.672 1 91.62 450 LEU A CA 1
ATOM 3570 C C . LEU A 1 450 ? -6.227 -13.289 -12.984 1 91.62 450 LEU A C 1
ATOM 3572 O O . LEU A 1 450 ? -6.262 -12.891 -14.148 1 91.62 450 LEU A O 1
ATOM 3576 N N . TRP A 1 451 ? -6.094 -12.508 -11.859 1 87.25 451 TRP A N 1
ATOM 3577 C CA . TRP A 1 451 ? -5.965 -11.062 -11.977 1 87.25 451 TRP A CA 1
ATOM 3578 C C . TRP A 1 451 ? -4.688 -10.578 -11.297 1 87.25 451 TRP A C 1
ATOM 3580 O O . TRP A 1 451 ? -4.25 -11.148 -10.297 1 87.25 451 TRP A O 1
ATOM 3590 N N . THR A 1 452 ? -4.102 -9.516 -11.844 1 82.31 452 THR A N 1
ATOM 3591 C CA . THR A 1 452 ? -3.057 -8.828 -11.094 1 82.31 452 THR A CA 1
ATOM 3592 C C . THR A 1 452 ? -3.652 -8.023 -9.938 1 82.31 452 THR A C 1
ATOM 3594 O O . THR A 1 452 ? -4.867 -7.816 -9.883 1 82.31 452 THR A O 1
ATOM 3597 N N . VAL A 1 453 ? -2.82 -7.566 -9.109 1 77.5 453 VAL A N 1
ATOM 3598 C CA . VAL A 1 453 ? -3.254 -6.785 -7.957 1 77.5 453 VAL A CA 1
ATOM 3599 C C . VAL A 1 453 ? -3.854 -5.461 -8.422 1 77.5 453 VAL A C 1
ATOM 3601 O O . VAL A 1 453 ? -4.645 -4.84 -7.711 1 77.5 453 VAL A O 1
ATOM 3604 N N . ASN A 1 454 ? -3.551 -5.086 -9.625 1 66.56 454 ASN A N 1
ATOM 3605 C CA . ASN A 1 454 ? -4.062 -3.834 -10.172 1 66.56 454 ASN A CA 1
ATOM 3606 C C . ASN A 1 454 ? -5.371 -4.047 -10.93 1 66.56 454 ASN A C 1
ATOM 3608 O O . ASN A 1 454 ? -5.914 -3.109 -11.516 1 66.56 454 ASN A O 1
ATOM 3612 N N . GLY A 1 455 ? -5.805 -5.309 -11.047 1 74.25 455 GLY A N 1
ATOM 3613 C CA . GLY A 1 455 ? -7.109 -5.586 -11.633 1 74.25 455 GLY A CA 1
ATOM 3614 C C . GLY A 1 455 ? -7.035 -5.969 -13.094 1 74.25 455 GLY A C 1
ATOM 3615 O O . GLY A 1 455 ? -8.062 -6.043 -13.773 1 74.25 455 GLY A O 1
ATOM 3616 N N . ASP A 1 456 ? -5.82 -6.16 -13.648 1 77.88 456 ASP A N 1
ATOM 3617 C CA . ASP A 1 456 ? -5.695 -6.625 -15.023 1 77.88 456 ASP A CA 1
ATOM 3618 C C . ASP A 1 456 ? -5.914 -8.133 -15.117 1 77.88 456 ASP A C 1
ATOM 3620 O O . ASP A 1 456 ? -5.422 -8.891 -14.281 1 77.88 456 ASP A O 1
ATOM 3624 N N . LEU A 1 457 ? -6.66 -8.562 -16.156 1 86.06 457 LEU A N 1
ATOM 3625 C CA . LEU A 1 457 ? -6.887 -9.992 -16.359 1 86.06 457 LEU A CA 1
ATOM 3626 C C . LEU A 1 457 ? -5.648 -10.656 -16.938 1 86.06 457 LEU A C 1
ATOM 3628 O O . LEU A 1 457 ? -5.148 -10.25 -17.984 1 86.06 457 LEU A O 1
ATOM 3632 N N . VAL A 1 458 ? -5.133 -11.648 -16.281 1 86.5 458 VAL A N 1
ATOM 3633 C CA . VAL A 1 458 ? -3.977 -12.414 -16.734 1 86.5 458 VAL A CA 1
ATOM 3634 C C . VAL A 1 458 ? -4.43 -13.555 -17.641 1 86.5 458 VAL A C 1
ATOM 3636 O O . VAL A 1 458 ? -3.814 -13.82 -18.672 1 86.5 458 VAL A O 1
ATOM 3639 N N . GLY A 1 459 ? -5.488 -14.266 -17.203 1 89.31 459 GLY A N 1
ATOM 3640 C CA . GLY A 1 459 ? -6.008 -15.383 -17.969 1 89.31 459 GLY A CA 1
ATOM 3641 C C . GLY A 1 459 ? -7.344 -15.891 -17.469 1 89.31 459 GLY A C 1
ATOM 3642 O O . GLY A 1 459 ? -7.789 -15.508 -16.375 1 89.31 459 GLY A O 1
ATOM 3643 N N . HIS A 1 460 ? -7.973 -16.625 -18.391 1 91.94 460 HIS A N 1
ATOM 3644 C CA . HIS A 1 460 ? -9.266 -17.234 -18.078 1 91.94 460 HIS A CA 1
ATOM 3645 C C . HIS A 1 460 ? -9.32 -18.672 -18.594 1 91.94 460 HIS A C 1
ATOM 3647 O O . HIS A 1 460 ? -8.891 -18.953 -19.719 1 91.94 460 HIS A O 1
ATOM 3653 N N . VAL A 1 461 ? -9.758 -19.578 -17.719 1 93.25 461 VAL A N 1
ATOM 3654 C CA . VAL A 1 461 ? -9.914 -20.969 -18.141 1 93.25 461 VAL A CA 1
ATOM 3655 C C . VAL A 1 461 ? -11.273 -21.5 -17.672 1 93.25 461 VAL A C 1
ATOM 3657 O O . VAL A 1 461 ? -11.703 -21.219 -16.562 1 93.25 461 VAL A O 1
ATOM 3660 N N . HIS A 1 462 ? -11.93 -22.203 -18.625 1 93.62 462 HIS A N 1
ATOM 3661 C CA . HIS A 1 462 ? -13.172 -22.891 -18.281 1 93.62 462 HIS A CA 1
ATOM 3662 C C . HIS A 1 462 ? -12.906 -24.344 -17.891 1 93.62 462 HIS A C 1
ATOM 3664 O O . HIS A 1 462 ? -12.203 -25.062 -18.609 1 93.62 462 HIS A O 1
ATOM 3670 N N . CYS A 1 463 ? -13.336 -24.703 -16.797 1 92.81 463 CYS A N 1
ATOM 3671 C CA . CYS A 1 463 ? -13.25 -26.062 -16.297 1 92.81 463 CYS A CA 1
ATOM 3672 C C . CYS A 1 463 ? -14.617 -26.734 -16.312 1 92.81 463 CYS A C 1
ATOM 3674 O O . CYS A 1 463 ? -15.57 -26.234 -15.734 1 92.81 463 CYS A O 1
ATOM 3676 N N . ARG A 1 464 ? -14.656 -27.844 -16.953 1 94.06 464 ARG A N 1
ATOM 3677 C CA . ARG A 1 464 ? -15.922 -28.562 -17.062 1 94.06 464 ARG A CA 1
ATOM 3678 C C . ARG A 1 464 ? -16.406 -29.016 -15.68 1 94.06 464 ARG A C 1
ATOM 3680 O O . ARG A 1 464 ? -17.609 -29 -15.398 1 94.06 464 ARG A O 1
ATOM 3687 N N . GLU A 1 465 ? -15.477 -29.484 -14.891 1 94.5 465 GLU A N 1
ATOM 3688 C CA . GLU A 1 465 ? -15.812 -29.844 -13.516 1 94.5 465 GLU A CA 1
ATOM 3689 C C . GLU A 1 465 ? -15.93 -28.609 -12.641 1 94.5 465 GLU A C 1
ATOM 3691 O O . GLU A 1 465 ? -15.227 -27.609 -12.852 1 94.5 465 GLU A O 1
ATOM 3696 N N . LEU A 1 466 ? -16.766 -28.688 -11.695 1 95.25 466 LEU A N 1
ATOM 3697 C CA . LEU A 1 466 ? -16.844 -27.594 -10.727 1 95.25 466 LEU A CA 1
ATOM 3698 C C . LEU A 1 466 ? -15.57 -27.516 -9.898 1 95.25 466 LEU A C 1
ATOM 3700 O O . LEU A 1 466 ? -15.062 -28.531 -9.43 1 95.25 466 LEU A O 1
ATOM 3704 N N . ILE A 1 467 ? -15.062 -26.312 -9.789 1 95.44 467 ILE A N 1
ATOM 3705 C CA . ILE A 1 467 ? -13.938 -26.047 -8.906 1 95.44 467 ILE A CA 1
ATOM 3706 C C . ILE A 1 467 ? -14.453 -25.688 -7.508 1 95.44 467 ILE A C 1
ATOM 3708 O O . ILE A 1 467 ? -15.102 -24.656 -7.32 1 95.44 467 ILE A O 1
ATOM 3712 N N . CYS A 1 468 ? -14.07 -26.484 -6.484 1 94.75 468 CYS A N 1
ATOM 3713 C CA . CYS A 1 468 ? -14.633 -26.328 -5.148 1 94.75 468 CYS A CA 1
ATOM 3714 C C . CYS A 1 468 ? -13.688 -25.547 -4.242 1 94.75 468 CYS A C 1
ATOM 3716 O O . CYS A 1 468 ? -14.109 -24.984 -3.23 1 94.75 468 CYS A O 1
ATOM 3718 N N . SER A 1 469 ? -12.477 -25.547 -4.555 1 94.88 469 SER A N 1
ATOM 3719 C CA . SER A 1 469 ? -11.461 -24.859 -3.748 1 94.88 469 SER A CA 1
ATOM 3720 C C . SER A 1 469 ? -10.234 -24.516 -4.586 1 94.88 469 SER A C 1
ATOM 3722 O O . SER A 1 469 ? -9.984 -25.141 -5.617 1 94.88 469 SER A O 1
ATOM 3724 N N . VAL A 1 470 ? -9.562 -23.406 -4.16 1 95.12 470 VAL A N 1
ATOM 3725 C CA . VAL A 1 470 ? -8.359 -22.984 -4.871 1 95.12 470 VAL A CA 1
ATOM 3726 C C . VAL A 1 470 ? -7.301 -22.547 -3.865 1 95.12 470 VAL A C 1
ATOM 3728 O O . VAL A 1 470 ? -7.629 -22.047 -2.789 1 95.12 470 VAL A O 1
ATOM 3731 N N . ALA A 1 471 ? -6.035 -22.766 -4.176 1 94.38 471 ALA A N 1
ATOM 3732 C CA . ALA A 1 471 ? -4.891 -22.312 -3.389 1 94.38 471 ALA A CA 1
ATOM 3733 C C . ALA A 1 471 ? -3.676 -22.062 -4.277 1 94.38 471 ALA A C 1
ATOM 3735 O O . ALA A 1 471 ? -3.473 -22.766 -5.27 1 94.38 471 ALA A O 1
ATOM 3736 N N . PHE A 1 472 ? -2.875 -21.031 -3.91 1 92.06 472 PHE A N 1
ATOM 3737 C CA . PHE A 1 472 ? -1.622 -20.766 -4.609 1 92.06 472 PHE A CA 1
ATOM 3738 C C . PHE A 1 472 ? -0.483 -21.578 -3.996 1 92.06 472 PHE A C 1
ATOM 3740 O O . PHE A 1 472 ? -0.438 -21.766 -2.779 1 92.06 472 PHE A O 1
ATOM 3747 N N . SER A 1 473 ? 0.386 -22.031 -4.879 1 91 473 SER A N 1
ATOM 3748 C CA . SER A 1 473 ? 1.679 -22.438 -4.34 1 91 473 SER A CA 1
ATOM 3749 C C . SER A 1 473 ? 2.496 -21.234 -3.887 1 91 473 SER A C 1
ATOM 3751 O O . SER A 1 473 ? 2.131 -20.094 -4.168 1 91 473 SER A O 1
ATOM 3753 N N . ASN A 1 474 ? 3.506 -21.484 -3.084 1 82.12 474 ASN A N 1
ATOM 3754 C CA . ASN A 1 474 ? 4.168 -20.344 -2.443 1 82.12 474 ASN A CA 1
ATOM 3755 C C . ASN A 1 474 ? 5.68 -20.391 -2.662 1 82.12 474 ASN A C 1
ATOM 3757 O O . ASN A 1 474 ? 6.453 -20.172 -1.728 1 82.12 474 ASN A O 1
ATOM 3761 N N . GLN A 1 475 ? 6.023 -20.625 -3.861 1 82.88 475 GLN A N 1
ATOM 3762 C CA . GLN A 1 475 ? 7.449 -20.594 -4.168 1 82.88 475 GLN A CA 1
ATOM 3763 C C . GLN A 1 475 ? 7.898 -19.188 -4.543 1 82.88 475 GLN A C 1
ATOM 3765 O O . GLN A 1 475 ? 7.09 -18.375 -4.98 1 82.88 475 GLN A O 1
ATOM 3770 N N . PRO A 1 476 ? 9.195 -18.938 -4.289 1 75.62 476 PRO A N 1
ATOM 3771 C CA . PRO A 1 476 ? 9.68 -17.594 -4.594 1 75.62 476 PRO A CA 1
ATOM 3772 C C . PRO A 1 476 ? 9.469 -17.203 -6.059 1 75.62 476 PRO A C 1
ATOM 3774 O O . PRO A 1 476 ? 9.836 -17.953 -6.957 1 75.62 476 PRO A O 1
ATOM 3777 N N . GLU A 1 477 ? 8.977 -16 -6.223 1 73.69 477 GLU A N 1
ATOM 3778 C CA . GLU A 1 477 ? 8.734 -15.5 -7.57 1 73.69 477 GLU A CA 1
ATOM 3779 C C . GLU A 1 477 ? 10.039 -15.117 -8.258 1 73.69 477 GLU A C 1
ATOM 3781 O O . GLU A 1 477 ? 10.961 -14.625 -7.617 1 73.69 477 GLU A O 1
ATOM 3786 N N . GLY A 1 478 ? 10.148 -15.32 -9.523 1 72.12 478 GLY A N 1
ATOM 3787 C CA . GLY A 1 478 ? 11.367 -15.023 -10.266 1 72.12 478 GLY A CA 1
ATOM 3788 C C . GLY A 1 478 ? 12.242 -16.234 -10.5 1 72.12 478 GLY A C 1
ATOM 3789 O O . GLY A 1 478 ? 12.93 -16.328 -11.516 1 72.12 478 GLY A O 1
ATOM 3790 N N . VAL A 1 479 ? 12.148 -17.172 -9.469 1 76.06 479 VAL A N 1
ATOM 3791 C CA . VAL A 1 479 ? 12.984 -18.359 -9.625 1 76.06 479 VAL A CA 1
ATOM 3792 C C . VAL A 1 479 ? 12.109 -19.594 -9.781 1 76.06 479 VAL A C 1
ATOM 3794 O O . VAL A 1 479 ? 12.609 -20.688 -10.039 1 76.06 479 VAL A O 1
ATOM 3797 N N . SER A 1 480 ? 10.828 -19.359 -9.586 1 82.69 480 SER A N 1
ATOM 3798 C CA . SER A 1 480 ? 9.891 -20.469 -9.742 1 82.69 480 SER A CA 1
ATOM 3799 C C . SER A 1 480 ? 8.578 -20 -10.367 1 82.69 480 SER A C 1
ATOM 3801 O O . SER A 1 480 ? 8.188 -18.844 -10.203 1 82.69 480 SER A O 1
ATOM 3803 N N . ILE A 1 481 ? 8.086 -20.875 -11.109 1 85.38 481 ILE A N 1
ATOM 3804 C CA . ILE A 1 481 ? 6.73 -20.641 -11.609 1 85.38 481 ILE A CA 1
ATOM 3805 C C . ILE A 1 481 ? 5.715 -21.281 -10.664 1 85.38 481 ILE A C 1
ATOM 3807 O O . ILE A 1 481 ? 5.688 -22.5 -10.508 1 85.38 481 ILE A O 1
ATOM 3811 N N . ASN A 1 482 ? 4.938 -20.5 -10.086 1 89.25 482 ASN A N 1
ATOM 3812 C CA . ASN A 1 482 ? 3.932 -20.969 -9.148 1 89.25 482 ASN A CA 1
ATOM 3813 C C . ASN A 1 482 ? 2.691 -21.5 -9.867 1 89.25 482 ASN A C 1
ATOM 3815 O O . ASN A 1 482 ? 2.568 -21.344 -11.086 1 89.25 482 ASN A O 1
ATOM 3819 N N . VAL A 1 483 ? 1.839 -22.172 -9.086 1 92.81 483 VAL A N 1
ATOM 3820 C CA . VAL A 1 483 ? 0.618 -22.734 -9.656 1 92.81 483 VAL A CA 1
ATOM 3821 C C . VAL A 1 483 ? -0.579 -22.359 -8.781 1 92.81 483 VAL A C 1
ATOM 3823 O O . VAL A 1 483 ? -0.413 -21.984 -7.621 1 92.81 483 VAL A O 1
ATOM 3826 N N . ILE A 1 484 ? -1.706 -22.438 -9.438 1 94.31 484 ILE A N 1
ATOM 3827 C CA . ILE A 1 484 ? -2.986 -22.469 -8.734 1 94.31 484 ILE A CA 1
ATOM 3828 C C . ILE A 1 484 ? -3.508 -23.906 -8.672 1 94.31 484 ILE A C 1
ATOM 3830 O O . ILE A 1 484 ? -3.709 -24.531 -9.711 1 94.31 484 ILE A O 1
ATOM 3834 N N . ALA A 1 485 ? -3.635 -24.406 -7.488 1 96.75 485 ALA A N 1
ATOM 3835 C CA . ALA A 1 485 ? -4.234 -25.719 -7.301 1 96.75 485 ALA A CA 1
ATOM 3836 C C . ALA A 1 485 ? -5.742 -25.625 -7.094 1 96.75 485 ALA A C 1
ATOM 3838 O O . ALA A 1 485 ? -6.207 -24.875 -6.223 1 96.75 485 ALA A O 1
ATOM 3839 N N . GLY A 1 486 ? -6.465 -26.312 -7.922 1 96.5 486 GLY A N 1
ATOM 3840 C CA . GLY A 1 486 ? -7.914 -26.344 -7.793 1 96.5 486 GLY A CA 1
ATOM 3841 C C . GLY A 1 486 ? -8.445 -27.719 -7.41 1 96.5 486 GLY A C 1
ATOM 3842 O O . GLY A 1 486 ? -8.086 -28.719 -8.031 1 96.5 486 GLY A O 1
ATOM 3843 N N . GLY A 1 487 ? -9.203 -27.797 -6.289 1 96.94 487 GLY A N 1
ATOM 3844 C CA . GLY A 1 487 ? -9.938 -29 -5.941 1 96.94 487 GLY A CA 1
ATOM 3845 C C . GLY A 1 487 ? -11.258 -29.125 -6.672 1 96.94 487 GLY A C 1
ATOM 3846 O O . GLY A 1 487 ? -12.141 -28.281 -6.516 1 96.94 487 GLY A O 1
ATOM 3847 N N . LEU A 1 488 ? -11.391 -30.219 -7.414 1 96.38 488 LEU A N 1
ATOM 3848 C CA . LEU A 1 488 ? -12.555 -30.359 -8.281 1 96.38 488 LEU A CA 1
ATOM 3849 C C . LEU A 1 488 ? -13.617 -31.219 -7.625 1 96.38 488 LEU A C 1
ATOM 3851 O O . LEU A 1 488 ? -13.352 -31.891 -6.621 1 96.38 488 LEU A O 1
ATOM 3855 N N . GLU A 1 489 ? -14.805 -31.203 -8.211 1 96.06 489 GLU A N 1
ATOM 3856 C CA . GLU A 1 489 ? -15.961 -31.922 -7.672 1 96.06 489 GLU A CA 1
ATOM 3857 C C . GLU A 1 489 ? -15.789 -33.438 -7.836 1 96.06 489 GLU A C 1
ATOM 3859 O O . GLU A 1 489 ? -16.406 -34.219 -7.117 1 96.06 489 GLU A O 1
ATOM 3864 N N . ASN A 1 490 ? -14.93 -33.906 -8.758 1 94.69 490 ASN A N 1
ATOM 3865 C CA . ASN A 1 490 ? -14.75 -35.312 -9.008 1 94.69 490 ASN A CA 1
ATOM 3866 C C . ASN A 1 490 ? -13.578 -35.875 -8.203 1 94.69 490 ASN A C 1
ATOM 3868 O O . ASN A 1 490 ? -13.133 -37 -8.445 1 94.69 490 ASN A O 1
ATOM 3872 N N . GLY A 1 491 ? -13 -35.062 -7.355 1 95.25 491 GLY A N 1
ATOM 3873 C CA . GLY A 1 491 ? -11.953 -35.531 -6.465 1 95.25 491 GLY A CA 1
ATOM 3874 C C . GLY A 1 491 ? -10.555 -35.375 -7.035 1 95.25 491 GLY A C 1
ATOM 3875 O O . GLY A 1 491 ? -9.57 -35.812 -6.441 1 95.25 491 GLY A O 1
ATOM 3876 N N . ILE A 1 492 ? -10.453 -34.719 -8.117 1 94.75 492 ILE A N 1
ATOM 3877 C CA . ILE A 1 492 ? -9.172 -34.469 -8.766 1 94.75 492 ILE A CA 1
ATOM 3878 C C . ILE A 1 492 ? -8.648 -33.094 -8.383 1 94.75 492 ILE A C 1
ATOM 3880 O O . ILE A 1 492 ? -9.43 -32.125 -8.242 1 94.75 492 ILE A O 1
ATOM 3884 N N . VAL A 1 493 ? -7.348 -33.031 -8.078 1 96.06 493 VAL A N 1
ATOM 3885 C CA . VAL A 1 493 ? -6.691 -31.75 -7.949 1 96.06 493 VAL A CA 1
ATOM 3886 C C . VAL A 1 493 ? -6.016 -31.375 -9.266 1 96.06 493 VAL A C 1
ATOM 3888 O O . VAL A 1 493 ? -5.164 -32.125 -9.766 1 96.06 493 VAL A O 1
ATOM 3891 N N . ARG A 1 494 ? -6.41 -30.281 -9.828 1 95.06 494 ARG A N 1
ATOM 3892 C CA . ARG A 1 494 ? -5.793 -29.781 -11.055 1 95.06 494 ARG A CA 1
ATOM 3893 C C . ARG A 1 494 ? -4.914 -28.578 -10.781 1 95.06 494 ARG A C 1
ATOM 3895 O O . ARG A 1 494 ? -5.305 -27.672 -10.039 1 95.06 494 ARG A O 1
ATOM 3902 N N . LEU A 1 495 ? -3.729 -28.547 -11.32 1 94.5 495 LEU A N 1
ATOM 3903 C CA . LEU A 1 495 ? -2.785 -27.438 -11.18 1 94.5 495 LEU A CA 1
ATOM 3904 C C . LEU A 1 495 ? -2.717 -26.625 -12.461 1 94.5 495 LEU A C 1
ATOM 3906 O O . LEU A 1 495 ? -2.582 -27.172 -13.555 1 94.5 495 LEU A O 1
ATOM 3910 N N . TRP A 1 496 ? -2.895 -25.266 -12.328 1 93.12 496 TRP A N 1
ATOM 3911 C CA . TRP A 1 496 ? -2.727 -24.344 -13.438 1 93.12 496 TRP A CA 1
ATOM 3912 C C . TRP A 1 496 ? -1.54 -23.406 -13.195 1 93.12 496 TRP A C 1
ATOM 3914 O O . TRP A 1 496 ? -1.317 -22.969 -12.062 1 93.12 496 TRP A O 1
ATOM 3924 N N . SER A 1 497 ? -0.802 -23.078 -14.195 1 89.94 497 SER A N 1
ATOM 3925 C CA . SER A 1 497 ? 0.31 -22.141 -14.117 1 89.94 497 SER A CA 1
ATOM 3926 C C . SER A 1 497 ? -0.18 -20.734 -13.789 1 89.94 497 SER A C 1
ATOM 3928 O O . SER A 1 497 ? -1.19 -20.281 -14.336 1 89.94 497 SER A O 1
ATOM 3930 N N . THR A 1 498 ? 0.519 -20 -12.883 1 89.81 498 THR A N 1
ATOM 3931 C CA . THR A 1 498 ? 0.146 -18.625 -12.547 1 89.81 498 THR A CA 1
ATOM 3932 C C . THR A 1 498 ? 0.572 -17.672 -13.656 1 89.81 498 THR A C 1
ATOM 3934 O O . THR A 1 498 ? 0.234 -16.484 -13.617 1 89.81 498 THR A O 1
ATOM 3937 N N . TRP A 1 499 ? 1.341 -18.125 -14.602 1 85.69 499 TRP A N 1
ATOM 3938 C CA . TRP A 1 499 ? 1.812 -17.266 -15.688 1 85.69 499 TRP A CA 1
ATOM 3939 C C . TRP A 1 499 ? 0.719 -17.047 -16.719 1 85.69 499 TRP A C 1
ATOM 3941 O O . TRP A 1 499 ? 0.545 -15.938 -17.234 1 85.69 499 TRP A O 1
ATOM 3951 N N . ASP A 1 500 ? -0.023 -18.172 -17.047 1 84 500 ASP A N 1
ATOM 3952 C CA . ASP A 1 500 ? -0.964 -18.062 -18.156 1 84 500 ASP A CA 1
ATOM 3953 C C . ASP A 1 500 ? -2.168 -18.984 -17.938 1 84 500 ASP A C 1
ATOM 3955 O O . ASP A 1 500 ? -2.996 -19.141 -18.844 1 84 500 ASP A O 1
ATOM 3959 N N . LEU A 1 501 ? -2.303 -19.703 -16.891 1 88.75 501 LEU A N 1
ATOM 3960 C CA . LEU A 1 501 ? -3.393 -20.578 -16.453 1 88.75 501 LEU A CA 1
ATOM 3961 C C . LEU A 1 501 ? -3.475 -21.828 -17.328 1 88.75 501 LEU A C 1
ATOM 3963 O O . LEU A 1 501 ? -4.523 -22.469 -17.422 1 88.75 501 LEU A O 1
ATOM 3967 N N . LYS A 1 502 ? -2.416 -22.125 -17.984 1 85 502 LYS A N 1
ATOM 3968 C CA . LYS A 1 502 ? -2.379 -23.422 -18.672 1 85 502 LYS A CA 1
ATOM 3969 C C . LYS A 1 502 ? -2.277 -24.562 -17.656 1 85 502 LYS A C 1
ATOM 3971 O O . LYS A 1 502 ? -1.583 -24.438 -16.641 1 85 502 LYS A O 1
ATOM 3976 N N . PRO A 1 503 ? -3.002 -25.672 -17.891 1 88.25 503 PRO A N 1
ATOM 3977 C CA . PRO A 1 503 ? -2.928 -26.812 -16.953 1 88.25 503 PRO A CA 1
ATOM 3978 C C . PRO A 1 503 ? -1.522 -27.391 -16.859 1 88.25 503 PRO A C 1
ATOM 3980 O O . PRO A 1 503 ? -0.812 -27.484 -17.859 1 88.25 503 PRO A O 1
ATOM 3983 N N . VAL A 1 504 ? -1.105 -27.719 -15.719 1 87.06 504 VAL A N 1
ATOM 3984 C CA . VAL A 1 504 ? 0.235 -28.219 -15.445 1 87.06 504 VAL A CA 1
ATOM 3985 C C . VAL A 1 504 ? 0.169 -29.719 -15.141 1 87.06 504 VAL A C 1
ATOM 3987 O O . VAL A 1 504 ? 0.911 -30.516 -15.734 1 87.06 504 VAL A O 1
ATOM 3990 N N . ARG A 1 505 ? -0.658 -30.078 -14.188 1 88.94 505 ARG A N 1
ATOM 3991 C CA . ARG A 1 505 ? -0.74 -31.453 -13.711 1 88.94 505 ARG A CA 1
ATOM 3992 C C . ARG A 1 505 ? -2.059 -31.719 -12.992 1 88.94 505 ARG A C 1
ATOM 3994 O O . ARG A 1 505 ? -2.68 -30.781 -12.477 1 88.94 505 ARG A O 1
ATOM 4001 N N . GLU A 1 506 ? -2.451 -32.969 -13.055 1 91.75 506 GLU A N 1
ATOM 4002 C CA . GLU A 1 506 ? -3.57 -33.438 -12.227 1 91.75 506 GLU A CA 1
ATOM 4003 C C . GLU A 1 506 ? -3.115 -34.438 -11.18 1 91.75 506 GLU A C 1
ATOM 4005 O O . GLU A 1 506 ? -2.275 -35.312 -11.461 1 91.75 506 GLU A O 1
ATOM 4010 N N . ILE A 1 507 ? -3.566 -34.25 -10.008 1 91.56 507 ILE A N 1
ATOM 4011 C CA . ILE A 1 507 ? -3.289 -35.156 -8.898 1 91.56 507 ILE A CA 1
ATOM 4012 C C . ILE A 1 507 ? -4.566 -35.906 -8.508 1 91.56 507 ILE A C 1
ATOM 4014 O O . ILE A 1 507 ? -5.562 -35.281 -8.133 1 91.56 507 ILE A O 1
ATOM 4018 N N . THR A 1 508 ? -4.488 -37.156 -8.57 1 90.62 508 THR A N 1
ATOM 4019 C CA . THR A 1 508 ? -5.688 -37.938 -8.328 1 90.62 508 THR A CA 1
ATOM 4020 C C . THR A 1 508 ? -5.473 -38.906 -7.16 1 90.62 508 THR A C 1
ATOM 4022 O O . THR A 1 508 ? -4.391 -39.469 -7.008 1 90.62 508 THR A O 1
ATOM 4025 N N . PHE A 1 509 ? -6.414 -38.969 -6.344 1 87.31 509 PHE A N 1
ATOM 4026 C CA . PHE A 1 509 ? -6.492 -40 -5.316 1 87.31 509 PHE A CA 1
ATOM 4027 C C . PHE A 1 509 ? -7.402 -41.156 -5.762 1 87.31 509 PHE A C 1
ATOM 4029 O O . PHE A 1 509 ? -8.617 -41 -5.84 1 87.31 509 PHE A O 1
ATOM 4036 N N . PRO A 1 510 ? -6.836 -42.344 -6.059 1 81.81 510 PRO A N 1
ATOM 4037 C CA . PRO A 1 510 ? -7.613 -43.438 -6.672 1 81.81 510 PRO A CA 1
ATOM 4038 C C . PRO A 1 510 ? -8.727 -43.938 -5.766 1 81.81 510 PRO A C 1
ATOM 4040 O O . PRO A 1 510 ? -9.742 -44.438 -6.254 1 81.81 510 PRO A O 1
ATOM 4043 N N . LYS A 1 511 ? -8.617 -43.812 -4.52 1 84 511 LYS A N 1
ATOM 4044 C CA . LYS A 1 511 ? -9.562 -44.438 -3.605 1 84 511 LYS A CA 1
ATOM 4045 C C . LYS A 1 511 ? -10.75 -43.5 -3.34 1 84 511 LYS A C 1
ATOM 4047 O O . LYS A 1 511 ? -11.664 -43.844 -2.584 1 84 511 LYS A O 1
ATOM 4052 N N . SER A 1 512 ? -10.789 -42.344 -3.826 1 84 512 SER A N 1
ATOM 4053 C CA . SER A 1 512 ? -11.891 -41.438 -3.543 1 84 512 SER A CA 1
ATOM 4054 C C . SER A 1 512 ? -12.195 -40.531 -4.738 1 84 512 SER A C 1
ATOM 4056 O O . SER A 1 512 ? -11.273 -40.094 -5.43 1 84 512 SER A O 1
ATOM 4058 N N . ASN A 1 513 ? -13.523 -40.344 -5.094 1 90.56 513 ASN A N 1
ATOM 4059 C CA . ASN A 1 513 ? -13.969 -39.438 -6.137 1 90.56 513 ASN A CA 1
ATOM 4060 C C . ASN A 1 513 ? -14.859 -38.344 -5.574 1 90.56 513 ASN A C 1
ATOM 4062 O O . ASN A 1 513 ? -15.664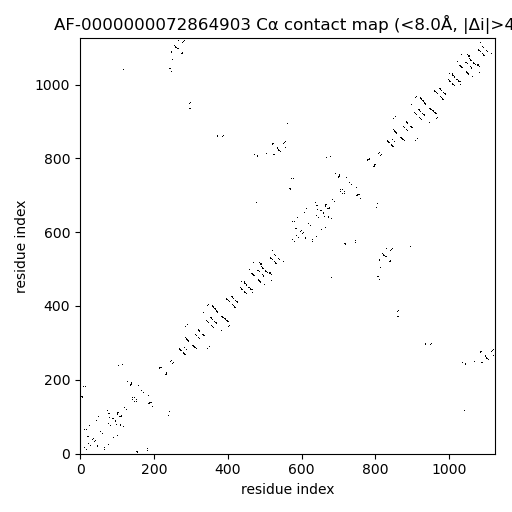 -37.75 -6.305 1 90.56 513 ASN A O 1
ATOM 4066 N N . LYS A 1 514 ? -14.719 -38.156 -4.266 1 94 514 LYS A N 1
ATOM 4067 C CA . LYS A 1 514 ? -15.547 -37.156 -3.609 1 94 514 LYS A CA 1
ATOM 4068 C C . LYS A 1 514 ? -14.992 -35.75 -3.85 1 94 514 LYS A C 1
ATOM 4070 O O . LYS A 1 514 ? -13.781 -35.562 -3.986 1 94 514 LYS A O 1
ATOM 4075 N N . PRO A 1 515 ? -15.891 -34.781 -3.887 1 95.38 515 PRO A N 1
ATOM 4076 C CA . PRO A 1 515 ? -15.461 -33.406 -4.125 1 95.38 515 PRO A CA 1
ATOM 4077 C C . PRO A 1 515 ? -14.43 -32.938 -3.111 1 95.38 515 PRO A C 1
ATOM 4079 O O . PRO A 1 515 ? -14.539 -33.25 -1.921 1 95.38 515 PRO A O 1
ATOM 4082 N N . ILE A 1 516 ? -13.422 -32.219 -3.535 1 96.25 516 ILE A N 1
ATOM 4083 C CA . ILE A 1 516 ? -12.414 -31.594 -2.676 1 96.25 516 ILE A CA 1
ATOM 4084 C C . ILE A 1 516 ? -12.883 -30.219 -2.238 1 96.25 516 ILE A C 1
ATOM 4086 O O . ILE A 1 516 ? -12.82 -29.25 -3.012 1 96.25 516 ILE A O 1
ATOM 4090 N N . VAL A 1 517 ? -13.227 -30.016 -1.022 1 95.31 517 VAL A N 1
ATOM 4091 C CA . VAL A 1 517 ? -13.898 -28.812 -0.563 1 95.31 517 VAL A CA 1
ATOM 4092 C C . VAL A 1 517 ? -12.867 -27.797 -0.098 1 95.31 517 VAL A C 1
ATOM 4094 O O . VAL A 1 517 ? -13.164 -26.594 0.021 1 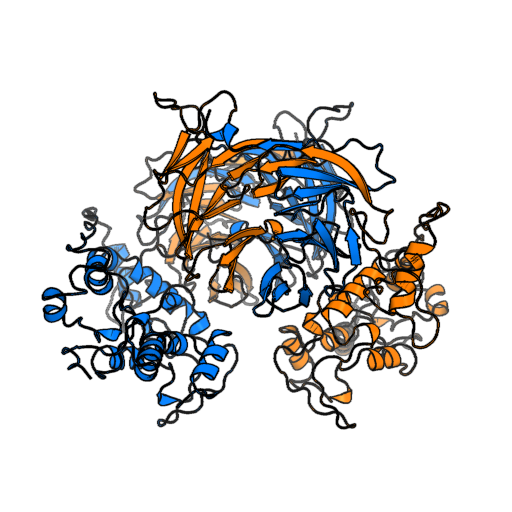95.31 517 VAL A O 1
ATOM 4097 N N . SER A 1 518 ? -11.672 -28.25 0.219 1 95.12 518 SER A N 1
ATOM 4098 C CA . SER A 1 518 ? -10.586 -27.344 0.601 1 95.12 518 SER A CA 1
ATOM 4099 C C . SER A 1 518 ? -9.227 -27.969 0.337 1 95.12 518 SER A C 1
ATOM 4101 O O . SER A 1 518 ? -9.086 -29.203 0.362 1 95.12 518 SER A O 1
ATOM 4103 N N . LEU A 1 519 ? -8.266 -27.203 0.074 1 94.81 519 LEU A N 1
ATOM 4104 C CA . LEU A 1 519 ? -6.891 -27.672 -0.075 1 94.81 519 LEU A CA 1
ATOM 4105 C C . LEU A 1 519 ? -5.895 -26.547 0.243 1 94.81 519 LEU A C 1
ATOM 4107 O O . LEU A 1 519 ? -6.246 -25.375 0.197 1 94.81 519 LEU A O 1
ATOM 4111 N N . THR A 1 520 ? -4.723 -26.875 0.648 1 94.94 520 THR A N 1
ATOM 4112 C CA . THR A 1 520 ? -3.678 -25.906 0.953 1 94.94 520 THR A CA 1
ATOM 4113 C C . THR A 1 520 ? -2.299 -26.547 0.864 1 94.94 520 THR A C 1
ATOM 4115 O O . THR A 1 520 ? -2.131 -27.719 1.213 1 94.94 520 THR A O 1
ATOM 4118 N N . PHE A 1 521 ? -1.381 -25.766 0.341 1 92.56 521 PHE A N 1
ATOM 4119 C CA . PHE A 1 521 ? 0.018 -26.172 0.437 1 92.56 521 PHE A CA 1
ATOM 4120 C C . PHE A 1 521 ? 0.58 -25.844 1.817 1 92.56 521 PHE A C 1
ATOM 4122 O O . PHE A 1 521 ? 0.114 -24.922 2.48 1 92.56 521 PHE A O 1
ATOM 4129 N N . SER A 1 522 ? 1.483 -26.703 2.236 1 87.75 522 SER A N 1
ATOM 4130 C CA . SER A 1 522 ? 2.268 -26.297 3.395 1 87.75 522 SER A CA 1
ATOM 4131 C C . SER A 1 522 ? 3.078 -25.047 3.096 1 87.75 522 SER A C 1
ATOM 4133 O O . SER A 1 522 ? 3.262 -24.672 1.933 1 87.75 522 SER A O 1
ATOM 4135 N N . CYS A 1 523 ? 3.527 -24.328 4.145 1 80.62 523 CYS A N 1
ATOM 4136 C CA . CYS A 1 523 ? 4.207 -23.047 3.963 1 80.62 523 CYS A CA 1
ATOM 4137 C C . CYS A 1 523 ? 5.473 -23.219 3.133 1 80.62 523 CYS A C 1
ATOM 4139 O O . CYS A 1 523 ? 5.891 -22.297 2.428 1 80.62 523 CYS A O 1
ATOM 4141 N N . ASP A 1 524 ? 6.059 -24.391 3.184 1 76.81 524 ASP A N 1
ATOM 4142 C CA . ASP A 1 524 ? 7.262 -24.625 2.393 1 76.81 524 ASP A CA 1
ATOM 4143 C C . ASP A 1 524 ? 6.91 -25.203 1.024 1 76.81 524 ASP A C 1
ATOM 4145 O O . ASP A 1 524 ? 7.785 -25.391 0.177 1 76.81 524 ASP A O 1
ATOM 4149 N N . GLY A 1 525 ? 5.641 -25.562 0.813 1 85.75 525 GLY A N 1
ATOM 4150 C CA . GLY A 1 525 ? 5.18 -26.062 -0.468 1 85.75 525 GLY A CA 1
ATOM 4151 C C . GLY A 1 525 ? 5.453 -27.547 -0.656 1 85.75 525 GLY A C 1
ATOM 4152 O O . GLY A 1 525 ? 5.066 -28.141 -1.669 1 85.75 525 GLY A O 1
ATOM 4153 N N . HIS A 1 526 ? 5.992 -28.266 0.321 1 86.38 526 HIS A N 1
ATOM 4154 C CA . HIS A 1 526 ? 6.441 -29.656 0.156 1 86.38 526 HIS A CA 1
ATOM 4155 C C . HIS A 1 526 ? 5.312 -30.641 0.445 1 86.38 526 HIS A C 1
ATOM 4157 O O . HIS A 1 526 ? 5.484 -31.844 0.281 1 86.38 526 HIS A O 1
ATOM 4163 N N . HIS A 1 527 ? 4.238 -30.109 0.885 1 90.62 527 HIS A N 1
ATOM 4164 C CA . HIS A 1 527 ? 3.049 -30.922 1.121 1 90.62 527 HIS A CA 1
ATOM 4165 C C . HIS A 1 527 ? 1.798 -30.219 0.595 1 90.62 527 HIS A C 1
ATOM 4167 O O . HIS A 1 527 ? 1.731 -28.984 0.568 1 90.62 527 HIS A O 1
ATOM 4173 N N . LEU A 1 528 ? 0.917 -30.969 0.132 1 93.88 528 LEU A N 1
ATOM 4174 C CA . LEU A 1 528 ? -0.41 -30.516 -0.265 1 93.88 528 LEU A CA 1
ATOM 4175 C C . LEU A 1 528 ? -1.496 -31.266 0.495 1 93.88 528 LEU A C 1
ATOM 4177 O O . LEU A 1 528 ? -1.543 -32.5 0.461 1 93.88 528 LEU A O 1
ATOM 4181 N N . TYR A 1 529 ? -2.281 -30.594 1.238 1 94.81 529 TYR A N 1
ATOM 4182 C CA . TYR A 1 529 ? -3.383 -31.188 1.987 1 94.81 529 TYR A CA 1
ATOM 4183 C C . TYR A 1 529 ? -4.715 -30.938 1.293 1 94.81 529 TYR A C 1
ATOM 4185 O O . TYR A 1 529 ? -4.977 -29.812 0.828 1 94.81 529 TYR A O 1
ATOM 4193 N N . THR A 1 530 ? -5.469 -31.938 1.171 1 95.88 530 THR A N 1
ATOM 4194 C CA . THR A 1 530 ? -6.809 -31.828 0.609 1 95.88 530 THR A CA 1
ATOM 4195 C C . THR A 1 530 ? -7.852 -32.375 1.587 1 95.88 530 THR A C 1
ATOM 4197 O O . THR A 1 530 ? -7.59 -33.344 2.314 1 95.88 530 THR A O 1
ATOM 4200 N N . ALA A 1 531 ? -8.953 -31.734 1.67 1 95.19 531 ALA A N 1
ATOM 4201 C CA . ALA A 1 531 ? -10.109 -32.219 2.438 1 95.19 531 ALA A CA 1
ATOM 4202 C C . ALA A 1 531 ? -11.289 -32.5 1.522 1 95.19 531 ALA A C 1
ATOM 4204 O O . ALA A 1 531 ? -11.734 -31.656 0.762 1 95.19 531 ALA A O 1
ATOM 4205 N N . SER A 1 532 ? -11.734 -33.719 1.581 1 95.06 532 SER A N 1
ATOM 4206 C CA . SER A 1 532 ? -12.891 -34.125 0.781 1 95.06 532 SER A CA 1
ATOM 4207 C C . SER A 1 532 ? -14.195 -33.812 1.496 1 95.06 532 SER A C 1
ATOM 4209 O O . SER A 1 532 ? -14.195 -33.469 2.686 1 95.06 532 SER A O 1
ATOM 4211 N N . SER A 1 533 ? -15.312 -33.875 0.726 1 94.25 533 SER A N 1
ATOM 4212 C CA . SER A 1 533 ? -16.625 -33.531 1.244 1 94.25 533 SER A CA 1
ATOM 4213 C C . SER A 1 533 ? -17.062 -34.5 2.344 1 94.25 533 SER A C 1
ATOM 4215 O O . SER A 1 533 ? -17.938 -34.188 3.146 1 94.25 533 SER A O 1
ATOM 4217 N N . ASP A 1 534 ? -16.453 -35.656 2.414 1 92.25 534 ASP A N 1
ATOM 4218 C CA . ASP A 1 534 ? -16.812 -36.625 3.443 1 92.25 534 ASP A CA 1
ATOM 4219 C C . ASP A 1 534 ? -15.961 -36.438 4.695 1 92.25 534 ASP A C 1
ATOM 4221 O O . ASP A 1 534 ? -16.078 -37.188 5.656 1 92.25 534 ASP A O 1
ATOM 4225 N N . GLY A 1 535 ? -15.047 -35.5 4.691 1 92.38 535 GLY A N 1
ATOM 4226 C CA . GLY A 1 535 ? -14.258 -35.188 5.875 1 92.38 535 GLY A CA 1
ATOM 4227 C C . GLY A 1 535 ? -12.906 -35.875 5.891 1 92.38 535 GLY A C 1
ATOM 4228 O O . GLY A 1 535 ? -12.188 -35.844 6.891 1 92.38 535 GLY A O 1
ATOM 4229 N N . THR A 1 536 ? -12.586 -36.531 4.824 1 93.62 536 THR A N 1
ATOM 4230 C CA . THR A 1 536 ? -11.281 -37.188 4.742 1 93.62 536 THR A CA 1
ATOM 4231 C C . T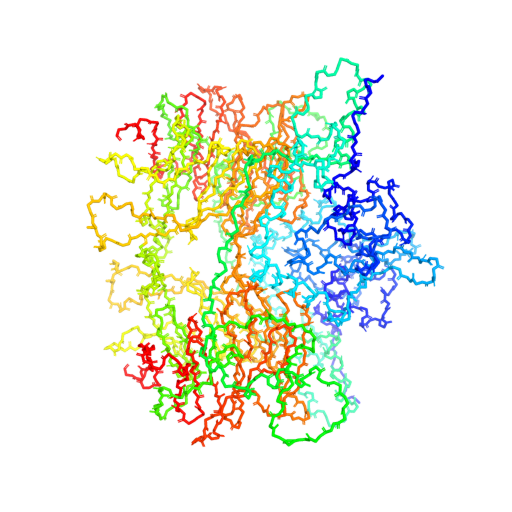HR A 1 536 ? -10.195 -36.188 4.344 1 93.62 536 THR A C 1
ATOM 4233 O O . THR A 1 536 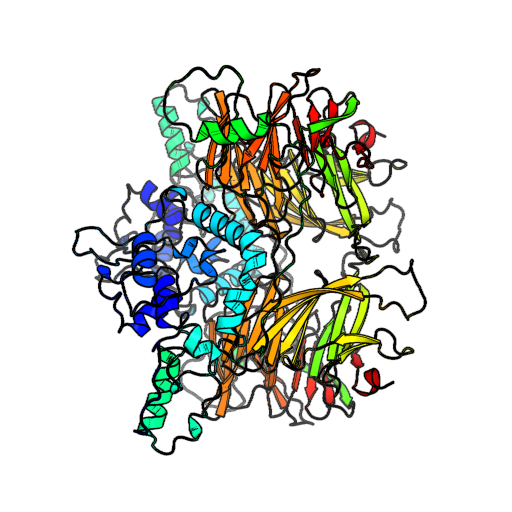? -10.352 -35.438 3.375 1 93.62 536 THR A O 1
ATOM 4236 N N . VAL A 1 537 ? -9.18 -36.156 5.164 1 94.44 537 VAL A N 1
ATOM 4237 C CA . VAL A 1 537 ? -8.031 -35.312 4.855 1 94.44 537 VAL A CA 1
ATOM 4238 C C . VAL A 1 537 ? -6.898 -36.156 4.297 1 94.44 537 VAL A C 1
ATOM 4240 O O . VAL A 1 537 ? -6.535 -37.188 4.887 1 94.44 537 VAL A O 1
ATOM 4243 N N . ILE A 1 538 ? -6.402 -35.812 3.16 1 94.62 538 ILE A N 1
ATOM 4244 C CA . ILE A 1 538 ? -5.301 -36.531 2.506 1 94.62 538 ILE A CA 1
ATOM 4245 C C . ILE A 1 538 ? -4.113 -35.562 2.35 1 94.62 538 ILE A C 1
ATOM 4247 O O . ILE A 1 538 ? -4.277 -34.406 1.932 1 94.62 538 ILE A O 1
ATOM 4251 N N . ALA A 1 539 ? -2.969 -36 2.742 1 93.19 539 ALA A N 1
ATOM 4252 C CA . ALA A 1 539 ? -1.737 -35.219 2.545 1 93.19 539 ALA A CA 1
ATOM 4253 C C . ALA A 1 539 ? -0.873 -35.844 1.456 1 93.19 539 ALA A C 1
ATOM 4255 O O . ALA A 1 539 ? -0.604 -37.062 1.485 1 93.19 539 ALA A O 1
ATOM 4256 N N . TRP A 1 540 ? -0.528 -35.031 0.521 1 93.56 540 TRP A N 1
ATOM 4257 C CA . TRP A 1 540 ? 0.372 -35.438 -0.555 1 93.56 540 TRP A CA 1
ATOM 4258 C C . TRP A 1 540 ? 1.778 -34.906 -0.318 1 93.56 540 TRP A C 1
ATOM 4260 O O . TRP A 1 540 ? 1.945 -33.75 0.114 1 93.56 540 TRP A O 1
ATOM 4270 N N . CYS A 1 541 ? 2.75 -35.688 -0.533 1 91.25 541 CYS A N 1
ATOM 4271 C CA . CYS A 1 541 ? 4.141 -35.25 -0.459 1 91.25 541 CYS A CA 1
ATOM 4272 C C . CYS A 1 541 ? 4.918 -35.719 -1.687 1 91.25 541 CYS A C 1
ATOM 4274 O O . CYS A 1 541 ? 4.418 -36.5 -2.484 1 91.25 541 CYS A O 1
ATOM 4276 N N . ARG A 1 542 ? 5.996 -35.094 -1.857 1 84.38 542 ARG A N 1
ATOM 4277 C CA . ARG A 1 542 ? 6.895 -35.531 -2.918 1 84.38 542 ARG A CA 1
ATOM 4278 C C . ARG A 1 542 ? 7.453 -36.906 -2.611 1 84.38 542 ARG A C 1
ATOM 4280 O O . ARG A 1 542 ? 7.777 -37.219 -1.461 1 84.38 542 ARG A O 1
ATOM 4287 N N . LYS A 1 543 ? 7.562 -37.688 -3.576 1 82.75 543 LYS A N 1
ATOM 4288 C CA . LYS A 1 543 ? 8.031 -39.062 -3.406 1 82.75 543 LYS A CA 1
ATOM 4289 C C . LYS A 1 543 ? 9.422 -39.094 -2.773 1 82.75 543 LYS A C 1
ATOM 4291 O O . LYS A 1 543 ? 9.711 -39.969 -1.956 1 82.75 543 LYS A O 1
ATOM 4296 N N . ASP A 1 544 ? 10.25 -38.125 -3.111 1 80.25 544 ASP A N 1
ATOM 4297 C CA . ASP A 1 544 ? 11.625 -38.094 -2.607 1 80.25 544 ASP A CA 1
ATOM 4298 C C . ASP A 1 544 ? 11.664 -37.531 -1.178 1 80.25 544 ASP A C 1
ATOM 4300 O O . ASP A 1 544 ? 12.703 -37.625 -0.517 1 80.25 544 ASP A O 1
ATOM 4304 N N . GLN A 1 545 ? 10.562 -37.062 -0.717 1 79.06 545 GLN A N 1
ATOM 4305 C CA . GLN A 1 545 ? 10.539 -36.469 0.616 1 79.06 545 GLN A CA 1
ATOM 4306 C C . GLN A 1 545 ? 9.625 -37.25 1.553 1 79.06 545 GLN A C 1
ATOM 4308 O O . GLN A 1 545 ? 9.18 -36.719 2.578 1 79.06 545 GLN A O 1
ATOM 4313 N N . GLN A 1 546 ? 9.312 -38.406 1.197 1 81.19 546 GLN A N 1
ATOM 4314 C CA . GLN A 1 546 ? 8.375 -39.219 1.962 1 81.19 546 GLN A CA 1
ATOM 4315 C C . GLN A 1 546 ? 8.922 -39.531 3.352 1 81.19 546 GLN A C 1
ATOM 4317 O O . GLN A 1 546 ? 8.156 -39.719 4.301 1 81.19 546 GLN A O 1
ATOM 4322 N N . ARG A 1 547 ? 10.242 -39.469 3.5 1 76.25 547 ARG A N 1
ATOM 4323 C CA . ARG A 1 547 ? 10.867 -39.844 4.762 1 76.25 547 ARG A CA 1
ATOM 4324 C C . ARG A 1 547 ? 10.977 -38.656 5.707 1 76.25 547 ARG A C 1
ATOM 4326 O O . ARG A 1 547 ? 11.273 -38.812 6.891 1 76.25 547 ARG A O 1
ATOM 4333 N N . LEU A 1 548 ? 10.641 -37.5 5.176 1 75.81 548 LEU A N 1
ATOM 4334 C CA . LEU A 1 548 ? 10.75 -36.312 6.016 1 75.81 548 LEU A CA 1
ATOM 4335 C C . LEU A 1 548 ? 9.539 -36.188 6.926 1 75.81 548 LEU A C 1
ATOM 4337 O O . LEU A 1 548 ? 8.477 -36.719 6.641 1 75.81 548 LEU A O 1
ATOM 4341 N N . LYS A 1 549 ? 9.828 -35.531 8.039 1 77.81 549 LYS A N 1
ATOM 4342 C CA . LYS A 1 549 ? 8.773 -35.344 9.023 1 77.81 549 LYS A CA 1
ATOM 4343 C C . LYS A 1 549 ? 7.594 -34.562 8.414 1 77.81 549 LYS A C 1
ATOM 4345 O O . LYS A 1 549 ? 7.777 -33.531 7.797 1 77.81 549 LYS A O 1
ATOM 4350 N N . GLN A 1 550 ? 6.453 -35.188 8.523 1 81.69 550 GLN A N 1
ATOM 4351 C CA . GLN A 1 550 ? 5.223 -34.594 8.016 1 81.69 550 GLN A CA 1
ATOM 4352 C C . GLN A 1 550 ? 4.727 -33.469 8.945 1 81.69 550 GLN A C 1
ATOM 4354 O O . GLN A 1 550 ? 4.941 -33.531 10.156 1 81.69 550 GLN A O 1
ATOM 4359 N N . PRO A 1 551 ? 4.152 -32.5 8.305 1 83.19 551 PRO A N 1
ATOM 4360 C CA . PRO A 1 551 ? 3.549 -31.469 9.148 1 83.19 551 PRO A CA 1
ATOM 4361 C C . PRO A 1 551 ? 2.469 -32.031 10.078 1 83.19 551 PRO A C 1
ATOM 4363 O O . PRO A 1 551 ? 1.75 -32.938 9.703 1 83.19 551 PRO A O 1
ATOM 4366 N N . MET A 1 552 ? 2.465 -31.484 11.32 1 82.38 552 MET A N 1
ATOM 4367 C CA . MET A 1 552 ? 1.396 -31.859 12.242 1 82.38 552 MET A CA 1
ATOM 4368 C C . MET A 1 552 ? 0.049 -31.328 11.758 1 82.38 552 MET A C 1
ATOM 4370 O O . MET A 1 552 ? -0.048 -30.203 11.289 1 82.38 552 MET A O 1
ATOM 4374 N N . PHE A 1 553 ? -0.938 -32.219 11.766 1 90.12 553 PHE A N 1
ATOM 4375 C CA . PHE A 1 553 ? -2.281 -31.828 11.375 1 90.12 553 PHE A CA 1
ATOM 4376 C C . PHE A 1 553 ? -3.188 -31.688 12.586 1 90.12 553 PHE A C 1
ATOM 4378 O O . PHE A 1 553 ? -3.336 -32.625 13.367 1 90.12 553 PHE A O 1
ATOM 4385 N N . TYR A 1 554 ? -3.795 -30.469 12.852 1 86.69 554 TYR A N 1
ATOM 4386 C CA . TYR A 1 554 ? -4.762 -30.219 13.914 1 86.69 554 TYR A CA 1
ATOM 4387 C C . TYR A 1 554 ? -6.168 -30.078 13.352 1 86.69 554 TYR A C 1
ATOM 4389 O O . TYR A 1 554 ? -6.391 -29.344 12.383 1 86.69 554 TYR A O 1
ATOM 4397 N N . SER A 1 555 ? -7.062 -30.859 13.891 1 88.81 555 SER A N 1
ATOM 4398 C CA . SER A 1 555 ? -8.453 -30.766 13.445 1 88.81 555 SER A CA 1
ATOM 4399 C C . SER A 1 555 ? -9.32 -30.078 14.5 1 88.81 555 SER A C 1
ATOM 4401 O O . SER A 1 555 ? -9.297 -30.453 15.672 1 88.81 555 SER A O 1
ATOM 4403 N N . PHE A 1 556 ? -9.977 -29.094 14.164 1 89 556 PHE A N 1
ATOM 4404 C CA . PHE A 1 556 ? -10.977 -28.422 14.992 1 89 556 PHE A CA 1
ATOM 4405 C C . PHE A 1 556 ? -12.375 -28.656 14.438 1 89 556 PHE A C 1
ATOM 4407 O O . PHE A 1 556 ? -12.82 -27.922 13.547 1 89 556 PHE A O 1
ATOM 4414 N N . LEU A 1 557 ? -13.031 -29.641 15 1 88.94 557 LEU A N 1
ATOM 4415 C CA . LEU A 1 557 ? -14.352 -30.047 14.539 1 88.94 557 LEU A CA 1
ATOM 4416 C C . LEU A 1 557 ? -15.445 -29.297 15.312 1 88.94 557 LEU A C 1
ATOM 4418 O O . LEU A 1 557 ? -15.148 -28.578 16.266 1 88.94 557 LEU A O 1
ATOM 4422 N N . SER A 1 558 ? -16.672 -29.438 14.812 1 88.12 558 SER A N 1
ATOM 4423 C CA . SER A 1 558 ? -17.797 -28.719 15.406 1 88.12 558 SER A CA 1
ATOM 4424 C C . SER A 1 558 ? -17.953 -29.047 16.891 1 88.12 558 SER A C 1
ATOM 4426 O O . SER A 1 558 ? -18.422 -28.219 17.672 1 88.12 558 SER A O 1
ATOM 4428 N N . SER A 1 559 ? -17.531 -30.25 17.344 1 82.38 559 SER A N 1
ATOM 4429 C CA . SER A 1 559 ? -17.625 -30.656 18.734 1 82.38 559 SER A CA 1
ATOM 4430 C C . SER A 1 559 ? -16.719 -29.812 19.625 1 82.38 559 SER A C 1
ATOM 4432 O O . SER A 1 559 ? -16.953 -29.719 20.844 1 82.38 559 SER A O 1
ATOM 4434 N N . TYR A 1 560 ? -15.703 -29.281 19 1 81.5 560 TYR A N 1
ATOM 4435 C CA . TYR A 1 560 ? -14.797 -28.438 19.766 1 81.5 560 TYR A CA 1
ATOM 4436 C C . TYR A 1 560 ? -15.523 -27.219 20.328 1 81.5 560 TYR A C 1
ATOM 4438 O O . TYR A 1 560 ? -15.273 -26.797 21.453 1 81.5 560 TYR A O 1
ATOM 4446 N N . ALA A 1 561 ? -16.375 -26.578 19.578 1 78.62 561 ALA A N 1
ATOM 4447 C CA . ALA A 1 561 ? -17.094 -25.375 20 1 78.62 561 ALA A CA 1
ATOM 4448 C C . ALA A 1 561 ? -18.25 -25.719 20.922 1 78.62 561 ALA A C 1
ATOM 4450 O O . ALA A 1 561 ? -18.781 -24.844 21.609 1 78.62 561 ALA A O 1
ATOM 4451 N N . ALA A 1 562 ? -18.922 -26.938 20.906 1 70.81 562 ALA A N 1
ATOM 4452 C CA . ALA A 1 562 ? -20.078 -27.344 21.703 1 70.81 562 ALA A CA 1
ATOM 4453 C C . ALA A 1 562 ? -19.672 -27.625 23.141 1 70.81 562 ALA A C 1
ATOM 4455 O O . ALA A 1 562 ? -20.5 -27.547 24.062 1 70.81 562 ALA A O 1
ATOM 4456 N N . GLY A 1 563 ? -18.406 -27.953 23.5 1 60.75 563 GLY A N 1
ATOM 4457 C CA . GLY A 1 563 ? -18.062 -28.359 24.859 1 60.75 563 GLY A CA 1
ATOM 4458 C C . GLY A 1 563 ? -17.391 -27.25 25.641 1 60.75 563 GLY A C 1
ATOM 4459 O O . GLY A 1 563 ? -16.922 -26.25 25.078 1 60.75 563 GLY A O 1
ATOM 4460 N N . MET B 1 1 ? 42.812 20.531 -29.719 1 34.88 1 MET B N 1
ATOM 4461 C CA . MET B 1 1 ? 42.188 19.5 -28.891 1 34.88 1 MET B CA 1
ATOM 4462 C C . MET B 1 1 ? 43.094 18.281 -28.766 1 34.88 1 MET B C 1
ATOM 4464 O O . MET B 1 1 ? 43.688 17.828 -29.766 1 34.88 1 MET B O 1
ATOM 4468 N N . PRO B 1 2 ? 43.719 18.125 -27.656 1 45.53 2 PRO B N 1
ATOM 4469 C CA . PRO B 1 2 ? 44.594 16.969 -27.609 1 45.53 2 PRO B CA 1
ATOM 4470 C C . PRO B 1 2 ? 44.031 15.766 -28.359 1 45.53 2 PRO B C 1
ATOM 4472 O O . PRO B 1 2 ? 42.812 15.648 -28.516 1 45.53 2 PRO B O 1
ATOM 4475 N N . PRO B 1 3 ? 44.781 15.211 -29.219 1 48.97 3 PRO B N 1
ATOM 4476 C CA . PRO B 1 3 ? 44.281 14.078 -30.016 1 48.97 3 PRO B CA 1
ATOM 4477 C C . PRO B 1 3 ? 43.5 13.062 -29.203 1 48.97 3 PRO B C 1
ATOM 4479 O O . PRO B 1 3 ? 43.938 12.664 -28.109 1 48.97 3 PRO B O 1
ATOM 4482 N N . VAL B 1 4 ? 42.219 12.961 -29.438 1 65.12 4 VAL B N 1
ATOM 4483 C CA . VAL B 1 4 ? 41.344 12.031 -28.75 1 65.12 4 VAL B CA 1
ATOM 4484 C C . VAL B 1 4 ? 41.812 10.602 -28.984 1 65.12 4 VAL B C 1
ATOM 4486 O O . VAL B 1 4 ? 42.125 10.219 -30.109 1 65.12 4 VAL B O 1
ATOM 4489 N N . GLN B 1 5 ? 42.438 9.961 -28.016 1 75.44 5 GLN B N 1
ATOM 4490 C CA . GLN B 1 5 ? 42.812 8.555 -28.094 1 75.44 5 GLN B CA 1
ATOM 4491 C C . GLN B 1 5 ? 41.719 7.73 -28.766 1 75.44 5 GLN B C 1
ATOM 4493 O O . GLN B 1 5 ? 40.562 8.078 -28.703 1 75.44 5 GLN B O 1
ATOM 4498 N N . PRO B 1 6 ? 42.188 6.801 -29.594 1 80.12 6 PRO B N 1
ATOM 4499 C CA . PRO B 1 6 ? 41.219 5.949 -30.266 1 80.12 6 PRO B CA 1
ATOM 4500 C C . PRO B 1 6 ? 40.25 5.254 -29.297 1 80.12 6 PRO B C 1
ATOM 4502 O O . PRO B 1 6 ? 40.656 4.906 -28.188 1 80.12 6 PRO B O 1
ATOM 4505 N N . TYR B 1 7 ? 39.062 5.211 -29.641 1 84.62 7 TYR B N 1
ATOM 4506 C CA . TYR B 1 7 ? 38.062 4.539 -28.828 1 84.62 7 TYR B CA 1
ATOM 4507 C C . TYR B 1 7 ? 37.062 3.779 -29.703 1 84.62 7 TYR B C 1
ATOM 4509 O O . TYR B 1 7 ? 37 4.008 -30.922 1 84.62 7 TYR B O 1
ATOM 4517 N N . HIS B 1 8 ? 36.469 2.783 -29.141 1 81.25 8 HIS B N 1
ATOM 4518 C CA . HIS B 1 8 ? 35.5 1.964 -29.859 1 81.25 8 HIS B CA 1
ATOM 4519 C C . HIS B 1 8 ? 34.094 2.564 -29.781 1 81.25 8 HIS B C 1
ATOM 4521 O O . HIS B 1 8 ? 33.344 2.568 -30.781 1 81.25 8 HIS B O 1
ATOM 4527 N N . TYR B 1 9 ? 33.625 2.992 -28.609 1 81.12 9 TYR B N 1
ATOM 4528 C CA . TYR B 1 9 ? 32.281 3.455 -28.406 1 81.12 9 TYR B CA 1
ATOM 4529 C C . TYR B 1 9 ? 32.25 4.902 -27.922 1 81.12 9 TYR B C 1
ATOM 4531 O O . TYR B 1 9 ? 33 5.27 -27.016 1 81.12 9 TYR B O 1
ATOM 4539 N N . GLY B 1 10 ? 31.328 5.633 -28.453 1 71.88 10 GLY B N 1
ATOM 4540 C CA . GLY B 1 10 ? 31.156 7.016 -28.047 1 71.88 10 GLY B CA 1
ATOM 4541 C C . GLY B 1 10 ? 30.062 7.203 -27.016 1 71.88 10 GLY B C 1
ATOM 4542 O O . GLY B 1 10 ? 29.969 8.258 -26.375 1 71.88 10 GLY B O 1
ATOM 4543 N N . SER B 1 11 ? 29.188 6.266 -26.938 1 73 11 SER B N 1
ATOM 4544 C CA . SER B 1 11 ? 28.078 6.336 -25.984 1 73 11 SER B CA 1
ATOM 4545 C C . SER B 1 11 ? 28.016 5.082 -25.125 1 73 11 SER B C 1
ATOM 4547 O O . SER B 1 11 ? 28.438 4.004 -25.562 1 73 11 SER B O 1
ATOM 4549 N N . HIS B 1 12 ? 27.656 5.332 -23.844 1 75.88 12 HIS B N 1
ATOM 4550 C CA . HIS B 1 12 ? 27.531 4.199 -22.938 1 75.88 12 HIS B CA 1
ATOM 4551 C C . HIS B 1 12 ? 26.203 3.471 -23.125 1 75.88 12 HIS B C 1
ATOM 4553 O O . HIS B 1 12 ? 25.266 4.035 -23.688 1 75.88 12 HIS B O 1
ATOM 4559 N N . TYR B 1 13 ? 26.188 2.227 -22.625 1 70.19 13 TYR B N 1
ATOM 4560 C CA . TYR B 1 13 ? 25.109 1.282 -22.859 1 70.19 13 TYR B CA 1
ATOM 4561 C C . TYR B 1 13 ? 23.828 1.743 -22.172 1 70.19 13 TYR B C 1
ATOM 4563 O O . TYR B 1 13 ? 22.719 1.466 -22.641 1 70.19 13 TYR B O 1
ATOM 4571 N N . SER B 1 14 ? 23.938 2.473 -21.031 1 72.06 14 SER B N 1
ATOM 4572 C CA . SER B 1 14 ? 22.766 2.875 -20.281 1 72.06 14 SER B CA 1
ATOM 4573 C C . SER B 1 14 ? 22.734 4.383 -20.031 1 72.06 14 SER B C 1
ATOM 4575 O O . SER B 1 14 ? 22.578 4.836 -18.906 1 72.06 14 SER B O 1
ATOM 4577 N N . ASN B 1 15 ? 22.844 5.148 -21.094 1 79.12 15 ASN B N 1
ATOM 4578 C CA . ASN B 1 15 ? 22.75 6.602 -20.984 1 79.12 15 ASN B CA 1
ATOM 4579 C C . ASN B 1 15 ? 21.297 7.07 -20.906 1 79.12 15 ASN B C 1
ATOM 4581 O O . ASN B 1 15 ? 20.375 6.266 -21.047 1 79.12 15 ASN B O 1
ATOM 4585 N N . SER B 1 16 ? 21.094 8.344 -20.625 1 79.31 16 SER B N 1
ATOM 4586 C CA . SER B 1 16 ? 19.766 8.898 -20.422 1 79.31 16 SER B CA 1
ATOM 4587 C C . SER B 1 16 ? 18.906 8.719 -21.672 1 79.31 16 SER B C 1
ATOM 4589 O O . SER B 1 16 ? 17.719 8.383 -21.578 1 79.31 16 SER B O 1
ATOM 4591 N N . GLY B 1 17 ? 19.516 8.938 -22.781 1 81.62 17 GLY B N 1
ATOM 4592 C CA . GLY B 1 17 ? 18.766 8.789 -24.016 1 81.62 17 GLY B CA 1
ATOM 4593 C C . GLY B 1 17 ? 18.234 7.387 -24.234 1 81.62 17 GLY B C 1
ATOM 4594 O O . GLY B 1 17 ? 17.078 7.203 -24.609 1 81.62 17 GLY B O 1
ATOM 4595 N N . THR B 1 18 ? 19.062 6.418 -23.938 1 86.44 18 THR B N 1
ATOM 4596 C CA . THR B 1 18 ? 18.672 5.023 -24.141 1 86.44 18 THR B CA 1
ATOM 4597 C C . THR B 1 18 ? 17.609 4.609 -23.125 1 86.44 18 THR B C 1
ATOM 4599 O O . THR B 1 18 ? 16.641 3.943 -23.484 1 86.44 18 THR B O 1
ATOM 4602 N N . VAL B 1 19 ? 17.75 5.043 -21.906 1 88.31 19 VAL B N 1
ATOM 4603 C CA . VAL B 1 19 ? 16.812 4.688 -20.859 1 88.31 19 VAL B CA 1
ATOM 4604 C C . VAL B 1 19 ? 15.445 5.305 -21.172 1 88.31 19 VAL B C 1
ATOM 4606 O O . VAL B 1 19 ? 14.422 4.629 -21.094 1 88.31 19 VAL B O 1
ATOM 4609 N N . LEU B 1 20 ? 15.469 6.551 -21.594 1 88.56 20 LEU B N 1
ATOM 4610 C CA . LEU B 1 20 ? 14.227 7.238 -21.906 1 88.56 20 LEU B CA 1
ATOM 4611 C C . LEU B 1 20 ? 13.586 6.672 -23.172 1 88.56 20 LEU B C 1
ATOM 4613 O O . LEU B 1 20 ? 12.359 6.633 -23.281 1 88.56 20 LEU B O 1
ATOM 4617 N N . HIS B 1 21 ? 14.453 6.23 -24.031 1 89.88 21 HIS B N 1
ATOM 4618 C CA . HIS B 1 21 ? 13.969 5.566 -25.234 1 89.88 21 HIS B CA 1
ATOM 4619 C C . HIS B 1 21 ? 13.117 4.348 -24.891 1 89.88 21 HIS B C 1
ATOM 4621 O O . HIS B 1 21 ? 12.016 4.184 -25.422 1 89.88 21 HIS B O 1
ATOM 4627 N N . PHE B 1 22 ? 13.547 3.607 -23.984 1 93.25 22 PHE B N 1
ATOM 4628 C CA . PHE B 1 22 ? 12.82 2.408 -23.594 1 93.25 22 PHE B CA 1
ATOM 4629 C C . PHE B 1 22 ? 11.57 2.768 -22.797 1 93.25 22 PHE B C 1
ATOM 4631 O O . PHE B 1 22 ? 10.523 2.129 -22.938 1 93.25 22 PHE B O 1
ATOM 4638 N N . LEU B 1 23 ? 11.586 3.814 -21.984 1 92.75 23 LEU B N 1
ATOM 4639 C CA . LEU B 1 23 ? 10.539 4.094 -21 1 92.75 23 LEU B CA 1
ATOM 4640 C C . LEU B 1 23 ? 9.57 5.148 -21.531 1 92.75 23 LEU B C 1
ATOM 4642 O O . LEU B 1 23 ? 8.812 5.738 -20.75 1 92.75 23 LEU B O 1
ATOM 4646 N N . VAL B 1 24 ? 9.477 5.312 -22.766 1 93.19 24 VAL B N 1
ATOM 4647 C CA . VAL B 1 24 ? 8.734 6.398 -23.391 1 93.19 24 VAL B CA 1
ATOM 4648 C C . VAL B 1 24 ? 7.242 6.234 -23.125 1 93.19 24 VAL B C 1
ATOM 4650 O O . VAL B 1 24 ? 6.488 7.211 -23.141 1 93.19 24 VAL B O 1
ATOM 4653 N N . ARG B 1 25 ? 6.797 5.109 -22.75 1 92.44 25 ARG B N 1
ATOM 4654 C CA . ARG B 1 25 ? 5.371 4.848 -22.594 1 92.44 25 ARG B CA 1
ATOM 4655 C C . ARG B 1 25 ? 4.941 4.992 -21.141 1 92.44 25 ARG B C 1
ATOM 4657 O O . ARG B 1 25 ? 3.758 4.855 -20.828 1 92.44 25 ARG B O 1
ATOM 4664 N N . MET B 1 26 ? 5.824 5.285 -20.297 1 84.81 26 MET B N 1
ATOM 4665 C CA . MET B 1 26 ? 5.527 5.285 -18.875 1 84.81 26 MET B CA 1
ATOM 4666 C C . MET B 1 26 ? 5.777 6.664 -18.266 1 84.81 26 MET B C 1
ATOM 4668 O O . MET B 1 26 ? 6.922 7.094 -18.141 1 84.81 26 MET B O 1
ATOM 4672 N N . PRO B 1 27 ? 4.691 7.316 -17.859 1 75.12 27 PRO B N 1
ATOM 4673 C CA . PRO B 1 27 ? 4.949 8.523 -17.062 1 75.12 27 PRO B CA 1
ATOM 4674 C C . PRO B 1 27 ? 5.637 8.211 -15.742 1 75.12 27 PRO B C 1
ATOM 4676 O O . PRO B 1 27 ? 5.375 7.176 -15.133 1 75.12 27 PRO B O 1
ATOM 4679 N N . PRO B 1 28 ? 6.574 9.109 -15.32 1 68.75 28 PRO B N 1
ATOM 4680 C CA . PRO B 1 28 ? 6.891 10.445 -15.828 1 68.75 28 PRO B CA 1
ATOM 4681 C C . PRO B 1 28 ? 7.977 10.422 -16.906 1 68.75 28 PRO B C 1
ATOM 4683 O O . PRO B 1 28 ? 8.328 11.477 -17.453 1 68.75 28 PRO B O 1
ATOM 4686 N N . PHE B 1 29 ? 8.469 9.273 -17.203 1 80.81 29 PHE B N 1
ATOM 4687 C CA . PHE B 1 29 ? 9.578 9.172 -18.141 1 80.81 29 PHE B CA 1
ATOM 4688 C C . PHE B 1 29 ? 9.172 9.695 -19.516 1 80.81 29 PHE B C 1
ATOM 4690 O O . PHE B 1 29 ? 10.008 10.219 -20.25 1 80.81 29 PHE B O 1
ATOM 4697 N N . THR B 1 30 ? 7.883 9.633 -19.797 1 83.62 30 THR B N 1
ATOM 4698 C CA . THR B 1 30 ? 7.367 10.188 -21.047 1 83.62 30 THR B CA 1
ATOM 4699 C C . THR B 1 30 ? 7.648 11.68 -21.125 1 83.62 30 THR B C 1
ATOM 4701 O O . THR B 1 30 ? 8.141 12.172 -22.141 1 83.62 30 THR B O 1
ATOM 4704 N N . LYS B 1 31 ? 7.363 12.266 -20.031 1 75.62 31 LYS B N 1
ATOM 4705 C CA . LYS B 1 31 ? 7.594 13.711 -20 1 75.62 31 LYS B CA 1
ATOM 4706 C C . LYS B 1 31 ? 9.078 14.031 -20.094 1 75.62 31 LYS B C 1
ATOM 4708 O O . LYS B 1 31 ? 9.469 14.984 -20.766 1 75.62 31 LYS B O 1
ATOM 4713 N N . MET B 1 32 ? 9.867 13.258 -19.438 1 77.06 32 MET B N 1
ATOM 4714 C CA . MET B 1 32 ? 11.312 13.453 -19.516 1 77.06 32 MET B CA 1
ATOM 4715 C C . MET B 1 32 ? 11.812 13.266 -20.938 1 77.06 32 MET B C 1
ATOM 4717 O O . MET B 1 32 ? 12.672 14.016 -21.406 1 77.06 32 MET B O 1
ATOM 4721 N N . PHE B 1 33 ? 11.258 12.391 -21.625 1 87.56 33 PHE B N 1
ATOM 4722 C CA . PHE B 1 33 ? 11.625 12.117 -23 1 87.56 33 PHE B CA 1
ATOM 4723 C C . PHE B 1 33 ? 11.258 13.297 -23.906 1 87.56 33 PHE B C 1
ATOM 4725 O O . PHE B 1 33 ? 12.055 13.719 -24.75 1 87.56 33 PHE B O 1
ATOM 4732 N N . LEU B 1 34 ? 10.148 13.797 -23.672 1 82.12 34 LEU B N 1
ATOM 4733 C CA . LEU B 1 34 ? 9.688 14.93 -24.469 1 82.12 34 LEU B CA 1
ATOM 4734 C C . LEU B 1 34 ? 10.562 16.156 -24.219 1 82.12 34 LEU B C 1
ATOM 4736 O O . LEU B 1 34 ? 10.891 16.875 -25.172 1 82.12 34 LEU B O 1
ATOM 4740 N N . ALA B 1 35 ? 10.906 16.281 -23.016 1 75.88 35 ALA B N 1
ATOM 4741 C CA . ALA B 1 35 ? 11.812 17.375 -22.703 1 75.88 35 ALA B CA 1
ATOM 4742 C C . ALA B 1 35 ? 13.172 17.188 -23.391 1 75.88 35 ALA B C 1
ATOM 4744 O O . ALA B 1 35 ? 13.781 18.141 -23.859 1 75.88 35 ALA B O 1
ATOM 4745 N N . TYR B 1 36 ? 13.547 15.953 -23.422 1 77.12 36 TYR B N 1
ATOM 4746 C CA . TYR B 1 36 ? 14.828 15.578 -24.016 1 77.12 36 TYR B CA 1
ATOM 4747 C C . TYR B 1 36 ? 14.797 15.75 -25.531 1 77.12 36 TYR B C 1
ATOM 4749 O O . TYR B 1 36 ? 15.82 16.062 -26.141 1 77.12 36 TYR B O 1
ATOM 4757 N N . GLN B 1 37 ? 13.609 15.711 -26.141 1 78.31 37 GLN B N 1
ATOM 4758 C CA . GLN B 1 37 ? 13.453 15.727 -27.594 1 78.31 37 GLN B CA 1
ATOM 4759 C C . GLN B 1 37 ? 12.688 16.953 -28.047 1 78.31 37 GLN B C 1
ATOM 4761 O O . GLN B 1 37 ? 11.898 16.891 -28.984 1 78.31 37 GLN B O 1
ATOM 4766 N N . ASP B 1 38 ? 12.852 18.016 -27.359 1 75.81 38 ASP B N 1
ATOM 4767 C CA . ASP B 1 38 ? 12.234 19.297 -27.734 1 75.81 38 ASP B CA 1
ATOM 4768 C C . ASP B 1 38 ? 10.719 19.141 -27.891 1 75.81 38 ASP B C 1
ATOM 4770 O O . ASP B 1 38 ? 10.148 19.547 -28.891 1 75.81 38 ASP B O 1
ATOM 4774 N N . GLN B 1 39 ? 10.133 18.359 -27.031 1 76.38 39 GLN B N 1
ATOM 4775 C CA . GLN B 1 39 ? 8.688 18.219 -26.844 1 76.38 39 GLN B CA 1
ATOM 4776 C C . GLN B 1 39 ? 8.055 17.469 -28 1 76.38 39 GLN B C 1
ATOM 4778 O O . GLN B 1 39 ? 6.934 17.781 -28.406 1 76.38 39 GLN B O 1
ATOM 4783 N N . SER B 1 40 ? 8.812 16.609 -28.594 1 78.56 40 SER B N 1
ATOM 4784 C CA . SER B 1 40 ? 8.305 15.766 -29.672 1 78.56 40 SER B CA 1
ATOM 4785 C C . SER B 1 40 ? 8.742 14.312 -29.484 1 78.56 40 SER B C 1
ATOM 4787 O O . SER B 1 40 ? 9.812 14.055 -28.922 1 78.56 40 SER B O 1
ATOM 4789 N N . PHE B 1 41 ? 7.812 13.281 -29.922 1 83.38 41 PHE B N 1
ATOM 4790 C CA . PHE B 1 41 ? 8.133 11.867 -29.781 1 83.38 41 PHE B CA 1
ATOM 4791 C C . PHE B 1 41 ? 9.094 11.414 -30.875 1 83.38 41 PHE B C 1
ATOM 4793 O O . PHE B 1 41 ? 9.383 10.227 -31 1 83.38 41 PHE B O 1
ATOM 4800 N N . ASP B 1 42 ? 9.828 12.234 -31.422 1 77 42 ASP B N 1
ATOM 4801 C CA . ASP B 1 42 ? 10.773 11.883 -32.469 1 77 42 ASP B CA 1
ATOM 4802 C C . ASP B 1 42 ? 10.062 11.148 -33.625 1 77 42 ASP B C 1
ATOM 4804 O O . ASP B 1 42 ? 8.836 11.039 -33.625 1 77 42 ASP B O 1
ATOM 4808 N N . ILE B 1 43 ? 10.812 10.641 -34.594 1 83.31 43 ILE B N 1
ATOM 4809 C CA . ILE B 1 43 ? 10.266 9.922 -35.75 1 83.31 43 ILE B CA 1
ATOM 4810 C C . ILE B 1 43 ? 9.805 8.531 -35.312 1 83.31 43 ILE B C 1
ATOM 4812 O O . ILE B 1 43 ? 10.5 7.848 -34.562 1 83.31 43 ILE B O 1
ATOM 4816 N N . PRO B 1 44 ? 8.609 8.156 -35.781 1 88.38 44 PRO B N 1
ATOM 4817 C CA . PRO B 1 44 ? 8.031 6.875 -35.344 1 88.38 44 PRO B CA 1
ATOM 4818 C C . PRO B 1 44 ? 8.961 5.695 -35.594 1 88.38 44 PRO B C 1
ATOM 4820 O O . PRO B 1 44 ? 9.023 4.766 -34.781 1 88.38 44 PRO B O 1
ATOM 4823 N N . ASP B 1 45 ? 9.758 5.797 -36.625 1 88.5 45 ASP B N 1
ATOM 4824 C CA . ASP B 1 45 ? 10.648 4.691 -36.969 1 88.5 45 ASP B CA 1
ATOM 4825 C C . ASP B 1 45 ? 11.781 4.562 -35.938 1 88.5 45 ASP B C 1
ATOM 4827 O O . ASP B 1 45 ? 12.406 3.508 -35.844 1 88.5 45 ASP B O 1
ATOM 4831 N N . ARG B 1 46 ? 12.008 5.574 -35.188 1 86.5 46 ARG B N 1
ATOM 4832 C CA . ARG B 1 46 ? 13.109 5.566 -34.219 1 86.5 46 ARG B CA 1
ATOM 4833 C C . ARG B 1 46 ? 12.594 5.32 -32.812 1 86.5 46 ARG B C 1
ATOM 4835 O O . ARG B 1 46 ? 13.383 5.168 -31.859 1 86.5 46 ARG B O 1
ATOM 4842 N N . THR B 1 47 ? 11.312 5.246 -32.656 1 91.56 47 THR B N 1
ATOM 4843 C CA . THR B 1 47 ? 10.711 4.965 -31.375 1 91.56 47 THR B CA 1
ATOM 4844 C C . THR B 1 47 ? 10.812 3.48 -31.031 1 91.56 47 THR B C 1
ATOM 4846 O O . THR B 1 47 ? 10.836 2.637 -31.938 1 91.56 47 THR B O 1
ATOM 4849 N N . PHE B 1 48 ? 10.953 3.141 -29.781 1 94.56 48 PHE B N 1
ATOM 4850 C CA . PHE B 1 48 ? 11 1.747 -29.359 1 94.56 48 PHE B CA 1
ATOM 4851 C C . PHE B 1 48 ? 9.672 1.052 -29.656 1 94.56 48 PHE B C 1
ATOM 4853 O O . PHE B 1 48 ? 8.727 1.135 -28.875 1 94.56 48 PHE B O 1
ATOM 4860 N N . HIS B 1 49 ? 9.656 0.334 -30.75 1 93.94 49 HIS B N 1
ATOM 4861 C CA . HIS B 1 49 ? 8.375 -0.219 -31.188 1 93.94 49 HIS B CA 1
ATOM 4862 C C . HIS B 1 49 ? 8.438 -1.74 -31.281 1 93.94 49 HIS B C 1
ATOM 4864 O O . HIS B 1 49 ? 7.398 -2.404 -31.359 1 93.94 49 HIS B O 1
ATOM 4870 N N . SER B 1 50 ? 9.719 -2.197 -31.328 1 93.5 50 SER B N 1
ATOM 4871 C CA . SER B 1 50 ? 9.859 -3.635 -31.516 1 93.5 50 SER B CA 1
ATOM 4872 C C . SER B 1 50 ? 11.117 -4.168 -30.844 1 93.5 50 SER B C 1
ATOM 4874 O O . SER B 1 50 ? 12.203 -3.609 -31.016 1 93.5 50 SER B O 1
ATOM 4876 N N . THR B 1 51 ? 10.93 -5.316 -30.141 1 93.88 51 THR B N 1
ATOM 4877 C CA . THR B 1 51 ? 12.094 -5.941 -29.531 1 93.88 51 THR B CA 1
ATOM 4878 C C . THR B 1 51 ? 13.008 -6.559 -30.594 1 93.88 51 THR B C 1
ATOM 4880 O O . THR B 1 51 ? 14.227 -6.543 -30.453 1 93.88 51 THR B O 1
ATOM 4883 N N . ASN B 1 52 ? 12.398 -7.094 -31.609 1 91.62 52 ASN B N 1
ATOM 4884 C CA . ASN B 1 52 ? 13.164 -7.676 -32.719 1 91.62 52 ASN B CA 1
ATOM 4885 C C . ASN B 1 52 ? 14.055 -6.633 -33.375 1 91.62 52 ASN B C 1
ATOM 4887 O O . ASN B 1 52 ? 15.25 -6.852 -33.562 1 91.62 52 ASN B O 1
ATOM 4891 N N . THR B 1 53 ? 13.445 -5.566 -33.781 1 89.12 53 THR B N 1
ATOM 4892 C CA . THR B 1 53 ? 14.18 -4.496 -34.438 1 89.12 53 THR B CA 1
ATOM 4893 C C . THR B 1 53 ? 15.297 -3.971 -33.531 1 89.12 53 THR B C 1
ATOM 4895 O O . THR B 1 53 ? 16.438 -3.799 -33.969 1 89.12 53 THR B O 1
ATOM 4898 N N . THR B 1 54 ? 15 -3.756 -32.281 1 90.62 54 THR B N 1
ATOM 4899 C CA . THR B 1 54 ? 15.977 -3.221 -31.344 1 90.62 54 THR B CA 1
ATOM 4900 C C . THR B 1 54 ? 17.141 -4.195 -31.156 1 90.62 54 THR B C 1
ATOM 4902 O O . THR B 1 54 ? 18.297 -3.787 -31.109 1 90.62 54 THR B O 1
ATOM 4905 N N . TRP B 1 55 ? 16.781 -5.48 -31.078 1 90.25 55 TRP B N 1
ATOM 4906 C CA . TRP B 1 55 ? 17.828 -6.488 -30.922 1 90.25 55 TRP B CA 1
ATOM 4907 C C . TRP B 1 55 ? 18.734 -6.52 -32.156 1 90.25 55 TRP B C 1
ATOM 4909 O O . TRP B 1 55 ? 19.969 -6.578 -32 1 90.25 55 TRP B O 1
ATOM 4919 N N . ARG B 1 56 ? 18.203 -6.449 -33.312 1 89.06 56 ARG B N 1
ATOM 4920 C CA . ARG B 1 56 ? 18.984 -6.473 -34.531 1 89.06 56 ARG B CA 1
ATOM 4921 C C . ARG B 1 56 ? 19.875 -5.238 -34.625 1 89.06 56 ARG B C 1
ATOM 4923 O O . ARG B 1 56 ? 21.062 -5.355 -34.938 1 89.06 56 ARG B O 1
ATOM 4930 N N . LEU B 1 57 ? 19.328 -4.09 -34.344 1 84.44 57 LEU B N 1
ATOM 4931 C CA . LEU B 1 57 ? 20.078 -2.844 -34.438 1 84.44 57 LEU B CA 1
ATOM 4932 C C . LEU B 1 57 ? 21.219 -2.826 -33.438 1 84.44 57 LEU B C 1
ATOM 4934 O O . LEU B 1 57 ? 22.344 -2.424 -33.75 1 84.44 57 LEU B O 1
ATOM 4938 N N . SER B 1 58 ? 21.031 -3.379 -32.25 1 84.19 58 SER B N 1
ATOM 4939 C CA . SER B 1 58 ? 22.031 -3.305 -31.188 1 84.19 58 SER B CA 1
ATOM 4940 C C . SER B 1 58 ? 23.047 -4.438 -31.297 1 84.19 58 SER B C 1
ATOM 4942 O O . SER B 1 58 ? 24.125 -4.352 -30.734 1 84.19 58 SER B O 1
ATOM 4944 N N . SER B 1 59 ? 22.656 -5.484 -32.031 1 83.81 59 SER B N 1
ATOM 4945 C CA . SER B 1 59 ? 23.516 -6.652 -32.031 1 83.81 59 SER B CA 1
ATOM 4946 C C . SER B 1 59 ? 24.438 -6.656 -33.25 1 83.81 59 SER B C 1
ATOM 4948 O O . SER B 1 59 ? 25.625 -6.914 -33.156 1 83.81 59 SER B O 1
ATOM 4950 N N . PHE B 1 60 ? 23.812 -6.348 -34.5 1 83.88 60 PHE B N 1
ATOM 4951 C CA . PHE B 1 60 ? 24.734 -6.57 -35.625 1 83.88 60 PHE B CA 1
ATOM 4952 C C . PHE B 1 60 ? 24.391 -5.641 -36.781 1 83.88 60 PHE B C 1
ATOM 4954 O O . PHE B 1 60 ? 25.172 -5.527 -37.75 1 83.88 60 PHE B O 1
ATOM 4961 N N . GLU B 1 61 ? 23.312 -4.969 -36.781 1 82.44 61 GLU B N 1
ATOM 4962 C CA . GLU B 1 61 ? 22.922 -4.184 -37.938 1 82.44 61 GLU B CA 1
ATOM 4963 C C . GLU B 1 61 ? 23.484 -2.764 -37.875 1 82.44 61 GLU B C 1
ATOM 4965 O O . GLU B 1 61 ? 23.844 -2.172 -38.875 1 82.44 61 GLU B O 1
ATOM 4970 N N . SER B 1 62 ? 23.438 -2.256 -36.656 1 77.19 62 SER B N 1
ATOM 4971 C CA . SER B 1 62 ? 23.906 -0.886 -36.469 1 77.19 62 SER B CA 1
ATOM 4972 C C . SER B 1 62 ? 25.219 -0.844 -35.688 1 77.19 62 SER B C 1
ATOM 4974 O O . SER B 1 62 ? 25.375 -1.595 -34.719 1 77.19 62 SER B O 1
ATOM 4976 N N . MET B 1 63 ? 26.141 -0.048 -36.062 1 71.69 63 MET B N 1
ATOM 4977 C CA . MET B 1 63 ? 27.406 0.119 -35.344 1 71.69 63 MET B CA 1
ATOM 4978 C C . MET B 1 63 ? 27.297 1.194 -34.281 1 71.69 63 MET B C 1
ATOM 4980 O O . MET B 1 63 ? 28.125 1.275 -33.375 1 71.69 63 MET B O 1
ATOM 4984 N N . THR B 1 64 ? 26.219 1.899 -34.344 1 69.31 64 THR B N 1
ATOM 4985 C CA . THR B 1 64 ? 26.125 3.041 -33.438 1 69.31 64 THR B CA 1
ATOM 4986 C C . THR B 1 64 ? 25.062 2.803 -32.375 1 69.31 64 THR B C 1
ATOM 4988 O O . THR B 1 64 ? 25.031 3.49 -31.359 1 69.31 64 THR B O 1
ATOM 4991 N N . ASP B 1 65 ? 24.234 1.876 -32.656 1 76.31 65 ASP B N 1
ATOM 4992 C CA . ASP B 1 65 ? 23.156 1.631 -31.703 1 76.31 65 ASP B CA 1
ATOM 4993 C C . ASP B 1 65 ? 23.578 0.664 -30.609 1 76.31 65 ASP B C 1
ATOM 4995 O O . ASP B 1 65 ? 23.297 -0.535 -30.672 1 76.31 65 ASP B O 1
ATOM 4999 N N . VAL B 1 66 ? 24.25 1.166 -29.625 1 77 66 VAL B N 1
ATOM 5000 C CA . VAL B 1 66 ? 24.719 0.346 -28.516 1 77 66 VAL B CA 1
ATOM 5001 C C . VAL B 1 66 ? 23.781 0.514 -27.328 1 77 66 VAL B C 1
ATOM 5003 O O . VAL B 1 66 ? 23.719 1.589 -26.719 1 77 66 VAL B O 1
ATOM 5006 N N . LYS B 1 67 ? 23 -0.488 -27.125 1 82.88 67 LYS B N 1
ATOM 5007 C CA . LYS B 1 67 ? 22.031 -0.424 -26.031 1 82.88 67 LYS B CA 1
ATOM 5008 C C . LYS B 1 67 ? 22.172 -1.632 -25.109 1 82.88 67 LYS B C 1
ATOM 5010 O O . LYS B 1 67 ? 22.484 -2.732 -25.547 1 82.88 67 LYS B O 1
ATOM 5015 N N . GLU B 1 68 ? 22 -1.365 -23.797 1 83.56 68 GLU B N 1
ATOM 5016 C CA . GLU B 1 68 ? 21.906 -2.414 -22.781 1 83.56 68 GLU B CA 1
ATOM 5017 C C . GLU B 1 68 ? 20.484 -2.52 -22.234 1 83.56 68 GLU B C 1
ATOM 5019 O O . GLU B 1 68 ? 19.734 -1.54 -22.234 1 83.56 68 GLU B O 1
ATOM 5024 N N . LEU B 1 69 ? 20.188 -3.723 -21.797 1 88.25 69 LEU B N 1
ATOM 5025 C CA . LEU B 1 69 ? 18.891 -3.906 -21.172 1 88.25 69 LEU B CA 1
ATOM 5026 C C . LEU B 1 69 ? 18.828 -3.18 -19.828 1 88.25 69 LEU B C 1
ATOM 5028 O O . LEU B 1 69 ? 19.797 -3.191 -19.062 1 88.25 69 LEU B O 1
ATOM 5032 N N . ILE B 1 70 ? 17.75 -2.488 -19.641 1 88.94 70 ILE B N 1
ATOM 5033 C CA . ILE B 1 70 ? 17.531 -1.812 -18.359 1 88.94 70 ILE B CA 1
ATOM 5034 C C . ILE B 1 70 ? 16.75 -2.723 -17.422 1 88.94 70 ILE B C 1
ATOM 5036 O O . ILE B 1 70 ? 16.172 -3.727 -17.844 1 88.94 70 ILE B O 1
ATOM 5040 N N . PRO B 1 71 ? 16.734 -2.438 -16.109 1 86.31 71 PRO B N 1
ATOM 5041 C CA . PRO B 1 71 ? 16.125 -3.328 -15.117 1 86.31 71 PRO B CA 1
ATOM 5042 C C . PRO B 1 71 ? 14.641 -3.594 -15.406 1 86.31 71 PRO B C 1
ATOM 5044 O O . PRO B 1 71 ? 14.133 -4.672 -15.094 1 86.31 71 PRO B O 1
ATOM 5047 N N . GLU B 1 72 ? 13.977 -2.682 -16.016 1 90.56 72 GLU B N 1
ATOM 5048 C CA . GLU B 1 72 ? 12.539 -2.787 -16.25 1 90.56 72 GLU B CA 1
ATOM 5049 C C . GLU B 1 72 ? 12.211 -3.969 -17.156 1 90.56 72 GLU B C 1
ATOM 5051 O O . GLU B 1 72 ? 11.086 -4.461 -17.156 1 90.56 72 GLU B O 1
ATOM 5056 N N . PHE B 1 73 ? 13.203 -4.465 -17.906 1 93.19 73 PHE B N 1
ATOM 5057 C CA . PHE B 1 73 ? 13.016 -5.621 -18.766 1 93.19 73 PHE B CA 1
ATOM 5058 C C . PHE B 1 73 ? 12.805 -6.887 -17.938 1 93.19 73 PHE B C 1
ATOM 5060 O O . PHE B 1 73 ? 12.438 -7.93 -18.484 1 93.19 73 PHE B O 1
ATOM 5067 N N . PHE B 1 74 ? 12.953 -6.711 -16.641 1 89.25 74 PHE B N 1
ATOM 5068 C CA . PHE B 1 74 ? 12.945 -7.934 -15.844 1 89.25 74 PHE B CA 1
ATOM 5069 C C . PHE B 1 74 ? 11.844 -7.883 -14.797 1 89.25 74 PHE B C 1
ATOM 5071 O O . PHE B 1 74 ? 11.586 -8.867 -14.102 1 89.25 74 PHE B O 1
ATOM 5078 N N . TYR B 1 75 ? 11.125 -6.734 -14.656 1 84.81 75 TYR B N 1
ATOM 5079 C CA . TYR B 1 75 ? 10.141 -6.734 -13.586 1 84.81 75 TYR B CA 1
ATOM 5080 C C . TYR B 1 75 ? 8.922 -5.891 -13.961 1 84.81 75 TYR B C 1
ATOM 5082 O O . TYR B 1 75 ? 7.875 -5.984 -13.32 1 84.81 75 TYR B O 1
ATOM 5090 N N . LEU B 1 76 ? 8.961 -5.145 -15.016 1 87.19 76 LEU B N 1
ATOM 5091 C CA . LEU B 1 76 ? 7.91 -4.156 -15.234 1 87.19 76 LEU B CA 1
ATOM 5092 C C . LEU B 1 76 ? 7.301 -4.309 -16.625 1 87.19 76 LEU B C 1
ATOM 5094 O O . LEU B 1 76 ? 7.781 -3.707 -17.578 1 87.19 76 LEU B O 1
ATOM 5098 N N . PRO B 1 77 ? 6.156 -4.922 -16.719 1 89.94 77 PRO B N 1
ATOM 5099 C CA . PRO B 1 77 ? 5.547 -5.098 -18.031 1 89.94 77 PRO B CA 1
ATOM 5100 C C . PRO B 1 77 ? 4.906 -3.816 -18.562 1 89.94 77 PRO B C 1
ATOM 5102 O O . PRO B 1 77 ? 4.727 -3.664 -19.766 1 89.94 77 PRO B O 1
ATOM 5105 N N . GLU B 1 78 ? 4.711 -2.83 -17.75 1 87.19 78 GLU B N 1
ATOM 5106 C CA . GLU B 1 78 ? 3.939 -1.639 -18.078 1 87.19 78 GLU B CA 1
ATOM 5107 C C . GLU B 1 78 ? 4.684 -0.769 -19.094 1 87.19 78 GLU B C 1
ATOM 5109 O O . GLU B 1 78 ? 4.066 -0.028 -19.859 1 87.19 78 GLU B O 1
ATOM 5114 N N . PHE B 1 79 ? 5.984 -0.825 -19.109 1 93.06 79 PHE B N 1
ATOM 5115 C CA . PHE B 1 79 ? 6.711 0.072 -20 1 93.06 79 PHE B CA 1
ATOM 5116 C C . PHE B 1 79 ? 6.582 -0.383 -21.453 1 93.06 79 PHE B C 1
ATOM 5118 O O . PHE B 1 79 ? 6.918 0.363 -22.375 1 93.06 79 PHE B O 1
ATOM 5125 N N . LEU B 1 80 ? 5.945 -1.566 -21.641 1 95.31 80 LEU B N 1
ATOM 5126 C CA . LEU B 1 80 ? 5.82 -2.137 -22.969 1 95.31 80 LEU B CA 1
ATOM 5127 C C . LEU B 1 80 ? 4.445 -1.847 -23.562 1 95.31 80 LEU B C 1
ATOM 5129 O O . LEU B 1 80 ? 4.191 -2.146 -24.734 1 95.31 80 LEU B O 1
ATOM 5133 N N . VAL B 1 81 ? 3.564 -1.272 -22.75 1 93.12 81 VAL B N 1
ATOM 5134 C CA . VAL B 1 81 ? 2.182 -1.061 -23.156 1 93.12 81 VAL B CA 1
ATOM 5135 C C . VAL B 1 81 ? 1.857 0.432 -23.125 1 93.12 81 VAL B C 1
ATOM 5137 O O . VAL B 1 81 ? 2.189 1.127 -22.172 1 93.12 81 VAL B O 1
ATOM 5140 N N . ASN B 1 82 ? 1.269 0.88 -24.219 1 90.94 82 ASN B N 1
ATOM 5141 C CA . ASN B 1 82 ? 0.829 2.27 -24.281 1 90.94 82 ASN B CA 1
ATOM 5142 C C . ASN B 1 82 ? -0.518 2.463 -23.594 1 90.94 82 ASN B C 1
ATOM 5144 O O . ASN B 1 82 ? -1.514 2.787 -24.234 1 90.94 82 ASN B O 1
ATOM 5148 N N . ARG B 1 83 ? -0.456 2.406 -22.359 1 78.75 83 ARG B N 1
ATOM 5149 C CA . ARG B 1 83 ? -1.681 2.461 -21.562 1 78.75 83 ARG B CA 1
ATOM 5150 C C . ARG B 1 83 ? -2.285 3.861 -21.594 1 78.75 83 ARG B C 1
ATOM 5152 O O . ARG B 1 83 ? -3.504 4.016 -21.484 1 78.75 83 ARG B O 1
ATOM 5159 N N . GLU B 1 84 ? -1.407 4.758 -21.812 1 74.62 84 GLU B N 1
ATOM 5160 C CA . GLU B 1 84 ? -1.851 6.148 -21.797 1 74.62 84 GLU B CA 1
ATOM 5161 C C . GLU B 1 84 ? -2.393 6.574 -23.156 1 74.62 84 GLU B C 1
ATOM 5163 O O . GLU B 1 84 ? -2.98 7.652 -23.281 1 74.62 84 GLU B O 1
ATOM 5168 N N . GLY B 1 85 ? -2.205 5.82 -24.156 1 81.31 85 GLY B N 1
ATOM 5169 C CA . GLY B 1 85 ? -2.713 6.109 -25.484 1 81.31 85 GLY B CA 1
ATOM 5170 C C . GLY B 1 85 ? -1.964 7.23 -26.188 1 81.31 85 GLY B C 1
ATOM 5171 O O . GLY B 1 85 ? -2.566 8.047 -26.875 1 81.31 85 GLY B O 1
ATOM 5172 N N . PHE B 1 86 ? -0.754 7.301 -26 1 83.19 86 PHE B N 1
ATOM 5173 C CA . PHE B 1 86 ? 0.057 8.312 -26.672 1 83.19 86 PHE B CA 1
ATOM 5174 C C . PHE B 1 86 ? 0.08 8.07 -28.172 1 83.19 86 PHE B C 1
ATOM 5176 O O . PHE B 1 86 ? 0.069 6.93 -28.625 1 83.19 86 PHE B O 1
ATOM 5183 N N . ASP B 1 87 ? 0.049 9.148 -28.875 1 87.56 87 ASP B N 1
ATOM 5184 C CA . ASP B 1 87 ? 0.167 9.023 -30.328 1 87.56 87 ASP B CA 1
ATOM 5185 C C . ASP B 1 87 ? 1.628 9.078 -30.766 1 87.56 87 ASP B C 1
ATOM 5187 O O . ASP B 1 87 ? 2.188 10.164 -30.953 1 87.56 87 ASP B O 1
ATOM 5191 N N . PHE B 1 88 ? 2.186 7.992 -31.125 1 91.12 88 PHE B N 1
ATOM 5192 C CA . PHE B 1 88 ? 3.592 7.906 -31.5 1 91.12 88 PHE B CA 1
ATOM 5193 C C . PHE B 1 88 ? 3.756 8.031 -33.031 1 91.12 88 PHE B C 1
ATOM 5195 O O . PHE B 1 88 ? 4.879 8.055 -33.531 1 91.12 88 PHE B O 1
ATOM 5202 N N . GLY B 1 89 ? 2.609 7.98 -33.688 1 90.88 89 GLY B N 1
ATOM 5203 C CA . GLY B 1 89 ? 2.652 8.164 -35.125 1 90.88 89 GLY B CA 1
ATOM 5204 C C . GLY B 1 89 ? 2.709 6.855 -35.906 1 90.88 89 GLY B C 1
ATOM 5205 O O . GLY B 1 89 ? 2.412 5.797 -35.344 1 90.88 89 GLY B O 1
ATOM 5206 N N . VAL B 1 90 ? 2.943 7.031 -37.312 1 92.88 90 VAL B N 1
ATOM 5207 C CA . VAL B 1 90 ? 2.955 5.887 -38.219 1 92.88 90 VAL B CA 1
ATOM 5208 C C . VAL B 1 90 ? 4.324 5.766 -38.875 1 92.88 90 VAL B C 1
ATOM 5210 O O . VAL B 1 90 ? 4.883 6.758 -39.344 1 92.88 90 VAL B O 1
ATOM 5213 N N . ARG B 1 91 ? 4.773 4.578 -38.844 1 92.81 91 ARG B N 1
ATOM 5214 C CA . ARG B 1 91 ? 6.078 4.332 -39.469 1 92.81 91 ARG B CA 1
ATOM 5215 C C . ARG B 1 91 ? 5.996 4.43 -40.969 1 92.81 91 ARG B C 1
ATOM 5217 O O . ARG B 1 91 ? 4.906 4.488 -41.531 1 92.81 91 ARG B O 1
ATOM 5224 N N . GLN B 1 92 ? 7.207 4.402 -41.562 1 88.06 92 GLN B N 1
ATOM 5225 C CA . GLN B 1 92 ? 7.285 4.523 -43 1 88.06 92 GLN B CA 1
ATOM 5226 C C . GLN B 1 92 ? 6.625 3.332 -43.688 1 88.06 92 GLN B C 1
ATOM 5228 O O . GLN B 1 92 ? 6.086 3.463 -44.781 1 88.06 92 GLN B O 1
ATOM 5233 N N . ASN B 1 93 ? 6.621 2.258 -43.031 1 90.38 93 ASN B N 1
ATOM 5234 C CA . ASN B 1 93 ? 6.031 1.054 -43.594 1 90.38 93 ASN B CA 1
ATOM 5235 C C . ASN B 1 93 ? 4.523 1.01 -43.375 1 90.38 93 ASN B C 1
ATOM 5237 O O . ASN B 1 93 ? 3.863 0.04 -43.75 1 90.38 93 ASN B O 1
ATOM 5241 N N . GLY B 1 94 ? 3.965 1.978 -42.719 1 90.69 94 GLY B N 1
ATOM 5242 C CA . GLY B 1 94 ? 2.525 2.094 -42.562 1 90.69 94 GLY B CA 1
ATOM 5243 C C . GLY B 1 94 ? 2.033 1.567 -41.219 1 90.69 94 GLY B C 1
ATOM 5244 O O . GLY B 1 94 ? 0.847 1.681 -40.906 1 90.69 94 GLY B O 1
ATOM 5245 N N . GLU B 1 95 ? 2.867 1.011 -40.5 1 91.62 95 GLU B N 1
ATOM 5246 C CA . GLU B 1 95 ? 2.453 0.451 -39.219 1 91.62 95 GLU B CA 1
ATOM 5247 C C . GLU B 1 95 ? 2.439 1.521 -38.125 1 91.62 95 GLU B C 1
ATOM 5249 O O . GLU B 1 95 ? 3.387 2.301 -38 1 91.62 95 GLU B O 1
ATOM 5254 N N . ARG B 1 96 ? 1.421 1.527 -37.406 1 92.38 96 ARG B N 1
ATOM 5255 C CA . ARG B 1 96 ? 1.31 2.467 -36.281 1 92.38 96 ARG B CA 1
ATOM 5256 C C . ARG B 1 96 ? 2.148 2.01 -35.094 1 92.38 96 ARG B C 1
ATOM 5258 O O . ARG B 1 96 ? 2.176 0.822 -34.781 1 92.38 96 ARG B O 1
ATOM 5265 N N . VAL B 1 97 ? 2.822 2.998 -34.469 1 93.94 97 VAL B N 1
ATOM 5266 C CA . VAL B 1 97 ? 3.576 2.697 -33.25 1 93.94 97 VAL B CA 1
ATOM 5267 C C . VAL B 1 97 ? 2.656 2.785 -32.031 1 93.94 97 VAL B C 1
ATOM 5269 O O . VAL B 1 97 ? 1.997 3.805 -31.812 1 93.94 97 VAL B O 1
ATOM 5272 N N . ASN B 1 98 ? 2.477 1.742 -31.312 1 93.94 98 ASN B N 1
ATOM 5273 C CA . ASN B 1 98 ? 1.614 1.664 -30.141 1 93.94 98 ASN B CA 1
ATOM 5274 C C . ASN B 1 98 ? 2.262 0.852 -29.016 1 93.94 98 ASN B C 1
ATOM 5276 O O . ASN B 1 98 ? 3.152 1.344 -28.328 1 93.94 98 ASN B O 1
ATOM 5280 N N . HIS B 1 99 ? 1.799 -0.4 -28.891 1 94.75 99 HIS B N 1
ATOM 5281 C CA . HIS B 1 99 ? 2.492 -1.303 -27.984 1 94.75 99 HIS B CA 1
ATOM 5282 C C . HIS B 1 99 ? 3.762 -1.86 -28.625 1 94.75 99 HIS B C 1
ATOM 5284 O O . HIS B 1 99 ? 3.895 -1.872 -29.844 1 94.75 99 HIS B O 1
ATOM 5290 N N . VAL B 1 100 ? 4.668 -2.252 -27.781 1 96.25 100 VAL B N 1
ATOM 5291 C CA . VAL B 1 100 ? 5.91 -2.816 -28.297 1 96.25 100 VAL B CA 1
ATOM 5292 C C . VAL B 1 100 ? 5.645 -4.211 -28.875 1 96.25 100 VAL B C 1
ATOM 5294 O O . VAL B 1 100 ? 4.949 -5.02 -28.25 1 96.25 100 VAL B O 1
ATOM 5297 N N . ASN B 1 101 ? 6.168 -4.434 -30.062 1 94.25 101 ASN B N 1
ATOM 5298 C CA . ASN B 1 101 ? 6.098 -5.773 -30.641 1 94.25 101 ASN B CA 1
ATOM 5299 C C . ASN B 1 101 ? 7.059 -6.734 -29.938 1 94.25 101 ASN B C 1
ATOM 5301 O O . ASN B 1 101 ? 8.266 -6.473 -29.875 1 94.25 101 ASN B O 1
ATOM 5305 N N . LEU B 1 102 ? 6.48 -7.844 -29.453 1 93.62 102 LEU B N 1
ATOM 5306 C CA . LEU B 1 102 ? 7.266 -8.797 -28.672 1 93.62 102 LEU B CA 1
ATOM 5307 C C . LEU B 1 102 ? 7.562 -10.055 -29.5 1 93.62 102 LEU B C 1
ATOM 5309 O O . LEU B 1 102 ? 6.93 -10.289 -30.531 1 93.62 102 LEU B O 1
ATOM 5313 N N . PRO B 1 103 ? 8.562 -10.789 -29.125 1 89.19 103 PRO B N 1
ATOM 5314 C CA . PRO B 1 103 ? 8.836 -12.047 -29.812 1 89.19 103 PRO B CA 1
ATOM 5315 C C . PRO B 1 103 ? 7.68 -13.039 -29.719 1 89.19 103 PRO B C 1
ATOM 5317 O O . PRO B 1 103 ? 6.895 -12.992 -28.781 1 89.19 103 PRO B O 1
ATOM 5320 N N . PRO B 1 104 ? 7.609 -13.914 -30.609 1 84 104 PRO B N 1
ATOM 5321 C CA . PRO B 1 104 ? 6.477 -14.844 -30.672 1 84 104 PRO B CA 1
ATOM 5322 C C . PRO B 1 104 ? 6.336 -15.688 -29.391 1 84 104 PRO B C 1
ATOM 5324 O O . PRO B 1 104 ? 5.223 -16.047 -29.016 1 84 104 PRO B O 1
ATOM 5327 N N . TRP B 1 105 ? 7.441 -16.016 -28.797 1 81.75 105 TRP B N 1
ATOM 5328 C CA . TRP B 1 105 ? 7.363 -16.859 -27.625 1 81.75 105 TRP B CA 1
ATOM 5329 C C . TRP B 1 105 ? 6.648 -16.141 -26.484 1 81.75 105 TRP B C 1
ATOM 5331 O O . TRP B 1 105 ? 6.219 -16.766 -25.516 1 81.75 105 TRP B O 1
ATOM 5341 N N . ALA B 1 106 ? 6.516 -14.852 -26.516 1 87.31 106 ALA B N 1
ATOM 5342 C CA . ALA B 1 106 ? 5.832 -14.078 -25.484 1 87.31 106 ALA B CA 1
ATOM 5343 C C . ALA B 1 106 ? 4.328 -14.016 -25.75 1 87.31 106 ALA B C 1
ATOM 5345 O O . ALA B 1 106 ? 3.564 -13.516 -24.922 1 87.31 106 ALA B O 1
ATOM 5346 N N . ARG B 1 107 ? 3.891 -14.461 -26.906 1 81.69 107 ARG B N 1
ATOM 5347 C CA . ARG B 1 107 ? 2.48 -14.516 -27.281 1 81.69 107 ARG B CA 1
ATOM 5348 C C . ARG B 1 107 ? 1.821 -13.148 -27.141 1 81.69 107 ARG B C 1
ATOM 5350 O O . ARG B 1 107 ? 0.72 -13.039 -26.594 1 81.69 107 ARG B O 1
ATOM 5357 N N . ASN B 1 108 ? 2.584 -12.109 -27.406 1 84.81 108 ASN B N 1
ATOM 5358 C CA . ASN B 1 108 ? 2.145 -10.719 -27.344 1 84.81 108 ASN B CA 1
ATOM 5359 C C . ASN B 1 108 ? 1.7 -10.328 -25.938 1 84.81 108 ASN B C 1
ATOM 5361 O O . ASN B 1 108 ? 0.807 -9.5 -25.781 1 84.81 108 ASN B O 1
ATOM 5365 N N . ASP B 1 109 ? 2.178 -11.047 -24.984 1 87.88 109 ASP B N 1
ATOM 5366 C CA . ASP B 1 109 ? 1.894 -10.773 -23.578 1 87.88 109 ASP B CA 1
ATOM 5367 C C . ASP B 1 109 ? 3.113 -10.18 -22.875 1 87.88 109 ASP B C 1
ATOM 5369 O O . ASP B 1 109 ? 4.074 -10.891 -22.578 1 87.88 109 ASP B O 1
ATOM 5373 N N . PRO B 1 110 ? 3 -8.852 -22.578 1 91.25 110 PRO B N 1
ATOM 5374 C CA . PRO B 1 110 ? 4.145 -8.211 -21.922 1 91.25 110 PRO B CA 1
ATOM 5375 C C . PRO B 1 110 ? 4.461 -8.82 -20.562 1 91.25 110 PRO B C 1
ATOM 5377 O O . PRO B 1 110 ? 5.629 -8.891 -20.172 1 91.25 110 PRO B O 1
ATOM 5380 N N . ARG B 1 111 ? 3.459 -9.227 -19.891 1 88.56 111 ARG B N 1
ATOM 5381 C CA . ARG B 1 111 ? 3.693 -9.852 -18.594 1 88.56 111 ARG B CA 1
ATOM 5382 C C . ARG B 1 111 ? 4.488 -11.148 -18.75 1 88.56 111 ARG B C 1
ATOM 5384 O O . ARG B 1 111 ? 5.465 -11.367 -18.016 1 88.56 111 ARG B O 1
ATOM 5391 N N . LEU B 1 112 ? 4.078 -11.969 -19.672 1 86.38 112 LEU B N 1
ATOM 5392 C CA . LEU B 1 112 ? 4.781 -13.227 -19.922 1 86.38 112 LEU B CA 1
ATOM 5393 C C . LEU B 1 112 ? 6.219 -12.961 -20.359 1 86.38 112 LEU B C 1
ATOM 5395 O O . LEU B 1 112 ? 7.145 -13.641 -19.906 1 86.38 112 LEU B O 1
ATOM 5399 N N . PHE B 1 113 ? 6.402 -11.984 -21.172 1 91.38 113 PHE B N 1
ATOM 5400 C CA . PHE B 1 113 ? 7.727 -11.586 -21.641 1 91.38 113 PHE B CA 1
ATOM 5401 C C . PHE B 1 113 ? 8.641 -11.281 -20.453 1 91.38 113 PHE B C 1
ATOM 5403 O O . PHE B 1 113 ? 9.766 -11.781 -20.391 1 91.38 113 PHE B O 1
ATOM 5410 N N . ILE B 1 114 ? 8.133 -10.492 -19.547 1 90.5 114 ILE B N 1
ATOM 5411 C CA . ILE B 1 114 ? 8.93 -10.039 -18.406 1 90.5 114 ILE B CA 1
ATOM 5412 C C . ILE B 1 114 ? 9.227 -11.219 -17.484 1 90.5 114 ILE B C 1
ATOM 5414 O O . ILE B 1 114 ? 10.352 -11.367 -17 1 90.5 114 ILE B O 1
ATOM 5418 N N . LEU B 1 115 ? 8.242 -12.039 -17.25 1 87 115 LEU B N 1
ATOM 5419 C CA . LEU B 1 115 ? 8.43 -13.18 -16.375 1 87 115 LEU B CA 1
ATOM 5420 C C . LEU B 1 115 ? 9.484 -14.133 -16.922 1 87 115 LEU B C 1
ATOM 5422 O O . LEU B 1 115 ? 10.336 -14.625 -16.172 1 87 115 LEU B O 1
ATOM 5426 N N . ILE B 1 116 ? 9.477 -14.383 -18.188 1 87.06 116 ILE B N 1
ATOM 5427 C CA . ILE B 1 116 ? 10.438 -15.273 -18.812 1 87.06 116 ILE B CA 1
ATOM 5428 C C . ILE B 1 116 ? 11.836 -14.656 -18.75 1 87.06 116 ILE B C 1
ATOM 5430 O O . ILE B 1 116 ? 12.812 -15.352 -18.469 1 87.06 116 ILE B O 1
ATOM 5434 N N . HIS B 1 117 ? 11.867 -13.398 -19 1 89.12 117 HIS B N 1
ATOM 5435 C CA . HIS B 1 117 ? 13.148 -12.703 -18.922 1 89.12 117 HIS B CA 1
ATOM 5436 C C . HIS B 1 117 ? 13.727 -12.781 -17.516 1 89.12 117 HIS B C 1
ATOM 5438 O O . HIS B 1 117 ? 14.93 -12.953 -17.344 1 89.12 117 HIS B O 1
ATOM 5444 N N . ARG B 1 118 ? 12.875 -12.609 -16.625 1 87.25 118 ARG B N 1
ATOM 5445 C CA . ARG B 1 118 ? 13.328 -12.688 -15.242 1 87.25 118 ARG B CA 1
ATOM 5446 C C . ARG B 1 118 ? 13.875 -14.078 -14.922 1 87.25 118 ARG B C 1
ATOM 5448 O O . ARG B 1 118 ? 14.93 -14.203 -14.289 1 87.25 118 ARG B O 1
ATOM 5455 N N . GLN B 1 119 ? 13.227 -15.07 -15.352 1 85.25 119 GLN B N 1
ATOM 5456 C CA . GLN B 1 119 ? 13.703 -16.438 -15.156 1 85.25 119 GLN B CA 1
ATOM 5457 C C . GLN B 1 119 ? 15.031 -16.672 -15.875 1 85.25 119 GLN B C 1
ATOM 5459 O O . GLN B 1 119 ? 15.898 -17.375 -15.375 1 85.25 119 GLN B O 1
ATOM 5464 N N . ALA B 1 120 ? 15.125 -16.125 -17.016 1 86.12 120 ALA B N 1
ATOM 5465 C CA . ALA B 1 120 ? 16.359 -16.266 -17.781 1 86.12 120 ALA B CA 1
ATOM 5466 C C . ALA B 1 120 ? 17.531 -15.625 -17.031 1 86.12 120 ALA B C 1
ATOM 5468 O O . ALA B 1 120 ? 18.625 -16.188 -17 1 86.12 120 ALA B O 1
ATOM 5469 N N . LEU B 1 121 ? 17.219 -14.484 -16.484 1 86.69 121 LEU B N 1
ATOM 5470 C CA . LEU B 1 121 ? 18.25 -13.789 -15.727 1 86.69 121 LEU B CA 1
ATOM 5471 C C . LEU B 1 121 ? 18.719 -14.641 -14.547 1 86.69 121 LEU B C 1
ATOM 5473 O O . LEU B 1 121 ? 19.906 -14.648 -14.211 1 86.69 121 LEU B O 1
ATOM 5477 N N . GLU B 1 122 ? 17.828 -15.422 -14.016 1 82.25 122 GLU B N 1
ATOM 5478 C CA . GLU B 1 122 ? 18.125 -16.203 -12.828 1 82.25 122 GLU B CA 1
ATOM 5479 C C . GLU B 1 122 ? 18.562 -17.625 -13.195 1 82.25 122 GLU B C 1
ATOM 5481 O O . GLU B 1 122 ? 18.703 -18.484 -12.328 1 82.25 122 GLU B O 1
ATOM 5486 N N . SER B 1 123 ? 18.75 -17.859 -14.438 1 81.81 123 SER B N 1
ATOM 5487 C CA . SER B 1 123 ? 19.156 -19.188 -14.906 1 81.81 123 SER B CA 1
ATOM 5488 C C . SER B 1 123 ? 20.578 -19.5 -14.492 1 81.81 123 SER B C 1
ATOM 5490 O O . SER B 1 123 ? 21.359 -18.609 -14.18 1 81.81 123 SER B O 1
ATOM 5492 N N . ASP B 1 124 ? 20.922 -20.766 -14.5 1 76.75 124 ASP B N 1
ATOM 5493 C CA . ASP B 1 124 ? 22.266 -21.219 -14.172 1 76.75 124 ASP B CA 1
ATOM 5494 C C . ASP B 1 124 ? 23.281 -20.688 -15.172 1 76.75 124 ASP B C 1
ATOM 5496 O O . ASP B 1 124 ? 24.406 -20.328 -14.797 1 76.75 124 ASP B O 1
ATOM 5500 N N . TYR B 1 125 ? 22.875 -20.641 -16.344 1 82 125 TYR B N 1
ATOM 5501 C CA . TYR B 1 125 ? 23.781 -20.156 -17.375 1 82 125 TYR B CA 1
ATOM 5502 C C . TYR B 1 125 ? 24.203 -18.719 -17.094 1 82 125 TYR B C 1
ATOM 5504 O O . TYR B 1 125 ? 25.391 -18.391 -17.125 1 82 125 TYR B O 1
ATOM 5512 N N . VAL B 1 126 ? 23.219 -17.875 -16.844 1 86.62 126 VAL B N 1
ATOM 5513 C CA . VAL B 1 126 ? 23.516 -16.469 -16.594 1 86.62 126 VAL B CA 1
ATOM 5514 C C . VAL B 1 126 ? 24.328 -16.328 -15.305 1 86.62 126 VAL B C 1
ATOM 5516 O O . VAL B 1 126 ? 25.281 -15.547 -15.242 1 86.62 126 VAL B O 1
ATOM 5519 N N . SER B 1 127 ? 23.969 -17.094 -14.32 1 83.94 127 SER B N 1
ATOM 5520 C CA . SER B 1 127 ? 24.703 -17.062 -13.055 1 83.94 127 SER B CA 1
ATOM 5521 C C . SER B 1 127 ? 26.172 -17.438 -13.258 1 83.94 127 SER B C 1
ATOM 5523 O O . SER B 1 127 ? 27.047 -16.844 -12.633 1 83.94 127 SER B O 1
ATOM 5525 N N . GLN B 1 128 ? 26.406 -18.328 -14.172 1 86.19 128 GLN B N 1
ATOM 5526 C CA . GLN B 1 128 ? 27.766 -18.797 -14.422 1 86.19 128 GLN B CA 1
ATOM 5527 C C . GLN B 1 128 ? 28.547 -17.812 -15.289 1 86.19 128 GLN B C 1
ATOM 5529 O O . GLN B 1 128 ? 29.766 -17.781 -15.242 1 86.19 128 GLN B O 1
ATOM 5534 N N . ASN B 1 129 ? 27.812 -17.031 -16.031 1 88.94 129 ASN B N 1
ATOM 5535 C CA . ASN B 1 129 ? 28.5 -16.25 -17.031 1 88.94 129 ASN B CA 1
ATOM 5536 C C . ASN B 1 129 ? 28.391 -14.75 -16.75 1 88.94 129 ASN B C 1
ATOM 5538 O O . ASN B 1 129 ? 28.969 -13.93 -17.469 1 88.94 129 ASN B O 1
ATOM 5542 N N . ILE B 1 130 ? 27.656 -14.367 -15.773 1 88.56 130 ILE B N 1
ATOM 5543 C CA . ILE B 1 130 ? 27.438 -12.953 -15.484 1 88.56 130 ILE B CA 1
ATOM 5544 C C . ILE B 1 130 ? 28.766 -12.281 -15.125 1 88.56 130 ILE B C 1
ATOM 5546 O O . ILE B 1 130 ? 28.906 -11.062 -15.258 1 88.56 130 ILE B O 1
ATOM 5550 N N . CYS B 1 131 ? 29.766 -13.047 -14.742 1 89.62 131 CYS B N 1
ATOM 5551 C CA . CYS B 1 131 ? 31.094 -12.531 -14.438 1 89.62 131 CYS B CA 1
ATOM 5552 C C . CYS B 1 131 ? 31.734 -11.891 -15.664 1 89.62 131 CYS B C 1
ATOM 5554 O O . CYS B 1 131 ? 32.5 -10.93 -15.547 1 89.62 131 CYS B O 1
ATOM 5556 N N . GLN B 1 132 ? 31.391 -12.414 -16.812 1 90.19 132 GLN B N 1
ATOM 5557 C CA . GLN B 1 132 ? 31.938 -11.852 -18.047 1 90.19 132 GLN B CA 1
ATOM 5558 C C . GLN B 1 132 ? 31.422 -10.43 -18.266 1 90.19 132 GLN B C 1
ATOM 5560 O O . GLN B 1 132 ? 32.188 -9.562 -18.734 1 90.19 132 GLN B O 1
ATOM 5565 N N . TRP B 1 133 ? 30.172 -10.227 -17.984 1 89 133 TRP B N 1
ATOM 5566 C CA . TRP B 1 133 ? 29.609 -8.883 -18.047 1 89 133 TRP B CA 1
ATOM 5567 C C . TRP B 1 133 ? 30.234 -7.973 -17 1 89 133 TRP B C 1
ATOM 5569 O O . TRP B 1 133 ? 30.547 -6.816 -17.297 1 89 133 TRP B O 1
ATOM 5579 N N . ILE B 1 134 ? 30.5 -8.445 -15.852 1 88.62 134 ILE B N 1
ATOM 5580 C CA . ILE B 1 134 ? 31.125 -7.688 -14.766 1 88.62 134 ILE B CA 1
ATOM 5581 C C . ILE B 1 134 ? 32.531 -7.273 -15.164 1 88.62 134 ILE B C 1
ATOM 5583 O O . ILE B 1 134 ? 32.938 -6.141 -14.914 1 88.62 134 ILE B O 1
ATOM 5587 N N . ASP B 1 135 ? 33.219 -8.133 -15.805 1 91.44 135 ASP B N 1
ATOM 5588 C CA . ASP B 1 135 ? 34.594 -7.848 -16.234 1 91.44 135 ASP B CA 1
ATOM 5589 C C . ASP B 1 135 ? 34.625 -6.688 -17.219 1 91.44 135 ASP B C 1
ATOM 5591 O O . ASP B 1 135 ? 35.562 -5.898 -17.219 1 91.44 135 ASP B O 1
ATOM 5595 N N . LEU B 1 136 ? 33.562 -6.582 -17.953 1 89.19 136 LEU B N 1
ATOM 5596 C CA . LEU B 1 136 ? 33.5 -5.531 -18.969 1 89.19 136 LEU B CA 1
ATOM 5597 C C . LEU B 1 136 ? 33.125 -4.191 -18.328 1 89.19 136 LEU B C 1
ATOM 5599 O O . LEU B 1 136 ? 33.719 -3.16 -18.656 1 89.19 136 LEU B O 1
ATOM 5603 N N . VAL B 1 137 ? 32.219 -4.258 -17.453 1 86.06 137 VAL B N 1
ATOM 5604 C CA . VAL B 1 137 ? 31.625 -3.02 -16.953 1 86.06 137 VAL B CA 1
ATOM 5605 C C . VAL B 1 137 ? 32.406 -2.521 -15.734 1 86.06 137 VAL B C 1
ATOM 5607 O O . VAL B 1 137 ? 32.719 -1.336 -15.648 1 86.06 137 VAL B O 1
ATOM 5610 N N . PHE B 1 138 ? 32.781 -3.443 -14.875 1 87.06 138 PHE B N 1
ATOM 5611 C CA . PHE B 1 138 ? 33.375 -3.045 -13.609 1 87.06 138 PHE B CA 1
ATOM 5612 C C . PHE B 1 138 ? 34.75 -3.67 -13.438 1 87.06 138 PHE B C 1
ATOM 5614 O O . PHE B 1 138 ? 35.469 -3.334 -12.5 1 87.06 138 PHE B O 1
ATOM 5621 N N . GLY B 1 139 ? 35.156 -4.508 -14.398 1 89.94 139 GLY B N 1
ATOM 5622 C CA . GLY B 1 139 ? 36.312 -5.344 -14.156 1 89.94 139 GLY B CA 1
ATOM 5623 C C . GLY B 1 139 ? 37.531 -4.957 -15 1 89.94 139 GLY B C 1
ATOM 5624 O O . GLY B 1 139 ? 37.594 -3.826 -15.492 1 89.94 139 GLY B O 1
ATOM 5625 N N . TYR B 1 140 ? 38.469 -5.906 -15.156 1 92.19 140 TYR B N 1
ATOM 5626 C CA . TYR B 1 140 ? 39.812 -5.68 -15.719 1 92.19 140 TYR B CA 1
ATOM 5627 C C . TYR B 1 140 ? 39.719 -5.379 -17.203 1 92.19 140 TYR B C 1
ATOM 5629 O O . TYR B 1 140 ? 40.688 -4.859 -17.797 1 92.19 140 TYR B O 1
ATOM 5637 N N . LYS B 1 141 ? 38.594 -5.57 -17.75 1 93.38 141 LYS B N 1
ATOM 5638 C CA . LYS B 1 141 ? 38.469 -5.332 -19.188 1 93.38 141 LYS B CA 1
ATOM 5639 C C . LYS B 1 141 ? 37.906 -3.939 -19.469 1 93.38 141 LYS B C 1
ATOM 5641 O O . LYS B 1 141 ? 37.531 -3.625 -20.594 1 93.38 141 LYS B O 1
ATOM 5646 N N . GLN B 1 142 ? 37.75 -3.154 -18.391 1 90.44 142 GLN B N 1
ATOM 5647 C CA . GLN B 1 142 ? 37.188 -1.815 -18.562 1 90.44 142 GLN B CA 1
ATOM 5648 C C . GLN B 1 142 ? 38.25 -0.841 -19.062 1 90.44 142 GLN B C 1
ATOM 5650 O O . GLN B 1 142 ? 37.938 0.095 -19.812 1 90.44 142 GLN B O 1
ATOM 5655 N N . LYS B 1 143 ? 39.5 -1.104 -18.656 1 88.94 143 LYS B N 1
ATOM 5656 C CA . LYS B 1 143 ? 40.594 -0.225 -19.062 1 88.94 143 LYS B CA 1
ATOM 5657 C C . LYS B 1 143 ? 41.844 -1.029 -19.438 1 88.94 143 LYS B C 1
ATOM 5659 O O . LYS B 1 143 ? 41.938 -2.221 -19.125 1 88.94 143 LYS B O 1
ATOM 5664 N N . GLY B 1 144 ? 42.75 -0.317 -20.156 1 88.69 144 GLY B N 1
ATOM 5665 C CA . GLY B 1 144 ? 44.031 -0.907 -20.469 1 88.69 144 GLY B CA 1
ATOM 5666 C C . GLY B 1 144 ? 44 -1.815 -21.688 1 88.69 144 GLY B C 1
ATOM 5667 O O . GLY B 1 144 ? 43.125 -1.672 -22.547 1 88.69 144 GLY B O 1
ATOM 5668 N N . LYS B 1 145 ? 45 -2.641 -21.828 1 92.25 145 LYS B N 1
ATOM 5669 C CA . LYS B 1 145 ? 45.156 -3.527 -22.969 1 92.25 145 LYS B CA 1
ATOM 5670 C C . LYS B 1 145 ? 44 -4.527 -23.062 1 92.25 145 LYS B C 1
ATOM 5672 O O . LYS B 1 145 ? 43.562 -4.867 -24.156 1 92.25 145 LYS B O 1
ATOM 5677 N N . ALA B 1 146 ? 43.562 -4.914 -21.906 1 93.75 146 ALA B N 1
ATOM 5678 C CA . ALA B 1 146 ? 42.469 -5.891 -21.875 1 93.75 146 ALA B CA 1
ATOM 5679 C C . ALA B 1 146 ? 41.188 -5.305 -22.469 1 93.75 146 ALA B C 1
ATOM 5681 O O . ALA B 1 146 ? 40.406 -6.023 -23.094 1 93.75 146 ALA B O 1
ATOM 5682 N N . SER B 1 147 ? 40.938 -4.047 -22.266 1 92.75 147 SER B N 1
ATOM 5683 C CA . SER B 1 147 ? 39.781 -3.389 -22.812 1 92.75 147 SER B CA 1
ATOM 5684 C C . SER B 1 147 ? 39.844 -3.297 -24.344 1 92.75 147 SER B C 1
ATOM 5686 O O . SER B 1 147 ? 38.844 -3.432 -25.031 1 92.75 147 SER B O 1
ATOM 5688 N N . VAL B 1 148 ? 41.031 -3.076 -24.844 1 92.69 148 VAL B N 1
ATOM 5689 C CA . VAL B 1 148 ? 41.25 -3.01 -26.297 1 92.69 148 VAL B CA 1
ATOM 5690 C C . VAL B 1 148 ? 40.969 -4.375 -26.922 1 92.69 148 VAL B C 1
ATOM 5692 O O . VAL B 1 148 ? 40.281 -4.473 -27.938 1 92.69 148 VAL B O 1
ATOM 5695 N N . GLN B 1 149 ? 41.5 -5.355 -26.25 1 92.75 149 GLN B N 1
ATOM 5696 C CA . GLN B 1 149 ? 41.312 -6.715 -26.75 1 92.75 149 GLN B CA 1
ATOM 5697 C C . GLN B 1 149 ? 39.844 -7.113 -26.719 1 92.75 149 GLN B C 1
ATOM 5699 O O . GLN B 1 149 ? 39.375 -7.855 -27.594 1 92.75 149 GLN B O 1
ATOM 5704 N N . ALA B 1 150 ? 39.125 -6.609 -25.781 1 92.38 150 ALA B N 1
ATOM 5705 C CA . ALA B 1 150 ? 37.719 -6.949 -25.609 1 92.38 150 ALA B CA 1
ATOM 5706 C C . ALA B 1 150 ? 36.812 -6 -26.406 1 92.38 150 ALA B C 1
ATOM 5708 O O . ALA B 1 150 ? 35.594 -6.078 -26.328 1 92.38 150 ALA B O 1
ATOM 5709 N N . ILE B 1 151 ? 37.406 -5.062 -27.094 1 87.75 151 ILE B N 1
ATOM 5710 C CA . ILE B 1 151 ? 36.688 -4.059 -27.875 1 87.75 151 ILE B CA 1
ATOM 5711 C C . ILE B 1 151 ? 35.719 -3.293 -26.969 1 87.75 151 ILE B C 1
ATOM 5713 O O . ILE B 1 151 ? 34.531 -3.135 -27.297 1 87.75 151 ILE B O 1
ATOM 5717 N N . ASN B 1 152 ? 36.219 -2.873 -25.859 1 89.44 152 ASN B N 1
ATOM 5718 C CA . ASN B 1 152 ? 35.438 -2.225 -24.812 1 89.44 152 ASN B CA 1
ATOM 5719 C C . ASN B 1 152 ? 36.031 -0.887 -24.406 1 89.44 152 ASN B C 1
ATOM 5721 O O . ASN B 1 152 ? 36.062 -0.554 -23.219 1 89.44 152 ASN B O 1
ATOM 5725 N N . VAL B 1 153 ? 36.531 -0.173 -25.375 1 87.44 153 VAL B N 1
ATOM 5726 C CA . VAL B 1 153 ? 37.156 1.12 -25.062 1 87.44 153 VAL B CA 1
ATOM 5727 C C . VAL B 1 153 ? 36.156 2.24 -25.391 1 87.44 153 VAL B C 1
ATOM 5729 O O . VAL B 1 153 ? 35.656 2.32 -26.5 1 87.44 153 VAL B O 1
ATOM 5732 N N . PHE B 1 154 ? 35.875 3.086 -24.422 1 84.69 154 PHE B N 1
ATOM 5733 C CA . PHE B 1 154 ? 34.969 4.211 -24.578 1 84.69 154 PHE B CA 1
ATOM 5734 C C . PHE B 1 154 ? 35.75 5.516 -24.734 1 84.69 154 PHE B C 1
ATOM 5736 O O . PHE B 1 154 ? 36.969 5.555 -24.531 1 84.69 154 PHE B O 1
ATOM 5743 N N . HIS B 1 155 ? 35 6.48 -25.188 1 78.44 155 HIS B N 1
ATOM 5744 C CA . HIS B 1 155 ? 35.625 7.793 -25.312 1 78.44 155 HIS B CA 1
ATOM 5745 C C . HIS B 1 155 ? 36.281 8.219 -24 1 78.44 155 HIS B C 1
ATOM 5747 O O . HIS B 1 155 ? 35.656 8.109 -22.938 1 78.44 155 HIS B O 1
ATOM 5753 N N . PRO B 1 156 ? 37.438 8.656 -24 1 77.75 156 PRO B N 1
ATOM 5754 C CA . PRO B 1 156 ? 38.219 8.945 -22.797 1 77.75 156 PRO B CA 1
ATOM 5755 C C . PRO B 1 156 ? 37.531 9.938 -21.875 1 77.75 156 PRO B C 1
ATOM 5757 O O . PRO B 1 156 ? 37.719 9.867 -20.641 1 77.75 156 PRO B O 1
ATOM 5760 N N . ALA B 1 157 ? 36.688 10.734 -22.438 1 74 157 ALA B N 1
ATOM 5761 C CA . ALA B 1 157 ? 36.062 11.781 -21.656 1 74 157 ALA B CA 1
ATOM 5762 C C . ALA B 1 157 ? 34.906 11.219 -20.828 1 74 157 ALA B C 1
ATOM 5764 O O . ALA B 1 157 ? 34.406 11.875 -19.906 1 74 157 ALA B O 1
ATOM 5765 N N . THR B 1 158 ? 34.562 10.023 -21.094 1 79 158 THR B N 1
ATOM 5766 C CA . THR B 1 158 ? 33.344 9.484 -20.453 1 79 158 THR B CA 1
ATOM 5767 C C . THR B 1 158 ? 33.719 8.586 -19.281 1 79 158 THR B C 1
ATOM 5769 O O . THR B 1 158 ? 32.844 8.094 -18.578 1 79 158 THR B O 1
ATOM 5772 N N . TYR B 1 159 ? 35 8.344 -19.047 1 80.94 159 TYR B N 1
ATOM 5773 C CA . TYR B 1 159 ? 35.375 7.477 -17.953 1 80.94 159 TYR B CA 1
ATOM 5774 C C . TYR B 1 159 ? 35.281 8.211 -16.609 1 80.94 159 TYR B C 1
ATOM 5776 O O . TYR B 1 159 ? 35.562 9.398 -16.531 1 80.94 159 TYR B O 1
ATOM 5784 N N . PHE B 1 160 ? 34.875 7.383 -15.672 1 78.75 160 PHE B N 1
ATOM 5785 C CA . PHE B 1 160 ? 34.688 7.93 -14.328 1 78.75 160 PHE B CA 1
ATOM 5786 C C . PHE B 1 160 ? 36 8.531 -13.828 1 78.75 160 PHE B C 1
ATOM 5788 O O . PHE B 1 160 ? 37.094 7.949 -14.031 1 78.75 160 PHE B O 1
ATOM 5795 N N . GLY B 1 161 ? 35.938 9.672 -13.156 1 66.56 161 GLY B N 1
ATOM 5796 C CA . GLY B 1 161 ? 37.125 10.281 -12.562 1 66.56 161 GLY B CA 1
ATOM 5797 C C . GLY B 1 161 ? 37.688 11.398 -13.414 1 66.56 161 GLY B C 1
ATOM 5798 O O . GLY B 1 161 ? 38.656 12.062 -13.008 1 66.56 161 GLY B O 1
ATOM 5799 N N . MET B 1 162 ? 37.25 11.492 -14.625 1 64.94 162 MET B N 1
ATOM 5800 C CA . MET B 1 162 ? 37.719 12.625 -15.414 1 64.94 162 MET B CA 1
ATOM 5801 C C . MET B 1 162 ? 37.375 13.945 -14.727 1 64.94 162 MET B C 1
ATOM 5803 O O . MET B 1 162 ? 36.25 14.188 -14.352 1 64.94 162 MET B O 1
ATOM 5807 N N . ASP B 1 163 ? 38.312 14.539 -14.195 1 66.38 163 ASP B N 1
ATOM 5808 C CA . ASP B 1 163 ? 38.156 15.82 -13.508 1 66.38 163 ASP B CA 1
ATOM 5809 C C . ASP B 1 163 ? 37.781 16.922 -14.492 1 66.38 163 ASP B C 1
ATOM 5811 O O . ASP B 1 163 ? 38.625 17.531 -15.133 1 66.38 163 ASP B O 1
ATOM 5815 N N . VAL B 1 164 ? 36.531 17.188 -14.68 1 71.19 164 VAL B N 1
ATOM 5816 C CA . VAL B 1 164 ? 36 18.188 -15.578 1 71.19 164 VAL B CA 1
ATOM 5817 C C . VAL B 1 164 ? 36.438 19.578 -15.133 1 71.19 164 VAL B C 1
ATOM 5819 O O . VAL B 1 164 ? 36.625 20.469 -15.969 1 71.19 164 VAL B O 1
ATOM 5822 N N . SER B 1 165 ? 36.75 19.672 -13.93 1 68.94 165 SER B N 1
ATOM 5823 C CA . SER B 1 165 ? 37.156 20.969 -13.391 1 68.94 165 SER B CA 1
ATOM 5824 C C . SER B 1 165 ? 38.594 21.328 -13.805 1 68.94 165 SER B C 1
ATOM 5826 O O . SER B 1 165 ? 38.969 22.5 -13.805 1 68.94 165 SER B O 1
ATOM 5828 N N . ALA B 1 166 ? 39.344 20.328 -14.172 1 68.12 166 ALA B N 1
ATOM 5829 C CA . ALA B 1 166 ? 40.719 20.562 -14.539 1 68.12 166 ALA B CA 1
ATOM 5830 C C . ALA B 1 166 ? 40.844 21.172 -15.938 1 68.12 166 ALA B C 1
ATOM 5832 O O . ALA B 1 166 ? 41.906 21.672 -16.328 1 68.12 166 ALA B O 1
ATOM 5833 N N . VAL B 1 167 ? 39.688 21.156 -16.562 1 73 167 VAL B N 1
ATOM 5834 C CA . VAL B 1 167 ? 39.688 21.766 -17.891 1 73 167 VAL B CA 1
ATOM 5835 C C . VAL B 1 167 ? 39.531 23.281 -17.766 1 73 167 VAL B C 1
ATOM 5837 O O . VAL B 1 167 ? 38.562 23.766 -17.203 1 73 167 VAL B O 1
ATOM 5840 N N . GLU B 1 168 ? 40.562 24.047 -18.094 1 75.75 168 GLU B N 1
ATOM 5841 C CA . GLU B 1 168 ? 40.656 25.484 -17.922 1 75.75 168 GLU B CA 1
ATOM 5842 C C . GLU B 1 168 ? 39.688 26.219 -18.844 1 75.75 168 GLU B C 1
ATOM 5844 O O . GLU B 1 168 ? 39.062 27.219 -18.453 1 75.75 168 GLU B O 1
ATOM 5849 N N . ASP B 1 169 ? 39.562 25.719 -20.062 1 77.69 169 ASP B N 1
ATOM 5850 C CA . ASP B 1 169 ? 38.688 26.391 -21.031 1 77.69 169 ASP B CA 1
ATOM 5851 C C . ASP B 1 169 ? 37.219 26.141 -20.703 1 77.69 169 ASP B C 1
ATOM 5853 O O . ASP B 1 169 ? 36.781 24.984 -20.672 1 77.69 169 ASP B O 1
ATOM 5857 N N . PRO B 1 170 ? 36.5 27.203 -20.328 1 80.19 170 PRO B N 1
ATOM 5858 C CA . PRO B 1 170 ? 35.094 27.047 -19.938 1 80.19 170 PRO B CA 1
ATOM 5859 C C . PRO B 1 170 ? 34.25 26.391 -21.016 1 80.19 170 PRO B C 1
ATOM 5861 O O . PRO B 1 170 ? 33.312 25.641 -20.703 1 80.19 170 PRO B O 1
ATOM 5864 N N . VAL B 1 171 ? 34.5 26.75 -22.25 1 76.75 171 VAL B N 1
ATOM 5865 C CA . VAL B 1 171 ? 33.75 26.172 -23.359 1 76.75 171 VAL B CA 1
ATOM 5866 C C . VAL B 1 171 ? 34 24.656 -23.438 1 76.75 171 VAL B C 1
ATOM 5868 O O . VAL B 1 171 ? 33.062 23.875 -23.594 1 76.75 171 VAL B O 1
ATOM 5871 N N . GLN B 1 172 ? 35.188 24.328 -23.219 1 77.25 172 GLN B N 1
ATOM 5872 C CA . GLN B 1 172 ? 35.562 22.922 -23.25 1 77.25 172 GLN B CA 1
ATOM 5873 C C . GLN B 1 172 ? 35 22.188 -22.031 1 77.25 172 GLN B C 1
ATOM 5875 O O . GLN B 1 172 ? 34.562 21.031 -22.141 1 77.25 172 GLN B O 1
ATOM 5880 N N . ARG B 1 173 ? 34.969 22.859 -20.969 1 80.75 173 ARG B N 1
ATOM 5881 C CA . ARG B 1 173 ? 34.438 22.281 -19.75 1 80.75 173 ARG B CA 1
ATOM 5882 C C . ARG B 1 173 ? 32.938 21.984 -19.906 1 80.75 173 ARG B C 1
ATOM 5884 O O . ARG B 1 173 ? 32.469 20.906 -19.547 1 80.75 173 ARG B O 1
ATOM 5891 N N . ARG B 1 174 ? 32.219 22.922 -20.359 1 78.31 174 ARG B N 1
ATOM 5892 C CA . ARG B 1 174 ? 30.797 22.75 -20.562 1 78.31 174 ARG B CA 1
ATOM 5893 C C . ARG B 1 174 ? 30.516 21.656 -21.578 1 78.31 174 ARG B C 1
ATOM 5895 O O . ARG B 1 174 ? 29.562 20.891 -21.438 1 78.31 174 ARG B O 1
ATOM 5902 N N . ALA B 1 175 ? 31.344 21.625 -22.594 1 76.31 175 ALA B N 1
ATOM 5903 C CA . ALA B 1 175 ? 31.188 20.594 -23.609 1 76.31 175 ALA B CA 1
ATOM 5904 C C . ALA B 1 175 ? 31.375 19.203 -23.016 1 76.31 175 ALA B C 1
ATOM 5906 O O . ALA B 1 175 ? 30.609 18.281 -23.328 1 76.31 175 ALA B O 1
ATOM 5907 N N . LEU B 1 176 ? 32.25 19.188 -22.109 1 76.5 176 LEU B N 1
ATOM 5908 C CA . LEU B 1 176 ? 32.562 17.906 -21.484 1 76.5 176 LEU B CA 1
ATOM 5909 C C . LEU B 1 176 ? 31.438 17.5 -20.531 1 76.5 176 LEU B C 1
ATOM 5911 O O . LEU B 1 176 ? 31.062 16.328 -20.484 1 76.5 176 LEU B O 1
ATOM 5915 N N . GLU B 1 177 ? 30.938 18.406 -19.859 1 77.81 177 GLU B N 1
ATOM 5916 C CA . GLU B 1 177 ? 29.812 18.141 -18.953 1 77.81 177 GLU B CA 1
ATOM 5917 C C . GLU B 1 177 ? 28.594 17.656 -19.719 1 77.81 177 GLU B C 1
ATOM 5919 O O . GLU B 1 177 ? 27.906 16.719 -19.281 1 77.81 177 GLU B O 1
ATOM 5924 N N . THR B 1 178 ? 28.344 18.234 -20.719 1 73.69 178 THR B N 1
ATOM 5925 C CA . THR B 1 178 ? 27.203 17.859 -21.562 1 73.69 178 THR B CA 1
ATOM 5926 C C . THR B 1 178 ? 27.406 16.469 -22.141 1 73.69 178 THR B C 1
ATOM 5928 O O . THR B 1 178 ? 26.453 15.688 -22.25 1 73.69 178 THR B O 1
ATOM 5931 N N . MET B 1 179 ? 28.609 16.234 -22.516 1 72.69 179 MET B N 1
ATOM 5932 C CA . MET B 1 179 ? 28.922 14.922 -23.062 1 72.69 179 MET B CA 1
ATOM 5933 C C . MET B 1 179 ? 28.656 13.82 -22.047 1 72.69 179 MET B C 1
ATOM 5935 O O . MET B 1 179 ? 28.062 12.797 -22.359 1 72.69 179 MET B O 1
ATOM 5939 N N . ILE B 1 180 ? 29.047 14.078 -20.906 1 73.06 180 ILE B N 1
ATOM 5940 C CA . ILE B 1 180 ? 28.891 13.102 -19.828 1 73.06 180 ILE B CA 1
ATOM 5941 C C . ILE B 1 180 ? 27.422 12.906 -19.516 1 73.06 180 ILE B C 1
ATOM 5943 O O . ILE B 1 180 ? 26.969 11.781 -19.312 1 73.06 180 ILE B O 1
ATOM 5947 N N . LYS B 1 181 ? 26.703 13.922 -19.578 1 72.75 181 LYS B N 1
ATOM 5948 C CA . LYS B 1 181 ? 25.281 13.867 -19.281 1 72.75 181 LYS B CA 1
ATOM 5949 C C . LYS B 1 181 ? 24.516 13.156 -20.391 1 72.75 181 LYS B C 1
ATOM 5951 O O . LYS B 1 181 ? 23.547 12.43 -20.109 1 72.75 181 LYS B O 1
ATOM 5956 N N . THR B 1 182 ? 24.969 13.289 -21.531 1 70.62 182 THR B N 1
ATOM 5957 C CA . THR B 1 182 ? 24.219 12.797 -22.688 1 70.62 182 THR B CA 1
ATOM 5958 C C . THR B 1 182 ? 24.688 11.398 -23.094 1 70.62 182 THR B C 1
ATOM 5960 O O . THR B 1 182 ? 23.859 10.531 -23.391 1 70.62 182 THR B O 1
ATOM 5963 N N . TYR B 1 183 ? 26.047 11.242 -23.062 1 72.69 183 TYR B N 1
ATOM 5964 C CA . TYR B 1 183 ? 26.578 9.992 -23.578 1 72.69 183 TYR B CA 1
ATOM 5965 C C . TYR B 1 183 ? 26.781 8.977 -22.453 1 72.69 183 TYR B C 1
ATOM 5967 O O . TYR B 1 183 ? 26.953 7.781 -22.719 1 72.69 183 TYR B O 1
ATOM 5975 N N . GLY B 1 184 ? 26.609 9.445 -21.297 1 76.62 184 GLY B N 1
ATOM 5976 C CA . GLY B 1 184 ? 26.766 8.555 -20.172 1 76.62 184 GLY B CA 1
ATOM 5977 C C . GLY B 1 184 ? 28.203 8.492 -19.656 1 76.62 184 GLY B C 1
ATOM 5978 O O . GLY B 1 184 ? 29.109 9.039 -20.281 1 76.62 184 GLY B O 1
ATOM 5979 N N . GLN B 1 185 ? 28.359 7.879 -18.469 1 76.69 185 GLN B N 1
ATOM 5980 C CA . GLN B 1 185 ? 29.672 7.754 -17.844 1 76.69 185 GLN B CA 1
ATOM 5981 C C . GLN B 1 185 ? 30 6.293 -17.547 1 76.69 185 GLN B C 1
ATOM 5983 O O . GLN B 1 185 ? 29.141 5.543 -17.062 1 76.69 185 GLN B O 1
ATOM 5988 N N . THR B 1 186 ? 31.219 5.965 -18.016 1 80.62 186 THR B N 1
ATOM 5989 C CA . THR B 1 186 ? 31.688 4.641 -17.625 1 80.62 186 THR B CA 1
ATOM 5990 C C . THR B 1 186 ? 31.859 4.547 -16.109 1 80.62 186 THR B C 1
ATOM 5992 O O . THR B 1 186 ? 32.5 5.418 -15.492 1 80.62 186 THR B O 1
ATOM 5995 N N . PRO B 1 187 ? 31.281 3.512 -15.578 1 78.44 187 PRO B N 1
ATOM 5996 C CA . PRO B 1 187 ? 31.359 3.404 -14.117 1 78.44 187 PRO B CA 1
ATOM 5997 C C . PRO B 1 187 ? 32.781 3.195 -13.617 1 78.44 187 PRO B C 1
ATOM 5999 O O . PRO B 1 187 ? 33.688 2.893 -14.414 1 78.44 187 PRO B O 1
ATOM 6002 N N . ARG B 1 188 ? 32.938 3.469 -12.328 1 79.94 188 ARG B N 1
ATOM 6003 C CA . ARG B 1 188 ? 34.219 3.24 -11.711 1 79.94 188 ARG B CA 1
ATOM 6004 C C . ARG B 1 188 ? 34.625 1.769 -11.781 1 79.94 188 ARG B C 1
ATOM 6006 O O . ARG B 1 188 ? 33.781 0.886 -11.586 1 79.94 188 ARG B O 1
ATOM 6013 N N . GLN B 1 189 ? 35.906 1.609 -12.203 1 85.19 189 GLN B N 1
ATOM 6014 C CA . GLN B 1 189 ? 36.406 0.238 -12.227 1 85.19 189 GLN B CA 1
ATOM 6015 C C . GLN B 1 189 ? 36.531 -0.325 -10.812 1 85.19 189 GLN B C 1
ATOM 6017 O O . GLN B 1 189 ? 37.219 0.26 -9.969 1 85.19 189 GLN B O 1
ATOM 6022 N N . LEU B 1 190 ? 35.969 -1.403 -10.516 1 80.62 190 LEU B N 1
ATOM 6023 C CA . LEU B 1 190 ? 35.938 -1.972 -9.172 1 80.62 190 LEU B CA 1
ATOM 6024 C C . LEU B 1 190 ? 36.938 -3.119 -9.047 1 80.62 190 LEU B C 1
ATOM 6026 O O . LEU B 1 190 ? 37.469 -3.355 -7.965 1 80.62 190 LEU B O 1
ATOM 6030 N N . PHE B 1 191 ? 37.25 -3.824 -10.164 1 86.12 191 PHE B N 1
ATOM 6031 C CA . PHE B 1 191 ? 38.062 -5.02 -10.102 1 86.12 191 PHE B CA 1
ATOM 6032 C C . PHE B 1 191 ? 39.188 -4.949 -11.133 1 86.12 191 PHE B C 1
ATOM 6034 O O . PHE B 1 191 ? 39 -4.465 -12.242 1 86.12 191 PHE B O 1
ATOM 6041 N N . GLN B 1 192 ? 40.344 -5.387 -10.734 1 88.44 192 GLN B N 1
ATOM 6042 C CA . GLN B 1 192 ? 41.469 -5.383 -11.633 1 88.44 192 GLN B CA 1
ATOM 6043 C C . GLN B 1 192 ? 41.75 -6.781 -12.172 1 88.44 192 GLN B C 1
ATOM 6045 O O . GLN B 1 192 ? 42.5 -6.938 -13.156 1 88.44 192 GLN B O 1
ATOM 6050 N N . SER B 1 193 ? 41.156 -7.727 -11.43 1 89.12 193 SER B N 1
ATOM 6051 C CA . SER B 1 193 ? 41.312 -9.117 -11.859 1 89.12 193 SER B CA 1
ATOM 6052 C C . SER B 1 193 ? 39.969 -9.695 -12.32 1 89.12 193 SER B C 1
ATOM 6054 O O . SER B 1 193 ? 38.906 -9.141 -12.023 1 89.12 193 SER B O 1
ATOM 6056 N N . ALA B 1 194 ? 40.125 -10.812 -13 1 89.38 194 ALA B N 1
ATOM 6057 C CA . ALA B 1 194 ? 38.938 -11.461 -13.539 1 89.38 194 ALA B CA 1
ATOM 6058 C C . ALA B 1 194 ? 38 -11.898 -12.414 1 89.38 194 ALA B C 1
ATOM 6060 O O . ALA B 1 194 ? 38.438 -12.438 -11.398 1 89.38 194 ALA B O 1
ATOM 6061 N N . HIS B 1 195 ? 36.781 -11.555 -12.578 1 87.88 195 HIS B N 1
ATOM 6062 C CA . HIS B 1 195 ? 35.75 -11.969 -11.609 1 87.88 195 HIS B CA 1
ATOM 6063 C C . HIS B 1 195 ? 35.5 -13.469 -11.68 1 87.88 195 HIS B C 1
ATOM 6065 O O . HIS B 1 195 ? 35.406 -14.031 -12.773 1 87.88 195 HIS B O 1
ATOM 6071 N N . ALA B 1 196 ? 35.375 -14.07 -10.57 1 84.88 196 ALA B N 1
ATOM 6072 C CA . ALA B 1 196 ? 35.219 -15.523 -10.508 1 84.88 196 ALA B CA 1
ATOM 6073 C C . ALA B 1 196 ? 33.844 -15.953 -10.945 1 84.88 196 ALA B C 1
ATOM 6075 O O . ALA B 1 196 ? 32.844 -15.273 -10.672 1 84.88 196 ALA B O 1
ATOM 6076 N N . SER B 1 197 ? 33.812 -17 -11.695 1 84.81 197 SER B N 1
ATOM 6077 C CA . SER B 1 197 ? 32.531 -17.578 -12.109 1 84.81 197 SER B CA 1
ATOM 6078 C C . SER B 1 197 ? 31.938 -18.438 -11.008 1 84.81 197 SER B C 1
ATOM 6080 O O . SER B 1 197 ? 32.688 -19.047 -10.219 1 84.81 197 SER B O 1
ATOM 6082 N N . ARG B 1 198 ? 30.703 -18.375 -10.773 1 76.81 198 ARG B N 1
ATOM 6083 C CA . ARG B 1 198 ? 30.031 -19.266 -9.836 1 76.81 198 ARG B CA 1
ATOM 6084 C C . ARG B 1 198 ? 30.078 -20.719 -10.312 1 76.81 198 ARG B C 1
ATOM 6086 O O . ARG B 1 198 ? 29.844 -20.984 -11.492 1 76.81 198 ARG B O 1
ATOM 6093 N N . PRO B 1 199 ? 30.672 -21.547 -9.398 1 68.38 199 PRO B N 1
ATOM 6094 C CA . PRO B 1 199 ? 30.719 -22.953 -9.828 1 68.38 199 PRO B CA 1
ATOM 6095 C C . PRO B 1 199 ? 29.328 -23.516 -10.086 1 68.38 199 PRO B C 1
ATOM 6097 O O . PRO B 1 199 ? 28.359 -23.109 -9.445 1 68.38 199 PRO B O 1
ATOM 6100 N N . GLY B 1 200 ? 29.125 -23.797 -11.242 1 56.94 200 GLY B N 1
ATOM 6101 C CA . GLY B 1 200 ? 27.859 -24.406 -11.602 1 56.94 200 GLY B CA 1
ATOM 6102 C C . GLY B 1 200 ? 27.422 -25.484 -10.633 1 56.94 200 GLY B C 1
ATOM 6103 O O . GLY B 1 200 ? 28.266 -26.141 -10.016 1 56.94 200 GLY B O 1
ATOM 6104 N N . SER B 1 201 ? 26.516 -25.281 -9.859 1 48.22 201 SER B N 1
ATOM 6105 C CA . SER B 1 201 ? 26 -26.406 -9.102 1 48.22 201 SER B CA 1
ATOM 6106 C C . SER B 1 201 ? 25.938 -27.672 -9.969 1 48.22 201 SER B C 1
ATOM 6108 O O . SER B 1 201 ? 25.391 -27.641 -11.078 1 48.22 201 SER B O 1
ATOM 6110 N N . ARG B 1 202 ? 27.031 -28.625 -9.992 1 43.47 202 ARG B N 1
ATOM 6111 C CA . ARG B 1 202 ? 26.844 -29.953 -10.547 1 43.47 202 ARG B CA 1
ATOM 6112 C C . ARG B 1 202 ? 25.5 -30.531 -10.141 1 43.47 202 ARG B C 1
ATOM 6114 O O . ARG B 1 202 ? 25.312 -30.969 -9 1 43.47 202 ARG B O 1
ATOM 6121 N N . LEU B 1 203 ? 24.531 -29.969 -10.438 1 38.28 203 LEU B N 1
ATOM 6122 C CA . LEU B 1 203 ? 23.375 -30.812 -10.234 1 38.28 203 LEU B CA 1
ATOM 6123 C C . LEU B 1 203 ? 23.625 -32.219 -10.789 1 38.28 203 LEU B C 1
ATOM 6125 O O . LEU B 1 203 ? 23.953 -32.375 -11.961 1 38.28 203 LEU B O 1
ATOM 6129 N N . SER B 1 204 ? 24.297 -33.094 -10.055 1 33.91 204 SER B N 1
ATOM 6130 C CA . SER B 1 204 ? 24.141 -34.531 -10.289 1 33.91 204 SER B CA 1
ATOM 6131 C C . SER B 1 204 ? 22.688 -34.875 -10.656 1 33.91 204 SER B C 1
ATOM 6133 O O . SER B 1 204 ? 21.828 -34.938 -9.781 1 33.91 204 SER B O 1
ATOM 6135 N N . ILE B 1 205 ? 22.172 -34.312 -11.609 1 35.28 205 ILE B N 1
ATOM 6136 C CA . ILE B 1 205 ? 20.906 -34.844 -12.125 1 35.28 205 ILE B CA 1
ATOM 6137 C C . ILE B 1 205 ? 21.078 -36.344 -12.438 1 35.28 205 ILE B C 1
ATOM 6139 O O . ILE B 1 205 ? 21.078 -36.719 -13.609 1 35.28 205 ILE B O 1
ATOM 6143 N N . GLU B 1 206 ? 22.062 -37.062 -11.969 1 32.34 206 GLU B N 1
ATOM 6144 C CA . GLU B 1 206 ? 21.953 -38.469 -12.383 1 32.34 206 GLU B CA 1
ATOM 6145 C C . GLU B 1 206 ? 20.578 -39.031 -12.016 1 32.34 206 GLU B C 1
ATOM 6147 O O . GLU B 1 206 ? 20.312 -40.219 -12.242 1 32.34 206 GLU B O 1
ATOM 6152 N N . GLY B 1 207 ? 19.953 -38.562 -10.969 1 31.09 207 GLY B N 1
ATOM 6153 C CA . GLY B 1 207 ? 18.812 -39.438 -10.711 1 31.09 207 GLY B CA 1
ATOM 6154 C C . GLY B 1 207 ? 17.766 -39.406 -11.805 1 31.09 207 GLY B C 1
ATOM 6155 O O . GLY B 1 207 ? 17.625 -38.375 -12.5 1 31.09 207 GLY B O 1
ATOM 6156 N N . GLU B 1 208 ? 17.438 -40.562 -12.469 1 28.12 208 GLU B N 1
ATOM 6157 C CA . GLU B 1 208 ? 16.469 -40.906 -13.508 1 28.12 208 GLU B CA 1
ATOM 6158 C C . GLU B 1 208 ? 15.203 -40.094 -13.383 1 28.12 208 GLU B C 1
ATOM 6160 O O . GLU B 1 208 ? 14.43 -40.25 -12.438 1 28.12 208 GLU B O 1
ATOM 6165 N N . LEU B 1 209 ? 15.258 -38.906 -13.602 1 31.44 209 LEU B N 1
ATOM 6166 C CA . LEU B 1 209 ? 13.93 -38.312 -13.773 1 31.44 209 LEU B CA 1
ATOM 6167 C C . LEU B 1 209 ? 13.086 -39.156 -14.727 1 31.44 209 LEU B C 1
ATOM 6169 O O . LEU B 1 209 ? 13.531 -39.5 -15.812 1 31.44 209 LEU B O 1
ATOM 6173 N N . PRO B 1 210 ? 12.211 -40.062 -14.266 1 29.86 210 PRO B N 1
ATOM 6174 C CA . PRO B 1 210 ? 11.508 -40.875 -15.273 1 29.86 210 PRO B CA 1
ATOM 6175 C C . PRO B 1 210 ? 11.125 -40.062 -16.516 1 29.86 210 PRO B C 1
ATOM 6177 O O . PRO B 1 210 ? 10.844 -38.844 -16.406 1 29.86 210 PRO B O 1
ATOM 6180 N N . ALA B 1 211 ? 11.609 -40.438 -17.797 1 30.19 211 ALA B N 1
ATOM 6181 C CA . ALA B 1 211 ? 11.414 -40.062 -19.188 1 30.19 211 ALA B CA 1
ATOM 6182 C C . ALA B 1 211 ? 10.016 -39.469 -19.406 1 30.19 211 ALA B C 1
ATOM 6184 O O . ALA B 1 211 ? 9.805 -38.688 -20.328 1 30.19 211 ALA B O 1
ATOM 6185 N N . ALA B 1 212 ? 9.062 -40.125 -18.75 1 28.08 212 ALA B N 1
ATOM 6186 C CA . ALA B 1 212 ? 7.68 -39.906 -19.156 1 28.08 212 ALA B CA 1
ATOM 6187 C C . ALA B 1 212 ? 7.266 -38.469 -18.891 1 28.08 212 ALA B C 1
ATOM 6189 O O . ALA B 1 212 ? 6.32 -37.969 -19.516 1 28.08 212 ALA B O 1
ATOM 6190 N N . VAL B 1 213 ? 7.902 -37.906 -17.938 1 28.56 213 VAL B N 1
ATOM 6191 C CA . VAL B 1 213 ? 7.375 -36.625 -17.531 1 28.56 213 VAL B CA 1
ATOM 6192 C C . VAL B 1 213 ? 7.906 -35.531 -18.469 1 28.56 213 VAL B C 1
ATOM 6194 O O . VAL B 1 213 ? 7.383 -34.406 -18.5 1 28.56 213 VAL B O 1
ATOM 6197 N N . GLY B 1 214 ? 9.062 -35.812 -19.234 1 28.39 214 GLY B N 1
ATOM 6198 C CA . GLY B 1 214 ? 9.688 -34.938 -20.234 1 28.39 214 GLY B CA 1
ATOM 6199 C C . GLY B 1 214 ? 8.875 -34.812 -21.5 1 28.39 214 GLY B C 1
ATOM 6200 O O . GLY B 1 214 ? 9.102 -33.906 -22.297 1 28.39 214 GLY B O 1
ATOM 6201 N N . LEU B 1 215 ? 8.383 -35.969 -21.953 1 27.39 215 LEU B N 1
ATOM 6202 C CA . LEU B 1 215 ? 7.652 -36.031 -23.219 1 27.39 215 LEU B CA 1
ATOM 6203 C C . LEU B 1 215 ? 6.469 -35.062 -23.203 1 27.39 215 LEU B C 1
ATOM 6205 O O . LEU B 1 215 ? 6.176 -34.438 -24.219 1 27.39 215 LEU B O 1
ATOM 6209 N N . LEU B 1 216 ? 5.789 -35.031 -21.984 1 27.7 216 LEU B N 1
ATOM 6210 C CA . LEU B 1 216 ? 4.586 -34.188 -22.016 1 27.7 216 LEU B CA 1
ATOM 6211 C C . LEU B 1 216 ? 4.949 -32.719 -22.078 1 27.7 216 LEU B C 1
ATOM 6213 O O . LEU B 1 216 ? 4.203 -31.906 -22.641 1 27.7 216 LEU B O 1
ATOM 6217 N N . VAL B 1 217 ? 6.109 -32.406 -21.656 1 29.33 217 VAL B N 1
ATOM 6218 C CA . VAL B 1 217 ? 6.582 -31.047 -21.781 1 29.33 217 VAL B CA 1
ATOM 6219 C C . VAL B 1 217 ? 7.023 -30.797 -23.234 1 29.33 217 VAL B C 1
ATOM 6221 O O . VAL B 1 217 ? 6.832 -29.688 -23.75 1 29.33 217 VAL B O 1
ATOM 6224 N N . GLN B 1 218 ? 7.59 -31.844 -23.969 1 29.2 218 GLN B N 1
ATOM 6225 C CA . GLN B 1 218 ? 8.062 -31.734 -25.344 1 29.2 218 GLN B CA 1
ATOM 6226 C C . GLN B 1 218 ? 6.895 -31.625 -26.328 1 29.2 218 GLN B C 1
ATOM 6228 O O . GLN B 1 218 ? 7.004 -30.984 -27.359 1 29.2 218 GLN B O 1
ATOM 6233 N N . PHE B 1 219 ? 5.82 -32.469 -26.109 1 29.72 219 PHE B N 1
ATOM 6234 C CA . PHE B 1 219 ? 4.738 -32.5 -27.078 1 29.72 219 PHE B CA 1
ATOM 6235 C C . PHE B 1 219 ? 3.992 -31.188 -27.141 1 29.72 219 PHE B C 1
ATOM 6237 O O . PHE B 1 219 ? 3.248 -30.922 -28.094 1 29.72 219 PHE B O 1
ATOM 6244 N N . ALA B 1 220 ? 3.998 -30.438 -25.938 1 28.28 220 ALA B N 1
ATOM 6245 C CA . ALA B 1 220 ? 3.111 -29.281 -26.062 1 28.28 220 ALA B CA 1
ATOM 6246 C C . ALA B 1 220 ? 3.615 -28.312 -27.125 1 28.28 220 ALA B C 1
ATOM 6248 O O . ALA B 1 220 ? 2.928 -27.344 -27.469 1 28.28 220 ALA B O 1
ATOM 6249 N N . PHE B 1 221 ? 5.047 -28.422 -27.375 1 30.14 221 PHE B N 1
ATOM 6250 C CA . PHE B 1 221 ? 5.555 -27.562 -28.438 1 30.14 221 PHE B CA 1
ATOM 6251 C C . PHE B 1 221 ? 5.547 -28.312 -29.766 1 30.14 221 PHE B C 1
ATOM 6253 O O . PHE B 1 221 ? 6.258 -27.922 -30.703 1 30.14 221 PHE B O 1
ATOM 6260 N N . ARG B 1 222 ? 5.246 -29.844 -29.797 1 27.67 222 ARG B N 1
ATOM 6261 C CA . ARG B 1 222 ? 5.383 -30.469 -31.094 1 27.67 222 ARG B CA 1
ATOM 6262 C C . ARG B 1 222 ? 4.344 -29.922 -32.094 1 27.67 222 ARG B C 1
ATOM 6264 O O . ARG B 1 222 ? 3.164 -29.812 -31.734 1 27.67 222 ARG B O 1
ATOM 6271 N N . GLU B 1 223 ? 4.785 -29.578 -33.219 1 28.5 223 GLU B N 1
ATOM 6272 C CA . GLU B 1 223 ? 4.066 -29.453 -34.469 1 28.5 223 GLU B CA 1
ATOM 6273 C C . GLU B 1 223 ? 3.123 -30.625 -34.688 1 28.5 223 GLU B C 1
ATOM 6275 O O . GLU B 1 223 ? 3.236 -31.656 -34.031 1 28.5 223 GLU B O 1
ATOM 6280 N N . THR B 1 224 ? 2.736 -31.016 -35.906 1 27.66 224 THR B N 1
ATOM 6281 C CA . THR B 1 224 ? 1.735 -31.766 -36.656 1 27.66 224 THR B CA 1
ATOM 6282 C C . THR B 1 224 ? 1.803 -33.25 -36.281 1 27.66 224 THR B C 1
ATOM 6284 O O . THR B 1 224 ? 0.771 -33.906 -36.062 1 27.66 224 THR B O 1
ATOM 6287 N N . LYS B 1 225 ? 2.434 -34.281 -36.906 1 28.72 225 LYS B N 1
ATOM 6288 C CA . LYS B 1 225 ? 1.75 -35.406 -37.562 1 28.72 225 LYS B CA 1
ATOM 6289 C C . LYS B 1 225 ? 1.444 -36.531 -36.594 1 28.72 225 LYS B C 1
ATOM 6291 O O . LYS B 1 225 ? 0.333 -37.062 -36.562 1 28.72 225 LYS B O 1
ATOM 6296 N N . GLU B 1 226 ? 2.438 -37.5 -36.125 1 28.05 226 GLU B N 1
ATOM 6297 C CA . GLU B 1 226 ? 2.01 -38.906 -36.094 1 28.05 226 GLU B CA 1
ATOM 6298 C C . GLU B 1 226 ? 1.229 -39.219 -34.844 1 28.05 226 GLU B C 1
ATOM 6300 O O . GLU B 1 226 ? 1.268 -38.438 -33.875 1 28.05 226 GLU B O 1
ATOM 6305 N N . GLN B 1 227 ? 1.332 -40.469 -34.156 1 28.73 227 GLN B N 1
ATOM 6306 C CA . GLN B 1 227 ? 0.555 -41.469 -33.438 1 28.73 227 GLN B CA 1
ATOM 6307 C C . GLN B 1 227 ? 0.359 -41.094 -31.969 1 28.73 227 GLN B C 1
ATOM 6309 O O . GLN B 1 227 ? 1.322 -40.75 -31.281 1 28.73 227 GLN B O 1
ATOM 6314 N N . VAL B 1 228 ? -0.845 -40.812 -31.422 1 30.19 228 VAL B N 1
ATOM 6315 C CA . VAL B 1 228 ? -1.663 -40.469 -30.266 1 30.19 228 VAL B CA 1
ATOM 6316 C C . VAL B 1 228 ? -1.236 -41.312 -29.062 1 30.19 228 VAL B C 1
ATOM 6318 O O . VAL B 1 228 ? -1.922 -41.344 -28.047 1 30.19 228 VAL B O 1
ATOM 6321 N N . LYS B 1 229 ? -0.317 -42.281 -28.781 1 29.58 229 LYS B N 1
ATOM 6322 C CA . LYS B 1 229 ? -1.021 -43.094 -27.797 1 29.58 229 LYS B CA 1
ATOM 6323 C C . LYS B 1 229 ? -1.31 -42.281 -26.531 1 29.58 229 LYS B C 1
ATOM 6325 O O . LYS B 1 229 ? -2.439 -42.281 -26.031 1 29.58 229 LYS B O 1
ATOM 6330 N N . GLU B 1 230 ? -0.556 -42.281 -25.359 1 32.97 230 GLU B N 1
ATOM 6331 C CA . GLU B 1 230 ? -0.491 -42.188 -23.906 1 32.97 230 GLU B CA 1
ATOM 6332 C C . GLU B 1 230 ? -0.48 -40.75 -23.438 1 32.97 230 GLU B C 1
ATOM 6334 O O . GLU B 1 230 ? 0.06 -39.875 -24.109 1 32.97 230 GLU B O 1
ATOM 6339 N N . VAL B 1 231 ? -1.054 -40.125 -22.125 1 33.34 231 VAL B N 1
ATOM 6340 C CA . VAL B 1 231 ? -1.896 -39 -21.75 1 33.34 231 VAL B CA 1
ATOM 6341 C C . VAL B 1 231 ? -1.082 -37.719 -21.812 1 33.34 231 VAL B C 1
ATOM 6343 O O . VAL B 1 231 ? -0.122 -37.531 -21.047 1 33.34 231 VAL B O 1
ATOM 6346 N N . THR B 1 232 ? -0.86 -36.906 -22.828 1 32.66 232 THR B N 1
ATOM 6347 C CA . THR B 1 232 ? -0.09 -35.812 -23.422 1 32.66 232 THR B CA 1
ATOM 6348 C C . THR B 1 232 ? -0.37 -34.5 -22.719 1 32.66 232 THR B C 1
ATOM 6350 O O . THR B 1 232 ? -1.357 -33.812 -23.016 1 32.66 232 THR B O 1
ATOM 6353 N N . TYR B 1 233 ? -0.484 -34.281 -21.297 1 34.09 233 TYR B N 1
ATOM 6354 C CA . TYR B 1 233 ? -0.81 -32.906 -20.953 1 34.09 233 TYR B CA 1
ATOM 6355 C C . TYR B 1 233 ? 0.193 -31.938 -21.594 1 34.09 233 TYR B C 1
ATOM 6357 O O . TYR B 1 233 ? 1.395 -32.219 -21.609 1 34.09 233 TYR B O 1
ATOM 6365 N N . PRO B 1 234 ? -0.227 -30.984 -22.422 1 38.09 234 PRO B N 1
ATOM 6366 C CA . PRO B 1 234 ? 0.586 -30.031 -23.188 1 38.09 234 PRO B CA 1
ATOM 6367 C C . PRO B 1 234 ? 1.427 -29.125 -22.281 1 38.09 234 PRO B C 1
ATOM 6369 O O . PRO B 1 234 ? 1.05 -28.875 -21.141 1 38.09 234 PRO B O 1
ATOM 6372 N N . SER B 1 235 ? 2.705 -29.203 -22.375 1 43.78 235 SER B N 1
ATOM 6373 C CA . SER B 1 235 ? 3.596 -28.234 -21.734 1 43.78 235 SER B CA 1
ATOM 6374 C C . SER B 1 235 ? 3.045 -26.828 -21.828 1 43.78 235 SER B C 1
ATOM 6376 O O . SER B 1 235 ? 2.467 -26.438 -22.844 1 43.78 235 SER B O 1
ATOM 6378 N N . PRO B 1 236 ? 2.877 -26.203 -20.672 1 43.25 236 PRO B N 1
ATOM 6379 C CA . PRO B 1 236 ? 2.266 -24.875 -20.75 1 43.25 236 PRO B CA 1
ATOM 6380 C C . PRO B 1 236 ? 2.859 -24.016 -21.859 1 43.25 236 PRO B C 1
ATOM 6382 O O . PRO B 1 236 ? 2.137 -23.25 -22.5 1 43.25 236 PRO B O 1
ATOM 6385 N N . LEU B 1 237 ? 4.227 -23.641 -21.797 1 49.44 237 LEU B N 1
ATOM 6386 C CA . LEU B 1 237 ? 4.699 -22.75 -22.844 1 49.44 237 LEU B CA 1
ATOM 6387 C C . LEU B 1 237 ? 5.418 -23.531 -23.938 1 49.44 237 LEU B C 1
ATOM 6389 O O . LEU B 1 237 ? 6.09 -24.531 -23.656 1 49.44 237 LEU B O 1
ATOM 6393 N N . SER B 1 238 ? 5.227 -23.484 -25.266 1 49.41 238 SER B N 1
ATOM 6394 C CA . SER B 1 238 ? 5.637 -24.266 -26.438 1 49.41 238 SER B CA 1
ATOM 6395 C C . SER B 1 238 ? 7.145 -24.219 -26.641 1 49.41 238 SER B C 1
ATOM 6397 O O . SER B 1 238 ? 7.75 -25.188 -27.094 1 49.41 238 SER B O 1
ATOM 6399 N N . TRP B 1 239 ? 7.883 -23.188 -26.359 1 54.94 239 TRP B N 1
ATOM 6400 C CA . TRP B 1 239 ? 9.203 -23.094 -26.984 1 54.94 239 TRP B CA 1
ATOM 6401 C C . TRP B 1 239 ? 10.25 -22.672 -25.953 1 54.94 239 TRP B C 1
ATOM 6403 O O . TRP B 1 239 ? 11.43 -22.516 -26.297 1 54.94 239 TRP B O 1
ATOM 6413 N N . ILE B 1 240 ? 9.883 -22.469 -24.719 1 65.19 240 ILE B N 1
ATOM 6414 C CA . ILE B 1 240 ? 10.906 -21.938 -23.828 1 65.19 240 ILE B CA 1
ATOM 6415 C C . ILE B 1 240 ? 11.469 -23.078 -22.969 1 65.19 240 ILE B C 1
ATOM 6417 O O . ILE B 1 240 ? 10.719 -23.844 -22.375 1 65.19 240 ILE B O 1
ATOM 6421 N N . LYS B 1 241 ? 12.82 -23.312 -23.109 1 67 241 LYS B N 1
ATOM 6422 C CA . LYS B 1 241 ? 13.508 -24.328 -22.328 1 67 241 LYS B CA 1
ATOM 6423 C C . LYS B 1 241 ? 14.164 -23.734 -21.078 1 67 241 LYS B C 1
ATOM 6425 O O . LYS B 1 241 ? 14.633 -22.594 -21.109 1 67 241 LYS B O 1
ATOM 6430 N N . GLY B 1 242 ? 14.133 -24.516 -20 1 71 242 GLY B N 1
ATOM 6431 C CA . GLY B 1 242 ? 14.922 -24.172 -18.828 1 71 242 GLY B CA 1
ATOM 6432 C C . GLY B 1 242 ? 14.133 -23.406 -17.781 1 71 242 GLY B C 1
ATOM 6433 O O . GLY B 1 242 ? 14.711 -22.797 -16.875 1 71 242 GLY B O 1
ATOM 6434 N N . LEU B 1 243 ? 12.906 -23.453 -18 1 77.69 243 LEU B N 1
ATOM 6435 C CA . LEU B 1 243 ? 12.102 -22.797 -16.969 1 77.69 243 LEU B CA 1
ATOM 6436 C C . LEU B 1 243 ? 12.07 -23.625 -15.695 1 77.69 243 LEU B C 1
ATOM 6438 O O . LEU B 1 243 ? 12.008 -24.859 -15.742 1 77.69 243 LEU B O 1
ATOM 6442 N N . LYS B 1 244 ? 12.125 -22.938 -14.578 1 80.81 244 LYS B N 1
ATOM 6443 C CA . LYS B 1 244 ? 12.102 -23.578 -13.266 1 80.81 244 LYS B CA 1
ATOM 6444 C C . LYS B 1 244 ? 10.727 -23.453 -12.609 1 80.81 244 LYS B C 1
ATOM 6446 O O . LYS B 1 244 ? 10.125 -22.391 -12.617 1 80.81 244 LYS B O 1
ATOM 6451 N N . TRP B 1 245 ? 10.125 -24.469 -12.062 1 80.38 245 TRP B N 1
ATOM 6452 C CA . TRP B 1 245 ? 8.766 -24.516 -11.531 1 80.38 245 TRP B CA 1
ATOM 6453 C C . TRP B 1 245 ? 8.781 -24.547 -10.008 1 80.38 245 TRP B C 1
ATOM 6455 O O . TRP B 1 245 ? 7.734 -24.375 -9.367 1 80.38 245 TRP B O 1
ATOM 6465 N N . GLY B 1 246 ? 9.805 -24.672 -9.359 1 79.44 246 GLY B N 1
ATOM 6466 C CA . GLY B 1 246 ? 9.875 -24.766 -7.91 1 79.44 246 GLY B CA 1
ATOM 6467 C C . GLY B 1 246 ? 9.773 -26.188 -7.398 1 79.44 246 GLY B C 1
ATOM 6468 O O . GLY B 1 246 ? 9.742 -27.141 -8.188 1 79.44 246 GLY B O 1
ATOM 6469 N N . GLU B 1 247 ? 9.594 -26.297 -6.031 1 80.12 247 GLU B N 1
ATOM 6470 C CA . GLU B 1 247 ? 9.648 -27.609 -5.406 1 80.12 247 GLU B CA 1
ATOM 6471 C C . GLU B 1 247 ? 8.328 -27.953 -4.734 1 80.12 247 GLU B C 1
ATOM 6473 O O . GLU B 1 247 ? 8.289 -28.781 -3.82 1 80.12 247 GLU B O 1
ATOM 6478 N N . TYR B 1 248 ? 7.293 -27.328 -5.145 1 87.06 248 TYR B N 1
ATOM 6479 C CA . TYR B 1 248 ? 5.996 -27.641 -4.559 1 87.06 248 TYR B CA 1
ATOM 6480 C C . TYR B 1 248 ? 5.484 -29 -5.043 1 87.06 248 TYR B C 1
ATOM 6482 O O . TYR B 1 248 ? 5.945 -29.516 -6.062 1 87.06 248 TYR B O 1
ATOM 6490 N N . VAL B 1 249 ? 4.551 -29.562 -4.258 1 88.5 249 VAL B N 1
ATOM 6491 C CA . VAL B 1 249 ? 3.955 -30.844 -4.629 1 88.5 249 VAL B CA 1
ATOM 6492 C C . VAL B 1 249 ? 3.24 -30.703 -5.969 1 88.5 249 VAL B C 1
ATOM 6494 O O . VAL B 1 249 ? 2.428 -29.797 -6.16 1 88.5 249 VAL B O 1
ATOM 6497 N N . GLY B 1 250 ? 3.57 -31.578 -6.906 1 87 250 GLY B N 1
ATOM 6498 C CA . GLY B 1 250 ? 2.951 -31.547 -8.227 1 87 250 GLY B CA 1
ATOM 6499 C C . GLY B 1 250 ? 3.74 -30.75 -9.234 1 87 250 GLY B C 1
ATOM 6500 O O . GLY B 1 250 ? 3.375 -30.688 -10.414 1 87 250 GLY B O 1
ATOM 6501 N N . SER B 1 251 ? 4.812 -30.125 -8.734 1 85.44 251 SER B N 1
ATOM 6502 C CA . SER B 1 251 ? 5.672 -29.375 -9.648 1 85.44 251 SER B CA 1
ATOM 6503 C C . SER B 1 251 ? 6.219 -30.266 -10.75 1 85.44 251 SER B C 1
ATOM 6505 O O . SER B 1 251 ? 6.59 -31.422 -10.5 1 85.44 251 SER B O 1
ATOM 6507 N N . PRO B 1 252 ? 6.25 -29.719 -11.984 1 79.75 252 PRO B N 1
ATOM 6508 C CA . PRO B 1 252 ? 6.828 -30.5 -13.086 1 79.75 252 PRO B CA 1
ATOM 6509 C C . PRO B 1 252 ? 8.297 -30.859 -12.844 1 79.75 252 PRO B C 1
ATOM 6511 O O . PRO B 1 252 ? 8.812 -31.797 -13.445 1 79.75 252 PRO B O 1
ATOM 6514 N N . SER B 1 253 ? 8.898 -30.094 -12.016 1 75.31 253 SER B N 1
ATOM 6515 C CA . SER B 1 253 ? 10.312 -30.312 -11.727 1 75.31 253 SER B CA 1
ATOM 6516 C C . SER B 1 253 ? 10.5 -31.281 -10.562 1 75.31 253 SER B C 1
ATOM 6518 O O . SER B 1 253 ? 11.625 -31.578 -10.164 1 75.31 253 SER B O 1
ATOM 6520 N N . ALA B 1 254 ? 9.422 -31.75 -9.992 1 77.81 254 ALA B N 1
ATOM 6521 C CA . ALA B 1 254 ? 9.477 -32.656 -8.836 1 77.81 254 ALA B CA 1
ATOM 6522 C C . ALA B 1 254 ? 8.852 -34 -9.156 1 77.81 254 ALA B C 1
ATOM 6524 O O . ALA B 1 254 ? 8.102 -34.125 -10.125 1 77.81 254 ALA B O 1
ATOM 6525 N N . PRO B 1 255 ? 9.289 -35.031 -8.367 1 79.69 255 PRO B N 1
ATOM 6526 C CA . PRO B 1 255 ? 8.68 -36.344 -8.586 1 79.69 255 PRO B CA 1
ATOM 6527 C C . PRO B 1 255 ? 7.164 -36.344 -8.383 1 79.69 255 PRO B C 1
ATOM 6529 O O . PRO B 1 255 ? 6.613 -35.375 -7.852 1 79.69 255 PRO B O 1
ATOM 6532 N N . VAL B 1 256 ? 6.594 -37.406 -8.828 1 82.56 256 VAL B N 1
ATOM 6533 C CA . VAL B 1 256 ? 5.148 -37.562 -8.742 1 82.56 256 VAL B CA 1
ATOM 6534 C C . VAL B 1 256 ? 4.711 -37.562 -7.281 1 82.56 256 VAL B C 1
ATOM 6536 O O . VAL B 1 256 ? 5.363 -38.156 -6.43 1 82.56 256 VAL B O 1
ATOM 6539 N N . PRO B 1 257 ? 3.645 -36.844 -7.082 1 88.25 257 PRO B N 1
ATOM 6540 C CA . PRO B 1 257 ? 3.15 -36.812 -5.703 1 88.25 257 PRO B CA 1
ATOM 6541 C C . PRO B 1 257 ? 2.66 -38.156 -5.199 1 88.25 257 PRO B C 1
ATOM 6543 O O . PRO B 1 257 ? 2.088 -38.938 -5.969 1 88.25 257 PRO B O 1
ATOM 6546 N N . VAL B 1 258 ? 2.908 -38.406 -3.955 1 89.81 258 VAL B N 1
ATOM 6547 C CA . VAL B 1 258 ? 2.434 -39.625 -3.314 1 89.81 258 VAL B CA 1
ATOM 6548 C C . VAL B 1 258 ? 1.667 -39.281 -2.041 1 89.81 258 VAL B C 1
ATOM 6550 O O . VAL B 1 258 ? 1.905 -38.25 -1.432 1 89.81 258 VAL B O 1
ATOM 6553 N N . VAL B 1 259 ? 0.724 -40.188 -1.661 1 90.12 259 VAL B N 1
ATOM 6554 C CA . VAL B 1 259 ? -0.057 -39.969 -0.446 1 90.12 259 VAL B CA 1
ATOM 6555 C C . VAL B 1 259 ? 0.792 -40.312 0.778 1 90.12 259 VAL B C 1
ATOM 6557 O O . VAL B 1 259 ? 1.354 -41.406 0.872 1 90.12 259 VAL B O 1
ATOM 6560 N N . CYS B 1 260 ? 0.925 -39.375 1.667 1 87.19 260 CYS B N 1
ATOM 6561 C CA . CYS B 1 260 ? 1.733 -39.625 2.855 1 87.19 260 CYS B CA 1
ATOM 6562 C C . CYS B 1 260 ? 0.866 -39.656 4.105 1 87.19 260 CYS B C 1
ATOM 6564 O O . CYS B 1 260 ? 1.318 -40.094 5.168 1 87.19 260 CYS B O 1
ATOM 6566 N N . PHE B 1 261 ? -0.239 -39.188 3.986 1 84.31 261 PHE B N 1
ATOM 6567 C CA . PHE B 1 261 ? -1.171 -39.125 5.105 1 84.31 261 PHE B CA 1
ATOM 6568 C C . PHE B 1 261 ? -2.611 -39.188 4.617 1 84.31 261 PHE B C 1
ATOM 6570 O O . PHE B 1 261 ? -2.943 -38.625 3.566 1 84.31 261 PHE B O 1
ATOM 6577 N N . SER B 1 262 ? -3.479 -40.031 5.191 1 89.06 262 SER B N 1
ATOM 6578 C CA . SER B 1 262 ? -4.91 -40.094 4.922 1 89.06 262 SER B CA 1
ATOM 6579 C C . SER B 1 262 ? -5.703 -40.406 6.188 1 89.06 262 SER B C 1
ATOM 6581 O O . SER B 1 262 ? -5.473 -41.406 6.84 1 89.06 262 SER B O 1
ATOM 6583 N N . GLN B 1 263 ? -6.582 -39.5 6.555 1 90.31 263 GLN B N 1
ATOM 6584 C CA . GLN B 1 263 ? -7.332 -39.688 7.793 1 90.31 263 GLN B CA 1
ATOM 6585 C C . GLN B 1 263 ? -8.766 -39.188 7.645 1 90.31 263 GLN B C 1
ATOM 6587 O O . GLN B 1 263 ? -8.992 -38.031 7.297 1 90.31 263 GLN B O 1
ATOM 6592 N N . PRO B 1 264 ? -9.711 -40.094 7.871 1 91.38 264 PRO B N 1
ATOM 6593 C CA . PRO B 1 264 ? -11.102 -39.625 7.926 1 91.38 264 PRO B CA 1
ATOM 6594 C C . PRO B 1 264 ? -11.445 -38.938 9.242 1 91.38 264 PRO B C 1
ATOM 6596 O O . PRO B 1 264 ? -10.992 -39.375 10.305 1 91.38 264 PRO B O 1
ATOM 6599 N N . HIS B 1 265 ? -12.195 -37.906 9.32 1 89.75 265 HIS B N 1
ATOM 6600 C CA . HIS B 1 265 ? -12.539 -37.188 10.539 1 89.75 265 HIS B CA 1
ATOM 6601 C C . HIS B 1 265 ? -14.047 -37.156 10.758 1 89.75 265 HIS B C 1
ATOM 6603 O O . HIS B 1 265 ? -14.523 -36.688 11.797 1 89.75 265 HIS B O 1
ATOM 6609 N N . GLY B 1 266 ? -14.812 -37.625 9.82 1 87.94 266 GLY B N 1
ATOM 6610 C CA . GLY B 1 266 ? -16.25 -37.812 9.992 1 87.94 266 GLY B CA 1
ATOM 6611 C C . GLY B 1 266 ? -17.031 -36.531 9.805 1 87.94 266 GLY B C 1
ATOM 6612 O O . GLY B 1 266 ? -18.25 -36.5 10 1 87.94 266 GLY B O 1
ATOM 6613 N N . GLU B 1 267 ? -16.406 -35.375 9.68 1 90.44 267 GLU B N 1
ATOM 6614 C CA . GLU B 1 267 ? -17.047 -34.094 9.484 1 90.44 267 GLU B CA 1
ATOM 6615 C C . GLU B 1 267 ? -16.375 -33.312 8.352 1 90.44 267 GLU B C 1
ATOM 6617 O O . GLU B 1 267 ? -15.156 -33.344 8.211 1 90.44 267 GLU B O 1
ATOM 6622 N N . ARG B 1 268 ? -17.328 -32.656 7.629 1 91.12 268 ARG B N 1
ATOM 6623 C CA . ARG B 1 268 ? -16.828 -31.828 6.527 1 91.12 268 ARG B CA 1
ATOM 6624 C C . ARG B 1 268 ? -16.125 -30.578 7.047 1 91.12 268 ARG B C 1
ATOM 6626 O O . ARG B 1 268 ? -16.672 -29.844 7.875 1 91.12 268 ARG B O 1
ATOM 6633 N N . PHE B 1 269 ? -14.953 -30.391 6.535 1 91.12 269 PHE B N 1
ATOM 6634 C CA . PHE B 1 269 ? -14.219 -29.188 6.922 1 91.12 269 PHE B CA 1
ATOM 6635 C C . PHE B 1 269 ? -14.648 -27.984 6.086 1 91.12 269 PHE B C 1
ATOM 6637 O O . PHE B 1 269 ? -15.07 -28.156 4.934 1 91.12 269 PHE B O 1
ATOM 6644 N N . GLY B 1 270 ? -14.578 -26.859 6.645 1 90.25 270 GLY B N 1
ATOM 6645 C CA . GLY B 1 270 ? -14.766 -25.625 5.898 1 90.25 270 GLY B CA 1
ATOM 6646 C C . GLY B 1 270 ? -13.508 -25.141 5.203 1 90.25 270 GLY B C 1
ATOM 6647 O O . GLY B 1 270 ? -13.547 -24.766 4.027 1 90.25 270 GLY B O 1
ATOM 6648 N N . PHE B 1 271 ? -12.406 -25.188 6.039 1 90.56 271 PHE B N 1
ATOM 6649 C CA . PHE B 1 271 ? -11.172 -24.625 5.5 1 90.56 271 PHE B CA 1
ATOM 6650 C C . PHE B 1 271 ? -9.961 -25.344 6.086 1 90.56 271 PHE B C 1
ATOM 6652 O O . PHE B 1 271 ? -9.961 -25.734 7.258 1 90.56 271 PHE B O 1
ATOM 6659 N N . LEU B 1 272 ? -8.984 -25.578 5.152 1 92.38 272 LEU B N 1
ATOM 6660 C CA . LEU B 1 272 ? -7.648 -25.969 5.59 1 92.38 272 LEU B CA 1
ATOM 6661 C C . LEU B 1 272 ? -6.711 -24.766 5.602 1 92.38 272 LEU B C 1
ATOM 6663 O O . LEU B 1 272 ? -6.734 -23.953 4.684 1 92.38 272 LEU B O 1
ATOM 6667 N N . GLN B 1 273 ? -5.996 -24.641 6.621 1 89.81 273 GLN B N 1
ATOM 6668 C CA . GLN B 1 273 ? -5.098 -23.484 6.746 1 89.81 273 GLN B CA 1
ATOM 6669 C C . GLN B 1 273 ? -3.689 -23.938 7.129 1 89.81 273 GLN B C 1
ATOM 6671 O O . GLN B 1 273 ? -3.51 -24.703 8.078 1 89.81 273 GLN B O 1
ATOM 6676 N N . ALA B 1 274 ? -2.76 -23.531 6.309 1 89 274 ALA B N 1
ATOM 6677 C CA . ALA B 1 274 ? -1.357 -23.766 6.641 1 89 274 ALA B CA 1
ATOM 6678 C C . ALA B 1 274 ? -0.829 -22.688 7.59 1 89 274 ALA B C 1
ATOM 6680 O O . ALA B 1 274 ? -1.139 -21.5 7.434 1 89 274 ALA B O 1
ATOM 6681 N N . LEU B 1 275 ? -0.152 -23.094 8.594 1 82 275 LEU B N 1
ATOM 6682 C CA . LEU B 1 275 ? 0.423 -22.172 9.57 1 82 275 LEU B CA 1
ATOM 6683 C C . LEU B 1 275 ? 1.924 -22.016 9.352 1 82 275 LEU B C 1
ATOM 6685 O O . LEU B 1 275 ? 2.59 -22.938 8.898 1 82 275 LEU B O 1
ATOM 6689 N N . PRO B 1 276 ? 2.412 -20.859 9.773 1 74.44 276 PRO B N 1
ATOM 6690 C CA . PRO B 1 276 ? 3.857 -20.656 9.648 1 74.44 276 PRO B CA 1
ATOM 6691 C C . PRO B 1 276 ? 4.668 -21.625 10.508 1 74.44 276 PRO B C 1
ATOM 6693 O O . PRO B 1 276 ? 5.859 -21.812 10.266 1 74.44 276 PRO B O 1
ATOM 6696 N N . THR B 1 277 ? 4.117 -22.234 11.516 1 69.69 277 THR B N 1
ATOM 6697 C CA . THR B 1 277 ? 4.777 -23.219 12.367 1 69.69 277 THR B CA 1
ATOM 6698 C C . THR B 1 277 ? 4.859 -24.562 11.672 1 69.69 277 THR B C 1
ATOM 6700 O O . THR B 1 277 ? 5.223 -25.578 12.289 1 69.69 277 THR B O 1
ATOM 6703 N N . ARG B 1 278 ? 4.492 -24.719 10.445 1 75.12 278 ARG B N 1
ATOM 6704 C CA . ARG B 1 278 ? 4.527 -25.906 9.594 1 75.12 278 ARG B CA 1
ATOM 6705 C C . ARG B 1 278 ? 3.316 -26.797 9.836 1 75.12 278 ARG B C 1
ATOM 6707 O O . ARG B 1 278 ? 3.129 -27.812 9.156 1 75.12 278 ARG B O 1
ATOM 6714 N N . ALA B 1 279 ? 2.531 -26.375 10.75 1 81.44 279 ALA B N 1
ATOM 6715 C CA . ALA B 1 279 ? 1.323 -27.156 11.008 1 81.44 279 ALA B CA 1
ATOM 6716 C C . ALA B 1 279 ? 0.217 -26.797 10.023 1 81.44 279 ALA B C 1
ATOM 6718 O O . ALA B 1 279 ? 0.265 -25.75 9.375 1 81.44 279 ALA B O 1
ATOM 6719 N N . ILE B 1 280 ? -0.68 -27.75 9.805 1 90.38 280 ILE B N 1
ATOM 6720 C CA . ILE B 1 280 ? -1.884 -27.547 9.008 1 90.38 280 ILE B CA 1
ATOM 6721 C C . ILE B 1 280 ? -3.119 -27.688 9.891 1 90.38 280 ILE B C 1
ATOM 6723 O O . ILE B 1 280 ? -3.219 -28.609 10.695 1 90.38 280 ILE B O 1
ATOM 6727 N N . CYS B 1 281 ? -3.998 -26.766 9.797 1 90.69 281 CYS B N 1
ATOM 6728 C CA . CYS B 1 281 ? -5.223 -26.812 10.594 1 90.69 281 CYS B CA 1
ATOM 6729 C C . CYS B 1 281 ? -6.438 -27.031 9.703 1 90.69 281 CYS B C 1
ATOM 6731 O O . CYS B 1 281 ? -6.555 -26.438 8.633 1 90.69 281 CYS B O 1
ATOM 6733 N N . GLY B 1 282 ? -7.191 -28.016 10.062 1 93.25 282 GLY B N 1
ATOM 6734 C CA . GLY B 1 282 ? -8.523 -28.156 9.492 1 93.25 282 GLY B CA 1
ATOM 6735 C C . GLY B 1 282 ? -9.609 -27.547 10.352 1 93.25 282 GLY B C 1
ATOM 6736 O O . GLY B 1 282 ? -9.742 -27.875 11.531 1 93.25 282 GLY B O 1
ATOM 6737 N N . LEU B 1 283 ? -10.359 -26.656 9.797 1 92.62 283 LEU B N 1
ATOM 6738 C CA . LEU B 1 283 ? -11.391 -25.938 10.531 1 92.62 283 LEU B CA 1
ATOM 6739 C C . LEU B 1 283 ? -12.781 -26.328 10.031 1 92.62 283 LEU B C 1
ATOM 6741 O O . LEU B 1 283 ? -13.016 -26.391 8.828 1 92.62 283 LEU B O 1
ATOM 6745 N N . SER B 1 284 ? -13.625 -26.578 10.992 1 93.31 284 SER B N 1
ATOM 6746 C CA . SER B 1 284 ? -15.016 -26.875 10.641 1 93.31 284 SER B CA 1
ATOM 6747 C C . SER B 1 284 ? -15.672 -25.672 9.953 1 93.31 284 SER B C 1
ATOM 6749 O O . SER B 1 284 ? -15.094 -24.594 9.914 1 93.31 284 SER B O 1
ATOM 6751 N N . ARG B 1 285 ? -16.828 -26 9.328 1 92.19 285 ARG B N 1
ATOM 6752 C CA . ARG B 1 285 ? -17.609 -24.922 8.727 1 92.19 285 ARG B CA 1
ATOM 6753 C C . ARG B 1 285 ? -17.969 -23.859 9.773 1 92.19 285 ARG B C 1
ATOM 6755 O O . ARG B 1 285 ? -18.281 -24.203 10.914 1 92.19 285 ARG B O 1
ATOM 6762 N N . ASN B 1 286 ? -17.938 -22.641 9.469 1 93.62 286 ASN B N 1
ATOM 6763 C CA . ASN B 1 286 ? -18.266 -21.484 10.297 1 93.62 286 ASN B CA 1
ATOM 6764 C C . ASN B 1 286 ? -17.234 -21.297 11.414 1 93.62 286 ASN B C 1
ATOM 6766 O O . ASN B 1 286 ? -17.594 -20.859 12.516 1 93.62 286 ASN B O 1
ATOM 6770 N N . PHE B 1 287 ? -16.062 -21.812 11.195 1 93.19 287 PHE B N 1
ATOM 6771 C CA . PHE B 1 287 ? -14.945 -21.578 12.102 1 93.19 287 PHE B CA 1
ATOM 6772 C C . PHE B 1 287 ? -13.938 -20.625 11.469 1 93.19 287 PHE B C 1
ATOM 6774 O O . PHE B 1 287 ? -13.734 -20.641 10.258 1 93.19 287 PHE B O 1
ATOM 6781 N N . CYS B 1 288 ? -13.367 -19.812 12.219 1 93.56 288 CYS B N 1
ATOM 6782 C CA . CYS B 1 288 ? -12.242 -18.969 11.828 1 93.56 288 CYS B CA 1
ATOM 6783 C C . CYS B 1 288 ? -11.141 -19.016 12.891 1 93.56 288 CYS B C 1
ATOM 6785 O O . CYS B 1 288 ? -11.422 -18.891 14.086 1 93.56 288 CYS B O 1
ATOM 6787 N N . LEU B 1 289 ? -9.945 -19.266 12.445 1 91.75 289 LEU B N 1
ATOM 6788 C CA . LEU B 1 289 ? -8.812 -19.312 13.359 1 91.75 289 LEU B CA 1
ATOM 6789 C C . LEU B 1 289 ? -8.234 -17.922 13.594 1 91.75 289 LEU B C 1
ATOM 6791 O O . LEU B 1 289 ? -7.836 -17.234 12.641 1 91.75 289 LEU B O 1
ATOM 6795 N N . LEU B 1 290 ? -8.273 -17.516 14.812 1 90.5 290 LEU B N 1
ATOM 6796 C CA . LEU B 1 290 ? -7.629 -16.266 15.211 1 90.5 290 LEU B CA 1
ATOM 6797 C C . LEU B 1 290 ? -6.262 -16.531 15.828 1 90.5 290 LEU B C 1
ATOM 6799 O O . LEU B 1 290 ? -6.145 -17.344 16.75 1 90.5 290 LEU B O 1
ATOM 6803 N N . MET B 1 291 ? -5.312 -15.953 15.219 1 86.19 291 MET B N 1
ATOM 6804 C CA . MET B 1 291 ? -3.977 -16.172 15.766 1 86.19 291 MET B CA 1
ATOM 6805 C C . MET B 1 291 ? -3.156 -14.891 15.734 1 86.19 291 MET B C 1
ATOM 6807 O O . MET B 1 291 ? -3.389 -14.023 14.898 1 86.19 291 MET B O 1
ATOM 6811 N N . THR B 1 292 ? -2.367 -14.797 16.672 1 78.19 292 THR B N 1
ATOM 6812 C CA . THR B 1 292 ? -1.324 -13.781 16.672 1 78.19 292 THR B CA 1
ATOM 6813 C C . THR B 1 292 ? 0.053 -14.414 16.844 1 78.19 292 THR B C 1
ATOM 6815 O O . THR B 1 292 ? 0.194 -15.445 17.5 1 78.19 292 THR B O 1
ATOM 6818 N N . TYR B 1 293 ? 0.834 -14.023 16.078 1 65.12 293 TYR B N 1
ATOM 6819 C CA . TYR B 1 293 ? 2.166 -14.617 16.078 1 65.12 293 TYR B CA 1
ATOM 6820 C C . TYR B 1 293 ? 3.148 -13.758 16.859 1 65.12 293 TYR B C 1
ATOM 6822 O O . TYR B 1 293 ? 2.949 -12.547 17 1 65.12 293 TYR B O 1
ATOM 6830 N N . SER B 1 294 ? 3.752 -14.562 17.734 1 53.12 294 SER B N 1
ATOM 6831 C CA . SER B 1 294 ? 4.906 -13.891 18.328 1 53.12 294 SER B CA 1
ATOM 6832 C C . SER B 1 294 ? 6.145 -14.047 17.453 1 53.12 294 SER B C 1
ATOM 6834 O O . SER B 1 294 ? 6.312 -15.078 16.797 1 53.12 294 SER B O 1
ATOM 6836 N N . LYS B 1 295 ? 6.43 -13.25 16.703 1 46.16 295 LYS B N 1
ATOM 6837 C CA . LYS B 1 295 ? 7.66 -13.461 15.945 1 46.16 295 LYS B CA 1
ATOM 6838 C C . LYS B 1 295 ? 8.828 -13.812 16.875 1 46.16 295 LYS B C 1
ATOM 6840 O O . LYS B 1 295 ? 9.203 -13.008 17.734 1 46.16 295 LYS B O 1
ATOM 6845 N N . GLU B 1 296 ? 8.844 -15.023 17.531 1 37.84 296 GLU B N 1
ATOM 6846 C CA . GLU B 1 296 ? 10.062 -15.367 18.266 1 37.84 296 GLU B CA 1
ATOM 6847 C C . GLU B 1 296 ? 11.289 -15.281 17.375 1 37.84 296 GLU B C 1
ATOM 6849 O O . GLU B 1 296 ? 11.25 -15.719 16.219 1 37.84 296 GLU B O 1
ATOM 6854 N N . GLN B 1 297 ? 12.188 -14.352 17.703 1 34.44 297 GLN B N 1
ATOM 6855 C CA . GLN B 1 297 ? 13.5 -14.07 17.125 1 34.44 297 GLN B CA 1
ATOM 6856 C C . GLN B 1 297 ? 14.352 -15.336 17.078 1 34.44 297 GLN B C 1
ATOM 6858 O O . GLN B 1 297 ? 15.539 -15.305 17.391 1 34.44 297 GLN B O 1
ATOM 6863 N N . GLY B 1 298 ? 13.992 -16.656 17.297 1 30.47 298 GLY B N 1
ATOM 6864 C CA . GLY B 1 298 ? 15.18 -17.5 17.359 1 30.47 298 GLY B CA 1
ATOM 6865 C C . GLY B 1 298 ? 15.961 -17.531 16.062 1 30.47 298 GLY B C 1
ATOM 6866 O O . GLY B 1 298 ? 15.625 -16.828 15.117 1 30.47 298 GLY B O 1
ATOM 6867 N N . VAL B 1 299 ? 16.891 -18.672 15.891 1 29.16 299 VAL B N 1
ATOM 6868 C CA . VAL B 1 299 ? 17.938 -19.016 14.945 1 29.16 299 VAL B CA 1
ATOM 6869 C C . VAL B 1 299 ? 17.453 -18.812 13.516 1 29.16 299 VAL B C 1
ATOM 6871 O O . VAL B 1 299 ? 16.25 -18.906 13.25 1 29.16 299 VAL B O 1
ATOM 6874 N N . ARG B 1 300 ? 18.422 -18.594 12.555 1 33.97 300 ARG B N 1
ATOM 6875 C CA . ARG B 1 300 ? 18.547 -18.359 11.117 1 33.97 300 ARG B CA 1
ATOM 6876 C C . ARG B 1 300 ? 17.391 -19 10.359 1 33.97 300 ARG B C 1
ATOM 6878 O O . ARG B 1 300 ? 16.922 -18.469 9.352 1 33.97 300 ARG B O 1
ATOM 6885 N N . SER B 1 301 ? 17.484 -20.297 10.32 1 34.28 301 SER B N 1
ATOM 6886 C CA . SER B 1 301 ? 16.875 -21.219 9.352 1 34.28 301 SER B CA 1
ATOM 6887 C C . SER B 1 301 ? 15.352 -21.156 9.406 1 34.28 301 SER B C 1
ATOM 6889 O O . SER B 1 301 ? 14.688 -21.188 8.367 1 34.28 301 SER B O 1
ATOM 6891 N N . MET B 1 302 ? 14.859 -21.609 10.602 1 33.41 302 MET B N 1
ATOM 6892 C CA . MET B 1 302 ? 13.438 -21.922 10.719 1 33.41 302 MET B CA 1
ATOM 6893 C C . MET B 1 302 ? 12.664 -20.734 11.266 1 33.41 302 MET B C 1
ATOM 6895 O O . MET B 1 302 ? 12.703 -20.453 12.461 1 33.41 302 MET B O 1
ATOM 6899 N N . ASN B 1 303 ? 12.734 -19.391 10.828 1 41.12 303 ASN B N 1
ATOM 6900 C CA . ASN B 1 303 ? 11.75 -18.375 11.172 1 41.12 303 ASN B CA 1
ATOM 6901 C C . ASN B 1 303 ? 10.5 -19 11.797 1 41.12 303 ASN B C 1
ATOM 6903 O O . ASN B 1 303 ? 9.617 -19.484 11.086 1 41.12 303 ASN B O 1
ATOM 6907 N N . SER B 1 304 ? 10.844 -19.656 12.852 1 44.75 304 SER B N 1
ATOM 6908 C CA . SER B 1 304 ? 9.742 -20.359 13.5 1 44.75 304 SER B CA 1
ATOM 6909 C C . SER B 1 304 ? 8.703 -19.391 14.047 1 44.75 304 SER B C 1
ATOM 6911 O O . SER B 1 304 ? 9.039 -18.469 14.805 1 44.75 304 SER B O 1
ATOM 6913 N N . THR B 1 305 ? 7.898 -18.797 13.336 1 56.97 305 THR B N 1
ATOM 6914 C CA . THR B 1 305 ? 6.695 -18.094 13.773 1 56.97 305 THR B CA 1
ATOM 6915 C C . THR B 1 305 ? 5.973 -18.875 14.859 1 56.97 305 THR B C 1
ATOM 6917 O O . THR B 1 305 ? 5.668 -20.062 14.68 1 56.97 305 THR B O 1
ATOM 6920 N N . ASP B 1 306 ? 6.348 -18.266 16.172 1 63.31 306 ASP B N 1
ATOM 6921 C CA . ASP B 1 306 ? 5.586 -18.891 17.25 1 63.31 306 ASP B CA 1
ATOM 6922 C C . ASP B 1 306 ? 4.219 -18.234 17.406 1 63.31 306 ASP B C 1
ATOM 6924 O O . ASP B 1 306 ? 4.059 -17.031 17.141 1 63.31 306 ASP B O 1
ATOM 6928 N N . ILE B 1 307 ? 3.354 -19.109 17.75 1 72.62 307 ILE B N 1
ATOM 6929 C CA . ILE B 1 307 ? 1.989 -18.656 17.984 1 72.62 307 ILE B CA 1
ATOM 6930 C C . ILE B 1 307 ? 1.88 -18.047 19.391 1 72.62 307 ILE B C 1
ATOM 6932 O O . ILE B 1 307 ? 2.174 -18.719 20.375 1 72.62 307 ILE B O 1
ATOM 6936 N N . GLN B 1 308 ? 1.624 -16.766 19.531 1 68.75 308 GLN B N 1
ATOM 6937 C CA . GLN B 1 308 ? 1.442 -16.078 20.812 1 68.75 308 GLN B CA 1
ATOM 6938 C C . GLN B 1 308 ? 0.063 -16.359 21.391 1 68.75 308 GLN B C 1
ATOM 6940 O O . GLN B 1 308 ? -0.074 -16.562 22.609 1 68.75 308 GLN B O 1
ATOM 6945 N N . TRP B 1 309 ? -0.82 -16.25 20.641 1 76.69 309 TRP B N 1
ATOM 6946 C CA . TRP B 1 309 ? -2.211 -16.469 21.031 1 76.69 309 TRP B CA 1
ATOM 6947 C C . TRP B 1 309 ? -3.016 -17.062 19.875 1 76.69 309 TRP B C 1
ATOM 6949 O O . TRP B 1 309 ? -2.752 -16.766 18.703 1 76.69 309 TRP B O 1
ATOM 6959 N N . SER B 1 310 ? -3.91 -17.953 20.266 1 85.94 310 SER B N 1
ATOM 6960 C CA . SER B 1 310 ? -4.801 -18.5 19.25 1 85.94 310 SER B CA 1
ATOM 6961 C C . SER B 1 310 ? -6.188 -18.781 19.812 1 85.94 310 SER B C 1
ATOM 6963 O O . SER B 1 310 ? -6.328 -19.016 21.016 1 85.94 310 SER B O 1
ATOM 6965 N N . ALA B 1 311 ? -7.18 -18.641 19.062 1 88.56 311 ALA B N 1
ATOM 6966 C CA . ALA B 1 311 ? -8.555 -18.969 19.422 1 88.56 311 ALA B CA 1
ATOM 6967 C C . ALA B 1 311 ? -9.367 -19.344 18.188 1 88.56 311 ALA B C 1
ATOM 6969 O O . ALA B 1 311 ? -9.023 -18.938 17.062 1 88.56 311 ALA B O 1
ATOM 6970 N N . ILE B 1 312 ? -10.344 -20.172 18.422 1 92 312 ILE B N 1
ATOM 6971 C CA . ILE B 1 312 ? -11.281 -20.5 17.359 1 92 312 ILE B CA 1
ATOM 6972 C C . ILE B 1 312 ? -12.547 -19.641 17.5 1 92 312 ILE B C 1
ATOM 6974 O O . ILE B 1 312 ? -13.188 -19.641 18.562 1 92 312 ILE B O 1
ATOM 6978 N N . LEU B 1 313 ? -12.797 -18.875 16.516 1 93.19 313 LEU B N 1
ATOM 6979 C CA . LEU B 1 313 ? -14.055 -18.141 16.438 1 93.19 313 LEU B CA 1
ATOM 6980 C C . LEU B 1 313 ? -15.109 -18.969 15.695 1 93.19 313 LEU B C 1
ATOM 6982 O O . LEU B 1 313 ? -14.844 -19.5 14.617 1 93.19 313 LEU B O 1
ATOM 6986 N N . SER B 1 314 ? -16.234 -19.141 16.312 1 93.88 314 SER B N 1
ATOM 6987 C CA . SER B 1 314 ? -17.328 -19.875 15.688 1 93.88 314 SER B CA 1
ATOM 6988 C C . SER B 1 314 ? -18.594 -19.016 15.625 1 93.88 314 SER B C 1
ATOM 6990 O O . SER B 1 314 ? -18.828 -18.156 16.484 1 93.88 314 SER B O 1
ATOM 6992 N N . TRP B 1 315 ? -19.391 -19.234 14.562 1 92.44 315 TRP B N 1
ATOM 6993 C CA . TRP B 1 315 ? -20.641 -18.516 14.391 1 92.44 315 TRP B CA 1
ATOM 6994 C C . TRP B 1 315 ? -21.703 -19.406 13.781 1 92.44 315 TRP B C 1
ATOM 6996 O O . TRP B 1 315 ? -21.484 -20.609 13.578 1 92.44 315 TRP B O 1
ATOM 7006 N N . GLY B 1 316 ? -22.953 -18.875 13.508 1 89.44 316 GLY B N 1
ATOM 7007 C CA . GLY B 1 316 ? -24.047 -19.625 12.914 1 89.44 316 GLY B CA 1
ATOM 7008 C C . GLY B 1 316 ? -25.047 -20.125 13.938 1 89.44 316 GLY B C 1
ATOM 7009 O O . GLY B 1 316 ? -25.844 -21.031 13.641 1 89.44 316 GLY B O 1
ATOM 7010 N N . TYR B 1 317 ? -24.953 -19.688 15.102 1 87.94 317 TYR B N 1
ATOM 7011 C CA . TYR B 1 317 ? -25.859 -20.109 16.156 1 87.94 317 TYR B CA 1
ATOM 7012 C C . TYR B 1 317 ? -27.172 -19.328 16.062 1 87.94 317 TYR B C 1
ATOM 7014 O O . TYR B 1 317 ? -27.234 -18.25 15.469 1 87.94 317 TYR B O 1
ATOM 7022 N N . ALA B 1 318 ? -28.172 -19.859 16.688 1 85.75 318 ALA B N 1
ATOM 7023 C CA . ALA B 1 318 ? -29.5 -19.281 16.625 1 85.75 318 ALA B CA 1
ATOM 7024 C C . ALA B 1 318 ? -29.531 -17.891 17.266 1 85.75 318 ALA B C 1
ATOM 7026 O O . ALA B 1 318 ? -30.297 -17.016 16.844 1 85.75 318 ALA B O 1
ATOM 7027 N N . ASP B 1 319 ? -28.688 -17.656 18.234 1 84.81 319 ASP B N 1
ATOM 7028 C CA . ASP B 1 319 ? -28.672 -16.375 18.938 1 84.81 319 ASP B CA 1
ATOM 7029 C C . ASP B 1 319 ? -27.812 -15.352 18.203 1 84.81 319 ASP B C 1
ATOM 7031 O O . ASP B 1 319 ? -27.672 -14.203 18.656 1 84.81 319 ASP B O 1
ATOM 7035 N N . ASN B 1 320 ? -27.141 -15.68 17.125 1 85.62 320 ASN B N 1
ATOM 7036 C CA . ASN B 1 320 ? -26.328 -14.828 16.281 1 85.62 320 ASN B CA 1
ATOM 7037 C C . ASN B 1 320 ? -25.109 -14.281 17.031 1 85.62 320 ASN B C 1
ATOM 7039 O O . ASN B 1 320 ? -24.641 -13.18 16.734 1 85.62 320 ASN B O 1
ATOM 7043 N N . ILE B 1 321 ? -24.719 -14.977 18.031 1 88.94 321 ILE B N 1
ATOM 7044 C CA . ILE B 1 321 ? -23.531 -14.578 18.781 1 88.94 321 ILE B CA 1
ATOM 7045 C C . ILE B 1 321 ? -22.297 -15.32 18.234 1 88.94 321 ILE B C 1
ATOM 7047 O O . ILE B 1 321 ? -22.344 -16.531 18.031 1 88.94 321 ILE B O 1
ATOM 7051 N N . LEU B 1 322 ? -21.281 -14.547 17.953 1 92 322 LEU B N 1
ATOM 7052 C CA . LEU B 1 322 ? -20 -15.164 17.656 1 92 322 LEU B CA 1
ATOM 7053 C C . LEU B 1 322 ? -19.266 -15.555 18.938 1 92 322 LEU B C 1
ATOM 7055 O O . LEU B 1 322 ? -19.172 -14.75 19.859 1 92 322 LEU B O 1
ATOM 7059 N N . ARG B 1 323 ? -18.812 -16.734 18.969 1 92.12 323 ARG B N 1
ATOM 7060 C CA . ARG B 1 323 ? -18.219 -17.25 20.188 1 92.12 323 ARG B CA 1
ATOM 7061 C C . ARG B 1 323 ? -16.734 -17.562 19.984 1 92.12 323 ARG B C 1
ATOM 7063 O O . ARG B 1 323 ? -16.328 -17.938 18.891 1 92.12 323 ARG B O 1
ATOM 7070 N N . LEU B 1 324 ? -16.016 -17.312 21.016 1 90.88 324 LEU B N 1
ATOM 7071 C CA . LEU B 1 324 ? -14.57 -17.5 20.984 1 90.88 324 LEU B CA 1
ATOM 7072 C C . LEU B 1 324 ? -14.148 -18.578 21.969 1 90.88 324 LEU B C 1
ATOM 7074 O O . LEU B 1 324 ? -14.57 -18.594 23.125 1 90.88 324 LEU B O 1
ATOM 7078 N N . LYS B 1 325 ? -13.359 -19.5 21.469 1 88.62 325 LYS B N 1
ATOM 7079 C CA . LYS B 1 325 ? -12.797 -20.547 22.312 1 88.62 325 LYS B CA 1
ATOM 7080 C C . LYS B 1 325 ? -11.281 -20.625 22.172 1 88.62 325 LYS B C 1
ATOM 7082 O O . LYS B 1 325 ? -10.766 -20.891 21.078 1 88.62 325 LYS B O 1
ATOM 7087 N N . SER B 1 326 ? -10.555 -20.406 23.203 1 82 326 SER B N 1
ATOM 7088 C CA . SER B 1 326 ? -9.102 -20.344 23.156 1 82 326 SER B CA 1
ATOM 7089 C C . SER B 1 326 ? -8.477 -21.641 23.688 1 82 326 SER B C 1
ATOM 7091 O O . SER B 1 326 ? -7.406 -22.047 23.25 1 82 326 SER B O 1
ATOM 7093 N N . LYS B 1 327 ? -9.133 -22.234 24.719 1 78.94 327 LYS B N 1
ATOM 7094 C CA . LYS B 1 327 ? -8.609 -23.453 25.312 1 78.94 327 LYS B CA 1
ATOM 7095 C C . LYS B 1 327 ? -9.633 -24.594 25.25 1 78.94 327 LYS B C 1
ATOM 7097 O O . LYS B 1 327 ? -10.828 -24.359 25.438 1 78.94 327 LYS B O 1
ATOM 7102 N N . GLN B 1 328 ? -9.117 -25.797 25.062 1 78 328 GLN B N 1
ATOM 7103 C CA . GLN B 1 328 ? -9.977 -26.969 24.953 1 78 328 GLN B CA 1
ATOM 7104 C C . GLN B 1 328 ? -10.734 -27.219 26.25 1 78 328 GLN B C 1
ATOM 7106 O O . GLN B 1 328 ? -11.875 -27.688 26.219 1 78 328 GLN B O 1
ATOM 7111 N N . SER B 1 329 ? -10.094 -26.891 27.344 1 77.06 329 SER B N 1
ATOM 7112 C CA . SER B 1 329 ? -10.656 -27.219 28.641 1 77.06 329 SER B CA 1
ATOM 7113 C C . SER B 1 329 ? -11.703 -26.203 29.062 1 77.06 329 SER B C 1
ATOM 7115 O O . SER B 1 329 ? -12.461 -26.422 30.016 1 77.06 329 SER B O 1
ATOM 7117 N N . GLU B 1 330 ? -11.867 -25.125 28.391 1 78.56 330 GLU B N 1
ATOM 7118 C CA . GLU B 1 330 ? -12.781 -24.047 28.766 1 78.56 330 GLU B CA 1
ATOM 7119 C C . GLU B 1 330 ? -13.914 -23.906 27.75 1 78.56 330 GLU B C 1
ATOM 7121 O O . GLU B 1 330 ? -13.719 -24.203 26.562 1 78.56 330 GLU B O 1
ATOM 7126 N N . PRO B 1 331 ? -15.062 -23.594 28.25 1 83.69 331 PRO B N 1
ATOM 7127 C CA . PRO B 1 331 ? -16.156 -23.375 27.312 1 83.69 331 PRO B CA 1
ATOM 7128 C C . PRO B 1 331 ? -15.961 -22.109 26.469 1 83.69 331 PRO B C 1
ATOM 7130 O O . PRO B 1 331 ? -15.195 -21.219 26.844 1 83.69 331 PRO B O 1
ATOM 7133 N N . PRO B 1 332 ? -16.656 -22.109 25.328 1 87.75 332 PRO B N 1
ATOM 7134 C CA . PRO B 1 332 ? -16.562 -20.891 24.5 1 87.75 332 PRO B CA 1
ATOM 7135 C C . PRO B 1 332 ? -17.203 -19.672 25.172 1 87.75 332 PRO B C 1
ATOM 7137 O O . PRO B 1 332 ? -18.172 -19.812 25.922 1 87.75 332 PRO B O 1
ATOM 7140 N N . VAL B 1 333 ? -16.656 -18.484 24.906 1 85.25 333 VAL B N 1
ATOM 7141 C CA . VAL B 1 333 ? -17.141 -17.234 25.484 1 85.25 333 VAL B CA 1
ATOM 7142 C C . VAL B 1 333 ? -17.828 -16.406 24.391 1 85.25 333 VAL B C 1
ATOM 7144 O O . VAL B 1 333 ? -17.391 -16.422 23.234 1 85.25 333 VAL B O 1
ATOM 7147 N N . SER B 1 334 ? -18.922 -15.742 24.781 1 87.38 334 SER B N 1
ATOM 7148 C CA . SER B 1 334 ? -19.562 -14.812 23.859 1 87.38 334 SER B CA 1
ATOM 7149 C C . SER B 1 334 ? -18.625 -13.648 23.516 1 87.38 334 SER B C 1
ATOM 7151 O O . SER B 1 334 ? -18.156 -12.938 24.422 1 87.38 334 SER B O 1
ATOM 7153 N N . PHE B 1 335 ? -18.391 -13.43 22.266 1 88.69 335 PHE B N 1
ATOM 7154 C CA . PHE B 1 335 ? -17.406 -12.453 21.844 1 88.69 335 PHE B CA 1
ATOM 7155 C C . PHE B 1 335 ? -18.078 -11.25 21.188 1 88.69 335 PHE B C 1
ATOM 7157 O O . PHE B 1 335 ? -17.953 -10.125 21.672 1 88.69 335 PHE B O 1
ATOM 7164 N N . ILE B 1 336 ? -18.781 -11.523 20.094 1 87.75 336 ILE B N 1
ATOM 7165 C CA . ILE B 1 336 ? -19.438 -10.445 19.359 1 87.75 336 ILE B CA 1
ATOM 7166 C C . ILE B 1 336 ? -20.922 -10.789 19.156 1 87.75 336 ILE B C 1
ATOM 7168 O O . ILE B 1 336 ? -21.25 -11.891 18.719 1 87.75 336 ILE B O 1
ATOM 7172 N N . GLN B 1 337 ? -21.75 -9.859 19.516 1 83.31 337 GLN B N 1
ATOM 7173 C CA . GLN B 1 337 ? -23.172 -10.016 19.219 1 83.31 337 GLN B CA 1
ATOM 7174 C C . GLN B 1 337 ? -23.484 -9.555 17.797 1 83.31 337 GLN B C 1
ATOM 7176 O O . GLN B 1 337 ? -23.406 -8.359 17.484 1 83.31 337 GLN B O 1
ATOM 7181 N N . GLY B 1 338 ? -23.734 -10.484 17.016 1 77.25 338 GLY B N 1
ATOM 7182 C CA . GLY B 1 338 ? -24.062 -10.164 15.625 1 77.25 338 GLY B CA 1
ATOM 7183 C C . GLY B 1 338 ? -25.422 -9.492 15.477 1 77.25 338 GLY B C 1
ATOM 7184 O O . GLY B 1 338 ? -26.312 -9.695 16.297 1 77.25 338 GLY B O 1
ATOM 7185 N N . SER B 1 339 ? -25.516 -8.555 14.555 1 73.81 339 SER B N 1
ATOM 7186 C CA . SER B 1 339 ? -26.812 -7.953 14.227 1 73.81 339 SER B CA 1
ATOM 7187 C C . SER B 1 339 ? -27.703 -8.945 13.492 1 73.81 339 SER B C 1
ATOM 7189 O O . SER B 1 339 ? -27.219 -9.797 12.75 1 73.81 339 SER B O 1
ATOM 7191 N N . ARG B 1 340 ? -29.047 -8.977 13.773 1 76.19 340 ARG B N 1
ATOM 7192 C CA . ARG B 1 340 ? -30 -9.812 13.055 1 76.19 340 ARG B CA 1
ATOM 7193 C C . ARG B 1 340 ? -30.031 -9.453 11.57 1 76.19 340 ARG B C 1
ATOM 7195 O O . ARG B 1 340 ? -30.328 -10.297 10.727 1 76.19 340 ARG B O 1
ATOM 7202 N N . GLN B 1 341 ? -29.641 -8.227 11.305 1 78.31 341 GLN B N 1
ATOM 7203 C CA . GLN B 1 341 ? -29.672 -7.75 9.93 1 78.31 341 GLN B CA 1
ATOM 7204 C C . GLN B 1 341 ? -28.453 -8.258 9.156 1 78.31 341 GLN B C 1
ATOM 7206 O O . GLN B 1 341 ? -28.531 -8.461 7.938 1 78.31 341 GLN B O 1
ATOM 7211 N N . TYR B 1 342 ? -27.422 -8.484 9.859 1 83.75 342 TYR B N 1
ATOM 7212 C CA . TYR B 1 342 ? -26.188 -8.875 9.195 1 83.75 342 TYR B CA 1
ATOM 7213 C C . TYR B 1 342 ? -25.766 -10.281 9.602 1 83.75 342 TYR B C 1
ATOM 7215 O O . TYR B 1 342 ? -24.734 -10.477 10.234 1 83.75 342 TYR B O 1
ATOM 7223 N N . GLN B 1 343 ? -26.547 -11.25 9.188 1 90.38 343 GLN B N 1
ATOM 7224 C CA . GLN B 1 343 ? -26.188 -12.633 9.484 1 90.38 343 GLN B CA 1
ATOM 7225 C C . GLN B 1 343 ? -24.812 -12.984 8.914 1 90.38 343 GLN B C 1
ATOM 7227 O O . GLN B 1 343 ? -24.578 -12.875 7.711 1 90.38 343 GLN B O 1
ATOM 7232 N N . VAL B 1 344 ? -23.938 -13.492 9.75 1 93.25 344 VAL B N 1
ATOM 7233 C CA . VAL B 1 344 ? -22.547 -13.711 9.383 1 93.25 344 VAL B CA 1
ATOM 7234 C C . VAL B 1 344 ? -22.438 -14.938 8.484 1 93.25 344 VAL B C 1
ATOM 7236 O O . VAL B 1 344 ? -23.016 -15.984 8.781 1 93.25 344 VAL B O 1
ATOM 7239 N N . THR B 1 345 ? -21.703 -14.805 7.391 1 93.94 345 THR B N 1
ATOM 7240 C CA . THR B 1 345 ? -21.531 -15.906 6.449 1 93.94 345 THR B CA 1
ATOM 7241 C C . THR B 1 345 ? -20.062 -16.281 6.316 1 93.94 345 THR B C 1
ATOM 7243 O O . THR B 1 345 ? -19.734 -17.391 5.898 1 93.94 345 THR B O 1
ATOM 7246 N N . SER B 1 346 ? -19.219 -15.375 6.57 1 93.88 346 SER B N 1
ATOM 7247 C CA . SER B 1 346 ? -17.781 -15.602 6.422 1 93.88 346 SER B CA 1
ATOM 7248 C C . SER B 1 346 ? -16.984 -14.734 7.395 1 93.88 346 SER B C 1
ATOM 7250 O O . SER B 1 346 ? -17.516 -13.766 7.949 1 93.88 346 SER B O 1
ATOM 7252 N N . CYS B 1 347 ? -15.742 -15.172 7.617 1 93.81 347 CYS B N 1
ATOM 7253 C CA . CYS B 1 347 ? -14.875 -14.445 8.539 1 93.81 347 CYS B CA 1
ATOM 7254 C C . CYS B 1 347 ? -13.422 -14.492 8.078 1 93.81 347 CYS B C 1
ATOM 7256 O O . CYS B 1 347 ? -13.008 -15.461 7.434 1 93.81 347 CYS B O 1
ATOM 7258 N N . ALA B 1 348 ? -12.75 -13.438 8.273 1 93.69 348 ALA B N 1
ATOM 7259 C CA . ALA B 1 348 ? -11.312 -13.383 8.047 1 93.69 348 ALA B CA 1
ATOM 7260 C C . ALA B 1 348 ? -10.609 -12.617 9.156 1 93.69 348 ALA B C 1
ATOM 7262 O O . ALA B 1 348 ? -11.156 -11.648 9.703 1 93.69 348 ALA B O 1
ATOM 7263 N N . TRP B 1 349 ? -9.438 -13.062 9.477 1 91.44 349 TRP B N 1
ATOM 7264 C CA . TRP B 1 349 ? -8.656 -12.5 10.57 1 91.44 349 TRP B CA 1
ATOM 7265 C C . TRP B 1 349 ? -7.309 -11.992 10.062 1 91.44 349 TRP B C 1
ATOM 7267 O O . TRP B 1 349 ? -6.656 -12.648 9.25 1 91.44 349 TRP B O 1
ATOM 7277 N N . VAL B 1 350 ? -7.012 -10.805 10.492 1 86.94 350 VAL B N 1
ATOM 7278 C CA . VAL B 1 350 ? -5.699 -10.234 10.195 1 86.94 350 VAL B CA 1
ATOM 7279 C C . VAL B 1 350 ? -4.848 -10.219 11.461 1 86.94 350 VAL B C 1
ATOM 7281 O O . VAL B 1 350 ? -5.023 -9.367 12.328 1 86.94 350 VAL B O 1
ATOM 7284 N N . PRO B 1 351 ? -3.863 -11.062 11.547 1 76.75 351 PRO B N 1
ATOM 7285 C CA . PRO B 1 351 ? -3.117 -11.234 12.797 1 76.75 351 PRO B CA 1
ATOM 7286 C C . PRO B 1 351 ? -2.34 -9.977 13.195 1 76.75 351 PRO B C 1
ATOM 7288 O O . PRO B 1 351 ? -2.291 -9.633 14.375 1 76.75 351 PRO B O 1
ATOM 7291 N N . ASP B 1 352 ? -1.704 -9.312 12.266 1 69.38 352 ASP B N 1
ATOM 7292 C CA . ASP B 1 352 ? -0.808 -8.203 12.578 1 69.38 352 ASP B CA 1
ATOM 7293 C C . ASP B 1 352 ? -1.58 -7.016 13.148 1 69.38 352 ASP B C 1
ATOM 7295 O O . ASP B 1 352 ? -1.133 -6.379 14.109 1 69.38 352 ASP B O 1
ATOM 7299 N N . SER B 1 353 ? -2.73 -6.734 12.57 1 71.75 353 SER B N 1
ATOM 7300 C CA . SER B 1 353 ? -3.504 -5.574 13 1 71.75 353 SER B CA 1
ATOM 7301 C C . SER B 1 353 ? -4.645 -5.984 13.93 1 71.75 353 SER B C 1
ATOM 7303 O O . SER B 1 353 ? -5.41 -5.137 14.391 1 71.75 353 SER B O 1
ATOM 7305 N N . CYS B 1 354 ? -4.766 -7.207 14.234 1 79.75 354 CYS B N 1
ATOM 7306 C CA . CYS B 1 354 ? -5.824 -7.754 15.078 1 79.75 354 CYS B CA 1
ATOM 7307 C C . CYS B 1 354 ? -7.191 -7.277 14.609 1 79.75 354 CYS B C 1
ATOM 7309 O O . CYS B 1 354 ? -7.984 -6.77 15.406 1 79.75 354 CYS B O 1
ATOM 7311 N N . GLN B 1 355 ? -7.418 -7.398 13.406 1 87 355 GLN B N 1
ATOM 7312 C CA . GLN B 1 355 ? -8.695 -7.027 12.812 1 87 355 GLN B CA 1
ATOM 7313 C C . GLN B 1 355 ? -9.484 -8.266 12.383 1 87 355 GLN B C 1
ATOM 7315 O O . GLN B 1 355 ? -8.906 -9.227 11.867 1 87 355 GLN B O 1
ATOM 7320 N N . LEU B 1 356 ? -10.695 -8.242 12.766 1 92.38 356 LEU B N 1
ATOM 7321 C CA . LEU B 1 356 ? -11.625 -9.289 12.336 1 92.38 356 LEU B CA 1
ATOM 7322 C C . LEU B 1 356 ? -12.617 -8.742 11.312 1 92.38 356 LEU B C 1
ATOM 7324 O O . LEU B 1 356 ? -13.219 -7.691 11.523 1 92.38 356 LEU B O 1
ATOM 7328 N N . PHE B 1 357 ? -12.727 -9.414 10.219 1 93.38 357 PHE B N 1
ATOM 7329 C CA . PHE B 1 357 ? -13.719 -9.062 9.203 1 93.38 357 PHE B CA 1
ATOM 7330 C C . PHE B 1 357 ? -14.797 -10.141 9.102 1 93.38 357 PHE B C 1
ATOM 7332 O O . PHE B 1 357 ? -14.492 -11.328 9.055 1 93.38 357 PHE B O 1
ATOM 7339 N N . THR B 1 358 ? -16.031 -9.734 9.133 1 94.44 358 THR B N 1
ATOM 7340 C CA . THR B 1 358 ? -17.125 -10.664 8.938 1 94.44 358 THR B CA 1
ATOM 7341 C C . THR B 1 358 ? -17.969 -10.258 7.727 1 94.44 358 THR B C 1
ATOM 7343 O O . THR B 1 358 ? -18.25 -9.078 7.52 1 94.44 358 THR B O 1
ATOM 7346 N N . GLY B 1 359 ? -18.203 -11.211 6.879 1 94.31 359 GLY B N 1
ATOM 7347 C CA . GLY B 1 359 ? -19.172 -11.031 5.801 1 94.31 359 GLY B CA 1
ATOM 7348 C C . GLY B 1 359 ? -20.578 -11.414 6.195 1 94.31 359 GLY B C 1
ATOM 7349 O O . GLY B 1 359 ? -20.781 -12.266 7.062 1 94.31 359 GLY B O 1
ATOM 7350 N N . SER B 1 360 ? -21.609 -10.844 5.504 1 93.31 360 SER B N 1
ATOM 7351 C CA . SER B 1 360 ? -23 -11.109 5.852 1 93.31 360 SER B CA 1
ATOM 7352 C C . SER B 1 360 ? -23.797 -11.562 4.637 1 93.31 360 SER B C 1
ATOM 7354 O O . SER B 1 360 ? -23.312 -11.5 3.506 1 93.31 360 SER B O 1
ATOM 7356 N N . LYS B 1 361 ? -24.969 -12 4.879 1 92.75 361 LYS B N 1
ATOM 7357 C CA . LYS B 1 361 ? -25.875 -12.469 3.84 1 92.75 361 LYS B CA 1
ATOM 7358 C C . LYS B 1 361 ? -26.375 -11.305 2.98 1 92.75 361 LYS B C 1
ATOM 7360 O O . LYS B 1 361 ? -26.703 -11.5 1.811 1 92.75 361 LYS B O 1
ATOM 7365 N N . CYS B 1 362 ? -26.344 -10.102 3.539 1 88.5 362 CYS B N 1
ATOM 7366 C CA . CYS B 1 362 ? -26.875 -8.961 2.805 1 88.5 362 CYS B CA 1
ATOM 7367 C C . CYS B 1 362 ? -25.766 -8.188 2.105 1 88.5 362 CYS B C 1
ATOM 7369 O O . CYS B 1 362 ? -26 -7.109 1.556 1 88.5 362 CYS B O 1
ATOM 7371 N N . GLY B 1 363 ? -24.578 -8.633 2.252 1 88.69 363 GLY B N 1
ATOM 7372 C CA . GLY B 1 363 ? -23.5 -8.047 1.479 1 88.69 363 GLY B CA 1
ATOM 7373 C C . GLY B 1 363 ? -22.672 -7.039 2.27 1 88.69 363 GLY B C 1
ATOM 7374 O O . GLY B 1 363 ? -21.766 -6.402 1.726 1 88.69 363 GLY B O 1
ATOM 7375 N N . VAL B 1 364 ? -22.953 -6.891 3.492 1 88.56 364 VAL B N 1
ATOM 7376 C CA . VAL B 1 364 ? -22.219 -5.938 4.324 1 88.56 364 VAL B CA 1
ATOM 7377 C C . VAL B 1 364 ? -21.062 -6.641 5.008 1 88.56 364 VAL B C 1
ATOM 7379 O O . VAL B 1 364 ? -21.203 -7.75 5.527 1 88.56 364 VAL B O 1
ATOM 7382 N N . ILE B 1 365 ? -19.891 -5.988 4.895 1 91.56 365 ILE B N 1
ATOM 7383 C CA . ILE B 1 365 ? -18.719 -6.469 5.633 1 91.56 365 ILE B CA 1
ATOM 7384 C C . ILE B 1 365 ? -18.516 -5.621 6.887 1 91.56 365 ILE B C 1
ATOM 7386 O O . ILE B 1 365 ? -18.641 -4.395 6.84 1 91.56 365 ILE B O 1
ATOM 7390 N N . THR B 1 366 ? -18.312 -6.227 7.992 1 91.12 366 THR B N 1
ATOM 7391 C CA . THR B 1 366 ? -18.016 -5.504 9.227 1 91.12 366 THR B CA 1
ATOM 7392 C C . THR B 1 366 ? -16.578 -5.715 9.648 1 91.12 366 THR B C 1
ATOM 7394 O O . THR B 1 366 ? -16.094 -6.852 9.727 1 91.12 366 THR B O 1
ATOM 7397 N N . ALA B 1 367 ? -15.883 -4.625 9.797 1 90.06 367 ALA B N 1
ATOM 7398 C CA . ALA B 1 367 ? -14.508 -4.668 10.297 1 90.06 367 ALA B CA 1
ATOM 7399 C C . ALA B 1 367 ? -14.453 -4.367 11.789 1 90.06 367 ALA B C 1
ATOM 7401 O O . ALA B 1 367 ? -14.93 -3.326 12.234 1 90.06 367 ALA B O 1
ATOM 7402 N N . TYR B 1 368 ? -13.922 -5.332 12.555 1 88.75 368 TYR B N 1
ATOM 7403 C CA . TYR B 1 368 ? -13.75 -5.164 13.992 1 88.75 368 TYR B CA 1
ATOM 7404 C C . TYR B 1 368 ? -12.281 -4.953 14.352 1 88.75 368 TYR B C 1
ATOM 7406 O O . TYR B 1 368 ? -11.43 -5.77 13.984 1 88.75 368 TYR B O 1
ATOM 7414 N N . THR B 1 369 ? -12.055 -3.91 14.922 1 82.06 369 THR B N 1
ATOM 7415 C CA . THR B 1 369 ? -10.727 -3.738 15.5 1 82.06 369 THR B CA 1
ATOM 7416 C C . THR B 1 369 ? -10.695 -4.258 16.938 1 82.06 369 THR B C 1
ATOM 7418 O O . THR B 1 369 ? -11.562 -3.926 17.75 1 82.06 369 THR B O 1
ATOM 7421 N N . ASN B 1 370 ? -9.766 -5.172 17.156 1 82.12 370 ASN B N 1
ATOM 7422 C CA . ASN B 1 370 ? -9.703 -5.848 18.453 1 82.12 370 ASN B CA 1
ATOM 7423 C C . ASN B 1 370 ? -8.414 -5.52 19.203 1 82.12 370 ASN B C 1
ATOM 7425 O O . ASN B 1 370 ? -7.414 -5.141 18.578 1 82.12 370 ASN B O 1
ATOM 7429 N N . ARG B 1 371 ? -8.578 -5.625 20.562 1 74.62 371 ARG B N 1
ATOM 7430 C CA . ARG B 1 371 ? -7.41 -5.398 21.422 1 74.62 371 ARG B CA 1
ATOM 7431 C C . ARG B 1 371 ? -7.293 -6.477 22.484 1 74.62 371 ARG B C 1
ATOM 7433 O O . ARG B 1 371 ? -8.305 -6.914 23.047 1 74.62 371 ARG B O 1
ATOM 7440 N N . PHE B 1 372 ? -6.078 -6.977 22.719 1 67.94 372 PHE B N 1
ATOM 7441 C CA . PHE B 1 372 ? -5.848 -7.965 23.75 1 67.94 372 PHE B CA 1
ATOM 7442 C C . PHE B 1 372 ? -5.789 -7.301 25.125 1 67.94 372 PHE B C 1
ATOM 7444 O O . PHE B 1 372 ? -5.219 -6.219 25.266 1 67.94 372 PHE B O 1
ATOM 7451 N N . THR B 1 373 ? -6.742 -7.641 26.125 1 57.72 373 THR B N 1
ATOM 7452 C CA . THR B 1 373 ? -6.773 -7.09 27.484 1 57.72 373 THR B CA 1
ATOM 7453 C C . THR B 1 373 ? -5.777 -7.809 28.375 1 57.72 373 THR B C 1
ATOM 7455 O O . THR B 1 373 ? -5.641 -9.031 28.312 1 57.72 373 THR B O 1
ATOM 7458 N N . SER B 1 374 ? -4.738 -7.281 28.875 1 48 374 SER B N 1
ATOM 7459 C CA . SER B 1 374 ? -3.85 -7.844 29.891 1 48 374 SER B CA 1
ATOM 7460 C C . SER B 1 374 ? -4.617 -8.188 31.156 1 48 374 SER B C 1
ATOM 7462 O O . SER B 1 374 ? -5.684 -7.625 31.422 1 48 374 SER B O 1
ATOM 7464 N N . GLY B 1 375 ? -4.34 -9.344 31.859 1 40.56 375 GLY B N 1
ATOM 7465 C CA . GLY B 1 375 ? -4.844 -9.906 33.094 1 40.56 375 GLY B CA 1
ATOM 7466 C C . GLY B 1 375 ? -5.094 -8.867 34.188 1 40.56 375 GLY B C 1
ATOM 7467 O O . GLY B 1 375 ? -5.406 -9.203 35.312 1 40.56 375 GLY B O 1
ATOM 7468 N N . THR B 1 376 ? -4.57 -7.66 34.281 1 35.53 376 THR B N 1
ATOM 7469 C CA . THR B 1 376 ? -4.668 -7.145 35.656 1 35.53 376 THR B CA 1
ATOM 7470 C C . THR B 1 376 ? -6.129 -6.988 36.062 1 35.53 376 THR B C 1
ATOM 7472 O O . THR B 1 376 ? -6.461 -7.129 37.25 1 35.53 376 THR B O 1
ATOM 7475 N N . LEU B 1 377 ? -6.965 -6.098 35.594 1 33.44 377 LEU B N 1
ATOM 7476 C CA . LEU B 1 377 ? -8.219 -5.953 36.312 1 33.44 377 LEU B CA 1
ATOM 7477 C C . LEU B 1 377 ? -9.148 -7.125 36.031 1 33.44 377 LEU B C 1
ATOM 7479 O O . LEU B 1 377 ? -9.781 -7.184 35 1 33.44 377 LEU B O 1
ATOM 7483 N N . ILE B 1 378 ? -8.82 -8.242 36.375 1 31.77 378 ILE B N 1
ATOM 7484 C CA . ILE B 1 378 ? -9.641 -9.438 36.5 1 31.77 378 ILE B CA 1
ATOM 7485 C C . ILE B 1 378 ? -10.906 -9.133 37.281 1 31.77 378 ILE B C 1
ATOM 7487 O O . ILE B 1 378 ? -10.875 -9.125 38.531 1 31.77 378 ILE B O 1
ATOM 7491 N N . LEU B 1 379 ? -11.648 -8.062 37.25 1 31.36 379 LEU B N 1
ATOM 7492 C CA . LEU B 1 379 ? -12.852 -8.43 38 1 31.36 379 LEU B CA 1
ATOM 7493 C C . LEU B 1 379 ? -13.352 -9.812 37.562 1 31.36 379 LEU B C 1
ATOM 7495 O O . LEU B 1 379 ? -12.945 -10.328 36.531 1 31.36 379 LEU B O 1
ATOM 7499 N N . LEU B 1 380 ? -14.641 -10.195 38.062 1 31.92 380 LEU B N 1
ATOM 7500 C CA . LEU B 1 380 ? -15.414 -11.43 38.219 1 31.92 380 LEU B CA 1
ATOM 7501 C C . LEU B 1 380 ? -15.5 -12.164 36.875 1 31.92 380 LEU B C 1
ATOM 7503 O O . LEU B 1 380 ? -15.82 -13.359 36.844 1 31.92 380 LEU B O 1
ATOM 7507 N N . PHE B 1 381 ? -16 -11.477 35.812 1 34.78 381 PHE B N 1
ATOM 7508 C CA . PHE B 1 381 ? -16.406 -12.32 34.688 1 34.78 381 PHE B CA 1
ATOM 7509 C C . PHE B 1 381 ? -15.188 -12.805 33.906 1 34.78 381 PHE B C 1
ATOM 7511 O O . PHE B 1 381 ? -14.125 -12.18 33.969 1 34.78 381 PHE B O 1
ATOM 7518 N N . GLN B 1 382 ? -14.984 -14 33.531 1 40.84 382 GLN B N 1
ATOM 7519 C CA . GLN B 1 382 ? -13.953 -14.695 32.75 1 40.84 382 GLN B CA 1
ATOM 7520 C C . GLN B 1 382 ? -13.367 -13.781 31.688 1 40.84 382 GLN B C 1
ATOM 7522 O O . GLN B 1 382 ? -14.055 -13.406 30.734 1 40.84 382 GLN B O 1
ATOM 7527 N N . PRO B 1 383 ? -12.453 -12.805 31.953 1 45.09 383 PRO B N 1
ATOM 7528 C CA . PRO B 1 383 ? -11.883 -11.773 31.078 1 45.09 383 PRO B CA 1
ATOM 7529 C C . PRO B 1 383 ? -11.477 -12.328 29.703 1 45.09 383 PRO B C 1
ATOM 7531 O O . PRO B 1 383 ? -10.797 -13.352 29.625 1 45.09 383 PRO B O 1
ATOM 7534 N N . SER B 1 384 ? -12.258 -12.297 28.672 1 57.06 384 SER B N 1
ATOM 7535 C CA . SER B 1 384 ? -11.805 -12.609 27.312 1 57.06 384 SER B CA 1
ATOM 7536 C C . SER B 1 384 ? -10.508 -11.883 26.984 1 57.06 384 SER B C 1
ATOM 7538 O O . SER B 1 384 ? -10.336 -10.711 27.344 1 57.06 384 SER B O 1
ATOM 7540 N N . GLU B 1 385 ? -9.414 -12.625 26.75 1 68.31 385 GLU B N 1
ATOM 7541 C CA . GLU B 1 385 ? -8.07 -12.172 26.406 1 68.31 385 GLU B CA 1
ATOM 7542 C C . GLU B 1 385 ? -8.102 -11.141 25.281 1 68.31 385 GLU B C 1
ATOM 7544 O O . GLU B 1 385 ? -7.211 -10.297 25.188 1 68.31 385 GLU B O 1
ATOM 7549 N N . ILE B 1 386 ? -9.195 -11.102 24.547 1 76.12 386 ILE B N 1
ATOM 7550 C CA . ILE B 1 386 ? -9.305 -10.195 23.406 1 76.12 386 ILE B CA 1
ATOM 7551 C C . ILE B 1 386 ? -10.641 -9.453 23.469 1 76.12 386 ILE B C 1
ATOM 7553 O O . ILE B 1 386 ? -11.664 -10.039 23.812 1 76.12 386 ILE B O 1
ATOM 7557 N N . GLU B 1 387 ? -10.633 -8.094 23.359 1 77.75 387 GLU B N 1
ATOM 7558 C CA . GLU B 1 387 ? -11.844 -7.273 23.375 1 77.75 387 GLU B CA 1
ATOM 7559 C C . GLU B 1 387 ? -12 -6.48 22.078 1 77.75 387 GLU B C 1
ATOM 7561 O O . GLU B 1 387 ? -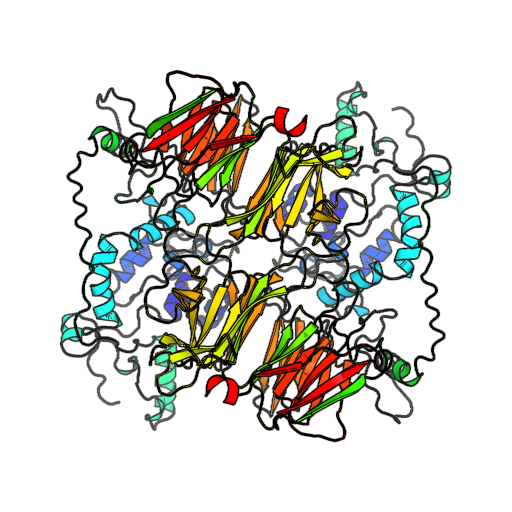11.008 -6.023 21.516 1 77.75 387 GLU B O 1
ATOM 7566 N N . MET B 1 388 ? -13.227 -6.395 21.703 1 78.12 388 MET B N 1
ATOM 7567 C CA . MET B 1 388 ? -13.562 -5.625 20.5 1 78.12 388 MET B CA 1
ATOM 7568 C C . MET B 1 388 ? -13.547 -4.129 20.797 1 78.12 388 MET B C 1
ATOM 7570 O O . MET B 1 388 ? -14.211 -3.666 21.734 1 78.12 388 MET B O 1
ATOM 7574 N N . GLU B 1 389 ? -12.859 -3.346 19.984 1 70.75 389 GLU B N 1
ATOM 7575 C CA . GLU B 1 389 ? -12.68 -1.917 20.234 1 70.75 389 GLU B CA 1
ATOM 7576 C C . GLU B 1 389 ? -13.625 -1.09 19.359 1 70.75 389 GLU B C 1
ATOM 7578 O O . GLU B 1 389 ? -14.242 -0.136 19.844 1 70.75 389 GLU B O 1
ATOM 7583 N N . SER B 1 390 ? -13.633 -1.384 18.141 1 73 390 SER B N 1
ATOM 7584 C CA . SER B 1 390 ? -14.461 -0.619 17.219 1 73 390 SER B CA 1
ATOM 7585 C C . SER B 1 390 ? -14.945 -1.486 16.062 1 73 390 SER B C 1
ATOM 7587 O O . SER B 1 390 ? -14.414 -2.572 15.836 1 73 390 SER B O 1
ATOM 7589 N N . GLN B 1 391 ? -16.094 -1.052 15.531 1 82.94 391 GLN B N 1
ATOM 7590 C CA . GLN B 1 391 ? -16.641 -1.751 14.367 1 82.94 391 GLN B CA 1
ATOM 7591 C C . GLN B 1 391 ? -16.969 -0.772 13.25 1 82.94 391 GLN B C 1
ATOM 7593 O O . GLN B 1 391 ? -17.453 0.334 13.508 1 82.94 391 GLN B O 1
ATOM 7598 N N . VAL B 1 392 ? -16.578 -1.06 12.055 1 79.19 392 VAL B N 1
ATOM 7599 C CA . VAL B 1 392 ? -16.891 -0.271 10.867 1 79.19 392 VAL B CA 1
ATOM 7600 C C . VAL B 1 392 ? -17.547 -1.161 9.82 1 79.19 392 VAL B C 1
ATOM 7602 O O . VAL B 1 392 ? -17.141 -2.303 9.609 1 79.19 392 VAL B O 1
ATOM 7605 N N . HIS B 1 393 ? -18.641 -0.688 9.219 1 80.69 393 HIS B N 1
ATOM 7606 C CA . HIS B 1 393 ? -19.297 -1.431 8.148 1 80.69 393 HIS B CA 1
ATOM 7607 C C . HIS B 1 393 ? -18.766 -1.009 6.777 1 80.69 393 HIS B C 1
ATOM 7609 O O . HIS B 1 393 ? -18.578 0.183 6.52 1 80.69 393 HIS B O 1
ATOM 7615 N N . LEU B 1 394 ? -18.438 -1.897 6.023 1 81.19 394 LEU B N 1
ATOM 7616 C CA . LEU B 1 394 ? -17.984 -1.691 4.652 1 81.19 394 LEU B CA 1
ATOM 7617 C C . LEU B 1 394 ? -19.078 -2.1 3.66 1 81.19 394 LEU B C 1
ATOM 7619 O O . LEU B 1 394 ? -19.562 -3.232 3.695 1 81.19 394 LEU B O 1
ATOM 7623 N N . TYR B 1 395 ? -19.422 -1.181 2.801 1 77.31 395 TYR B N 1
ATOM 7624 C CA . TYR B 1 395 ? -20.484 -1.416 1.832 1 77.31 395 TYR B CA 1
ATOM 7625 C C . TYR B 1 395 ? -19.922 -1.482 0.415 1 77.31 395 TYR B C 1
ATOM 7627 O O . TYR B 1 395 ? -19.062 -0.685 0.042 1 77.31 395 TYR B O 1
ATOM 7635 N N . GLY B 1 396 ? -20.266 -2.439 -0.353 1 76.44 396 GLY B N 1
ATOM 7636 C CA . GLY B 1 396 ? -19.844 -2.562 -1.741 1 76.44 396 GLY B CA 1
ATOM 7637 C C . GLY B 1 396 ? -20.562 -3.672 -2.484 1 76.44 396 GLY B C 1
ATOM 7638 O O . GLY B 1 396 ? -20.797 -3.572 -3.691 1 76.44 396 GLY B O 1
ATOM 7639 N N . HIS B 1 397 ? -20.953 -4.684 -1.716 1 82.88 397 HIS B N 1
ATOM 7640 C CA . HIS B 1 397 ? -21.641 -5.832 -2.289 1 82.88 397 HIS B CA 1
ATOM 7641 C C . HIS B 1 397 ? -23.141 -5.715 -2.1 1 82.88 397 HIS B C 1
ATOM 7643 O O . HIS B 1 397 ? -23.609 -4.973 -1.234 1 82.88 397 HIS B O 1
ATOM 7649 N N . THR B 1 398 ? -23.922 -6.406 -2.977 1 81.5 398 THR B N 1
ATOM 7650 C CA . THR B 1 398 ? -25.375 -6.32 -2.902 1 81.5 398 THR B CA 1
ATOM 7651 C C . THR B 1 398 ? -25.969 -7.645 -2.441 1 81.5 398 THR B C 1
ATOM 7653 O O . THR B 1 398 ? -27.156 -7.719 -2.119 1 81.5 398 THR B O 1
ATOM 7656 N N . GLU B 1 399 ? -25.188 -8.664 -2.508 1 91.44 399 GLU B N 1
ATOM 7657 C CA . GLU B 1 399 ? -25.656 -9.984 -2.08 1 91.44 399 GLU B CA 1
ATOM 7658 C C . GLU B 1 399 ? -24.703 -10.602 -1.063 1 91.44 399 GLU B C 1
ATOM 7660 O O . GLU B 1 399 ? -23.766 -9.945 -0.598 1 91.44 399 GLU B O 1
ATOM 7665 N N . GLU B 1 400 ? -24.891 -11.812 -0.771 1 93.94 400 GLU B N 1
ATOM 7666 C CA . GLU B 1 400 ? -24.172 -12.547 0.265 1 93.94 400 GLU B CA 1
ATOM 7667 C C . GLU B 1 400 ? -22.672 -12.57 -0.019 1 93.94 400 GLU B C 1
ATOM 7669 O O . GLU B 1 400 ? -22.25 -12.805 -1.155 1 93.94 400 GLU B O 1
ATOM 7674 N N . ILE B 1 401 ? -21.922 -12.312 1.062 1 92.88 401 ILE B N 1
ATOM 7675 C CA . ILE B 1 401 ? -20.484 -12.469 0.984 1 92.88 401 ILE B CA 1
ATOM 7676 C C . ILE B 1 401 ? -20.109 -13.945 1.087 1 92.88 401 ILE B C 1
ATOM 7678 O O . ILE B 1 401 ? -20.453 -14.609 2.07 1 92.88 401 ILE B O 1
ATOM 7682 N N . THR B 1 402 ? -19.375 -14.43 0.112 1 91.75 402 THR B N 1
ATOM 7683 C CA . THR B 1 402 ? -19.109 -15.859 0.083 1 91.75 402 THR B CA 1
ATOM 7684 C C . THR B 1 402 ? -17.688 -16.156 0.576 1 91.75 402 THR B C 1
ATOM 7686 O O . THR B 1 402 ? -17.406 -17.25 1.052 1 91.75 402 THR B O 1
ATOM 7689 N N . SER B 1 403 ? -16.812 -15.148 0.365 1 92.12 403 SER B N 1
ATOM 7690 C CA . SER B 1 403 ? -15.445 -15.406 0.807 1 92.12 403 SER B CA 1
ATOM 7691 C C . SER B 1 403 ? -14.711 -14.102 1.117 1 92.12 403 SER B C 1
ATOM 7693 O O . SER B 1 403 ? -14.992 -13.07 0.512 1 92.12 403 SER B O 1
ATOM 7695 N N . LEU B 1 404 ? -13.938 -14.188 2.104 1 92.62 404 LEU B N 1
ATOM 7696 C CA . LEU B 1 404 ? -12.992 -13.141 2.484 1 92.62 404 LEU B CA 1
ATOM 7697 C C . LEU B 1 404 ? -11.562 -13.672 2.488 1 92.62 404 LEU B C 1
ATOM 7699 O O . LEU B 1 404 ? -11.297 -14.742 3.041 1 92.62 404 LEU B O 1
ATOM 7703 N N . CYS B 1 405 ? -10.672 -12.922 1.789 1 90.25 405 CYS B N 1
ATOM 7704 C CA . CYS B 1 405 ? -9.273 -13.344 1.726 1 90.25 405 CYS B CA 1
ATOM 7705 C C . CYS B 1 405 ? -8.336 -12.188 2.033 1 90.25 405 CYS B C 1
ATOM 7707 O O . CYS B 1 405 ? -8.461 -11.109 1.442 1 90.25 405 CYS B O 1
ATOM 7709 N N . VAL B 1 406 ? -7.461 -12.461 2.945 1 86.62 406 VAL B N 1
ATOM 7710 C CA . VAL B 1 406 ? -6.5 -11.43 3.344 1 86.62 406 VAL B CA 1
ATOM 7711 C C . VAL B 1 406 ? -5.152 -11.695 2.68 1 86.62 406 VAL B C 1
ATOM 7713 O O . VAL B 1 406 ? -4.68 -12.836 2.652 1 86.62 406 VAL B O 1
ATOM 7716 N N . CYS B 1 407 ? -4.641 -10.688 2.043 1 81.38 407 CYS B N 1
ATOM 7717 C CA . CYS B 1 407 ? -3.271 -10.711 1.541 1 81.38 407 CYS B CA 1
ATOM 7718 C C . CYS B 1 407 ? -2.369 -9.812 2.381 1 81.38 407 CYS B C 1
ATOM 7720 O O . CYS B 1 407 ? -2.309 -8.609 2.156 1 81.38 407 CYS B O 1
ATOM 7722 N N . LYS B 1 408 ? -1.638 -10.367 3.238 1 73.44 408 LYS B N 1
ATOM 7723 C CA . LYS B 1 408 ? -0.866 -9.641 4.242 1 73.44 408 LYS B CA 1
ATOM 7724 C C . LYS B 1 408 ? 0.235 -8.812 3.594 1 73.44 408 LYS B C 1
ATOM 7726 O O . LYS B 1 408 ? 0.374 -7.621 3.885 1 73.44 408 LYS B O 1
ATOM 7731 N N . PRO B 1 409 ? 0.953 -9.453 2.695 1 67.88 409 PRO B N 1
ATOM 7732 C CA . PRO B 1 409 ? 2.061 -8.672 2.137 1 67.88 409 PRO B CA 1
ATOM 7733 C C . PRO B 1 409 ? 1.602 -7.367 1.497 1 67.88 409 PRO B C 1
ATOM 7735 O O . PRO B 1 409 ? 2.314 -6.363 1.556 1 67.88 409 PRO B O 1
ATOM 7738 N N . TYR B 1 410 ? 0.44 -7.367 0.958 1 70.12 410 TYR B N 1
ATOM 7739 C CA . TYR B 1 410 ? -0.067 -6.18 0.281 1 70.12 410 TYR B CA 1
ATOM 7740 C C . TYR B 1 410 ? -1.019 -5.402 1.183 1 70.12 410 TYR B C 1
ATOM 7742 O O . TYR B 1 410 ? -1.537 -4.355 0.792 1 70.12 410 TYR B O 1
ATOM 7750 N N . SER B 1 411 ? -1.215 -5.922 2.35 1 75.56 411 SER B N 1
ATOM 7751 C CA . SER B 1 411 ? -2.146 -5.32 3.299 1 75.56 411 SER B CA 1
ATOM 7752 C C . SER B 1 411 ? -3.486 -5.016 2.639 1 75.56 411 SER B C 1
ATOM 7754 O O . SER B 1 411 ? -3.994 -3.895 2.742 1 75.56 411 SER B O 1
ATOM 7756 N N . ILE B 1 412 ? -4.023 -5.992 1.977 1 80.88 412 ILE B N 1
ATOM 7757 C CA . ILE B 1 412 ? -5.328 -5.844 1.344 1 80.88 412 ILE B CA 1
ATOM 7758 C C . ILE B 1 412 ? -6.23 -7.016 1.735 1 80.88 412 ILE B C 1
ATOM 7760 O O . ILE B 1 412 ? -5.742 -8.07 2.15 1 80.88 412 ILE B O 1
ATOM 7764 N N . MET B 1 413 ? -7.441 -6.82 1.699 1 87.06 413 MET B N 1
ATOM 7765 C CA . MET B 1 413 ? -8.461 -7.848 1.87 1 87.06 413 MET B CA 1
ATOM 7766 C C . MET B 1 413 ? -9.391 -7.898 0.663 1 87.06 413 MET B C 1
ATOM 7768 O O . MET B 1 413 ? -9.805 -6.855 0.152 1 87.06 413 MET B O 1
ATOM 7772 N N . ILE B 1 414 ? -9.586 -9.109 0.151 1 88.62 414 ILE B N 1
ATOM 7773 C CA . ILE B 1 414 ? -10.477 -9.312 -0.987 1 88.62 414 ILE B CA 1
ATOM 7774 C C . ILE B 1 414 ? -11.797 -9.922 -0.511 1 88.62 414 ILE B C 1
ATOM 7776 O O . ILE B 1 414 ? -11.797 -10.891 0.258 1 88.62 414 ILE B O 1
ATOM 7780 N N . SER B 1 415 ? -12.875 -9.344 -0.891 1 91.25 415 SER B N 1
ATOM 7781 C CA . SER B 1 415 ? -14.195 -9.906 -0.622 1 91.25 415 SER B CA 1
ATOM 7782 C C . SER B 1 415 ? -14.906 -10.281 -1.915 1 91.25 415 SER B C 1
ATOM 7784 O O . SER B 1 415 ? -14.758 -9.602 -2.934 1 91.25 415 SER B O 1
ATOM 7786 N N . VAL B 1 416 ? -15.57 -11.398 -1.888 1 90.94 416 VAL B N 1
ATOM 7787 C CA . VAL B 1 416 ? -16.359 -11.852 -3.029 1 90.94 416 VAL B CA 1
ATOM 7788 C C . VAL B 1 416 ? -17.812 -12.078 -2.6 1 90.94 416 VAL B C 1
ATOM 7790 O O . VAL B 1 416 ? -18.062 -12.484 -1.466 1 90.94 416 VAL B O 1
ATOM 7793 N N . SER B 1 417 ? -18.719 -11.875 -3.525 1 89.5 417 SER B N 1
ATOM 7794 C CA . SER B 1 417 ? -20.156 -11.945 -3.234 1 89.5 417 SER B CA 1
ATOM 7795 C C . SER B 1 417 ? -20.891 -12.75 -4.301 1 89.5 417 SER B C 1
ATOM 7797 O O . SER B 1 417 ? -20.375 -12.945 -5.406 1 89.5 417 SER B O 1
ATOM 7799 N N . ARG B 1 418 ? -22.047 -13.219 -3.936 1 91.19 418 ARG B N 1
ATOM 7800 C CA . ARG B 1 418 ? -22.922 -13.93 -4.867 1 91.19 418 ARG B CA 1
ATOM 7801 C C . ARG B 1 418 ? -23.375 -13.016 -5.992 1 91.19 418 ARG B C 1
ATOM 7803 O O . ARG B 1 418 ? -23.828 -13.484 -7.043 1 91.19 418 ARG B O 1
ATOM 7810 N N . ASP B 1 419 ? -23.25 -11.758 -5.77 1 83.25 419 ASP B N 1
ATOM 7811 C CA . ASP B 1 419 ? -23.672 -10.812 -6.805 1 83.25 419 ASP B CA 1
ATOM 7812 C C . ASP B 1 419 ? -22.656 -10.758 -7.941 1 83.25 419 ASP B C 1
ATOM 7814 O O . ASP B 1 419 ? -22.844 -10.031 -8.922 1 83.25 419 ASP B O 1
ATOM 7818 N N . GLY B 1 420 ? -21.469 -11.461 -7.77 1 80.06 420 GLY B N 1
ATOM 7819 C CA . GLY B 1 420 ? -20.484 -11.562 -8.828 1 80.06 420 GLY B CA 1
ATOM 7820 C C . GLY B 1 420 ? -19.359 -10.539 -8.703 1 80.06 420 GLY B C 1
ATOM 7821 O O . GLY B 1 420 ? -18.453 -10.492 -9.539 1 80.06 420 GLY B O 1
ATOM 7822 N N . THR B 1 421 ? -19.391 -9.742 -7.707 1 79.19 421 THR B N 1
ATOM 7823 C CA . THR B 1 421 ? -18.375 -8.703 -7.547 1 79.19 421 THR B CA 1
ATOM 7824 C C . THR B 1 421 ? -17.234 -9.203 -6.66 1 79.19 421 THR B C 1
ATOM 7826 O O . THR B 1 421 ? -17.438 -10.062 -5.801 1 79.19 421 THR B O 1
ATOM 7829 N N . CYS B 1 422 ? -16.031 -8.766 -7.023 1 87 422 CYS B N 1
ATOM 7830 C CA . CYS B 1 422 ? -14.828 -8.914 -6.219 1 87 422 CYS B CA 1
ATOM 7831 C C . CYS B 1 422 ? -14.227 -7.559 -5.879 1 87 422 CYS B C 1
ATOM 7833 O O . CYS B 1 422 ? -13.977 -6.746 -6.773 1 87 422 CYS B O 1
ATOM 7835 N N . ILE B 1 423 ? -14.062 -7.27 -4.586 1 83.31 423 ILE B N 1
ATOM 7836 C CA . ILE B 1 423 ? -13.602 -5.949 -4.18 1 83.31 423 ILE B CA 1
ATOM 7837 C C . ILE B 1 423 ? -12.305 -6.074 -3.385 1 83.31 423 ILE B C 1
ATOM 7839 O O . ILE B 1 423 ? -12.188 -6.934 -2.512 1 83.31 423 ILE B O 1
ATOM 7843 N N . ILE B 1 424 ? -11.328 -5.234 -3.729 1 84.19 424 ILE B N 1
ATOM 7844 C CA . ILE B 1 424 ? -10.07 -5.137 -2.992 1 84.19 424 ILE B CA 1
ATOM 7845 C C . ILE B 1 424 ? -10.148 -3.986 -1.99 1 84.19 424 ILE B C 1
ATOM 7847 O O . ILE B 1 424 ? -10.406 -2.842 -2.369 1 84.19 424 ILE B O 1
ATOM 7851 N N . TRP B 1 425 ? -9.953 -4.285 -0.682 1 81.06 425 TRP B N 1
ATOM 7852 C CA . TRP B 1 425 ? -9.984 -3.295 0.39 1 81.06 425 TRP B CA 1
ATOM 7853 C C . TRP B 1 425 ? -8.578 -3.008 0.905 1 81.06 425 TRP B C 1
ATOM 7855 O O . TRP B 1 425 ? -7.816 -3.932 1.198 1 81.06 425 TRP B O 1
ATOM 7865 N N . ASP B 1 426 ? -8.227 -1.724 0.957 1 76.94 426 ASP B N 1
ATOM 7866 C CA . ASP B 1 426 ? -6.957 -1.32 1.548 1 76.94 426 ASP B CA 1
ATOM 7867 C C . ASP B 1 426 ? -7.035 -1.319 3.072 1 76.94 426 ASP B C 1
ATOM 7869 O O . ASP B 1 426 ? -7.934 -0.708 3.652 1 76.94 426 ASP B O 1
ATOM 7873 N N . LEU B 1 427 ? -6.129 -1.911 3.684 1 69.88 427 LEU B N 1
ATOM 7874 C CA . LEU B 1 427 ? -6.164 -2.07 5.133 1 69.88 427 LEU B CA 1
ATOM 7875 C C . LEU B 1 427 ? -5.375 -0.964 5.824 1 69.88 427 LEU B C 1
ATOM 7877 O O . LEU B 1 427 ? -5.352 -0.884 7.051 1 69.88 427 LEU B O 1
ATOM 7881 N N . ASN B 1 428 ? -4.734 -0 5.004 1 60.38 428 ASN B N 1
ATOM 7882 C CA . ASN B 1 428 ? -3.91 1.045 5.602 1 60.38 428 ASN B CA 1
ATOM 7883 C C . ASN B 1 428 ? -4.738 2.277 5.957 1 60.38 428 ASN B C 1
ATOM 7885 O O . ASN B 1 428 ? -5.598 2.697 5.184 1 60.38 428 ASN B O 1
ATOM 7889 N N . SER B 1 429 ? -5.23 2.764 7.23 1 56.22 429 SER B N 1
ATOM 7890 C CA . SER B 1 429 ? -6.242 3.791 7.445 1 56.22 429 SER B CA 1
ATOM 7891 C C . SER B 1 429 ? -5.625 5.07 8.008 1 56.22 429 SER B C 1
ATOM 7893 O O . SER B 1 429 ? -6.301 6.094 8.125 1 56.22 429 SER B O 1
ATOM 7895 N N . GLU B 1 430 ? -4.488 5.25 8.5 1 57 430 GLU B N 1
ATOM 7896 C CA . GLU B 1 430 ? -4.516 6.242 9.57 1 57 430 GLU B CA 1
ATOM 7897 C C . GLU B 1 430 ? -4.035 7.602 9.078 1 57 430 GLU B C 1
ATOM 7899 O O . GLU B 1 430 ? -4.281 8.625 9.727 1 57 430 GLU B O 1
ATOM 7904 N N . THR B 1 431 ? -3.324 7.723 8.023 1 62.34 431 THR B N 1
ATOM 7905 C CA . THR B 1 431 ? -2.797 9.039 7.672 1 62.34 431 THR B CA 1
ATOM 7906 C C . THR B 1 431 ? -2.898 9.273 6.168 1 62.34 431 THR B C 1
ATOM 7908 O O . THR B 1 431 ? -3.039 8.328 5.391 1 62.34 431 THR B O 1
ATOM 7911 N N . THR B 1 432 ? -3.121 10.617 5.82 1 64.62 432 THR B N 1
ATOM 7912 C CA . THR B 1 432 ? -3.16 10.984 4.41 1 64.62 432 THR B CA 1
ATOM 7913 C C . THR B 1 432 ? -1.846 10.625 3.721 1 64.62 432 THR B C 1
ATOM 7915 O O . THR B 1 432 ? -1.783 10.547 2.492 1 64.62 432 THR B O 1
ATOM 7918 N N . GLY B 1 433 ? -0.774 10.484 4.582 1 73.5 433 GLY B N 1
ATOM 7919 C CA . GLY B 1 433 ? 0.512 10.102 4.023 1 73.5 433 GLY B CA 1
ATOM 7920 C C . GLY B 1 433 ? 1.24 11.25 3.355 1 73.5 433 GLY B C 1
ATOM 7921 O O . GLY B 1 433 ? 2.086 11.031 2.484 1 73.5 433 GLY B O 1
ATOM 7922 N N . ASP B 1 434 ? 0.91 12.555 3.738 1 83.5 434 ASP B N 1
ATOM 7923 C CA . ASP B 1 434 ? 1.558 13.719 3.141 1 83.5 434 ASP B CA 1
ATOM 7924 C C . ASP B 1 434 ? 3.043 13.766 3.492 1 83.5 434 ASP B C 1
ATOM 7926 O O . ASP B 1 434 ? 3.449 13.273 4.547 1 83.5 434 ASP B O 1
ATOM 7930 N N . ILE B 1 435 ? 3.844 14.312 2.57 1 86.44 435 ILE B N 1
ATOM 7931 C CA . ILE B 1 435 ? 5.289 14.391 2.73 1 86.44 435 ILE B CA 1
ATOM 7932 C C . ILE B 1 435 ? 5.734 15.852 2.744 1 86.44 435 ILE B C 1
ATOM 7934 O O . ILE B 1 435 ? 5.414 16.609 1.827 1 86.44 435 ILE B O 1
ATOM 7938 N N . ALA B 1 436 ? 6.41 16.266 3.812 1 92.5 436 ALA B N 1
ATOM 7939 C CA . ALA B 1 436 ? 7.008 17.594 3.883 1 92.5 436 ALA B CA 1
ATOM 7940 C C . ALA B 1 436 ? 8.5 17.547 3.561 1 92.5 436 ALA B C 1
ATOM 7942 O O . ALA B 1 436 ? 9.234 16.719 4.109 1 92.5 436 ALA B O 1
ATOM 7943 N N . THR B 1 437 ? 8.945 18.406 2.635 1 90.94 437 THR B N 1
ATOM 7944 C CA . THR B 1 437 ? 10.367 18.5 2.301 1 90.94 437 THR B CA 1
ATOM 7945 C C . THR B 1 437 ? 10.883 19.906 2.549 1 90.94 437 THR B C 1
ATOM 7947 O O . THR B 1 437 ? 10.172 20.891 2.32 1 90.94 437 THR B O 1
ATOM 7950 N N . VAL B 1 438 ? 12.062 20.031 3.049 1 93.25 438 VAL B N 1
ATOM 7951 C CA . VAL B 1 438 ? 12.727 21.312 3.279 1 93.25 438 VAL B CA 1
ATOM 7952 C C . VAL B 1 438 ? 14.031 21.359 2.486 1 93.25 438 VAL B C 1
ATOM 7954 O O . VAL B 1 438 ? 14.828 20.422 2.523 1 93.25 438 VAL B O 1
ATOM 7957 N N . CYS B 1 439 ? 14.195 22.422 1.697 1 89.62 439 CYS B N 1
ATOM 7958 C CA . CYS B 1 439 ? 15.43 22.656 0.953 1 89.62 439 CYS B CA 1
ATOM 7959 C C . CYS B 1 439 ? 15.945 24.078 1.151 1 89.62 439 CYS B C 1
ATOM 7961 O O . CYS B 1 439 ? 15.148 25.016 1.239 1 89.62 439 CYS B O 1
ATOM 7963 N N . ASP B 1 440 ? 17.234 24.188 1.3 1 88.81 440 ASP B N 1
ATOM 7964 C CA . ASP B 1 440 ? 17.812 25.516 1.369 1 88.81 440 ASP B CA 1
ATOM 7965 C C . ASP B 1 440 ? 17.719 26.234 0.02 1 88.81 440 ASP B C 1
ATOM 7967 O O . ASP B 1 440 ? 17.953 25.625 -1.025 1 88.81 440 ASP B O 1
ATOM 7971 N N . SER B 1 441 ? 17.266 27.406 0.069 1 85.56 441 SER B N 1
ATOM 7972 C CA . SER B 1 441 ? 17.062 28.188 -1.146 1 85.56 441 SER B CA 1
ATOM 7973 C C . SER B 1 441 ? 18.359 28.906 -1.562 1 85.56 441 SER B C 1
ATOM 7975 O O . SER B 1 441 ? 19.141 29.312 -0.711 1 85.56 441 SER B O 1
ATOM 7977 N N . ALA B 1 442 ? 18.609 29.109 -2.887 1 81.19 442 ALA B N 1
ATOM 7978 C CA . ALA B 1 442 ? 19.781 29.781 -3.428 1 81.19 442 ALA B CA 1
ATOM 7979 C C . ALA B 1 442 ? 19.844 31.234 -2.965 1 81.19 442 ALA B C 1
ATOM 7981 O O . ALA B 1 442 ? 20.922 31.766 -2.723 1 81.19 442 ALA B O 1
ATOM 7982 N N . GLY B 1 443 ? 18.766 31.906 -2.83 1 85.5 443 GLY B N 1
ATOM 7983 C CA . GLY B 1 443 ? 18.719 33.312 -2.414 1 85.5 443 GLY B CA 1
ATOM 7984 C C . GLY B 1 443 ? 18.719 33.469 -0.907 1 85.5 443 GLY B C 1
ATOM 7985 O O . GLY B 1 443 ? 18.562 34.594 -0.405 1 85.5 443 GLY B O 1
ATOM 7986 N N . GLY B 1 444 ? 18.906 32.469 -0.182 1 89.44 444 GLY B N 1
ATOM 7987 C CA . GLY B 1 444 ? 18.844 32.5 1.271 1 89.44 444 GLY B CA 1
ATOM 7988 C C . GLY B 1 444 ? 17.547 31.969 1.833 1 89.44 444 GLY B C 1
ATOM 7989 O O . GLY B 1 444 ? 16.516 32 1.165 1 89.44 444 GLY B O 1
ATOM 7990 N N . GLY B 1 445 ? 17.656 31.359 3.047 1 93.5 445 GLY B N 1
ATOM 7991 C CA . GLY B 1 445 ? 16.469 30.812 3.682 1 93.5 445 GLY B CA 1
ATOM 7992 C C . GLY B 1 445 ? 16.172 29.391 3.25 1 93.5 445 GLY B C 1
ATOM 7993 O O . GLY B 1 445 ? 17.047 28.688 2.744 1 93.5 445 GLY B O 1
ATOM 7994 N N . SER B 1 446 ? 15 28.938 3.59 1 94.62 446 SER B N 1
ATOM 7995 C CA . SER B 1 446 ? 14.594 27.578 3.266 1 94.62 446 SER B CA 1
ATOM 7996 C C . SER B 1 446 ? 13.234 27.547 2.564 1 94.62 446 SER B C 1
ATOM 7998 O O . SER B 1 446 ? 12.406 28.438 2.785 1 94.62 446 SER B O 1
ATOM 8000 N N . ASP B 1 447 ? 13.109 26.625 1.669 1 93.5 447 ASP B N 1
ATOM 8001 C CA . ASP B 1 447 ? 11.82 26.359 1.039 1 93.5 447 ASP B CA 1
ATOM 8002 C C . ASP B 1 447 ? 11.164 25.109 1.629 1 93.5 447 ASP B C 1
ATOM 8004 O O . ASP B 1 447 ? 11.766 24.031 1.653 1 93.5 447 ASP B O 1
ATOM 8008 N N . LEU B 1 448 ? 10 25.312 2.162 1 94.56 448 LEU B N 1
ATOM 8009 C CA . LEU B 1 448 ? 9.172 24.219 2.646 1 94.56 448 LEU B CA 1
ATOM 8010 C C . LEU B 1 448 ? 8.102 23.844 1.627 1 94.56 448 LEU B C 1
ATOM 8012 O O . LEU B 1 448 ? 7.367 24.719 1.152 1 94.56 448 LEU B O 1
ATOM 8016 N N . ARG B 1 449 ? 8.109 22.562 1.231 1 93.12 449 ARG B N 1
ATOM 8017 C CA . ARG B 1 449 ? 7.102 22.062 0.304 1 93.12 449 ARG B CA 1
ATOM 8018 C C . ARG B 1 449 ? 6.324 20.906 0.918 1 93.12 449 ARG B C 1
ATOM 8020 O O . ARG B 1 449 ? 6.891 20.094 1.655 1 93.12 449 ARG B O 1
ATOM 8027 N N . LEU B 1 450 ? 5.062 20.844 0.667 1 91.56 450 LEU B N 1
ATOM 8028 C CA . LEU B 1 450 ? 4.172 19.766 1.091 1 91.56 450 LEU B CA 1
ATOM 8029 C C . LEU B 1 450 ? 3.629 19 -0.114 1 91.56 450 LEU B C 1
ATOM 8031 O O . LEU B 1 450 ? 3.15 19.609 -1.074 1 91.56 450 LEU B O 1
ATOM 8035 N N . TRP B 1 451 ? 3.793 17.641 -0.022 1 87.06 451 TRP B N 1
ATOM 8036 C CA . TRP B 1 451 ? 3.373 16.766 -1.108 1 87.06 451 TRP B CA 1
ATOM 8037 C C . TRP B 1 451 ? 2.383 15.719 -0.61 1 87.06 451 TRP B C 1
ATOM 8039 O O . TRP B 1 451 ? 2.463 15.273 0.539 1 87.06 451 TRP B O 1
ATOM 8049 N N . THR B 1 452 ? 1.458 15.328 -1.482 1 82.25 452 THR B N 1
ATOM 8050 C CA . THR B 1 452 ? 0.666 14.141 -1.18 1 82.25 452 THR B CA 1
ATOM 8051 C C . THR B 1 452 ? 1.501 12.875 -1.351 1 82.25 452 THR B C 1
ATOM 8053 O O . THR B 1 452 ? 2.588 12.914 -1.93 1 82.25 452 THR B O 1
ATOM 8056 N N . VAL B 1 453 ? 0.983 11.805 -0.913 1 77.5 453 VAL B N 1
ATOM 8057 C CA . VAL B 1 453 ? 1.671 10.523 -1.011 1 77.5 453 VAL B CA 1
ATOM 8058 C C . VAL B 1 453 ? 1.802 10.117 -2.477 1 77.5 453 VAL B C 1
ATOM 8060 O O . VAL B 1 453 ? 2.68 9.328 -2.834 1 77.5 453 VAL B O 1
ATOM 8063 N N . ASN B 1 454 ? 1.007 10.727 -3.318 1 66.44 454 ASN B N 1
ATOM 8064 C CA . ASN B 1 454 ? 1.039 10.414 -4.742 1 66.44 454 ASN B CA 1
ATOM 8065 C C . ASN B 1 454 ? 1.979 11.344 -5.5 1 66.44 454 ASN B C 1
ATOM 8067 O O . ASN B 1 454 ? 2.072 11.273 -6.727 1 66.44 454 ASN B O 1
ATOM 8071 N N . GLY B 1 455 ? 2.559 12.32 -4.789 1 74.44 455 GLY B N 1
ATOM 8072 C CA . GLY B 1 455 ? 3.57 13.164 -5.406 1 74.44 455 GLY B CA 1
ATOM 8073 C C . GLY B 1 455 ? 3.018 14.484 -5.914 1 74.44 455 GLY B C 1
ATOM 8074 O O . GLY B 1 455 ? 3.703 15.211 -6.637 1 74.44 455 GLY B O 1
ATOM 8075 N N . ASP B 1 456 ? 1.742 14.797 -5.609 1 77.88 456 ASP B N 1
ATOM 8076 C CA . ASP B 1 456 ? 1.19 16.094 -5.984 1 77.88 456 ASP B CA 1
ATOM 8077 C C . ASP B 1 456 ? 1.625 17.188 -5.004 1 77.88 456 ASP B C 1
ATOM 8079 O O . ASP B 1 456 ? 1.629 16.969 -3.791 1 77.88 456 ASP B O 1
ATOM 8083 N N . LEU B 1 457 ? 1.992 18.359 -5.547 1 86.06 457 LEU B N 1
ATOM 8084 C CA . LEU B 1 457 ? 2.379 19.469 -4.691 1 86.06 457 LEU B CA 1
ATOM 8085 C C . LEU B 1 457 ? 1.152 20.125 -4.055 1 86.06 457 LEU B C 1
ATOM 8087 O O . LEU B 1 457 ? 0.234 20.547 -4.758 1 86.06 457 LEU B O 1
ATOM 8091 N N . VAL B 1 458 ? 1.108 20.188 -2.764 1 86.38 458 VAL B N 1
ATOM 8092 C CA . VAL B 1 458 ? 0.02 20.812 -2.018 1 86.38 458 VAL B CA 1
ATOM 8093 C C . VAL B 1 458 ? 0.299 22.297 -1.847 1 86.38 458 VAL B C 1
ATOM 8095 O O . VAL B 1 458 ? -0.603 23.125 -1.998 1 86.38 458 VAL B O 1
ATOM 8098 N N . GLY B 1 459 ? 1.548 22.625 -1.473 1 89.44 459 GLY B N 1
ATOM 8099 C CA . GLY B 1 459 ? 1.927 24.016 -1.272 1 89.44 459 GLY B CA 1
ATOM 8100 C C . GLY B 1 459 ? 3.424 24.203 -1.113 1 89.44 459 GLY B C 1
ATOM 8101 O O . GLY B 1 459 ? 4.168 23.234 -0.965 1 89.44 459 GLY B O 1
ATOM 8102 N N . HIS B 1 460 ? 3.787 25.469 -1.327 1 91.81 460 HIS B N 1
ATOM 8103 C CA . HIS B 1 460 ? 5.18 25.875 -1.19 1 91.81 460 HIS B CA 1
ATOM 8104 C C . HIS B 1 460 ? 5.297 27.188 -0.438 1 91.81 460 HIS B C 1
ATOM 8106 O O . HIS B 1 460 ? 4.531 28.125 -0.691 1 91.81 460 HIS B O 1
ATOM 8112 N N . VAL B 1 461 ? 6.188 27.219 0.568 1 93.19 461 VAL B N 1
ATOM 8113 C CA . VAL B 1 461 ? 6.414 28.453 1.301 1 93.19 461 VAL B CA 1
ATOM 8114 C C . VAL B 1 461 ? 7.914 28.703 1.447 1 93.19 461 VAL B C 1
ATOM 8116 O O . VAL B 1 461 ? 8.68 27.766 1.702 1 93.19 461 VAL B O 1
ATOM 8119 N N . HIS B 1 462 ? 8.281 29.969 1.185 1 93.56 462 HIS B N 1
ATOM 8120 C CA . HIS B 1 462 ? 9.656 30.391 1.423 1 93.56 462 HIS B CA 1
ATOM 8121 C C . HIS B 1 462 ? 9.812 31 2.811 1 93.56 462 HIS B C 1
ATOM 8123 O O . HIS B 1 462 ? 9.031 31.875 3.203 1 93.56 462 HIS B O 1
ATOM 8129 N N . CYS B 1 463 ? 10.68 30.5 3.533 1 92.75 463 CYS B N 1
ATOM 8130 C CA . CYS B 1 463 ? 11.031 31 4.855 1 92.75 463 CYS B CA 1
ATOM 8131 C C . CYS B 1 463 ? 12.391 31.703 4.828 1 92.75 463 CYS B C 1
ATOM 8133 O O . CYS B 1 463 ? 13.391 31.109 4.418 1 92.75 463 CYS B O 1
ATOM 8135 N N . ARG B 1 464 ? 12.383 32.906 5.266 1 94 464 ARG B N 1
ATOM 8136 C CA . ARG B 1 464 ? 13.625 33.656 5.262 1 94 464 ARG B CA 1
ATOM 8137 C C . ARG B 1 464 ? 14.656 33.031 6.191 1 94 464 ARG B C 1
ATOM 8139 O O . ARG B 1 464 ? 15.852 33.031 5.887 1 94 464 ARG B O 1
ATOM 8146 N N . GLU B 1 465 ? 14.188 32.594 7.332 1 94.5 465 GLU B N 1
ATOM 8147 C CA . GLU B 1 465 ? 15.07 31.875 8.242 1 94.5 465 GLU B CA 1
ATOM 8148 C C . GLU B 1 465 ? 15.289 30.438 7.777 1 94.5 465 GLU B C 1
ATOM 8150 O O . GLU B 1 465 ? 14.391 29.828 7.191 1 94.5 465 GLU B O 1
ATOM 8155 N N . LEU B 1 466 ? 16.422 29.953 8.062 1 95.19 466 LEU B N 1
ATOM 8156 C CA . LEU B 1 466 ? 16.672 28.547 7.762 1 95.19 466 LEU B CA 1
ATOM 8157 C C . LEU B 1 466 ? 15.805 27.641 8.633 1 95.19 466 LEU B C 1
ATOM 8159 O O . LEU B 1 466 ? 15.688 27.859 9.844 1 95.19 466 LEU B O 1
ATOM 8163 N N . ILE B 1 467 ? 15.172 26.688 7.992 1 95.44 467 ILE B N 1
ATOM 8164 C CA . ILE B 1 467 ? 14.438 25.656 8.719 1 95.44 467 ILE B CA 1
ATOM 8165 C C . ILE B 1 467 ? 15.367 24.484 9.047 1 95.44 467 ILE B C 1
ATOM 8167 O O . ILE B 1 467 ? 15.844 23.797 8.148 1 95.44 467 ILE B O 1
ATOM 8171 N N . CYS B 1 468 ? 15.539 24.188 10.352 1 94.69 468 CYS B N 1
ATOM 8172 C CA . CYS B 1 468 ? 16.516 23.203 10.781 1 94.69 468 CYS B CA 1
ATOM 8173 C C . CYS B 1 468 ? 15.867 21.859 11.062 1 94.69 468 CYS B C 1
ATOM 8175 O O . CYS B 1 468 ? 16.531 20.812 11.062 1 94.69 468 CYS B O 1
ATOM 8177 N N . SER B 1 469 ? 14.641 21.859 11.344 1 94.81 469 SER B N 1
ATOM 8178 C CA . SER B 1 469 ? 13.906 20.641 11.664 1 94.81 469 SER B CA 1
ATOM 8179 C C . SER B 1 469 ? 12.414 20.812 11.391 1 94.81 469 SER B C 1
ATOM 8181 O O . SER B 1 469 ? 11.906 21.938 11.367 1 94.81 469 SER B O 1
ATOM 8183 N N . VAL B 1 470 ? 11.758 19.656 11.062 1 95.19 470 VAL B N 1
ATOM 8184 C CA . VAL B 1 470 ? 10.328 19.688 10.805 1 95.19 470 VAL B CA 1
ATOM 8185 C C . VAL B 1 470 ? 9.656 18.469 11.43 1 95.19 470 VAL B C 1
ATOM 8187 O O . VAL B 1 470 ? 10.273 17.406 11.539 1 95.19 470 VAL B O 1
ATOM 8190 N N . ALA B 1 471 ? 8.43 18.625 11.891 1 94.25 471 ALA B N 1
ATOM 8191 C CA . ALA B 1 471 ? 7.605 17.531 12.422 1 94.25 471 ALA B CA 1
ATOM 8192 C C . ALA B 1 471 ? 6.121 17.812 12.188 1 94.25 471 ALA B C 1
ATOM 8194 O O . ALA B 1 471 ? 5.688 18.969 12.219 1 94.25 471 ALA B O 1
ATOM 8195 N N . PHE B 1 472 ? 5.344 16.719 11.938 1 91.75 472 PHE B N 1
ATOM 8196 C CA . PHE B 1 472 ? 3.896 16.844 11.82 1 91.75 472 PHE B CA 1
ATOM 8197 C C . PHE B 1 472 ? 3.232 16.703 13.188 1 91.75 472 PHE B C 1
ATOM 8199 O O . PHE B 1 472 ? 3.684 15.93 14.031 1 91.75 472 PHE B O 1
ATOM 8206 N N . SER B 1 473 ? 2.188 17.5 13.359 1 90.81 473 SER B N 1
ATOM 8207 C CA . SER B 1 473 ? 1.288 17.141 14.445 1 90.81 473 SER B CA 1
ATOM 8208 C C . SER B 1 473 ? 0.5 15.875 14.117 1 90.81 473 SER B C 1
ATOM 8210 O O . SER B 1 473 ? 0.533 15.398 12.977 1 90.81 473 SER B O 1
ATOM 8212 N N . ASN B 1 474 ? -0.075 15.258 15.133 1 81.88 474 ASN B N 1
ATOM 8213 C CA . ASN B 1 474 ? -0.637 13.93 14.906 1 81.88 474 ASN B CA 1
ATOM 8214 C C . ASN B 1 474 ? -2.086 13.852 15.375 1 81.88 474 ASN B C 1
ATOM 8216 O O . ASN B 1 474 ? -2.477 12.891 16.047 1 81.88 474 ASN B O 1
ATOM 8220 N N . GLN B 1 475 ? -2.811 14.836 15.008 1 82.69 475 GLN B N 1
ATOM 8221 C CA . GLN B 1 475 ? -4.23 14.781 15.336 1 82.69 475 GLN B CA 1
ATOM 8222 C C . GLN B 1 475 ? -5.023 14.062 14.258 1 82.69 475 GLN B C 1
ATOM 8224 O O . GLN B 1 475 ? -4.594 13.992 13.102 1 82.69 475 GLN B O 1
ATOM 8229 N N . PRO B 1 476 ? -6.156 13.477 14.695 1 75.44 476 PRO B N 1
ATOM 8230 C CA . PRO B 1 476 ? -6.949 12.742 13.703 1 75.44 476 PRO B CA 1
ATOM 8231 C C . PRO B 1 476 ? -7.371 13.609 12.523 1 75.44 476 PRO B C 1
ATOM 8233 O O . PRO B 1 476 ? -7.91 14.703 12.711 1 75.44 476 PRO B O 1
ATOM 8236 N N . GLU B 1 477 ? -7.184 13.039 11.359 1 73.75 477 GLU B N 1
ATOM 8237 C CA . GLU B 1 477 ? -7.551 13.75 10.141 1 73.75 477 GLU B CA 1
ATOM 8238 C C . GLU B 1 477 ? -9.062 13.773 9.953 1 73.75 477 GLU B C 1
ATOM 8240 O O . GLU B 1 477 ? -9.75 12.805 10.281 1 73.75 477 GLU B O 1
ATOM 8245 N N . GLY B 1 478 ? -9.617 14.82 9.43 1 71.94 478 GLY B N 1
ATOM 8246 C CA . GLY B 1 478 ? -11.055 14.953 9.242 1 71.94 478 GLY B CA 1
ATOM 8247 C C . GLY B 1 478 ? -11.719 15.766 10.336 1 71.94 478 GLY B C 1
ATOM 8248 O O . GLY B 1 478 ? -12.711 16.469 10.086 1 71.94 478 GLY B O 1
ATOM 8249 N N . VAL B 1 479 ? -11.094 15.625 11.57 1 75.81 479 VAL B N 1
ATOM 8250 C CA . VAL B 1 479 ? -11.711 16.359 12.664 1 75.81 479 VAL B CA 1
ATOM 8251 C C . VAL B 1 479 ? -10.75 17.453 13.164 1 75.81 479 VAL B C 1
ATOM 8253 O O . VAL B 1 479 ? -11.109 18.25 14.023 1 75.81 479 VAL B O 1
ATOM 8256 N N . SER B 1 480 ? -9.555 17.375 12.633 1 82.38 480 SER B N 1
ATOM 8257 C CA . SER B 1 480 ? -8.562 18.375 13.016 1 82.38 480 SER B CA 1
ATOM 8258 C C . SER B 1 480 ? -7.691 18.781 11.828 1 82.38 480 SER B C 1
ATOM 8260 O O . SER B 1 480 ? -7.488 17.984 10.906 1 82.38 480 SER B O 1
ATOM 8262 N N . ILE B 1 481 ? -7.355 19.969 11.875 1 85.19 481 ILE B N 1
ATOM 8263 C CA . ILE B 1 481 ? -6.355 20.438 10.922 1 85.19 481 ILE B CA 1
ATOM 8264 C C . ILE B 1 481 ? -4.965 20.344 11.547 1 85.19 481 ILE B C 1
ATOM 8266 O O . ILE B 1 481 ? -4.66 21.031 12.523 1 85.19 481 ILE B O 1
ATOM 8270 N N . ASN B 1 482 ? -4.18 19.531 11 1 89.25 482 ASN B N 1
ATOM 8271 C CA . ASN B 1 482 ? -2.826 19.328 11.508 1 89.25 482 ASN B CA 1
ATOM 8272 C C . ASN B 1 482 ? -1.88 20.422 11.023 1 89.25 482 ASN B C 1
ATOM 8274 O O . ASN B 1 482 ? -2.252 21.25 10.188 1 89.25 482 ASN B O 1
ATOM 8278 N N . VAL B 1 483 ? -0.689 20.453 11.656 1 92.75 483 VAL B N 1
ATOM 8279 C CA . VAL B 1 483 ? 0.304 21.453 11.289 1 92.75 483 VAL B CA 1
ATOM 8280 C C . VAL B 1 483 ? 1.656 20.781 11.055 1 92.75 483 VAL B C 1
ATOM 8282 O O . VAL B 1 483 ? 1.877 19.656 11.492 1 92.75 483 VAL B O 1
ATOM 8285 N N . ILE B 1 484 ? 2.453 21.516 10.32 1 94.25 484 ILE B N 1
ATOM 8286 C CA . ILE B 1 484 ? 3.885 21.25 10.258 1 94.25 484 ILE B CA 1
ATOM 8287 C C . ILE B 1 484 ? 4.637 22.219 11.156 1 94.25 484 ILE B C 1
ATOM 8289 O O . ILE B 1 484 ? 4.543 23.438 10.977 1 94.25 484 ILE B O 1
ATOM 8293 N N . ALA B 1 485 ? 5.285 21.703 12.148 1 96.69 485 ALA B N 1
ATOM 8294 C CA . ALA B 1 485 ? 6.137 22.531 13.008 1 96.69 485 ALA B CA 1
ATOM 8295 C C . ALA B 1 485 ? 7.566 22.578 12.477 1 96.69 485 ALA B C 1
ATOM 8297 O O . ALA B 1 485 ? 8.18 21.531 12.242 1 96.69 485 ALA B O 1
ATOM 8298 N N . GLY B 1 486 ? 8.039 23.75 12.25 1 96.44 486 GLY B N 1
ATOM 8299 C CA . GLY B 1 486 ? 9.406 23.953 11.812 1 96.44 486 GLY B CA 1
ATOM 8300 C C . GLY B 1 486 ? 10.273 24.656 12.844 1 96.44 486 GLY B C 1
ATOM 8301 O O . GLY B 1 486 ? 9.891 25.703 13.367 1 96.44 486 GLY B O 1
ATOM 8302 N N . GLY B 1 487 ? 11.406 24.016 13.25 1 96.88 487 GLY B N 1
ATOM 8303 C CA . GLY B 1 487 ? 12.422 24.688 14.062 1 96.88 487 GLY B CA 1
ATOM 8304 C C . GLY B 1 487 ? 13.375 25.531 13.25 1 96.88 487 GLY B C 1
ATOM 8305 O O . GLY B 1 487 ? 14.086 25.031 12.383 1 96.88 487 GLY B O 1
ATOM 8306 N N . LEU B 1 488 ? 13.398 26.812 13.586 1 96.38 488 LEU B N 1
ATOM 8307 C CA . LEU B 1 488 ? 14.156 27.766 12.766 1 96.38 488 LEU B CA 1
ATOM 8308 C C . LEU B 1 488 ? 15.523 28.031 13.383 1 96.38 488 LEU B C 1
ATOM 8310 O O . LEU B 1 488 ? 15.773 27.688 14.539 1 96.38 488 LEU B O 1
ATOM 8314 N N . GLU B 1 489 ? 16.375 28.672 12.586 1 96 489 GLU B N 1
ATOM 8315 C CA . GLU B 1 489 ? 17.75 28.953 13 1 96 489 GLU B CA 1
ATOM 8316 C C . GLU B 1 489 ? 17.797 30.016 14.086 1 96 489 GLU B C 1
ATOM 8318 O O . GLU B 1 489 ? 18.781 30.109 14.836 1 96 489 GLU B O 1
ATOM 8323 N N . ASN B 1 490 ? 16.75 30.844 14.227 1 94.62 490 ASN B N 1
ATOM 8324 C CA . ASN B 1 490 ? 16.75 31.922 15.211 1 94.62 490 ASN B CA 1
ATOM 8325 C C . ASN B 1 490 ? 16.078 31.484 16.516 1 94.62 490 ASN B C 1
ATOM 8327 O O . ASN B 1 490 ? 15.781 32.312 17.375 1 94.62 490 ASN B O 1
ATOM 8331 N N . GLY B 1 491 ? 15.727 30.219 16.609 1 95.19 491 GLY B N 1
ATOM 8332 C CA . GLY B 1 491 ? 15.188 29.672 17.844 1 95.19 491 GLY B CA 1
ATOM 8333 C C . GLY B 1 491 ? 13.672 29.734 17.906 1 95.19 491 GLY B C 1
ATOM 8334 O O . GLY B 1 491 ? 13.078 29.406 18.938 1 95.19 491 GLY B O 1
ATOM 8335 N N . ILE B 1 492 ? 13.055 30.094 16.875 1 94.75 492 ILE B N 1
ATOM 8336 C CA . ILE B 1 492 ? 11.602 30.188 16.797 1 94.75 492 ILE B CA 1
ATOM 8337 C C . ILE B 1 492 ? 11.031 28.906 16.188 1 94.75 492 ILE B C 1
ATOM 8339 O O . ILE B 1 492 ? 11.625 28.328 15.281 1 94.75 492 ILE B O 1
ATOM 8343 N N . VAL B 1 493 ? 9.953 28.422 16.812 1 96.12 493 VAL B N 1
ATOM 8344 C CA . VAL B 1 493 ? 9.172 27.359 16.172 1 96.12 493 VAL B CA 1
ATOM 8345 C C . VAL B 1 493 ? 8 27.969 15.406 1 96.12 493 VAL B C 1
ATOM 8347 O O . VAL B 1 493 ? 7.168 28.656 15.992 1 96.12 493 VAL B O 1
ATOM 8350 N N . ARG B 1 494 ? 7.961 27.75 14.141 1 95.06 494 ARG B N 1
ATOM 8351 C CA . ARG B 1 494 ? 6.852 28.219 13.32 1 95.06 494 ARG B CA 1
ATOM 8352 C C . ARG B 1 494 ? 5.945 27.062 12.898 1 95.06 494 ARG B C 1
ATOM 8354 O O . ARG B 1 494 ? 6.426 26 12.508 1 95.06 494 ARG B O 1
ATOM 8361 N N . LEU B 1 495 ? 4.656 27.234 13.023 1 94.62 495 LEU B N 1
ATOM 8362 C CA . LEU B 1 495 ? 3.658 26.25 12.641 1 94.62 495 LEU B CA 1
ATOM 8363 C C . LEU B 1 495 ? 2.971 26.641 11.336 1 94.62 495 LEU B C 1
ATOM 8365 O O . LEU B 1 495 ? 2.537 27.781 11.188 1 94.62 495 LEU B O 1
ATOM 8369 N N . TRP B 1 496 ? 2.945 25.703 10.359 1 93.12 496 TRP B N 1
ATOM 8370 C CA . TRP B 1 496 ? 2.215 25.891 9.109 1 93.12 496 TRP B CA 1
ATOM 8371 C C . TRP B 1 496 ? 1.062 24.891 9 1 93.12 496 TRP B C 1
ATOM 8373 O O . TRP B 1 496 ? 1.202 23.734 9.383 1 93.12 496 TRP B O 1
ATOM 8383 N N . SER B 1 497 ? -0.052 25.297 8.461 1 89.94 497 SER B N 1
ATOM 8384 C CA . SER B 1 497 ? -1.198 24.422 8.227 1 89.94 497 SER B CA 1
ATOM 8385 C C . SER B 1 497 ? -0.878 23.359 7.184 1 89.94 497 SER B C 1
ATOM 8387 O O . SER B 1 497 ? -0.241 23.641 6.168 1 89.94 497 SER B O 1
ATOM 8389 N N . THR B 1 498 ? -1.3 22.078 7.418 1 89.56 498 THR B N 1
ATOM 8390 C CA . THR B 1 498 ? -1.077 21 6.453 1 89.56 498 THR B CA 1
ATOM 8391 C C . THR B 1 498 ? -2.049 21.125 5.281 1 89.56 498 THR B C 1
ATOM 8393 O O . THR B 1 498 ? -1.937 20.391 4.301 1 89.56 498 THR B O 1
ATOM 8396 N N . TRP B 1 499 ? -3.029 22 5.379 1 85.56 499 TRP B N 1
ATOM 8397 C CA . TRP B 1 499 ? -4.012 22.156 4.312 1 85.56 499 TRP B CA 1
ATOM 8398 C C . TRP B 1 499 ? -3.443 22.969 3.162 1 85.56 499 TRP B C 1
ATOM 8400 O O . TRP B 1 499 ? -3.672 22.656 1.992 1 85.56 499 TRP B O 1
ATOM 8410 N N . ASP B 1 500 ? -2.695 24.078 3.527 1 84 500 ASP B N 1
ATOM 8411 C CA . ASP B 1 500 ? -2.27 25 2.482 1 84 500 ASP B CA 1
ATOM 8412 C C . ASP B 1 500 ? -0.933 25.641 2.832 1 84 500 ASP B C 1
ATOM 8414 O O . ASP B 1 500 ? -0.487 26.562 2.148 1 84 500 ASP B O 1
ATOM 8418 N N . LEU B 1 501 ? -0.297 25.359 3.908 1 88.81 501 LEU B N 1
ATOM 8419 C CA . LEU B 1 501 ? 1.01 25.797 4.383 1 88.81 501 LEU B CA 1
ATOM 8420 C C . LEU B 1 501 ? 0.974 27.266 4.789 1 88.81 501 LEU B C 1
ATOM 8422 O O . LEU B 1 501 ? 2.016 27.938 4.84 1 88.81 501 LEU B O 1
ATOM 8426 N N . LYS B 1 502 ? -0.178 27.781 5.023 1 85.06 502 LYS B N 1
ATOM 8427 C CA . LYS B 1 502 ? -0.238 29.109 5.621 1 85.06 502 LYS B CA 1
ATOM 8428 C C . LYS B 1 502 ? 0.249 29.078 7.066 1 85.06 502 LYS B C 1
ATOM 8430 O O . LYS B 1 502 ? -0.023 28.141 7.805 1 85.06 502 LYS B O 1
ATOM 8435 N N . PRO B 1 503 ? 1.015 30.109 7.492 1 88.25 503 PRO B N 1
ATOM 8436 C CA . PRO B 1 503 ? 1.497 30.141 8.875 1 88.25 503 PRO B CA 1
ATOM 8437 C C . PRO B 1 503 ? 0.362 30.188 9.898 1 88.25 503 PRO B C 1
ATOM 8439 O O . PRO B 1 503 ? -0.645 30.859 9.672 1 88.25 503 PRO B O 1
ATOM 8442 N N . VAL B 1 504 ? 0.471 29.484 10.93 1 87.31 504 VAL B N 1
ATOM 8443 C CA . VAL B 1 504 ? -0.555 29.359 11.961 1 87.31 504 VAL B CA 1
ATOM 8444 C C . VAL B 1 504 ? -0.117 30.125 13.211 1 87.31 504 VAL B C 1
ATOM 8446 O O . VAL B 1 504 ? -0.875 30.938 13.75 1 87.31 504 VAL B O 1
ATOM 8449 N N . ARG B 1 505 ? 1.057 29.812 13.695 1 89.31 505 ARG B N 1
ATOM 8450 C CA . ARG B 1 505 ? 1.552 30.375 14.953 1 89.31 505 ARG B CA 1
ATOM 8451 C C . ARG B 1 505 ? 3.068 30.234 15.047 1 89.31 505 ARG B C 1
ATOM 8453 O O . ARG B 1 505 ? 3.664 29.375 14.406 1 89.31 505 ARG B O 1
ATOM 8460 N N . GLU B 1 506 ? 3.625 31.172 15.805 1 91.81 506 GLU B N 1
ATOM 8461 C CA . GLU B 1 506 ? 5.031 31.047 16.172 1 91.81 506 GLU B CA 1
ATOM 8462 C C . GLU B 1 506 ? 5.188 30.859 17.688 1 91.81 506 GLU B C 1
ATOM 8464 O O . GLU B 1 506 ? 4.469 31.469 18.469 1 91.81 506 GLU B O 1
ATOM 8469 N N . ILE B 1 507 ? 5.992 29.953 18.016 1 91.62 507 ILE B N 1
ATOM 8470 C CA . ILE B 1 507 ? 6.312 29.672 19.422 1 91.62 507 ILE B CA 1
ATOM 8471 C C . ILE B 1 507 ? 7.754 30.094 19.703 1 91.62 507 ILE B C 1
ATOM 8473 O O . ILE B 1 507 ? 8.688 29.594 19.078 1 91.62 507 ILE B O 1
ATOM 8477 N N . THR B 1 508 ? 7.887 30.953 20.625 1 90.5 508 THR B N 1
ATOM 8478 C CA . THR B 1 508 ? 9.211 31.5 20.906 1 90.5 508 THR B CA 1
ATOM 8479 C C . THR B 1 508 ? 9.617 31.219 22.359 1 90.5 508 THR B C 1
ATOM 8481 O O . THR B 1 508 ? 8.789 31.281 23.266 1 90.5 508 THR B O 1
ATOM 8484 N N . PHE B 1 509 ? 10.789 30.828 22.516 1 87.19 509 PHE B N 1
ATOM 8485 C CA . PHE B 1 509 ? 11.422 30.75 23.828 1 87.19 509 PHE B CA 1
ATOM 8486 C C . PHE B 1 509 ? 12.273 31.984 24.094 1 87.19 509 PHE B C 1
ATOM 8488 O O . PHE B 1 509 ? 13.328 32.156 23.469 1 87.19 509 PHE B O 1
ATOM 8495 N N . PRO B 1 510 ? 11.867 32.844 25.016 1 81.75 510 PRO B N 1
ATOM 8496 C CA . PRO B 1 510 ? 12.531 34.156 25.188 1 81.75 510 PRO B CA 1
ATOM 8497 C C . PRO B 1 510 ? 13.977 34.031 25.656 1 81.75 510 PRO B C 1
ATOM 8499 O O . PRO B 1 510 ? 14.805 34.875 25.375 1 81.75 510 PRO B O 1
ATOM 8502 N N . LYS B 1 511 ? 14.312 33 26.297 1 83.88 511 LYS B N 1
ATOM 8503 C CA . LYS B 1 511 ? 15.633 32.875 26.906 1 83.88 511 LYS B CA 1
ATOM 8504 C C . LYS B 1 511 ? 16.656 32.312 25.938 1 83.88 511 LYS B C 1
ATOM 8506 O O . LYS B 1 511 ? 17.828 32.125 26.281 1 83.88 511 LYS B O 1
ATOM 8511 N N . SER B 1 512 ? 16.297 31.922 24.781 1 84.06 512 SER B N 1
ATOM 8512 C CA . SER B 1 512 ? 17.25 31.312 23.844 1 84.06 512 SER B CA 1
ATOM 8513 C C . SER B 1 512 ? 16.922 31.672 22.406 1 84.06 512 SER B C 1
ATOM 8515 O O . SER B 1 512 ? 15.75 31.75 22.031 1 84.06 512 SER B O 1
ATOM 8517 N N . ASN B 1 513 ? 17.969 32.062 21.578 1 90.44 513 ASN B N 1
ATOM 8518 C CA . ASN B 1 513 ? 17.812 32.312 20.156 1 90.44 513 ASN B CA 1
ATOM 8519 C C . ASN B 1 513 ? 18.641 31.344 19.312 1 90.44 513 ASN B C 1
ATOM 8521 O O . ASN B 1 513 ? 19 31.641 18.172 1 90.44 513 ASN B O 1
ATOM 8525 N N . LYS B 1 514 ? 18.984 30.25 19.969 1 94 514 LYS B N 1
ATOM 8526 C CA . LYS B 1 514 ? 19.812 29.25 19.281 1 94 514 LYS B CA 1
ATOM 8527 C C . LYS B 1 514 ? 18.969 28.422 18.312 1 94 514 LYS B C 1
ATOM 8529 O O . LYS B 1 514 ? 17.781 28.188 18.547 1 94 514 LYS B O 1
ATOM 8534 N N . PRO B 1 515 ? 19.609 28 17.266 1 95.31 515 PRO B N 1
ATOM 8535 C CA . PRO B 1 515 ? 18.891 27.203 16.266 1 95.31 515 PRO B CA 1
ATOM 8536 C C . PRO B 1 515 ? 18.25 25.953 16.859 1 95.31 515 PRO B C 1
ATOM 8538 O O . PRO B 1 515 ? 18.844 25.281 17.719 1 95.31 515 PRO B O 1
ATOM 8541 N N . ILE B 1 516 ? 17.047 25.609 16.469 1 96.25 516 ILE B N 1
ATOM 8542 C CA . ILE B 1 516 ? 16.344 24.391 16.875 1 96.25 516 ILE B CA 1
ATOM 8543 C C . ILE B 1 516 ? 16.688 23.25 15.922 1 96.25 516 ILE B C 1
ATOM 8545 O O . ILE B 1 516 ? 16.172 23.188 14.812 1 96.25 516 ILE B O 1
ATOM 8549 N N . VAL B 1 517 ? 17.438 22.297 16.344 1 95.25 517 VAL B N 1
ATOM 8550 C CA . VAL B 1 517 ? 18.016 21.297 15.445 1 95.25 517 VAL B CA 1
ATOM 8551 C C . VAL B 1 517 ? 17.062 20.094 15.336 1 95.25 517 VAL B C 1
ATOM 8553 O O . VAL B 1 517 ? 17.172 19.297 14.414 1 95.25 517 VAL B O 1
ATOM 8556 N N . SER B 1 518 ? 16.172 19.938 16.297 1 95.19 518 SER B N 1
ATOM 8557 C CA . SER B 1 518 ? 15.172 18.875 16.25 1 95.19 518 SER B CA 1
ATOM 8558 C C . SER B 1 518 ? 13.945 19.234 17.078 1 95.19 518 SER B C 1
ATOM 8560 O O . SER B 1 518 ? 14.039 20 18.047 1 95.19 518 SER B O 1
ATOM 8562 N N . LEU B 1 519 ? 12.828 18.766 16.703 1 94.75 519 LEU B N 1
ATOM 8563 C CA . LEU B 1 519 ? 11.609 18.938 17.484 1 94.75 519 LEU B CA 1
ATOM 8564 C C . LEU B 1 519 ? 10.625 17.797 17.219 1 94.75 519 LEU B C 1
ATOM 8566 O O . LEU B 1 519 ? 10.727 17.125 16.188 1 94.75 519 LEU B O 1
ATOM 8570 N N . THR B 1 520 ? 9.758 17.484 18.125 1 94.88 520 THR B N 1
ATOM 8571 C CA . THR B 1 520 ? 8.758 16.438 17.969 1 94.88 520 THR B CA 1
ATOM 8572 C C . THR B 1 520 ? 7.578 16.688 18.906 1 94.88 520 THR B C 1
ATOM 8574 O O . THR B 1 520 ? 7.762 17.172 20.031 1 94.88 520 THR B O 1
ATOM 8577 N N . PHE B 1 521 ? 6.414 16.391 18.391 1 92.44 521 PHE B N 1
ATOM 8578 C CA . PHE B 1 521 ? 5.246 16.328 19.25 1 92.44 521 PHE B CA 1
ATOM 8579 C C . PHE B 1 521 ? 5.195 15.008 20 1 92.44 521 PHE B C 1
ATOM 8581 O O . PHE B 1 521 ? 5.695 13.992 19.516 1 92.44 521 PHE B O 1
ATOM 8588 N N . SER B 1 522 ? 4.68 15.102 21.219 1 87.88 522 SER B N 1
ATOM 8589 C CA . SER B 1 522 ? 4.328 13.836 21.859 1 87.88 522 SER B CA 1
ATOM 8590 C C . SER B 1 522 ? 3.258 13.094 21.062 1 87.88 522 SER B C 1
ATOM 8592 O O . SER B 1 522 ? 2.586 13.68 20.203 1 87.88 522 SER B O 1
ATOM 8594 N N . CYS B 1 523 ? 3.125 11.773 21.297 1 80.44 523 CYS B N 1
ATOM 8595 C CA . CYS B 1 523 ? 2.213 10.953 20.5 1 80.44 523 CYS B CA 1
ATOM 8596 C C . CYS B 1 523 ? 0.777 11.445 20.641 1 80.44 523 CYS B C 1
ATOM 8598 O O . CYS B 1 523 ? -0.033 11.281 19.734 1 80.44 523 CYS B O 1
ATOM 8600 N N . ASP B 1 524 ? 0.464 12.062 21.734 1 76.81 524 ASP B N 1
ATOM 8601 C CA . ASP B 1 524 ? -0.886 12.586 21.938 1 76.81 524 ASP B CA 1
ATOM 8602 C C . ASP B 1 524 ? -0.983 14.031 21.469 1 76.81 524 ASP B C 1
ATOM 8604 O O . ASP B 1 524 ? -2.068 14.617 21.469 1 76.81 524 ASP B O 1
ATOM 8608 N N . GLY B 1 525 ? 0.154 14.648 21.125 1 85.69 525 GLY B N 1
ATOM 8609 C CA . GLY B 1 525 ? 0.18 16 20.625 1 85.69 525 GLY B CA 1
ATOM 8610 C C . GLY B 1 525 ? 0.12 17.062 21.703 1 85.69 525 GLY B C 1
ATOM 8611 O O . GLY B 1 525 ? 0.2 18.25 21.438 1 85.69 525 GLY B O 1
ATOM 8612 N N . HIS B 1 526 ? 0.126 16.703 22.984 1 86.38 526 HIS B N 1
ATOM 8613 C CA . HIS B 1 526 ? -0.104 17.641 24.078 1 86.38 526 HIS B CA 1
ATOM 8614 C C . HIS B 1 526 ? 1.203 18.281 24.547 1 86.38 526 HIS B C 1
ATOM 8616 O O . HIS B 1 526 ? 1.198 19.156 25.422 1 86.38 526 HIS B O 1
ATOM 8622 N N . HIS B 1 527 ? 2.26 17.797 24 1 90.56 527 HIS B N 1
ATOM 8623 C CA . HIS B 1 527 ? 3.572 18.375 24.281 1 90.56 527 HIS B CA 1
ATOM 8624 C C . HIS B 1 527 ? 4.391 18.531 23 1 90.56 527 HIS B C 1
ATOM 8626 O O . HIS B 1 527 ? 4.223 17.766 22.062 1 90.56 527 HIS B O 1
ATOM 8632 N N . LEU B 1 528 ? 5.148 19.531 22.984 1 93.88 528 LEU B N 1
ATOM 8633 C CA . LEU B 1 528 ? 6.129 19.766 21.922 1 93.88 528 LEU B CA 1
ATOM 8634 C C . LEU B 1 528 ? 7.535 19.891 22.5 1 93.88 528 LEU B C 1
ATOM 8636 O O . LEU B 1 528 ? 7.777 20.703 23.391 1 93.88 528 LEU B O 1
ATOM 8640 N N . TYR B 1 529 ? 8.406 19.047 22.125 1 94.81 529 TYR B N 1
ATOM 8641 C CA . TYR B 1 529 ? 9.797 19.078 22.562 1 94.81 529 TYR B CA 1
ATOM 8642 C C . TYR B 1 529 ? 10.703 19.656 21.484 1 94.81 529 TYR B C 1
ATOM 8644 O O . TYR B 1 529 ? 10.57 19.328 20.312 1 94.81 529 TYR B O 1
ATOM 8652 N N . THR B 1 530 ? 11.531 20.547 21.891 1 95.81 530 THR B N 1
ATOM 8653 C CA . THR B 1 530 ? 12.523 21.125 20.984 1 95.81 530 THR B CA 1
ATOM 8654 C C . THR B 1 530 ? 13.93 20.938 21.547 1 95.81 530 THR B C 1
ATOM 8656 O O . THR B 1 530 ? 14.133 20.969 22.75 1 95.81 530 THR B O 1
ATOM 8659 N N . ALA B 1 531 ? 14.867 20.672 20.703 1 95.19 531 ALA B N 1
ATOM 8660 C CA . ALA B 1 531 ? 16.281 20.609 21.047 1 95.19 531 ALA B CA 1
ATOM 8661 C C . ALA B 1 531 ? 17.062 21.703 20.328 1 95.19 531 ALA B C 1
ATOM 8663 O O . ALA B 1 531 ? 17.031 21.781 19.094 1 95.19 531 ALA B O 1
ATOM 8664 N N . SER B 1 532 ? 17.703 22.516 21.094 1 95.06 532 SER B N 1
ATOM 8665 C CA . SER B 1 532 ? 18.531 23.578 20.5 1 95.06 532 SER B CA 1
ATOM 8666 C C . SER B 1 532 ? 19.938 23.078 20.188 1 95.06 532 SER B C 1
ATOM 8668 O O . SER B 1 532 ? 20.328 21.984 20.609 1 95.06 532 SER B O 1
ATOM 8670 N N . SER B 1 533 ? 20.672 23.906 19.406 1 94.25 533 SER B N 1
ATOM 8671 C CA . SER B 1 533 ? 22.016 23.531 18.938 1 94.25 533 SER B CA 1
ATOM 8672 C C . SER B 1 533 ? 22.984 23.422 20.109 1 94.25 533 SER B C 1
ATOM 8674 O O . SER B 1 533 ? 24.031 22.781 20 1 94.25 533 SER B O 1
ATOM 8676 N N . ASP B 1 534 ? 22.656 24.016 21.219 1 92.25 534 ASP B N 1
ATOM 8677 C CA . ASP B 1 534 ? 23.547 23.938 22.375 1 92.25 534 ASP B CA 1
ATOM 8678 C C . ASP B 1 534 ? 23.203 22.75 23.266 1 92.25 534 ASP B C 1
ATOM 8680 O O . ASP B 1 534 ? 23.812 22.547 24.312 1 92.25 534 ASP B O 1
ATOM 8684 N N . GLY B 1 535 ? 22.188 21.984 22.922 1 92.31 535 GLY B N 1
ATOM 8685 C CA . GLY B 1 535 ? 21.859 20.766 23.641 1 92.31 535 GLY B CA 1
ATOM 8686 C C . GLY B 1 535 ? 20.75 20.953 24.672 1 92.31 535 GLY B C 1
ATOM 8687 O O . GLY B 1 535 ? 20.469 20.062 25.453 1 92.31 535 GLY B O 1
ATOM 8688 N N . THR B 1 536 ? 20.172 22.109 24.656 1 93.62 536 THR B N 1
ATOM 8689 C CA . THR B 1 536 ? 19.078 22.375 25.578 1 93.62 536 THR B CA 1
ATOM 8690 C C . THR B 1 536 ? 17.766 21.828 25.031 1 93.62 536 THR B C 1
ATOM 8692 O O . THR B 1 536 ? 17.406 22.078 23.875 1 93.62 536 THR B O 1
ATOM 8695 N N . VAL B 1 537 ? 17.141 20.984 25.844 1 94.44 537 VAL B N 1
ATOM 8696 C CA . VAL B 1 537 ? 15.836 20.453 25.484 1 94.44 537 VAL B CA 1
ATOM 8697 C C . VAL B 1 537 ? 14.75 21.234 26.219 1 94.44 537 VAL B C 1
ATOM 8699 O O . VAL B 1 537 ? 14.82 21.391 27.438 1 94.44 537 VAL B O 1
ATOM 8702 N N . ILE B 1 538 ? 13.805 21.766 25.516 1 94.56 538 ILE B N 1
ATOM 8703 C CA . ILE B 1 538 ? 12.672 22.5 26.062 1 94.56 538 ILE B CA 1
ATOM 8704 C C . ILE B 1 538 ? 11.367 21.797 25.734 1 94.56 538 ILE B C 1
ATOM 8706 O O . ILE B 1 538 ? 11.164 21.375 24.578 1 94.56 538 ILE B O 1
ATOM 8710 N N . ALA B 1 539 ? 10.547 21.562 26.688 1 93.19 539 ALA B N 1
ATOM 8711 C CA . ALA B 1 539 ? 9.219 20.984 26.484 1 93.19 539 ALA B CA 1
ATOM 8712 C C . ALA B 1 539 ? 8.133 22.047 26.656 1 93.19 539 ALA B C 1
ATOM 8714 O O . ALA B 1 539 ? 8.125 22.781 27.656 1 93.19 539 ALA B O 1
ATOM 8715 N N . TRP B 1 540 ? 7.312 22.141 25.656 1 93.5 540 TRP B N 1
ATOM 8716 C CA . TRP B 1 540 ? 6.164 23.047 25.688 1 93.5 540 TRP B CA 1
ATOM 8717 C C . TRP B 1 540 ? 4.875 22.266 25.953 1 93.5 540 TRP B C 1
ATOM 8719 O O . TRP B 1 540 ? 4.688 21.172 25.406 1 93.5 540 TRP B O 1
ATOM 8729 N N . CYS B 1 541 ? 4.055 22.75 26.766 1 91.25 541 CYS B N 1
ATOM 8730 C CA . CYS B 1 541 ? 2.736 22.172 27 1 91.25 541 CYS B CA 1
ATOM 8731 C C . CYS B 1 541 ? 1.655 23.234 26.938 1 91.25 541 CYS B C 1
ATOM 8733 O O . CYS B 1 541 ? 1.96 24.438 26.906 1 91.25 541 CYS B O 1
ATOM 8735 N N . ARG B 1 542 ? 0.491 22.781 26.797 1 84.38 542 ARG B N 1
ATOM 8736 C CA . ARG B 1 542 ? -0.638 23.703 26.875 1 84.38 542 ARG B CA 1
ATOM 8737 C C . ARG B 1 542 ? -0.784 24.281 28.281 1 84.38 542 ARG B C 1
ATOM 8739 O O . ARG B 1 542 ? -0.597 23.562 29.266 1 84.38 542 ARG B O 1
ATOM 8746 N N . LYS B 1 543 ? -1.111 25.469 28.344 1 82.69 543 LYS B N 1
ATOM 8747 C CA . LYS B 1 543 ? -1.229 26.156 29.625 1 82.69 543 LYS B CA 1
ATOM 8748 C C . LYS B 1 543 ? -2.25 25.469 30.531 1 82.69 543 LYS B C 1
ATOM 8750 O O . LYS B 1 543 ? -2.061 25.375 31.734 1 82.69 543 LYS B O 1
ATOM 8755 N N . ASP B 1 544 ? -3.314 24.922 29.938 1 80.19 544 ASP B N 1
ATOM 8756 C CA . ASP B 1 544 ? -4.379 24.281 30.703 1 80.19 544 ASP B CA 1
ATOM 8757 C C . ASP B 1 544 ? -3.975 22.875 31.125 1 80.19 544 ASP B C 1
ATOM 8759 O O . ASP B 1 544 ? -4.656 22.25 31.938 1 80.19 544 ASP B O 1
ATOM 8763 N N . GLN B 1 545 ? -2.875 22.422 30.609 1 79.38 545 GLN B N 1
ATOM 8764 C CA . GLN B 1 545 ? -2.459 21.062 30.922 1 79.38 545 GLN B CA 1
ATOM 8765 C C . GLN B 1 545 ? -1.13 21.047 31.672 1 79.38 545 GLN B C 1
ATOM 8767 O O . GLN B 1 545 ? -0.431 20.031 31.688 1 79.38 545 GLN B O 1
ATOM 8772 N N . GLN B 1 546 ? -0.782 22.094 32.219 1 81.19 546 GLN B N 1
ATOM 8773 C CA . GLN B 1 546 ? 0.506 22.234 32.875 1 81.19 546 GLN B CA 1
ATOM 8774 C C . GLN B 1 546 ? 0.592 21.312 34.094 1 81.19 546 GLN B C 1
ATOM 8776 O O . GLN B 1 546 ? 1.682 20.875 34.469 1 81.19 546 GLN B O 1
ATOM 8781 N N . ARG B 1 547 ? -0.559 20.938 34.656 1 76.25 547 ARG B N 1
ATOM 8782 C CA . ARG B 1 547 ? -0.574 20.141 35.875 1 76.25 547 ARG B CA 1
ATOM 8783 C C . ARG B 1 547 ? -0.538 18.656 35.562 1 76.25 547 ARG B C 1
ATOM 8785 O O . ARG B 1 547 ? -0.331 17.828 36.469 1 76.25 547 ARG B O 1
ATOM 8792 N N . LEU B 1 548 ? -0.644 18.344 34.281 1 75.81 548 LEU B N 1
ATOM 8793 C CA . LEU B 1 548 ? -0.649 16.938 33.906 1 75.81 548 LEU B CA 1
ATOM 8794 C C . LEU B 1 548 ? 0.771 16.391 33.875 1 75.81 548 LEU B C 1
ATOM 8796 O O . LEU B 1 548 ? 1.731 17.141 33.719 1 75.81 548 LEU B O 1
ATOM 8800 N N . LYS B 1 549 ? 0.805 15.094 34.094 1 77.94 549 LYS B N 1
ATOM 8801 C CA . LYS B 1 549 ? 2.1 14.414 34.094 1 77.94 549 LYS B CA 1
ATOM 8802 C C . LYS B 1 549 ? 2.809 14.586 32.781 1 77.94 549 LYS B C 1
ATOM 8804 O O . LYS B 1 549 ? 2.221 14.344 31.719 1 77.94 549 LYS B O 1
ATOM 8809 N N . GLN B 1 550 ? 4.004 15.094 32.844 1 81.75 550 GLN B N 1
ATOM 8810 C CA . GLN B 1 550 ? 4.832 15.297 31.672 1 81.75 550 GLN B CA 1
ATOM 8811 C C . GLN B 1 550 ? 5.434 13.984 31.188 1 81.75 550 GLN B C 1
ATOM 8813 O O . GLN B 1 550 ? 5.699 13.086 31.984 1 81.75 550 GLN B O 1
ATOM 8818 N N . PRO B 1 551 ? 5.555 13.922 29.891 1 83.31 551 PRO B N 1
ATOM 8819 C CA . PRO B 1 551 ? 6.242 12.734 29.375 1 83.31 551 PRO B CA 1
ATOM 8820 C C . PRO B 1 551 ? 7.668 12.609 29.906 1 83.31 551 PRO B C 1
ATOM 8822 O O . PRO B 1 551 ? 8.344 13.617 30.125 1 83.31 551 PRO B O 1
ATOM 8825 N N . MET B 1 552 ? 8.047 11.336 30.203 1 82.81 552 MET B N 1
ATOM 8826 C CA . MET B 1 552 ? 9.43 11.086 30.594 1 82.81 552 MET B CA 1
ATOM 8827 C C . MET B 1 552 ? 10.383 11.344 29.438 1 82.81 552 MET B C 1
ATOM 8829 O O . MET B 1 552 ? 10.094 10.969 28.297 1 82.81 552 MET B O 1
ATOM 8833 N N . PHE B 1 553 ? 11.445 12.086 29.719 1 90.12 553 PHE B N 1
ATOM 8834 C CA . PHE B 1 553 ? 12.445 12.359 28.703 1 90.12 553 PHE B CA 1
ATOM 8835 C C . PHE B 1 553 ? 13.703 11.531 28.938 1 90.12 553 PHE B C 1
ATOM 8837 O O . PHE B 1 553 ? 14.289 11.586 30.016 1 90.12 553 PHE B O 1
ATOM 8844 N N . TYR B 1 554 ? 14.141 10.664 27.969 1 86.69 554 TYR B N 1
ATOM 8845 C CA . TYR B 1 554 ? 15.375 9.883 28.016 1 86.69 554 TYR B CA 1
ATOM 8846 C C . TYR B 1 554 ? 16.422 10.469 27.062 1 86.69 554 TYR B C 1
ATOM 8848 O O . TYR B 1 554 ? 16.125 10.742 25.906 1 86.69 554 TYR B O 1
ATOM 8856 N N . SER B 1 555 ? 17.578 10.742 27.609 1 88.88 555 SER B N 1
ATOM 8857 C CA . SER B 1 555 ? 18.656 11.258 26.766 1 88.88 555 SER B CA 1
ATOM 8858 C C . SER B 1 555 ? 19.719 10.188 26.531 1 88.88 555 SER B C 1
ATOM 8860 O O . SER B 1 555 ? 20.203 9.562 27.469 1 88.88 555 SER B O 1
ATOM 8862 N N . PHE B 1 556 ? 20.016 9.93 25.359 1 89.25 556 PHE B N 1
ATOM 8863 C CA . PHE B 1 556 ? 21.125 9.062 24.969 1 89.25 556 PHE B CA 1
ATOM 8864 C C . PHE B 1 556 ? 22.219 9.867 24.297 1 89.25 556 PHE B C 1
ATOM 8866 O O . PHE B 1 556 ? 22.172 10.133 23.094 1 89.25 556 PHE B O 1
ATOM 8873 N N . LEU B 1 557 ? 23.203 10.203 25.094 1 89 557 LEU B N 1
ATOM 8874 C CA . LEU B 1 557 ? 24.312 11.039 24.641 1 89 557 LEU B CA 1
ATOM 8875 C C . LEU B 1 557 ? 25.469 10.188 24.125 1 89 557 LEU B C 1
ATOM 8877 O O . LEU B 1 557 ? 25.438 8.961 24.25 1 89 557 LEU B O 1
ATOM 8881 N N . SER B 1 558 ? 26.422 10.859 23.484 1 88.12 558 SER B N 1
ATOM 8882 C CA . SER B 1 558 ? 27.547 10.156 22.875 1 88.12 558 SER B CA 1
ATOM 8883 C C . SER B 1 558 ? 28.297 9.305 23.891 1 88.12 558 SER B C 1
ATOM 8885 O O . SER B 1 558 ? 28.875 8.281 23.547 1 88.12 558 SER B O 1
ATOM 8887 N N . SER B 1 559 ? 28.281 9.688 25.172 1 82.5 559 SER B N 1
ATOM 8888 C CA . SER B 1 559 ? 28.969 8.945 26.234 1 82.5 559 SER B CA 1
ATOM 8889 C C . SER B 1 559 ? 28.344 7.57 26.453 1 82.5 559 SER B C 1
ATOM 8891 O O . SER B 1 559 ? 28.984 6.664 26.984 1 82.5 559 SER B O 1
ATOM 8893 N N . TYR B 1 560 ? 27.078 7.508 26.078 1 81.56 560 TYR B N 1
ATOM 8894 C CA . TYR B 1 560 ? 26.406 6.227 26.219 1 81.56 560 TYR B CA 1
ATOM 8895 C C . TYR B 1 560 ? 27.062 5.156 25.375 1 81.56 560 TYR B C 1
ATOM 8897 O O . TYR B 1 560 ? 27.188 4 25.797 1 81.56 560 TYR B O 1
ATOM 8905 N N . ALA B 1 561 ? 27.453 5.441 24.156 1 78.56 561 ALA B N 1
ATOM 8906 C CA . ALA B 1 561 ? 28.031 4.473 23.234 1 78.56 561 ALA B CA 1
ATOM 8907 C C . ALA B 1 561 ? 29.516 4.227 23.578 1 78.56 561 ALA B C 1
ATOM 8909 O O . ALA B 1 561 ? 30.094 3.238 23.125 1 78.56 561 ALA B O 1
ATOM 8910 N N . ALA B 1 562 ? 30.328 5.152 24.203 1 70.88 562 ALA B N 1
ATOM 8911 C CA . ALA B 1 562 ? 31.75 5.035 24.5 1 70.88 562 ALA B CA 1
ATOM 8912 C C . ALA B 1 562 ? 31.984 4.09 25.688 1 70.88 562 ALA B C 1
ATOM 8914 O O . ALA B 1 562 ? 33.062 3.52 25.828 1 70.88 562 ALA B O 1
ATOM 8915 N N . GLY B 1 563 ? 31.016 3.816 26.609 1 60.69 563 GLY B N 1
ATOM 8916 C CA . GLY B 1 563 ? 31.297 3.018 27.797 1 60.69 563 GLY B CA 1
ATOM 8917 C C . GLY B 1 563 ? 30.797 1.59 27.672 1 60.69 563 GLY B C 1
ATOM 8918 O O . GLY B 1 563 ? 30 1.276 26.797 1 60.69 563 GLY B O 1
#

Foldseek 3Di:
DPPFPDAQAAFDQDALQQVLLLQCLDPPSVVVNCVVVVNALPALVSGQAEPVVLCCCCPPDPSHNPHDDDPCLAPPLRSQANPVPDFNDAHPVGHGRGGHHYDVLQVRPSVSRNPLVNQVCVFLVVQQCVLVVCCLQQRQLVDDPNVVVVSRGYGPLQEPPNDLVPDPDPVVSVVSVVSCNGRHHRDYHDYNDRDHGDPRPPPCPVPCPPPLLVVLQACLLDDDDDDDDDDRPHNPRHPDPRGDQDADAPTSVYDHDDDDDDDDDPADFDDWDQDLQRDIDTHHAQKDKAWAWDQPPDDDDRSRGHTPFIWIWGADDPQGFIWIGGDPVDDTDGADRDDPVFRFQEWDADRVQGWIWTWGFQGKIKIWGKDQDDPDPPDDDPPDRMHTDDIDIDHDDGGTWNDWDADVVQQWIWIDGPVGDIDIGHNDPFDQQKDWDWDADPVAAIKIWIAGPVGHTQEIDGDRFHFQEWEKARDGPPVDFIWIWTWTQQQKIWTATNRYRHTDDIDHDVVDRHTFNYKYADNVRQKIWTAGPVGDIDIDGDPVCPPPDDDDDDDDDPVNVVD/DPPFPDAQAAFDQDALQQVLLLQCQDPPSVVVNCVVVVNALPALVSGQAEPVVLCCCCPPDPSHSPHDDDPCLAPPLRSQANPVPDFNDAHPVGHGRGGHHYDVLQVRPSVSSNPLVNQVCVFLVVQQCVLVVCCLQQRQLVDDPNVVVVSRGYGPLQEPPNPLVPDPDPVVSVVSVVSCNGRHHRDYHDYNDRDHGDPRPPPCPVPCPPPVLVQLAQVLLDDDDDDDDDDNNRNPRNDDPRGDQDEDAPTSVYDHDDDDDDDDDPADFDDWDQDLQRDIDTHHAQKDKAWAWDQPPDDDDRSRGHTPFIWIWGADDPQGFIWIGGDPVDDTDGADRDDPVFRFREWDADRVQGWIWTWGFQGKIKIWGKDQDDPDPPDDDPPDRMHTDDIDIDHDDGGTWNDWDADVVQQWIWIDGPVGDIDIGHNDPFDQQKDWDWDADPVAAIKIWIAGPVGHTQEIDGDRFHFQEWEKARDGPPVDFIWIWTWTQQQKIWTATNRYRHTDDIDHDPVDRHTFNYKYADNVRQWIWTAGPVGDIDIDGDPVCPPPDDDDDDDDDPVNVVD

Radius of gyration: 33.23 Å; Cα contacts (8 Å, |Δi|>4): 2420; chains: 2; bounding box: 99×96×82 Å

Solvent-accessible surface area (backbone atoms only — not comparable to full-atom values): 61222 Å² total; per-residue (Å²): 122,79,80,76,70,88,52,72,35,80,56,42,44,80,11,56,62,55,51,30,45,58,28,45,46,30,83,67,38,30,57,55,35,21,65,73,44,78,70,38,79,65,58,36,77,75,40,75,36,36,53,64,62,52,48,41,32,42,68,71,70,36,93,77,44,56,68,54,89,57,75,53,59,42,75,42,40,58,42,45,38,45,82,79,62,68,85,45,49,59,24,93,85,65,49,68,42,60,51,44,43,58,56,74,91,30,70,76,30,49,58,50,41,16,54,52,42,25,34,51,60,65,26,69,66,41,54,37,46,47,29,62,55,41,19,46,56,28,11,33,26,40,52,67,71,50,3,59,75,65,67,43,31,52,39,76,79,25,37,59,82,63,60,58,79,74,43,80,52,64,70,58,27,52,52,50,53,49,43,34,61,54,25,20,61,44,60,67,70,77,35,78,53,82,55,74,55,49,76,66,77,77,69,76,68,69,69,77,64,70,66,71,69,56,49,11,37,53,53,49,51,53,76,86,72,87,82,88,87,82,92,53,59,37,30,67,64,56,80,69,83,84,78,49,40,39,69,31,51,59,20,88,73,37,56,67,59,35,80,74,41,76,47,76,67,79,45,50,52,46,41,48,42,54,34,72,66,49,31,34,35,38,26,19,62,58,49,37,73,40,50,29,67,32,76,50,31,43,59,89,84,61,71,43,43,34,75,65,44,56,32,42,36,36,51,81,47,94,84,37,40,28,28,39,32,65,49,88,93,42,62,53,39,86,70,45,79,48,51,89,78,46,42,68,61,30,59,38,64,40,48,92,73,36,30,40,36,33,23,4,52,56,13,44,30,39,40,32,37,44,42,31,38,50,76,75,84,61,61,90,63,85,72,61,58,59,41,82,73,44,77,46,78,45,81,83,49,79,23,29,24,70,44,54,46,75,40,71,68,75,41,31,36,39,40,31,28,74,68,72,52,74,47,83,40,77,69,62,76,80,65,86,56,65,44,77,46,77,44,77,40,95,91,56,22,18,34,41,36,36,24,41,66,85,68,48,79,63,34,76,42,80,36,74,57,40,64,52,22,70,35,63,54,70,53,61,72,55,66,22,46,40,34,38,39,29,24,17,46,64,24,36,33,39,29,22,32,69,78,60,52,36,57,71,41,74,47,74,50,91,90,49,57,50,28,18,42,23,40,32,42,37,66,82,13,50,28,34,39,36,30,24,59,70,14,33,37,37,30,31,21,27,56,91,49,65,86,49,87,71,63,54,75,47,77,45,50,70,68,62,68,75,70,122,80,81,76,71,88,51,74,35,80,56,43,44,78,11,56,61,54,52,30,45,58,30,46,46,30,84,66,38,28,57,52,34,21,64,72,45,78,69,38,80,65,56,34,75,76,41,74,38,35,52,63,59,52,50,42,31,42,68,73,73,36,94,78,44,57,68,52,89,56,74,53,60,42,73,42,38,60,43,45,37,44,81,78,62,68,86,45,48,59,25,94,87,66,50,68,43,59,50,45,42,59,56,75,91,30,69,76,31,50,58,50,39,18,53,52,42,25,34,50,61,65,27,69,66,39,55,37,47,47,29,62,56,40,19,45,56,27,12,32,26,41,51,68,70,50,2,58,75,66,67,43,31,54,39,75,79,26,38,58,81,61,61,58,79,74,44,79,50,62,69,58,26,52,52,48,52,49,44,34,61,52,25,20,61,43,59,65,71,76,35,78,52,82,55,74,57,49,76,68,77,77,68,75,70,69,69,78,65,70,66,71,68,53,49,23,45,51,51,36,41,52,80,82,82,87,85,74,88,78,95,64,58,47,24,68,65,53,79,74,81,85,77,51,40,39,71,32,51,60,20,88,72,37,56,65,60,37,81,75,42,75,48,76,66,78,46,49,53,46,43,48,43,55,35,73,67,48,30,34,35,37,27,18,63,57,48,38,73,40,50,29,67,33,76,49,29,43,59,88,83,62,69,45,41,35,76,65,44,54,31,41,36,37,49,81,47,95,81,36,43,31,29,37,31,65,49,90,93,41,61,54,39,86,69,44,78,48,52,88,80,44,44,68,60,31,58,37,64,40,48,90,72,36,32,40,38,34,23,4,53,58,14,44,32,38,39,30,38,44,42,30,38,48,76,75,86,61,61,90,64,84,72,59,58,59,40,80,72,46,77,46,78,44,82,84,49,79,24,29,25,70,43,55,45,76,39,68,69,75,40,30,36,38,39,32,29,75,69,71,51,73,47,83,40,75,68,61,76,78,64,87,54,63,44,78,48,78,44,76,39,94,90,57,22,19,33,41,36,36,24,40,66,85,67,48,79,62,33,76,43,80,35,73,57,41,65,53,23,69,34,63,53,68,54,60,74,54,66,20,47,39,32,37,40,30,22,19,46,64,23,37,34,39,28,22,32,69,78,60,52,38,59,60,42,74,48,74,49,91,91,49,56,49,27,17,42,20,40,31,41,37,64,83,13,50,29,36,38,38,28,25,59,70,13,35,36,37,30,31,22,26,55,91,48,63,86,50,87,71,64,55,75,46,77,46,49,70,68,63,67,76,71

Secondary structure (DSSP, 8-state):
-------SBSS-TT-HHHHHHHTTTSTTHHHHHHHHTTTS---GGGSS-BHHHHHHIIIII-SS------GGGGT-GGGGS-TT-----B-TTSPBP-SPB--GGGTT-HHHHHHHHHHHHTSHHHHHHHHHHHHHHTSTTSSSHHHHHTT-PBPGGGBTT--GGG---HHHHHHHHHHHHHH--BPPP--SSPPPPP--------S---THHHHHHHHTT--S-----S-----SSSS-------SSTT-TTSPPEEEEEEEE-SS-EEEEEE-TTS-EEEEETTEEEEEEEEE----SS---EEEEEEEEEE---TT-EEEEE--TTS--EEEEE--SSS-EEEEEEETTTTEEEEEETTS-EEEEEEEE--SSS--SS---SEEEEEEEEE---SS-EEEEEEETTTTEEEEEETTS-EEEEE---S----EEEEEE-TTSSEEEEEE-TTS-EEEEEEESSPEEEEEE--PPBTTB--EEEEEETTSEEEEEETTT--EEEEEE-TT--S-EEEEEE-TTSSEEEEEETTSEEEEEEEGGGTTSPPPPEEEE-HHHHH-/-------SBSS-TT-HHHHHHHTTTSTTHHHHHHHHTTTS---GGGSS-BHHHHHHIIIII-SS------GGGGT-GGGGS-TT-----B-TTSPBP-SPB--GGGTT-HHHHHHHHHHHHTSHHHHHHHHHHHHHHTSTTSSSHHHHHTT-PBPGGGBTT--GGG---HHHHHHHHHHHHHH--BPPP--SSPPPPP--------S---THHHHHHHHTT--S-S---S-----SSSS-------SSTT-TTSPPEEEEEEEE-SS-EEEEEE-TTS-EEEEETTEEEEEEEEE----SS---EEEEEEEEEE---TT-EEEEE--TTS--EEEEE--SSS-EEEEEEETTTTEEEEEETTS-EEEEEEEE--SSS--SS---SEEEEEEEEE---SS-EEEEEEETTTTEEEEEETTS-EEEEE---S----EEEEEE-TTSSEEEEEE-TTS-EEEEEEESSPEEEEEE--PPBTTB--EEEEEETTSEEEEEETTT--EEEEEE-TT--S-EEEEEE-TTSSEEEEEETTSEEEEEEEGGGTTSPPPPEEEE-HHHHH-

Nearest PDB structures (foldseek):
  1t77-assembly4_D  TM=9.679E-01  e=4.746E-20  Homo sapiens
  8wc6-assembly1_B  TM=3.954E-01  e=6.815E-09  Homo sapiens
  8sgl-assembly1_N  TM=3.692E-01  e=1.125E-08  Homo sapiens
  5yzg-assembly1_s  TM=3.863E-01  e=1.930E-07  Homo sapiens
  4lg8-assembly1_A  TM=3.837E-01  e=1.930E-07  Homo sapiens

Sequence (1126 aa):
MPPVQPYHYGSHYSNSGTVLHFLVRMPPFTKMFLAYQDQSFDIPDRTFHSTNTTWRLSSFESMTDVKELIPEFFYLPEFLVNREGFDFGVRQNGERVNHVNLPPWARNDPRLFILIHRQALESDYVSQNICQWIDLVFGYKQKGKASVQAINVFHPATYFGMDVSAVEDPVQRRALETMIKTYGQTPRQLFQSAHASRPGSRLSIEGELPAAVGLLVQFAFRETKEQVKEVTYPSPLSWIKGLKWGEYVGSPSAPVPVVCFSQPHGERFGFLQALPTRAICGLSRNFCLLMTYSKEQGVRSMNSTDIQWSAILSWGYADNILRLKSKQSEPPVSFIQGSRQYQVTSCAWVPDSCQLFTGSKCGVITAYTNRFTSGTLILLFQPSEIEMESQVHLYGHTEEITSLCVCKPYSIMISVSRDGTCIIWDLNSETTGDIATVCDSAGGGSDLRLWTVNGDLVGHVHCRELICSVAFSNQPEGVSINVIAGGLENGIVRLWSTWDLKPVREITFPKSNKPIVSLTFSCDGHHLYTASSDGTVIAWCRKDQQRLKQPMFYSFLSSYAAGMPPVQPYHYGSHYSNSGTVLHFLVRMPPFTKMFLAYQDQSFDIPDRTFHSTNTTWRLSSFESMTDVKELIPEFFYLPEFLVNREGFDFGVRQNGERVNHVNLPPWARNDPRLFILIHRQALESDYVSQNICQWIDLVFGYKQKGKASVQAINVFHPATYFGMDVSAVEDPVQRRALETMIKTYGQTPRQLFQSAHASRPGSRLSIEGELPAAVGLLVQFAFRETKEQVKEVTYPSPLSWIKGLKWGEYVGSPSAPVPVVCFSQPHGERFGFLQALPTRAICGLSRNFCLLMTYSKEQGVRSMNSTDIQWSAILSWGYADNILRLKSKQSEPPVSFIQGSRQYQVTSCAWVPDSCQLFTGSKCGVITAYTNRFTSGTLILLFQPSEIEMESQVHLYGHTEEITSLCVCKPYSIMISVSRDGTCIIWDLNSETTGDIATVCDSAGGGSDLRLWTVNGDLVGHVHCRELICSVAFSNQPEGVSINVIAGGLENGIVRLWSTWDLKPVREITFPKSNKPIVSLTFSCDGHHLYTASSDGTVIAWCRKDQQRLKQPMFYSFLSSYAAG

pLDDT: mean 79.27, std 17.58, range [27.39, 96.94]

InterPro domains:
  IPR000409 BEACH domain [PF02138] (5-198)
  IPR000409 BEACH domain [PS50197] (1-198)
  IPR000409 BEACH domain [SM01026] (3-198)
  IPR000409 BEACH domain [cd06071] (1-198)
  IPR001680 WD40 repeat [PF00400] (333-364)
  IPR001680 WD40 repeat [PF00400] (392-426)
  IPR001680 WD40 repeat [PF00400] (508-540)
  IPR001680 WD40 repeat [PS50082] (394-429)
  IPR001680 WD40 repeat [PS50082] (509-540)
  IPR001680 WD40 repeat [SM00320] (329-369)
  IPR001680 WD40 repeat [SM00320] (387-426)
  IPR001680 WD40 repeat [SM00320] (500-541)
  IPR015943 WD40/YVTN repeat-like-containing domain superfamily [G3DSA:2.130.10.10] (283-437)
  IPR015943 WD40/YVTN repeat-like-containing domain superfamily [G3DSA:2.130.10.10] (438-553)
  IPR019775 WD40 repeat, conserved site [PS00678] (413-427)
  IPR036322 WD40-repeat-containing domain superfamily [SSF50978] (313-544)
  IPR036372 BEACH domain superfamily [G3DSA:1.10.1540.10] (1-198)
  IPR036372 BEACH domain superfamily [SSF81837] (4-198)
  IPR050865 BEACH Domain-Containing [PTHR13743] (3-543)

Organism: Camelus dromedarius (NCBI:txid9838)